Protein AF-0000000083416129 (afdb_homodimer)

Organism: Drosophila navojoa (NCBI:txid7232)

Sequence (904 aa):
MRKYQQLALLLISCFSVGVLMMYKSENNRLKYVLKYVNFFGRNDAAVLRRIQNSTTAEDEERHSKWVFTKPLPVWQVIGDSFYAYSAYWKQKELVVGGEAHVIVVGKKGAVVDFRCSFDVGGRSVQGKFRFQRDAAEGVVDDKASTFTNYNFFCQVSRNFGQPKYVSFSDATSPFKRQVKLHLRYLKPAKTVAKTTQTTAAVPAGPTLTEVPVRFPATICVDLVSFDVGSRFARNVDAMVQFFLFHQALGVQHFLVYNYDELPEQVVRLLERTKMHLYSLPFNFPFLQTNGTTARIRQLLQTDCLLRNVNYASFTMLLTPNELVYPNARFADNSGKNSLQRNLRAYESDTVRFELSTFAVCFDERRKLLIDNVQYDPELKSKVLLYRLELPAAQLLLPTAKGVELPLSSGFAHRYVECQQVGADGLHDWRTGVREEMMEHITQLRNEVDLLIMRKYQQLALLLISCFSVGVLMMYKSENNRLKYVLKYVNFFGRNDAAVLRRIQNSTTAEDEERHSKWVFTKPLPVWQVIGDSFYAYSAYWKQKELVVGGEAHVIVVGKKGAVVDFRCSFDVGGRSVQGKFRFQRDAAEGVVDDKASTFTNYNFFCQVSRNFGQPKYVSFSDATSPFKRQVKLHLRYLKPAKTVAKTTQTTAAVPAGPTLTEVPVRFPATICVDLVSFDVGSRFARNVDAMVQFFLFHQALGVQHFLVYNYDELPEQVVRLLERTKMHLYSLPFNFPFLQTNGTTARIRQLLQTDCLLRNVNYASFTMLLTPNELVYPNARFADNSGKNSLQRNLRAYESDTVRFELSTFAVCFDERRKLLIDNVQYDPELKSKVLLYRLELPAAQLLLPTAKGVELPLSSGFAHRYVECQQVGADGLHDWRTGVREEMMEHITQLRNEVDLLI

Solvent-accessible surface area (backbone atoms only — not comparable to full-atom values): 50144 Å² total; per-residue (Å²): 110,57,74,66,56,53,49,48,51,48,51,49,48,50,50,48,50,50,49,49,49,49,49,47,49,50,45,44,48,49,42,41,50,41,33,54,62,26,57,78,43,50,80,47,70,68,42,43,52,52,47,58,72,58,54,53,67,73,63,60,62,67,66,48,97,42,67,83,38,62,54,67,46,45,44,27,61,45,40,85,62,27,32,36,37,47,35,32,35,43,73,47,85,89,46,66,19,33,35,34,46,28,44,30,40,29,41,57,87,61,84,88,48,63,46,30,31,30,33,38,95,87,40,80,44,79,33,48,61,48,73,43,65,50,70,62,54,74,70,55,75,44,85,83,52,66,55,39,54,33,39,37,33,34,32,40,72,60,76,75,72,79,57,52,29,42,30,32,29,25,72,80,34,90,65,82,46,75,35,77,39,62,46,29,64,39,60,77,78,76,74,73,71,78,75,74,78,73,72,76,76,61,79,73,60,78,77,66,71,73,67,81,83,50,39,47,30,36,36,34,33,37,49,73,79,41,62,70,84,39,73,61,58,68,31,56,64,56,49,44,44,41,54,48,48,43,36,73,35,43,35,47,40,36,41,28,35,28,37,74,72,57,52,67,69,44,51,59,58,48,66,73,42,93,54,43,77,38,76,28,60,66,49,68,76,63,89,84,47,85,75,41,41,69,61,52,48,48,53,50,47,50,52,50,50,54,67,33,32,71,46,19,42,27,41,32,75,35,36,67,54,43,48,76,45,58,62,36,37,46,46,60,88,79,48,95,66,19,41,65,64,65,54,58,77,46,61,84,72,53,34,35,36,35,26,51,36,42,30,23,38,63,55,88,86,47,89,47,77,83,72,48,50,41,21,37,81,86,49,78,59,82,44,55,41,34,48,33,83,60,60,65,74,56,68,69,37,88,78,44,44,66,45,74,46,52,69,75,56,17,31,29,40,32,56,37,82,69,79,78,70,59,93,86,40,72,43,61,64,66,78,78,51,52,68,69,50,50,52,53,50,50,53,51,51,53,53,41,59,71,74,105,110,59,73,66,57,55,52,50,49,48,50,48,48,51,49,48,50,49,50,48,49,50,47,46,48,50,44,43,48,48,43,41,51,42,34,53,61,26,55,79,44,49,78,49,67,67,41,44,52,52,46,57,73,57,53,51,68,73,63,57,63,70,65,45,96,42,68,85,37,62,55,67,46,45,44,28,61,45,40,85,63,26,33,36,37,46,36,33,37,43,73,46,85,89,47,66,20,34,35,35,46,28,44,31,40,28,42,57,88,62,83,89,48,64,47,30,32,31,34,36,93,87,39,79,42,80,34,49,61,47,72,42,67,48,70,64,53,74,73,53,75,44,87,83,52,66,56,41,55,33,38,38,33,34,32,40,71,59,78,76,71,78,56,53,31,42,30,33,29,26,70,80,35,89,66,82,44,76,34,78,38,63,46,30,63,40,59,78,78,78,72,73,71,75,75,74,79,73,74,78,77,62,78,74,62,80,76,68,74,73,65,79,82,49,39,46,29,36,37,32,35,38,49,74,79,41,62,70,84,38,74,62,59,68,30,56,65,57,50,45,44,42,56,48,47,43,37,73,35,42,35,46,42,37,41,26,35,30,38,75,71,56,54,66,70,46,50,58,58,47,65,75,42,93,55,44,78,37,75,30,61,65,49,68,76,63,89,84,47,84,77,42,42,67,61,51,49,50,53,51,49,51,51,51,51,54,69,33,31,70,46,19,43,26,40,32,74,36,35,68,54,45,48,77,46,57,64,36,37,44,46,62,89,78,48,95,69,18,40,66,65,66,53,57,78,45,62,85,73,51,35,35,35,37,27,51,37,41,31,23,38,64,56,88,85,47,89,47,77,85,71,47,50,42,21,37,82,85,50,77,58,80,46,55,40,31,46,33,83,62,58,68,73,56,68,69,36,88,80,43,44,66,44,75,46,53,70,76,55,18,32,29,39,34,56,36,82,68,80,78,69,58,93,87,41,72,42,60,63,68,77,77,50,51,68,70,50,50,51,53,48,50,52,51,50,54,55,42,60,71,74,105

Secondary structure (DSSP, 8-state):
--HHHHHHHHHHHHHHHHHHHHHHHHHHHHHHHHHHHHHSS---HHHHHHHHHHH-HHHHHHS-TTTTTSSPP--EEEETTEEEEEEEEEE-SSSS-EEEEEEEEEETT----EEEEEEETTEEEE-EEEEEE-GGGGT---TT--EEEEEEEEEE-S-----SEEEEEETT-SS--EEEEEPEESS---------------------------EEEEEEEE-SSS-TTSHHHH-HHHHHHHHHHHHHTT--EEEEETGGGS-HHHHHHHHTSS-EEEEE----SS---GGGHHHHHHHHHHHHHHHHTTTEEEEEEE-TTEEEEESSB---TT-TTBHHHHHTTS-TT--EEEEEEEEEEP-TT-SSGGG--EE-TT---EEEEEE--S-HHHHT-TT--EEEPPTTTEEEEEEE--SS--TT--EEGGGGS-HHHHHHHHHHHHHHHHH-/--HHHHHHHHHHHHHHHHHHHHHHHHHHHHHHHHHHHHHSS---HHHHHHHHHHH-HHHHHHS-TTTTTSSPP--EEEETTEEEEEEEEEE-SSSS-EEEEEEEEEETT----EEEEEEETTEEEE-EEEEEE-GGGGT---TT--EEEEEEEEEE-S-----SEEEEEETT-SS--EEEEEPEESS---------------------------EEEEEEEE-SSS-TTSHHHH-HHHHHHHHHHHHHTT--EEEEETGGGS-HHHHHHHHTSS-EEEEE----SS---GGGHHHHHHHHHHHHHHHHTTTEEEEEEE-TTEEEEESSB---TT-TTBHHHHHTTS-TT--EEEEEEEEEEP-TTSSSGGG--EE-TT---EEEEEE--S-HHHHT-TT--EEEPPTTTEEEEEEE--SS--TT--EEGGGGS-HHHHHHHHHHHHHHHHH-

Structure (mmCIF, N/CA/C/O backbone):
data_AF-0000000083416129-model_v1
#
loop_
_entity.id
_entity.type
_entity.pdbx_description
1 polymer 'Glycosyltransferase family 92 protein'
#
loop_
_atom_site.group_PDB
_atom_site.id
_atom_site.type_symbol
_atom_site.label_atom_id
_atom_site.label_alt_id
_atom_site.label_comp_id
_atom_site.label_asym_id
_atom_site.label_entity_id
_atom_site.label_seq_id
_atom_site.pdbx_PDB_ins_code
_atom_site.Cartn_x
_atom_site.Cartn_y
_atom_site.Cartn_z
_atom_site.occupancy
_atom_site.B_iso_or_equiv
_atom_site.auth_seq_id
_atom_site.auth_comp_id
_atom_site.auth_asym_id
_atom_site.auth_atom_id
_atom_site.pdbx_PDB_model_num
ATOM 1 N N . MET A 1 1 ? 5.121 -35.375 71.812 1 43.38 1 MET A N 1
ATOM 2 C CA . MET A 1 1 ? 5.293 -35.469 70.312 1 43.38 1 MET A CA 1
ATOM 3 C C . MET A 1 1 ? 6.719 -35.875 70 1 43.38 1 MET A C 1
ATOM 5 O O . MET A 1 1 ? 7.68 -35.312 70.5 1 43.38 1 MET A O 1
ATOM 9 N N . ARG A 1 2 ? 6.871 -37.25 69.562 1 54.91 2 ARG A N 1
ATOM 10 C CA . ARG A 1 2 ? 8.148 -37.969 69.438 1 54.91 2 ARG A CA 1
ATOM 11 C C . ARG A 1 2 ? 9.07 -37.25 68.438 1 54.91 2 ARG A C 1
ATOM 13 O O . ARG A 1 2 ? 8.617 -36.5 67.625 1 54.91 2 ARG A O 1
ATOM 20 N N . LYS A 1 3 ? 10.383 -37.312 68.75 1 59.88 3 LYS A N 1
ATOM 21 C CA . LYS A 1 3 ? 11.523 -36.719 68.062 1 59.88 3 LYS A CA 1
ATOM 22 C C . LYS A 1 3 ? 11.375 -36.906 66.5 1 59.88 3 LYS A C 1
ATOM 24 O O . LYS A 1 3 ? 11.758 -36.031 65.75 1 59.88 3 LYS A O 1
ATOM 29 N N . TYR A 1 4 ? 10.758 -38 66.125 1 61.09 4 TYR A N 1
ATOM 30 C CA . TYR A 1 4 ? 10.609 -38.312 64.688 1 61.09 4 TYR A CA 1
ATOM 31 C C . TYR A 1 4 ? 9.516 -37.438 64.062 1 61.09 4 TYR A C 1
ATOM 33 O O . TYR A 1 4 ? 9.602 -37.062 62.875 1 61.09 4 TYR A O 1
ATOM 41 N N . GLN A 1 5 ? 8.531 -37.031 64.875 1 62.44 5 GLN A N 1
ATOM 42 C CA . GLN A 1 5 ? 7.457 -36.188 64.375 1 62.44 5 GLN A CA 1
ATOM 43 C C . GLN A 1 5 ? 7.934 -34.75 64.188 1 62.44 5 GLN A C 1
ATOM 45 O O . GLN A 1 5 ? 7.52 -34.094 63.219 1 62.44 5 GLN A O 1
ATOM 50 N N . GLN A 1 6 ? 8.844 -34.438 65 1 61 6 GLN A N 1
ATOM 51 C CA . GLN A 1 6 ? 9.43 -33.125 64.938 1 61 6 GLN A CA 1
ATOM 52 C C . GLN A 1 6 ? 10.328 -33 63.688 1 61 6 GLN A C 1
ATOM 54 O O . GLN A 1 6 ? 10.336 -31.984 63 1 61 6 GLN A O 1
ATOM 59 N N . LEU A 1 7 ? 10.992 -34.094 63.438 1 64.62 7 LEU A N 1
ATOM 60 C CA . LEU A 1 7 ? 11.867 -34.125 62.281 1 64.62 7 LEU A CA 1
ATOM 61 C C . LEU A 1 7 ? 11.062 -34.156 61 1 64.62 7 LEU A C 1
ATOM 63 O O . LEU A 1 7 ? 11.445 -33.5 60 1 64.62 7 LEU A O 1
ATOM 67 N N . ALA A 1 8 ? 9.938 -34.781 61.062 1 66.88 8 ALA A N 1
ATOM 68 C CA . ALA A 1 8 ? 9.055 -34.812 59.875 1 66.88 8 ALA A CA 1
ATOM 69 C C . ALA A 1 8 ? 8.445 -33.438 59.594 1 66.88 8 ALA A C 1
ATOM 71 O O . ALA A 1 8 ? 8.336 -33.031 58.438 1 66.88 8 ALA A O 1
ATOM 72 N N . LEU A 1 9 ? 8.18 -32.75 60.656 1 65.88 9 LEU A N 1
ATOM 73 C CA . LEU A 1 9 ? 7.625 -31.422 60.531 1 65.88 9 LEU A CA 1
ATOM 74 C C . LEU A 1 9 ? 8.68 -30.438 60 1 65.88 9 LEU A C 1
ATOM 76 O O . LEU A 1 9 ? 8.367 -29.547 59.219 1 65.88 9 LEU A O 1
ATOM 80 N N . LEU A 1 10 ? 9.891 -30.703 60.438 1 68 10 LEU A N 1
ATOM 81 C CA . LEU A 1 10 ? 10.992 -29.875 59.938 1 68 10 LEU A CA 1
ATOM 82 C C . LEU A 1 10 ? 11.266 -30.125 58.469 1 68 10 LEU A C 1
ATOM 84 O O . LEU A 1 10 ? 11.508 -29.188 57.719 1 68 10 LEU A O 1
ATOM 88 N N . LEU A 1 11 ? 11.164 -31.344 58.062 1 69.88 11 LEU A N 1
ATOM 89 C CA . LEU A 1 11 ? 11.375 -31.688 56.656 1 69.88 11 LEU A CA 1
ATOM 90 C C . LEU A 1 11 ? 10.25 -31.156 55.781 1 69.88 11 LEU A C 1
ATOM 92 O O . LEU A 1 11 ? 10.492 -30.672 54.688 1 69.88 11 LEU A O 1
ATOM 96 N N . ILE A 1 12 ? 9.086 -31.188 56.344 1 68.81 12 ILE A N 1
ATOM 97 C CA . ILE A 1 12 ? 7.945 -30.656 55.594 1 68.81 12 ILE A CA 1
ATOM 98 C C . ILE A 1 12 ? 8.055 -29.141 55.5 1 68.81 12 ILE A C 1
ATOM 100 O O . ILE A 1 12 ? 7.766 -28.562 54.4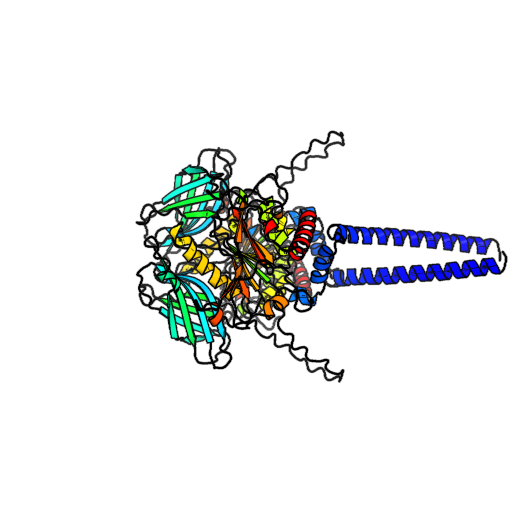69 1 68.81 12 ILE A O 1
ATOM 104 N N . SER A 1 13 ? 8.539 -28.547 56.562 1 67.44 13 SER A N 1
ATOM 105 C CA . SER A 1 13 ? 8.734 -27.094 56.531 1 67.44 13 SER A CA 1
ATOM 106 C C . SER A 1 13 ? 9.836 -26.719 55.531 1 67.44 13 SER A C 1
ATOM 108 O O . SER A 1 13 ? 9.711 -25.734 54.812 1 67.44 13 SER A O 1
ATOM 110 N N . CYS A 1 14 ? 10.859 -27.5 55.562 1 69.06 14 CYS A N 1
ATOM 111 C CA . CYS A 1 14 ? 11.945 -27.234 54.625 1 69.06 14 CYS A CA 1
ATOM 112 C C . CYS A 1 14 ? 11.508 -27.453 53.188 1 69.06 14 CYS A C 1
ATOM 114 O O . CYS A 1 14 ? 11.859 -26.688 52.281 1 69.06 14 CYS A O 1
ATOM 116 N N . PHE A 1 15 ? 10.734 -28.516 52.938 1 70 15 PHE A N 1
ATOM 117 C CA . PHE A 1 15 ? 10.203 -28.797 51.625 1 70 15 PHE A CA 1
ATOM 118 C C . PHE A 1 15 ? 9.211 -27.719 51.188 1 70 15 PHE A C 1
ATOM 120 O O . PHE A 1 15 ? 9.195 -27.297 50.031 1 70 15 PHE A O 1
ATOM 127 N N . SER A 1 16 ? 8.492 -27.25 52.156 1 66.12 16 SER A N 1
ATOM 128 C CA . SER A 1 16 ? 7.539 -26.188 51.844 1 66.12 16 SER A CA 1
ATOM 129 C C . SER A 1 16 ? 8.25 -24.875 51.531 1 66.12 16 SER A C 1
ATOM 131 O O . SER A 1 16 ? 7.832 -24.141 50.625 1 66.12 16 SER A O 1
ATOM 133 N N . VAL A 1 17 ? 9.281 -24.656 52.281 1 70.69 17 VAL A N 1
ATOM 134 C CA . VAL A 1 17 ? 10.062 -23.453 52 1 70.69 17 VAL A CA 1
ATOM 135 C C . VAL A 1 17 ? 10.75 -23.594 50.625 1 70.69 17 VAL A C 1
ATOM 137 O O . VAL A 1 17 ? 10.82 -22.625 49.844 1 70.69 17 VAL A O 1
ATOM 140 N N . GLY A 1 18 ? 11.203 -24.797 50.312 1 67.94 18 GLY A N 1
ATOM 141 C CA . GLY A 1 18 ? 11.789 -25.031 49 1 67.94 18 GLY A CA 1
ATOM 142 C C . GLY A 1 18 ? 10.797 -24.844 47.875 1 67.94 18 GLY A C 1
ATOM 143 O O . GLY A 1 18 ? 11.125 -24.219 46.844 1 67.94 18 GLY A O 1
ATOM 144 N N . VAL A 1 19 ? 9.625 -25.344 48.062 1 68.81 19 VAL A N 1
ATOM 145 C CA . VAL A 1 19 ? 8.586 -25.188 47.031 1 68.81 19 VAL A CA 1
ATOM 146 C C . VAL A 1 19 ? 8.164 -23.719 46.938 1 68.81 19 VAL A C 1
ATOM 148 O O . VAL A 1 19 ? 7.957 -23.219 45.844 1 68.81 19 VAL A O 1
ATOM 151 N N . LEU A 1 20 ? 8.133 -23.078 48.094 1 66 20 LEU A N 1
ATOM 152 C CA . LEU A 1 20 ? 7.82 -21.656 48.094 1 66 20 LEU A CA 1
ATOM 153 C C . LEU A 1 20 ? 8.914 -20.859 47.406 1 66 20 LEU A C 1
ATOM 155 O O . LEU A 1 20 ? 8.625 -19.922 46.656 1 66 20 LEU A O 1
ATOM 159 N N . MET A 1 21 ? 10.086 -21.281 47.625 1 67.56 21 MET A N 1
ATOM 160 C CA . MET A 1 21 ? 11.195 -20.594 46.969 1 67.56 21 MET A CA 1
ATOM 161 C C . MET A 1 21 ? 11.203 -20.906 45.469 1 67.56 21 MET A C 1
ATOM 163 O O . MET A 1 21 ? 11.516 -20.031 44.656 1 67.56 21 MET A O 1
ATOM 167 N N . MET A 1 22 ? 10.867 -22.094 45.125 1 64.69 22 MET A N 1
ATOM 168 C CA . MET A 1 22 ? 10.758 -22.469 43.719 1 64.69 22 MET A CA 1
ATOM 169 C C . MET A 1 22 ? 9.617 -21.703 43.031 1 64.69 22 MET A C 1
ATOM 171 O O . MET A 1 22 ? 9.773 -21.203 41.938 1 64.69 22 MET A O 1
ATOM 175 N N . TYR A 1 23 ? 8.539 -21.609 43.75 1 59.62 23 TYR A N 1
ATOM 176 C CA . TYR A 1 23 ? 7.422 -20.859 43.188 1 59.62 23 TYR A CA 1
ATOM 177 C C . TYR A 1 23 ? 7.734 -19.359 43.125 1 59.62 23 TYR A C 1
ATOM 179 O O . TYR A 1 23 ? 7.371 -18.672 42.188 1 59.62 23 TYR A O 1
ATOM 187 N N . LYS A 1 24 ? 8.414 -18.922 44.156 1 61.38 24 LYS A N 1
ATOM 188 C CA . LYS A 1 24 ? 8.836 -17.531 44.125 1 61.38 24 LYS A CA 1
ATOM 189 C C . LYS A 1 24 ? 9.805 -17.266 42.969 1 61.38 24 LYS A C 1
ATOM 191 O O . LYS A 1 24 ? 9.688 -16.266 42.281 1 61.38 24 LYS A O 1
ATOM 196 N N . SER A 1 25 ? 10.711 -18.125 42.781 1 59.81 25 SER A N 1
ATOM 197 C CA . SER A 1 25 ? 11.641 -17.953 41.656 1 59.81 25 SER A CA 1
ATOM 198 C C . SER A 1 25 ? 10.93 -18.047 40.312 1 59.81 25 SER A C 1
ATOM 200 O O . SER A 1 25 ? 11.203 -17.266 39.406 1 59.81 25 SER A O 1
ATOM 202 N N . GLU A 1 26 ? 10.086 -19.062 40.281 1 57.66 26 GLU A N 1
ATOM 203 C CA . GLU A 1 26 ? 9.32 -19.188 39.062 1 57.66 26 GLU A CA 1
ATOM 204 C C . GLU A 1 26 ? 8.391 -17.984 38.875 1 57.66 26 GLU A C 1
ATOM 206 O O . GLU A 1 26 ? 8.227 -17.484 37.75 1 57.66 26 GLU A O 1
ATOM 211 N N . ASN A 1 27 ? 7.855 -17.5 39.938 1 56.72 27 ASN A N 1
ATOM 212 C CA . ASN A 1 27 ? 7.043 -16.297 39.875 1 56.72 27 ASN A CA 1
ATOM 213 C C . ASN A 1 27 ? 7.879 -15.07 39.531 1 56.72 27 ASN A C 1
ATOM 215 O O . ASN A 1 27 ? 7.441 -14.203 38.781 1 56.72 27 ASN A O 1
ATOM 219 N N . ASN A 1 28 ? 9.008 -15.023 40.062 1 55.12 28 ASN A N 1
ATOM 220 C CA . ASN A 1 28 ? 9.898 -13.93 39.688 1 55.12 28 ASN A CA 1
ATOM 221 C C . ASN A 1 28 ? 10.336 -14.016 38.25 1 55.12 28 ASN A C 1
ATOM 223 O O . ASN A 1 28 ? 10.414 -13 37.562 1 55.12 28 ASN A O 1
ATOM 227 N N . ARG A 1 29 ? 10.633 -15.18 37.875 1 50.25 29 ARG A N 1
ATOM 228 C CA . ARG A 1 29 ? 10.938 -15.359 36.469 1 50.25 29 ARG A CA 1
ATOM 229 C C . ARG A 1 29 ? 9.734 -15.016 35.594 1 50.25 29 ARG A C 1
ATOM 231 O O . ARG A 1 29 ? 9.875 -14.344 34.562 1 50.25 29 ARG A O 1
ATOM 238 N N . LEU A 1 30 ? 8.656 -15.469 36.031 1 48.41 30 LEU A N 1
ATOM 239 C CA . LEU A 1 30 ? 7.445 -15.133 35.281 1 48.41 30 LEU A CA 1
ATOM 240 C C . LEU A 1 30 ? 7.113 -13.656 35.406 1 48.41 30 LEU A C 1
ATOM 242 O O . LEU A 1 30 ? 6.699 -13.016 34.438 1 48.41 30 LEU A O 1
ATOM 246 N N . LYS A 1 31 ? 7.324 -13.18 36.594 1 49.91 31 LYS A N 1
ATOM 247 C CA . LYS A 1 31 ? 7.211 -11.734 36.75 1 49.91 31 LYS A CA 1
ATOM 248 C C . LYS A 1 31 ? 8.297 -11 35.969 1 49.91 31 LYS A C 1
ATOM 250 O O . LYS A 1 31 ? 8.047 -9.945 35.406 1 49.91 31 LYS A O 1
ATOM 255 N N . TYR A 1 32 ? 9.508 -11.523 36.031 1 42.81 32 TYR A N 1
ATOM 256 C CA . TYR A 1 32 ? 10.57 -10.953 35.219 1 42.81 32 TYR A CA 1
ATOM 257 C C . TYR A 1 32 ? 10.219 -11.031 33.719 1 42.81 32 TYR A C 1
ATOM 259 O O . TYR A 1 32 ? 10.398 -10.062 32.969 1 42.81 32 TYR A O 1
ATOM 267 N N . VAL A 1 33 ? 9.875 -12.188 33.312 1 42.44 33 VAL A N 1
ATOM 268 C CA . VAL A 1 33 ? 9.383 -12.281 31.953 1 42.44 33 VAL A CA 1
ATOM 269 C C . VAL A 1 33 ? 8.172 -11.359 31.781 1 42.44 33 VAL A C 1
ATOM 271 O O . VAL A 1 33 ? 8.062 -10.648 30.781 1 42.44 33 VAL A O 1
ATOM 274 N N . LEU A 1 34 ? 7.395 -11.359 32.75 1 40.69 34 LEU A N 1
ATOM 275 C CA . LEU A 1 34 ? 6.305 -10.391 32.688 1 40.69 34 LEU A CA 1
ATOM 276 C C . LEU A 1 34 ? 6.828 -8.969 32.844 1 40.69 34 LEU A C 1
ATOM 278 O O . LEU A 1 34 ? 6.336 -8.039 32.219 1 40.69 34 LEU A O 1
ATOM 282 N N . LYS A 1 35 ? 7.738 -8.727 33.781 1 39.53 35 LYS A N 1
ATOM 283 C CA . LYS A 1 35 ? 8.398 -7.43 33.875 1 39.53 35 LYS A CA 1
ATOM 284 C C . LYS A 1 35 ? 9.172 -7.098 32.625 1 39.53 35 LYS A C 1
ATOM 286 O O . LYS A 1 35 ? 9.18 -5.953 32.156 1 39.53 35 LYS A O 1
ATOM 291 N N . TYR A 1 36 ? 10.023 -7.984 32.125 1 34.72 36 TYR A N 1
ATOM 292 C CA . TYR A 1 36 ? 10.617 -7.715 30.812 1 34.72 36 TYR A CA 1
ATOM 293 C C . TYR A 1 36 ? 9.555 -7.641 29.734 1 34.72 36 TYR A C 1
ATOM 295 O O . TYR A 1 36 ? 9.664 -6.844 28.797 1 34.72 36 TYR A O 1
ATOM 303 N N . VAL A 1 37 ? 8.656 -8.453 29.688 1 35.47 37 VAL A N 1
ATOM 304 C CA . VAL A 1 37 ? 7.477 -8.117 28.891 1 35.47 37 VAL A CA 1
ATOM 305 C C . VAL A 1 37 ? 6.809 -6.867 29.484 1 35.47 37 VAL A C 1
ATOM 307 O O . VAL A 1 37 ? 6.32 -6.016 28.734 1 35.47 37 VAL A O 1
ATOM 310 N N . ASN A 1 38 ? 6.715 -6.691 30.672 1 33.16 38 ASN A N 1
ATOM 311 C CA . ASN A 1 38 ? 6.348 -5.461 31.359 1 33.16 38 ASN A CA 1
ATOM 312 C C . ASN A 1 38 ? 7.445 -4.406 31.25 1 33.16 38 ASN A C 1
ATOM 314 O O . ASN A 1 38 ? 7.18 -3.209 31.375 1 33.16 38 ASN A O 1
ATOM 318 N N . PHE A 1 39 ? 8.727 -4.629 31.547 1 31.42 39 PHE A N 1
ATOM 319 C CA . PHE A 1 39 ? 9.82 -3.68 31.391 1 31.42 39 PHE A CA 1
ATOM 320 C C . PHE A 1 39 ? 9.766 -2.998 30.031 1 31.42 39 PHE A C 1
ATOM 322 O O . PHE A 1 39 ? 10.094 -1.817 29.906 1 31.42 39 PHE A O 1
ATOM 329 N N . PHE A 1 40 ? 9.562 -3.631 28.969 1 32.38 40 PHE A N 1
ATOM 330 C CA . PHE A 1 40 ? 9.086 -2.822 27.859 1 32.38 40 PHE A CA 1
ATOM 331 C C . PHE A 1 40 ? 7.785 -2.113 28.219 1 32.38 40 PHE A C 1
ATOM 333 O O . PHE A 1 40 ? 7.324 -1.231 27.5 1 32.38 40 PHE A O 1
ATOM 340 N N . GLY A 1 41 ? 6.906 -2.557 29.109 1 32.69 41 GLY A N 1
ATOM 341 C CA . GLY A 1 41 ? 5.84 -1.865 29.812 1 32.69 41 GLY A CA 1
ATOM 342 C C . GLY A 1 41 ? 6.336 -1.034 30.984 1 32.69 41 GLY A C 1
ATOM 343 O O . GLY A 1 41 ? 6.414 -1.522 32.125 1 32.69 41 GLY A O 1
ATOM 344 N N . ARG A 1 42 ? 7.23 -0.231 30.953 1 32.09 42 ARG A N 1
ATOM 345 C CA . ARG A 1 42 ? 7.348 0.729 32.031 1 32.09 42 ARG A CA 1
ATOM 346 C C . ARG A 1 42 ? 5.973 1.146 32.562 1 32.09 42 ARG A C 1
ATOM 348 O O . ARG A 1 42 ? 5.004 1.18 31.797 1 32.09 42 ARG A O 1
ATOM 355 N N . ASN A 1 43 ? 5.625 1.044 33.906 1 32.84 43 ASN A N 1
ATOM 356 C CA . ASN A 1 43 ? 4.492 1.422 34.75 1 32.84 43 ASN A CA 1
ATOM 357 C C . ASN A 1 43 ? 4.031 2.846 34.438 1 32.84 43 ASN A C 1
ATOM 359 O O . ASN A 1 43 ? 3.385 3.479 35.281 1 32.84 43 ASN A O 1
ATOM 363 N N . ASP A 1 44 ? 4.723 3.602 33.719 1 32.31 44 ASP A N 1
ATOM 364 C CA . ASP A 1 44 ? 4.168 4.949 33.656 1 32.31 44 ASP A CA 1
ATOM 365 C C . ASP A 1 44 ? 2.732 4.926 33.125 1 32.31 44 ASP A C 1
ATOM 367 O O . ASP A 1 44 ? 2.377 4.07 32.312 1 32.31 44 ASP A O 1
ATOM 371 N N . ALA A 1 45 ? 1.813 5.547 33.906 1 34.81 45 ALA A N 1
ATOM 372 C CA . ALA A 1 45 ? 0.401 5.754 33.594 1 34.81 45 ALA A CA 1
ATOM 373 C C . ALA A 1 45 ? 0.172 5.797 32.094 1 34.81 45 ALA A C 1
ATOM 375 O O . ALA A 1 45 ? -0.841 5.297 31.594 1 34.81 45 ALA A O 1
ATOM 376 N N . ALA A 1 46 ? 1.096 6.332 31.516 1 37.62 46 ALA A N 1
ATOM 377 C CA . ALA A 1 46 ? 0.961 6.484 30.062 1 37.62 46 ALA A CA 1
ATOM 378 C C . ALA A 1 46 ? 1.151 5.145 29.344 1 37.62 46 ALA A C 1
ATOM 380 O O . ALA A 1 46 ? 0.433 4.836 28.391 1 37.62 46 ALA A O 1
ATOM 381 N N . VAL A 1 47 ? 2.053 4.355 29.844 1 37.31 47 VAL A N 1
ATOM 382 C CA . VAL A 1 47 ? 2.289 3.041 29.266 1 37.31 47 VAL A CA 1
ATOM 383 C C . VAL A 1 47 ? 1.144 2.098 29.625 1 37.31 47 VAL A C 1
ATOM 385 O O . VAL A 1 47 ? 0.689 1.313 28.781 1 37.31 47 VAL A O 1
ATOM 388 N N . LEU A 1 48 ? 0.693 2.234 30.859 1 37.12 48 LEU A N 1
ATOM 389 C CA . LEU A 1 48 ? -0.456 1.431 31.266 1 37.12 48 LEU A CA 1
ATOM 390 C C . LEU A 1 48 ? -1.68 1.772 30.422 1 37.12 48 LEU A C 1
ATOM 392 O O . LEU A 1 48 ? -2.443 0.884 30.031 1 37.12 48 LEU A O 1
ATOM 396 N N . ARG A 1 49 ? -1.907 2.99 30.234 1 39.59 49 ARG A N 1
ATOM 397 C CA . ARG A 1 49 ? -3.006 3.357 29.359 1 39.59 49 ARG A CA 1
ATOM 398 C C . ARG A 1 49 ? -2.83 2.734 27.969 1 39.59 49 ARG A C 1
ATOM 400 O O . ARG A 1 49 ? -3.805 2.314 27.344 1 39.59 49 ARG A O 1
ATOM 407 N N . ARG A 1 50 ? -1.628 2.652 27.672 1 40.22 50 ARG A N 1
ATOM 408 C CA . ARG A 1 50 ? -1.336 2.076 26.359 1 40.22 50 ARG A CA 1
ATOM 409 C C . ARG A 1 50 ? -1.595 0.574 26.359 1 40.22 50 ARG A C 1
ATOM 411 O O . ARG A 1 50 ? -2.102 0.031 25.375 1 40.22 50 ARG A O 1
ATOM 418 N N . ILE A 1 51 ? -1.232 -0.056 27.438 1 37.03 51 ILE A N 1
ATOM 419 C CA . ILE A 1 51 ? -1.479 -1.488 27.562 1 37.03 51 ILE A CA 1
ATOM 420 C C . ILE A 1 51 ? -2.971 -1.739 27.766 1 37.03 51 ILE A C 1
ATOM 422 O O . ILE A 1 51 ? -3.533 -2.682 27.203 1 37.03 51 ILE A O 1
ATOM 426 N N . GLN A 1 52 ? -3.623 -1.06 28.703 1 37.22 52 GLN A N 1
ATOM 427 C CA . GLN A 1 52 ? -5.055 -1.245 28.906 1 37.22 52 GLN A CA 1
ATOM 428 C C . GLN A 1 52 ? -5.832 -1.061 27.609 1 37.22 52 GLN A C 1
ATOM 430 O O . GLN A 1 52 ? -6.832 -1.74 27.375 1 37.22 52 GLN A O 1
ATOM 435 N N . ASN A 1 53 ? -5.492 -0.02 26.953 1 36.69 53 ASN A N 1
ATOM 436 C CA . ASN A 1 53 ? -6.176 0.093 25.672 1 36.69 53 ASN A CA 1
ATOM 437 C C . ASN A 1 53 ? -5.875 -1.103 24.766 1 36.69 53 ASN A C 1
ATOM 439 O O . ASN A 1 53 ? -6.562 -1.319 23.766 1 36.69 53 ASN A O 1
ATOM 443 N N . SER A 1 54 ? -4.789 -1.797 25.078 1 36.59 54 SER A N 1
ATOM 444 C CA . SER A 1 54 ? -4.426 -2.951 24.266 1 36.59 54 SER A CA 1
ATOM 445 C C . SER A 1 54 ? -5.199 -4.195 24.688 1 36.59 54 SER A C 1
ATOM 447 O O . SER A 1 54 ? -5.145 -5.227 24.016 1 36.59 54 SER A O 1
ATOM 449 N N . THR A 1 55 ? -5.66 -4.324 25.922 1 33.44 55 THR A N 1
ATOM 450 C CA . THR A 1 55 ? -6.098 -5.605 26.453 1 33.44 55 THR A CA 1
ATOM 451 C C . THR A 1 55 ? -7.406 -6.047 25.812 1 33.44 55 THR A C 1
ATOM 453 O O . THR A 1 55 ? -7.855 -7.18 26.016 1 33.44 55 THR A O 1
ATOM 456 N N . THR A 1 56 ? -8.477 -5.309 25.797 1 33.72 56 THR A N 1
ATOM 457 C CA . THR A 1 56 ? -9.641 -6.148 25.531 1 33.72 56 THR A CA 1
ATOM 458 C C . THR A 1 56 ? -9.5 -6.855 24.188 1 33.72 56 THR A C 1
ATOM 460 O O . THR A 1 56 ? -9.234 -6.215 23.172 1 33.72 56 THR A O 1
ATOM 463 N N . ALA A 1 57 ? -9.281 -8.086 24.172 1 36.09 57 ALA A N 1
ATOM 464 C CA . ALA A 1 57 ? -9.359 -9.07 23.094 1 36.09 57 ALA A CA 1
ATOM 465 C C . ALA A 1 57 ? -10.336 -8.625 22.016 1 36.09 57 ALA A C 1
ATOM 467 O O . ALA A 1 57 ? -10.109 -8.859 20.828 1 36.09 57 ALA A O 1
ATOM 468 N N . GLU A 1 58 ? -11.539 -8.344 22.344 1 36.91 58 GLU A N 1
ATOM 469 C CA . GLU A 1 58 ? -12.688 -7.918 21.547 1 36.91 58 GLU A CA 1
ATOM 470 C C . GLU A 1 58 ? -12.359 -6.664 20.734 1 36.91 58 GLU A C 1
ATOM 472 O O . GLU A 1 58 ? -12.789 -6.523 19.594 1 36.91 58 GLU A O 1
ATOM 477 N N . ASP A 1 59 ? -11.773 -5.695 21.359 1 38.19 59 ASP A N 1
ATOM 478 C CA . ASP A 1 59 ? -11.469 -4.398 20.766 1 38.19 59 ASP A CA 1
ATOM 479 C C . ASP A 1 59 ? -10.273 -4.496 19.828 1 38.19 59 ASP A C 1
ATOM 481 O O . ASP A 1 59 ? -10.078 -3.623 18.969 1 38.19 59 ASP A O 1
ATOM 485 N N . GLU A 1 60 ? -9.273 -5.301 20.125 1 40.66 60 GLU A N 1
ATOM 486 C CA . GLU A 1 60 ? -8.18 -5.605 19.203 1 40.66 60 GLU A CA 1
ATOM 487 C C . GLU A 1 60 ? -8.703 -6.16 17.875 1 40.66 60 GLU A C 1
ATOM 489 O O . GLU A 1 60 ? -8 -6.121 16.875 1 40.66 60 GLU A O 1
ATOM 494 N N . GLU A 1 61 ? -9.578 -7.055 18.016 1 40.59 61 GLU A N 1
ATOM 495 C CA . GLU A 1 61 ? -10.242 -7.648 16.859 1 40.59 61 GLU A CA 1
ATOM 496 C C . GLU A 1 61 ? -10.648 -6.578 15.852 1 40.59 61 GLU A C 1
ATOM 498 O O . GLU A 1 61 ? -10.594 -6.809 14.641 1 40.59 61 GLU A O 1
ATOM 503 N N . ARG A 1 62 ? -11.562 -5.648 16.359 1 40.88 62 ARG A N 1
ATOM 504 C CA . ARG A 1 62 ? -12.266 -4.766 15.43 1 40.88 62 ARG A CA 1
ATOM 505 C C . ARG A 1 62 ? -11.281 -3.971 14.578 1 40.88 62 ARG A C 1
ATOM 507 O O . ARG A 1 62 ? -11.641 -3.471 13.508 1 40.88 62 ARG A O 1
ATOM 514 N N . HIS A 1 63 ? -10.148 -3.219 15.133 1 48.5 63 HIS A N 1
ATOM 515 C CA . HIS A 1 63 ? -9.617 -2.186 14.25 1 48.5 63 HIS A CA 1
ATOM 516 C C . HIS A 1 63 ? -8.508 -2.736 13.359 1 48.5 63 HIS A C 1
ATOM 518 O O . HIS A 1 63 ? -7.395 -2.975 13.828 1 48.5 63 HIS A O 1
ATOM 524 N N . SER A 1 64 ? -8.984 -3.523 12.367 1 55.84 64 SER A N 1
ATOM 525 C CA . SER A 1 64 ? -8.234 -4.109 11.258 1 55.84 64 SER A CA 1
ATOM 526 C C . SER A 1 64 ? -7.051 -3.232 10.867 1 55.84 64 SER A C 1
ATOM 528 O O . SER A 1 64 ? -7.152 -2.004 10.883 1 55.84 64 SER A O 1
ATOM 530 N N . LYS A 1 65 ? -5.875 -3.77 11.016 1 63.88 65 LYS A N 1
ATOM 531 C CA . LYS A 1 65 ? -4.645 -3.199 10.477 1 63.88 65 LYS A CA 1
ATOM 532 C C . LYS A 1 65 ? -4.883 -2.572 9.109 1 63.88 65 LYS A C 1
ATOM 534 O O . LYS A 1 65 ? -4.102 -1.73 8.664 1 63.88 65 LYS A O 1
ATOM 539 N N . TRP A 1 66 ? -6.18 -2.822 8.688 1 70 66 TRP A N 1
ATOM 540 C CA . TRP A 1 66 ? -6.363 -2.381 7.312 1 70 66 TRP A CA 1
ATOM 541 C C . TRP A 1 66 ? -7.555 -1.436 7.195 1 70 66 TRP A C 1
ATOM 543 O O . TRP A 1 66 ? -7.965 -1.076 6.09 1 70 66 TRP A O 1
ATOM 553 N N . VAL A 1 67 ? -7.969 -0.944 8.219 1 79.88 67 VAL A N 1
ATOM 554 C CA . VAL A 1 67 ? -9.219 -0.197 8.242 1 79.88 67 VAL A CA 1
ATOM 555 C C . VAL A 1 67 ? -9.102 1.038 7.352 1 79.88 67 VAL A C 1
ATOM 557 O O . VAL A 1 67 ? -10.047 1.398 6.652 1 79.88 67 VAL A O 1
ATOM 560 N N . PHE A 1 68 ? -7.891 1.558 7.289 1 88.75 68 PHE A N 1
ATOM 561 C CA . PHE A 1 68 ? -7.77 2.803 6.543 1 88.75 68 PHE A CA 1
ATOM 562 C C . PHE A 1 68 ? -7.016 2.578 5.234 1 88.75 68 PHE A C 1
ATOM 564 O O . PHE A 1 68 ? -6.859 3.502 4.438 1 88.75 68 PHE A O 1
ATOM 571 N N . THR A 1 69 ? -6.629 1.392 4.984 1 87.94 69 THR A N 1
ATOM 572 C CA . THR A 1 69 ? -5.781 1.175 3.814 1 87.94 69 THR A CA 1
ATOM 573 C C . THR A 1 69 ? -6.574 0.502 2.695 1 87.94 69 THR A C 1
ATOM 575 O O . THR A 1 69 ? -6.266 0.684 1.516 1 87.94 69 THR A O 1
ATOM 578 N N . LYS A 1 70 ? -7.602 -0.215 3.074 1 88.31 70 LYS A N 1
ATOM 579 C CA . LYS A 1 70 ? -8.344 -0.951 2.053 1 88.31 70 LYS A CA 1
ATOM 580 C C . LYS A 1 70 ? -9.633 -0.23 1.68 1 88.31 70 LYS A C 1
ATOM 582 O O . LYS A 1 70 ? -10.5 -0.02 2.531 1 88.31 70 LYS A O 1
ATOM 587 N N . PRO A 1 71 ? -9.742 0.079 0.431 1 94.44 71 PRO A N 1
ATOM 588 C CA . PRO A 1 71 ? -8.812 -0.021 -0.697 1 94.44 71 PRO A CA 1
ATOM 589 C C . PRO A 1 71 ? -7.695 1.023 -0.639 1 94.44 71 PRO A C 1
ATOM 591 O O . PRO A 1 71 ? -7.91 2.131 -0.142 1 94.44 71 PRO A O 1
ATOM 594 N N . LEU A 1 72 ? -6.625 0.575 -1.14 1 96 72 LEU A N 1
ATOM 595 C CA . LEU A 1 72 ? -5.477 1.475 -1.175 1 96 72 LEU A CA 1
ATOM 596 C C . LEU A 1 72 ? -5.684 2.58 -2.205 1 96 72 LEU A C 1
ATOM 598 O O . LEU A 1 72 ? -6.082 2.311 -3.34 1 96 72 LEU A O 1
ATOM 602 N N . PRO A 1 73 ? -5.527 3.826 -1.762 1 97.06 73 PRO A N 1
ATOM 603 C CA . PRO A 1 73 ? -5.594 4.906 -2.748 1 97.06 73 PRO A CA 1
ATOM 604 C C . PRO A 1 73 ? -4.387 4.93 -3.682 1 97.06 73 PRO A C 1
ATOM 606 O O . PRO A 1 73 ? -3.244 4.918 -3.219 1 97.06 73 PRO A O 1
ATOM 609 N N . VAL A 1 74 ? -4.594 4.859 -4.891 1 97.62 74 VAL A N 1
ATOM 610 C CA . VAL A 1 74 ? -3.545 4.895 -5.906 1 97.62 74 VAL A CA 1
ATOM 611 C C . VAL A 1 74 ? -4.055 5.605 -7.156 1 97.62 74 VAL A C 1
ATOM 613 O O . VAL A 1 74 ? -5.203 5.41 -7.562 1 97.62 74 VAL A O 1
ATOM 616 N N . TRP A 1 75 ? -3.232 6.488 -7.711 1 97.75 75 TRP A N 1
ATOM 617 C CA . TRP A 1 75 ? -3.631 7.129 -8.961 1 97.75 75 TRP A CA 1
ATOM 618 C C . TRP A 1 75 ? -3.686 6.121 -10.102 1 97.75 75 TRP A C 1
ATOM 620 O O . TRP A 1 75 ? -2.695 5.441 -10.383 1 97.75 75 TRP A O 1
ATOM 630 N N . GLN A 1 76 ? -4.801 6.008 -10.688 1 95.69 76 GLN A N 1
ATOM 631 C CA . GLN A 1 76 ? -5.008 5.074 -11.789 1 95.69 76 GLN A CA 1
ATOM 632 C C . GLN A 1 76 ? -5.613 5.781 -13 1 95.69 76 GLN A C 1
ATOM 634 O O . GLN A 1 76 ? -6.422 6.699 -12.852 1 95.69 76 GLN A O 1
ATOM 639 N N . VAL A 1 77 ? -5.293 5.312 -14.188 1 94.62 77 VAL A N 1
ATOM 640 C CA . VAL A 1 77 ? -5.809 5.871 -15.43 1 94.62 77 VAL A CA 1
ATOM 641 C C . VAL A 1 77 ? -7.27 5.473 -15.609 1 94.62 77 VAL A C 1
ATOM 643 O O . VAL A 1 77 ? -7.605 4.285 -15.578 1 94.62 77 VAL A O 1
ATOM 646 N N . ILE A 1 78 ? -8.117 6.434 -15.789 1 94.88 78 ILE A N 1
ATOM 647 C CA . ILE A 1 78 ? -9.523 6.102 -15.992 1 94.88 78 ILE A CA 1
ATOM 648 C C . ILE A 1 78 ? -9.984 6.629 -17.344 1 94.88 78 ILE A C 1
ATOM 650 O O . ILE A 1 78 ? -11.109 6.344 -17.781 1 94.88 78 ILE A O 1
ATOM 654 N N . GLY A 1 79 ? -9.195 7.375 -17.953 1 92.62 79 GLY A N 1
ATOM 655 C CA . GLY A 1 79 ? -9.477 7.977 -19.25 1 92.62 79 GLY A CA 1
ATOM 656 C C . GLY A 1 79 ? -8.273 8.68 -19.859 1 92.62 79 GLY A C 1
ATOM 657 O O . GLY A 1 79 ? -7.168 8.586 -19.328 1 92.62 79 GLY A O 1
ATOM 658 N N . ASP A 1 80 ? -8.57 9.281 -20.984 1 88.88 80 ASP A N 1
ATOM 659 C CA . ASP A 1 80 ? -7.488 10.023 -21.625 1 88.88 80 ASP A CA 1
ATOM 660 C C . ASP A 1 80 ? -7.109 11.25 -20.797 1 88.88 80 ASP A C 1
ATOM 662 O O . ASP A 1 80 ? -7.809 12.266 -20.828 1 88.88 80 ASP A O 1
ATOM 666 N N . SER A 1 81 ? -6.016 11.125 -20.078 1 88.38 81 SER A N 1
ATOM 667 C CA . SER A 1 81 ? -5.418 12.172 -19.25 1 88.38 81 SER A CA 1
ATOM 668 C C . SER A 1 81 ? -6.215 12.398 -17.984 1 88.38 81 SER A C 1
ATOM 670 O O . SER A 1 81 ? -6.273 13.523 -17.469 1 88.38 81 SER A O 1
ATOM 672 N N . PHE A 1 82 ? -7.047 11.492 -17.656 1 94.94 82 PHE A N 1
ATOM 673 C CA . PHE A 1 82 ? -7.758 11.539 -16.391 1 94.94 82 PHE A CA 1
ATOM 674 C C . PHE A 1 82 ? -7.293 10.414 -15.469 1 94.94 82 PHE A C 1
ATOM 676 O O . PHE A 1 82 ? -7.098 9.281 -15.906 1 94.94 82 PHE A O 1
ATOM 683 N N . TYR A 1 83 ? -7.09 10.742 -14.266 1 97 83 TYR A N 1
ATOM 684 C CA . TYR A 1 83 ? -6.605 9.805 -13.258 1 97 83 TYR A CA 1
ATOM 685 C C . TYR A 1 83 ? -7.453 9.883 -11.992 1 97 83 TYR A C 1
ATOM 687 O O . TYR A 1 83 ? -7.805 10.969 -11.539 1 97 83 TYR A O 1
ATOM 695 N N . ALA A 1 84 ? -7.82 8.758 -11.461 1 98.25 84 ALA A N 1
ATOM 696 C CA . ALA A 1 84 ? -8.57 8.68 -10.219 1 98.25 84 ALA A CA 1
ATOM 697 C C . ALA A 1 84 ? -7.688 8.188 -9.07 1 98.25 84 ALA A C 1
ATOM 699 O O . ALA A 1 84 ? -6.828 7.328 -9.266 1 98.25 84 ALA A O 1
ATOM 700 N N . TYR A 1 85 ? -7.848 8.734 -7.902 1 98.06 85 TYR A N 1
ATOM 701 C CA . TYR A 1 85 ? -7.027 8.398 -6.746 1 98.06 85 TYR A CA 1
ATOM 702 C C . TYR A 1 85 ? -7.762 7.43 -5.824 1 98.06 85 TYR A C 1
ATOM 704 O O . TYR A 1 85 ? -7.266 6.34 -5.535 1 98.06 85 TYR A O 1
ATOM 712 N N . SER A 1 86 ? -8.938 7.766 -5.363 1 97.56 86 SER A N 1
ATOM 713 C CA . SER A 1 86 ? -9.758 6.953 -4.477 1 97.56 86 SER A CA 1
ATOM 714 C C . SER A 1 86 ? -11.242 7.137 -4.777 1 97.56 86 SER A C 1
ATOM 716 O O . SER A 1 86 ? -11.641 8.133 -5.383 1 97.56 86 SER A O 1
ATOM 718 N N . ALA A 1 87 ? -12.008 6.148 -4.445 1 98 87 ALA A N 1
ATOM 719 C CA . ALA A 1 87 ? -13.445 6.148 -4.664 1 98 87 ALA A CA 1
ATOM 720 C C . ALA A 1 87 ? -14.195 5.773 -3.385 1 98 87 ALA A C 1
ATOM 722 O O . ALA A 1 87 ? -13.789 4.855 -2.668 1 98 87 ALA A O 1
ATOM 723 N N . TYR A 1 88 ? -15.273 6.496 -3.139 1 96.5 88 TYR A N 1
ATOM 724 C CA . TYR A 1 88 ? -16.031 6.32 -1.908 1 96.5 88 TYR A CA 1
ATOM 725 C C . TYR A 1 88 ? -17.516 6.094 -2.209 1 96.5 88 TYR A C 1
ATOM 727 O O . TYR A 1 88 ? -18.078 6.738 -3.094 1 96.5 88 TYR A O 1
ATOM 735 N N . TRP A 1 89 ? -18.109 5.203 -1.499 1 95.12 89 TRP A N 1
ATOM 736 C CA . TRP A 1 89 ? -19.547 4.934 -1.632 1 95.12 89 TRP A CA 1
ATOM 737 C C . TRP A 1 89 ? -20.328 5.547 -0.475 1 95.12 89 TRP A C 1
ATOM 739 O O . TRP A 1 89 ? -20 5.316 0.693 1 95.12 89 TRP A O 1
ATOM 749 N N . LYS A 1 90 ? -21.266 6.285 -0.828 1 91.19 90 LYS A N 1
ATOM 750 C CA . LYS A 1 90 ? -22.172 6.891 0.131 1 91.19 90 LYS A CA 1
ATOM 751 C C . LYS A 1 90 ? -23.609 6.402 -0.091 1 91.19 90 LYS A C 1
ATOM 753 O O . LYS A 1 90 ? -24.203 6.68 -1.129 1 91.19 90 LYS A O 1
ATOM 758 N N . GLN A 1 91 ? -24.094 5.754 0.896 1 87.44 91 GLN A N 1
ATOM 759 C CA . GLN A 1 91 ? -25.5 5.348 0.845 1 87.44 91 GLN A CA 1
ATOM 760 C C . GLN A 1 91 ? -26.406 6.473 1.312 1 87.44 91 GLN A C 1
ATOM 762 O O . GLN A 1 91 ? -26.109 7.148 2.299 1 87.44 91 GLN A O 1
ATOM 767 N N . LYS A 1 92 ? -27.453 6.66 0.586 1 80.75 92 LYS A N 1
ATOM 768 C CA . LYS A 1 92 ? -28.422 7.672 1.014 1 80.75 92 LYS A CA 1
ATOM 769 C C . LYS A 1 92 ? -29.297 7.152 2.152 1 80.75 92 LYS A C 1
ATOM 771 O O . LYS A 1 92 ? -29.688 5.984 2.152 1 80.75 92 LYS A O 1
ATOM 776 N N . GLU A 1 93 ? -29.469 7.883 3.166 1 73.38 93 GLU A N 1
ATOM 777 C CA . GLU A 1 93 ? -30.188 7.438 4.352 1 73.38 93 GLU A CA 1
ATOM 778 C C . GLU A 1 93 ? -31.703 7.648 4.191 1 73.38 93 GLU A C 1
ATOM 780 O O . GLU A 1 93 ? -32.5 6.82 4.629 1 73.38 93 GLU A O 1
ATOM 785 N N . LEU A 1 94 ? -32.062 8.68 3.656 1 71.19 94 LEU A N 1
ATOM 786 C CA . LEU A 1 94 ? -33.469 9.039 3.637 1 71.19 94 LEU A CA 1
ATOM 787 C C . LEU A 1 94 ? -34.125 8.625 2.316 1 71.19 94 LEU A C 1
ATOM 789 O O . LEU A 1 94 ? -35.344 8.438 2.248 1 71.19 94 LEU A O 1
ATOM 793 N N . VAL A 1 95 ? -33.344 8.539 1.351 1 74.38 95 VAL A N 1
ATOM 794 C CA . VAL A 1 95 ? -33.844 8.18 0.037 1 74.38 95 VAL A CA 1
ATOM 795 C C . VAL A 1 95 ? -33.156 6.918 -0.47 1 74.38 95 VAL A C 1
ATOM 797 O O . VAL A 1 95 ? -32.062 6.57 0.004 1 74.38 95 VAL A O 1
ATOM 800 N N . VAL A 1 96 ? -33.844 6.234 -1.252 1 79.69 96 VAL A N 1
ATOM 801 C CA . VAL A 1 96 ? -33.281 5.035 -1.855 1 79.69 96 VAL A CA 1
ATOM 802 C C . VAL A 1 96 ? -32.156 5.414 -2.814 1 79.69 96 VAL A C 1
ATOM 804 O O . VAL A 1 96 ? -32.219 6.465 -3.459 1 79.69 96 VAL A O 1
ATOM 807 N N . GLY A 1 97 ? -31.078 4.723 -2.674 1 88 97 GLY A N 1
ATOM 808 C CA . GLY A 1 97 ? -29.984 4.941 -3.623 1 88 97 GLY A CA 1
ATOM 809 C C . GLY A 1 97 ? -28.672 5.301 -2.959 1 88 97 GLY A C 1
ATOM 810 O O . GLY A 1 97 ? -28.5 5.086 -1.758 1 88 97 GLY A O 1
ATOM 811 N N . GLY A 1 98 ? -27.766 5.59 -3.773 1 91.94 98 GLY A N 1
ATOM 812 C CA . GLY A 1 98 ? -26.422 5.949 -3.314 1 91.94 98 GLY A CA 1
ATOM 813 C C . GLY A 1 98 ? -25.594 6.613 -4.387 1 91.94 98 GLY A C 1
ATOM 814 O O . GLY A 1 98 ? -26.062 6.848 -5.5 1 91.94 98 GLY A O 1
ATOM 815 N N . GLU A 1 99 ? -24.484 7.051 -3.924 1 93.69 99 GLU A N 1
ATOM 816 C CA . GLU A 1 99 ? -23.594 7.734 -4.852 1 93.69 99 GLU A CA 1
ATOM 817 C C . GLU A 1 99 ? -22.125 7.387 -4.562 1 93.69 99 GLU A C 1
ATOM 819 O O . GLU A 1 99 ? -21.75 7.188 -3.408 1 93.69 99 GLU A O 1
ATOM 824 N N . ALA A 1 100 ? -21.422 7.246 -5.645 1 96.88 100 ALA A N 1
ATOM 825 C CA . ALA A 1 100 ? -19.969 7.121 -5.535 1 96.88 100 ALA A CA 1
ATOM 826 C C . ALA A 1 100 ? -19.281 8.469 -5.742 1 96.88 100 ALA A C 1
ATOM 828 O O . ALA A 1 100 ? -19.625 9.203 -6.672 1 96.88 100 ALA A O 1
ATOM 829 N N . HIS A 1 101 ? -18.484 8.844 -4.855 1 96.38 101 HIS A N 1
ATOM 830 C CA . HIS A 1 101 ? -17.641 10.031 -4.941 1 96.38 101 HIS A CA 1
ATOM 831 C C . HIS A 1 101 ? -16.188 9.664 -5.238 1 96.38 101 HIS A C 1
ATOM 833 O O . HIS A 1 101 ? -15.562 8.938 -4.465 1 96.38 101 HIS A O 1
ATOM 839 N N . VAL A 1 102 ? -15.664 10.141 -6.363 1 98 102 VAL A N 1
ATOM 840 C CA . VAL A 1 102 ? -14.32 9.766 -6.793 1 98 102 VAL A CA 1
ATOM 841 C C . VAL A 1 102 ? -13.453 11.016 -6.926 1 98 102 VAL A C 1
ATOM 843 O O . VAL A 1 102 ? -13.867 12.008 -7.527 1 98 102 VAL A O 1
ATOM 846 N N . ILE A 1 103 ? -12.266 10.969 -6.312 1 97.38 103 ILE A N 1
ATOM 847 C CA . ILE A 1 103 ? -11.281 12.039 -6.438 1 97.38 103 ILE A CA 1
ATOM 848 C C . ILE A 1 103 ? -10.5 11.867 -7.738 1 97.38 103 ILE A C 1
ATOM 850 O O . ILE A 1 103 ? -9.836 10.852 -7.938 1 97.38 103 ILE A O 1
ATOM 854 N N . VAL A 1 104 ? -10.555 12.93 -8.617 1 97.81 104 VAL A N 1
ATOM 855 C CA . VAL A 1 104 ? -10.008 12.789 -9.961 1 97.81 104 VAL A CA 1
ATOM 856 C C . VAL A 1 104 ? -9.172 14.016 -10.32 1 97.81 104 VAL A C 1
ATOM 858 O O . VAL A 1 104 ? -9.469 15.125 -9.859 1 97.81 104 VAL A O 1
ATOM 861 N N . VAL A 1 105 ? -8.102 13.75 -11.047 1 96.81 105 VAL A N 1
ATOM 862 C CA . VAL A 1 105 ? -7.34 14.836 -11.664 1 96.81 105 VAL A CA 1
ATOM 863 C C . VAL A 1 105 ? -7.297 14.633 -13.18 1 96.81 105 VAL A C 1
ATOM 865 O O . VAL A 1 105 ? -7.25 13.5 -13.656 1 96.81 105 VAL A O 1
ATOM 868 N N . GLY A 1 106 ? -7.43 15.703 -13.875 1 95 106 GLY A N 1
ATOM 869 C CA . GLY A 1 106 ? -7.348 15.68 -15.328 1 95 106 GLY A CA 1
ATOM 870 C C . GLY A 1 106 ? -6.469 16.781 -15.891 1 95 106 GLY A C 1
ATOM 871 O O . GLY A 1 106 ? -6.199 17.781 -15.211 1 95 106 GLY A O 1
ATOM 872 N N . LYS A 1 107 ? -6.016 16.5 -17.078 1 91.56 107 LYS A N 1
ATOM 873 C CA . LYS A 1 107 ? -5.258 17.531 -17.766 1 91.56 107 LYS A CA 1
ATOM 874 C C . LYS A 1 107 ? -6.094 18.797 -17.953 1 91.56 107 LYS A C 1
ATOM 876 O O . LYS A 1 107 ? -7.277 18.719 -18.281 1 91.56 107 LYS A O 1
ATOM 881 N N . LYS A 1 108 ? -5.414 19.891 -17.719 1 89.56 108 LYS A N 1
ATOM 882 C CA . LYS A 1 108 ? -6.113 21.172 -17.875 1 89.56 108 LYS A CA 1
ATOM 883 C C . LYS A 1 108 ? -6.676 21.328 -19.281 1 89.56 108 LYS A C 1
ATOM 885 O O . LYS A 1 108 ? -5.969 21.094 -20.266 1 89.56 108 LYS A O 1
ATOM 890 N N . GLY A 1 109 ? -7.961 21.594 -19.406 1 87.69 109 GLY A N 1
ATOM 891 C CA . GLY A 1 109 ? -8.586 21.844 -20.688 1 87.69 109 GLY A CA 1
ATOM 892 C C . GLY A 1 109 ? -9.188 20.594 -21.297 1 87.69 109 GLY A C 1
ATOM 893 O O . GLY A 1 109 ? -9.859 20.656 -22.328 1 87.69 109 GLY A O 1
ATOM 894 N N . ALA A 1 110 ? -8.969 19.469 -20.734 1 91.25 110 ALA A N 1
ATOM 895 C CA . ALA A 1 110 ? -9.539 18.234 -21.266 1 91.25 110 ALA A CA 1
ATOM 896 C C . ALA A 1 110 ? -11.055 18.203 -21.094 1 91.25 110 ALA A C 1
ATOM 898 O O . ALA A 1 110 ? -11.578 18.734 -20.109 1 91.25 110 ALA A O 1
ATOM 899 N N . VAL A 1 111 ? -11.75 17.578 -22 1 93.88 111 VAL A N 1
ATOM 900 C CA . VAL A 1 111 ? -13.203 17.484 -21.969 1 93.88 111 VAL A CA 1
ATOM 901 C C . VAL A 1 111 ? -13.633 16.344 -21.047 1 93.88 111 VAL A C 1
ATOM 903 O O . VAL A 1 111 ? -13.125 15.219 -21.156 1 93.88 111 VAL A O 1
ATOM 906 N N . VAL A 1 112 ? -14.5 16.703 -20.156 1 95.44 112 VAL A N 1
ATOM 907 C CA . VAL A 1 112 ? -15 15.703 -19.219 1 95.44 112 VAL A CA 1
ATOM 908 C C . VAL A 1 112 ? -16.297 15.094 -19.766 1 95.44 112 VAL A C 1
ATOM 910 O O . VAL A 1 112 ? -17.328 15.75 -19.781 1 95.44 112 VAL A O 1
ATOM 913 N N . ASP A 1 113 ? -16.219 13.898 -20.203 1 95.12 113 ASP A N 1
ATOM 914 C CA . ASP A 1 113 ? -17.359 13.133 -20.703 1 95.12 113 ASP A CA 1
ATOM 915 C C . ASP A 1 113 ? -17.219 11.656 -20.359 1 95.12 113 ASP A C 1
ATOM 917 O O . ASP A 1 113 ? -16.547 10.906 -21.062 1 95.12 113 ASP A O 1
ATOM 921 N N . PHE A 1 114 ? -17.938 11.289 -19.281 1 96.81 114 PHE A N 1
ATOM 922 C CA . PHE A 1 114 ? -17.812 9.93 -18.797 1 96.81 114 PHE A CA 1
ATOM 923 C C . PHE A 1 114 ? -19.188 9.281 -18.609 1 96.81 114 PHE A C 1
ATOM 925 O O . PHE A 1 114 ? -20.172 9.984 -18.406 1 96.81 114 PHE A O 1
ATOM 932 N N . ARG A 1 115 ? -19.156 7.992 -18.75 1 96.19 115 ARG A N 1
ATOM 933 C CA . ARG A 1 115 ? -20.25 7.137 -18.281 1 96.19 115 ARG A CA 1
ATOM 934 C C . ARG A 1 115 ? -19.812 6.309 -17.078 1 96.19 115 ARG A C 1
ATOM 936 O O . ARG A 1 115 ? -18.625 6 -16.938 1 96.19 115 ARG A O 1
ATOM 943 N N . CYS A 1 116 ? -20.734 6.055 -16.203 1 97.19 116 CYS A N 1
ATOM 944 C CA . CYS A 1 116 ? -20.359 5.301 -15.008 1 97.19 116 CYS A CA 1
ATOM 945 C C . CYS A 1 116 ? -21.391 4.227 -14.695 1 97.19 116 CYS A C 1
ATOM 947 O O . CYS A 1 116 ? -22.547 4.32 -15.125 1 97.19 116 CYS A O 1
ATOM 949 N N . SER A 1 117 ? -20.969 3.17 -14.086 1 96.25 117 SER A N 1
ATOM 950 C CA . SER A 1 117 ? -21.812 2.057 -13.672 1 96.25 117 SER A CA 1
ATOM 951 C C . SER A 1 117 ? -21.281 1.405 -12.398 1 96.25 117 SER A C 1
ATOM 953 O O . SER A 1 117 ? -20.156 1.662 -11.992 1 96.25 117 SER A O 1
ATOM 955 N N . PHE A 1 118 ? -22.172 0.665 -11.734 1 95.94 118 PHE A N 1
ATOM 956 C CA . PHE A 1 118 ? -21.812 -0.037 -10.508 1 95.94 118 PHE A CA 1
ATOM 957 C C . PHE A 1 118 ? -21.844 -1.546 -10.719 1 95.94 118 PHE A C 1
ATOM 959 O O . PHE A 1 118 ? -22.641 -2.049 -11.5 1 95.94 118 PHE A O 1
ATOM 966 N N . ASP A 1 119 ? -20.906 -2.174 -10.047 1 92 119 ASP A N 1
ATOM 967 C CA . ASP A 1 119 ? -20.938 -3.633 -9.984 1 92 119 ASP A CA 1
ATOM 968 C C . ASP A 1 119 ? -21.5 -4.117 -8.648 1 92 119 ASP A C 1
ATOM 970 O O . ASP A 1 119 ? -20.875 -3.906 -7.602 1 92 119 ASP A O 1
ATOM 974 N N . VAL A 1 120 ? -22.625 -4.734 -8.742 1 87.12 120 VAL A N 1
ATOM 975 C CA . VAL A 1 120 ? -23.281 -5.262 -7.551 1 87.12 120 VAL A CA 1
ATOM 976 C C . VAL A 1 120 ? -23.453 -6.773 -7.676 1 87.12 120 VAL A C 1
ATOM 978 O O . VAL A 1 120 ? -24.344 -7.254 -8.375 1 87.12 120 VAL A O 1
ATOM 981 N N . GLY A 1 121 ? -22.672 -7.535 -6.926 1 77.75 121 GLY A N 1
ATOM 982 C CA . GLY A 1 121 ? -22.781 -8.984 -6.949 1 77.75 121 GLY A CA 1
ATOM 983 C C . GLY A 1 121 ? -22.609 -9.578 -8.336 1 77.75 121 GLY A C 1
ATOM 984 O O . GLY A 1 121 ? -23.328 -10.492 -8.727 1 77.75 121 GLY A O 1
ATOM 985 N N . GLY A 1 122 ? -21.922 -8.977 -9.172 1 77.38 122 GLY A N 1
ATOM 986 C CA . GLY A 1 122 ? -21.672 -9.5 -10.508 1 77.38 122 GLY A CA 1
ATOM 987 C C . GLY A 1 122 ? -22.547 -8.844 -11.57 1 77.38 122 GLY A C 1
ATOM 988 O O . GLY A 1 122 ? -22.359 -9.086 -12.766 1 77.38 122 GLY A O 1
ATOM 989 N N . ARG A 1 123 ? -23.484 -8.031 -11.148 1 85.44 123 ARG A N 1
ATOM 990 C CA . ARG A 1 123 ? -24.359 -7.336 -12.086 1 85.44 123 ARG A CA 1
ATOM 991 C C . ARG A 1 123 ? -23.953 -5.875 -12.234 1 85.44 123 ARG A C 1
ATOM 993 O O . ARG A 1 123 ? -23.547 -5.234 -11.258 1 85.44 123 ARG A O 1
ATOM 1000 N N . SER A 1 124 ? -24.109 -5.422 -13.453 1 91.38 124 SER A N 1
ATOM 1001 C CA . SER A 1 124 ? -23.781 -4.031 -13.742 1 91.38 124 SER A CA 1
ATOM 1002 C C . SER A 1 124 ? -25.016 -3.146 -13.719 1 91.38 124 SER A C 1
ATOM 1004 O O . SER A 1 124 ? -26 -3.432 -14.406 1 91.38 124 SER A O 1
ATOM 1006 N N . VAL A 1 125 ? -25.031 -2.164 -12.93 1 93.69 125 VAL A N 1
ATOM 1007 C CA . VAL A 1 125 ? -26.125 -1.203 -12.828 1 93.69 125 VAL A CA 1
ATOM 1008 C C . VAL A 1 125 ? -25.656 0.165 -13.32 1 93.69 125 VAL A C 1
ATOM 1010 O O . VAL A 1 125 ? -24.688 0.722 -12.797 1 93.69 125 VAL A O 1
ATOM 1013 N N . GLN A 1 126 ? -26.391 0.699 -14.25 1 94.44 126 GLN A N 1
ATOM 1014 C CA . GLN A 1 126 ? -26.016 1.987 -14.82 1 94.44 126 GLN A CA 1
ATOM 1015 C C . GLN A 1 126 ? -26.328 3.129 -13.859 1 94.44 126 GLN A C 1
ATOM 1017 O O . GLN A 1 126 ? -27.391 3.145 -13.227 1 94.44 126 GLN A O 1
ATOM 1022 N N . GLY A 1 127 ? -25.328 3.998 -13.773 1 96 127 GLY A N 1
ATOM 1023 C CA . GLY A 1 127 ? -25.516 5.18 -12.953 1 96 127 GLY A CA 1
ATOM 1024 C C . GLY A 1 127 ? -25.547 6.469 -13.75 1 96 127 GLY A C 1
ATOM 1025 O O . GLY A 1 127 ? -25.391 6.449 -14.969 1 96 127 GLY A O 1
ATOM 1026 N N . LYS A 1 128 ? -25.891 7.574 -13.039 1 96.44 128 LYS A N 1
ATOM 1027 C CA . LYS A 1 128 ? -25.844 8.914 -13.617 1 96.44 128 LYS A CA 1
ATOM 1028 C C . LYS A 1 128 ? -24.547 9.633 -13.258 1 96.44 128 LYS A C 1
ATOM 1030 O O . LYS A 1 128 ? -24.234 9.789 -12.078 1 96.44 128 LYS A O 1
ATOM 1035 N N . PHE A 1 129 ? -23.875 10.125 -14.273 1 97.38 129 PHE A N 1
ATOM 1036 C CA . PHE A 1 129 ? -22.578 10.758 -14.086 1 97.38 129 PHE A CA 1
ATOM 1037 C C . PHE A 1 129 ? -22.719 12.258 -13.875 1 97.38 129 PHE A C 1
ATOM 1039 O O . PHE A 1 129 ? -23.5 12.914 -14.57 1 97.38 129 PHE A O 1
ATOM 1046 N N . ARG A 1 130 ? -22.016 12.773 -12.891 1 96.56 130 ARG A N 1
ATOM 1047 C CA . ARG A 1 130 ? -21.875 14.203 -12.625 1 96.56 130 ARG A CA 1
ATOM 1048 C C . ARG A 1 130 ? -20.469 14.539 -12.133 1 96.56 130 ARG A C 1
ATOM 1050 O O . ARG A 1 130 ? -19.75 13.664 -11.641 1 96.56 130 ARG A O 1
ATOM 1057 N N . PHE A 1 131 ? -20.031 15.703 -12.406 1 95.31 131 PHE A N 1
ATOM 1058 C CA . PHE A 1 131 ? -18.719 16.094 -11.898 1 95.31 131 PHE A CA 1
ATOM 1059 C C . PHE A 1 131 ? -18.734 17.531 -11.414 1 95.31 131 PHE A C 1
ATOM 1061 O O . PHE A 1 131 ? -19.641 18.297 -11.742 1 95.31 131 PHE A O 1
ATOM 1068 N N . GLN A 1 132 ? -17.844 17.844 -10.5 1 91.62 132 GLN A N 1
ATOM 1069 C CA . GLN A 1 132 ? -17.594 19.188 -9.984 1 91.62 132 GLN A CA 1
ATOM 1070 C C . GLN A 1 132 ? -16.109 19.516 -9.977 1 91.62 132 GLN A C 1
ATOM 1072 O O . GLN A 1 132 ? -15.281 18.672 -9.641 1 91.62 132 GLN A O 1
ATOM 1077 N N . ARG A 1 133 ? -15.781 20.672 -10.453 1 87.88 133 ARG A N 1
ATOM 1078 C CA . ARG A 1 133 ? -14.406 21.156 -10.344 1 87.88 133 ARG A CA 1
ATOM 1079 C C . ARG A 1 133 ? -14.141 21.719 -8.953 1 87.88 133 ARG A C 1
ATOM 1081 O O . ARG A 1 133 ? -15.039 22.281 -8.32 1 87.88 133 ARG A O 1
ATOM 1088 N N . ASP A 1 134 ? -13.008 21.281 -8.445 1 74.31 134 ASP A N 1
ATOM 1089 C CA . ASP A 1 134 ? -12.695 21.797 -7.117 1 74.31 134 ASP A CA 1
ATOM 1090 C C . ASP A 1 134 ? -12.68 23.312 -7.105 1 74.31 134 ASP A C 1
ATOM 1092 O O . ASP A 1 134 ? -12.125 23.953 -8.008 1 74.31 134 ASP A O 1
ATOM 1096 N N . ALA A 1 135 ? -13.547 23.844 -6.281 1 56.84 135 ALA A N 1
ATOM 1097 C CA . ALA A 1 135 ? -13.883 25.266 -6.141 1 56.84 135 ALA A CA 1
ATOM 1098 C C . ALA A 1 135 ? -12.633 26.109 -5.965 1 56.84 135 ALA A C 1
ATOM 1100 O O . ALA A 1 135 ? -12.609 27.281 -6.336 1 56.84 135 ALA A O 1
ATOM 1101 N N . ALA A 1 136 ? -11.727 25.484 -5.238 1 54.28 136 ALA A N 1
ATOM 1102 C CA . ALA A 1 136 ? -10.57 26.312 -4.93 1 54.28 136 ALA A CA 1
ATOM 1103 C C . ALA A 1 136 ? -9.82 26.719 -6.199 1 54.28 136 ALA A C 1
ATOM 1105 O O . ALA A 1 136 ? -8.875 27.5 -6.148 1 54.28 136 ALA A O 1
ATOM 1106 N N . GLU A 1 137 ? -10.148 26 -7.348 1 54.41 137 GLU A N 1
ATOM 1107 C CA . GLU A 1 137 ? -9.477 26.312 -8.609 1 54.41 137 GLU A CA 1
ATOM 1108 C C . GLU A 1 137 ? -9.609 27.797 -8.945 1 54.41 137 GLU A C 1
ATOM 1110 O O . GLU A 1 137 ? -8.703 28.375 -9.539 1 54.41 137 GLU A O 1
ATOM 1115 N N . GLY A 1 138 ? -10.695 28.359 -8.656 1 49.56 138 GLY A N 1
ATOM 1116 C CA . GLY A 1 138 ? -10.82 29.781 -8.922 1 49.56 138 GLY A CA 1
ATOM 1117 C C . GLY A 1 138 ? -9.867 30.625 -8.102 1 49.56 138 GLY A C 1
ATOM 1118 O O . GLY A 1 138 ? -9.562 31.766 -8.469 1 49.56 138 GLY A O 1
ATOM 1119 N N . VAL A 1 139 ? -9.609 30.172 -6.922 1 49.09 139 VAL A N 1
ATOM 1120 C CA . VAL A 1 139 ? -8.844 31.031 -6.023 1 49.09 139 VAL A CA 1
ATOM 1121 C C . VAL A 1 139 ? -7.348 30.875 -6.305 1 49.09 139 VAL A C 1
ATOM 1123 O O . VAL A 1 139 ? -6.582 31.828 -6.176 1 49.09 139 VAL A O 1
ATOM 1126 N N . VAL A 1 140 ? -6.973 29.703 -6.66 1 52 140 VAL A N 1
ATOM 1127 C CA . VAL A 1 140 ? -5.535 29.562 -6.859 1 52 140 VAL A CA 1
ATOM 1128 C C . VAL A 1 140 ? -5.207 29.672 -8.352 1 52 140 VAL A C 1
ATOM 1130 O O . VAL A 1 140 ? -5.602 28.812 -9.141 1 52 140 VAL A O 1
ATOM 1133 N N . ASP A 1 141 ? -5.324 30.875 -8.898 1 51.16 141 ASP A N 1
ATOM 1134 C CA . ASP A 1 141 ? -4.91 31.172 -10.266 1 51.16 141 ASP A CA 1
ATOM 1135 C C . ASP A 1 141 ? -3.529 30.594 -10.562 1 51.16 141 ASP A C 1
ATOM 1137 O O . ASP A 1 141 ? -2.516 31.266 -10.398 1 51.16 141 ASP A O 1
ATOM 1141 N N . ASP A 1 142 ? -3.354 29.328 -10.367 1 58.19 142 ASP A N 1
ATOM 1142 C CA . ASP A 1 142 ? -2.002 28.891 -10.703 1 58.19 142 ASP A CA 1
ATOM 1143 C C . ASP A 1 142 ? -1.846 28.688 -12.203 1 58.19 142 ASP A C 1
ATOM 1145 O O . ASP A 1 142 ? -2.252 27.656 -12.75 1 58.19 142 ASP A O 1
ATOM 1149 N N . LYS A 1 143 ? -1.695 29.734 -13 1 60.09 143 LYS A N 1
ATOM 1150 C CA . LYS A 1 143 ? -1.409 29.719 -14.43 1 60.09 143 LYS A CA 1
ATOM 1151 C C . LYS A 1 143 ? -0.439 28.609 -14.781 1 60.09 143 LYS A C 1
ATOM 1153 O O . LYS A 1 143 ? -0.454 28.094 -15.906 1 60.09 143 LYS A O 1
ATOM 1158 N N . ALA A 1 144 ? 0.305 28.172 -13.781 1 64.62 144 ALA A N 1
ATOM 1159 C CA . ALA A 1 144 ? 1.381 27.25 -14.117 1 64.62 144 ALA A CA 1
ATOM 1160 C C . ALA A 1 144 ? 0.924 25.797 -13.953 1 64.62 144 ALA A C 1
ATOM 1162 O O . ALA A 1 144 ? 1.618 24.875 -14.375 1 64.62 144 ALA A O 1
ATOM 1163 N N . SER A 1 145 ? -0.439 25.688 -13.617 1 78.38 145 SER A N 1
ATOM 1164 C CA . SER A 1 145 ? -0.823 24.297 -13.391 1 78.38 145 SER A CA 1
ATOM 1165 C C . SER A 1 145 ? -1.256 23.625 -14.688 1 78.38 145 SER A C 1
ATOM 1167 O O . SER A 1 145 ? -1.91 24.234 -15.523 1 78.38 145 SER A O 1
ATOM 1169 N N . THR A 1 146 ? -0.846 22.359 -14.828 1 85.19 146 THR A N 1
ATOM 1170 C CA . THR A 1 146 ? -1.147 21.562 -16.016 1 85.19 146 THR A CA 1
ATOM 1171 C C . THR A 1 146 ? -2.312 20.609 -15.758 1 85.19 146 THR A C 1
ATOM 1173 O O . THR A 1 146 ? -2.686 19.828 -16.625 1 85.19 146 THR A O 1
ATOM 1176 N N . PHE A 1 147 ? -2.912 20.734 -14.555 1 92.69 147 PHE A N 1
ATOM 1177 C CA . PHE A 1 147 ? -3.982 19.797 -14.234 1 92.69 147 PHE A CA 1
ATOM 1178 C C . PHE A 1 147 ? -5.109 20.5 -13.484 1 92.69 147 PHE A C 1
ATOM 1180 O O . PHE A 1 147 ? -4.93 21.609 -12.984 1 92.69 147 PHE A O 1
ATOM 1187 N N . THR A 1 148 ? -6.285 19.875 -13.492 1 92.56 148 THR A N 1
ATOM 1188 C CA . THR A 1 148 ? -7.469 20.328 -12.766 1 92.56 148 THR A CA 1
ATOM 1189 C C . THR A 1 148 ? -7.984 19.234 -11.836 1 92.56 148 THR A C 1
ATOM 1191 O O . THR A 1 148 ? -8 18.062 -12.203 1 92.56 148 THR A O 1
ATOM 1194 N N . ASN A 1 149 ? -8.328 19.688 -10.633 1 94.06 149 ASN A N 1
ATOM 1195 C CA . ASN A 1 149 ? -8.938 18.75 -9.688 1 94.06 149 ASN A CA 1
ATOM 1196 C C . ASN A 1 149 ? -10.438 18.594 -9.93 1 94.06 149 ASN A C 1
ATOM 1198 O O . ASN A 1 149 ? -11.141 19.578 -10.133 1 94.06 149 ASN A O 1
ATOM 1202 N N . TYR A 1 150 ? -10.891 17.375 -9.922 1 94.94 150 TYR A N 1
ATOM 1203 C CA . TYR A 1 150 ? -12.312 17.094 -10.109 1 94.94 150 TYR A CA 1
ATOM 1204 C C . TYR A 1 150 ? -12.828 16.156 -9.016 1 94.94 150 TYR A C 1
ATOM 1206 O O . TYR A 1 150 ? -12.062 15.375 -8.445 1 94.94 150 TYR A O 1
ATOM 1214 N N . ASN A 1 151 ? -14.078 16.344 -8.703 1 95 151 ASN A N 1
ATOM 1215 C CA . ASN A 1 151 ? -14.875 15.336 -8.023 1 95 151 ASN A CA 1
ATOM 1216 C C . ASN A 1 151 ? -15.891 14.688 -8.961 1 95 151 ASN A C 1
ATOM 1218 O O . ASN A 1 151 ? -16.781 15.367 -9.484 1 95 151 ASN A O 1
ATOM 1222 N N . PHE A 1 152 ? -15.703 13.469 -9.234 1 97.25 152 PHE A N 1
ATOM 1223 C CA . PHE A 1 152 ? -16.641 12.719 -10.055 1 97.25 152 PHE A CA 1
ATOM 1224 C C . PHE A 1 152 ? -17.703 12.039 -9.188 1 97.25 152 PHE A C 1
ATOM 1226 O O . PHE A 1 152 ? -17.391 11.539 -8.102 1 97.25 152 PHE A O 1
ATOM 1233 N N . PHE A 1 153 ? -18.906 12.039 -9.695 1 96.44 153 PHE A N 1
ATOM 1234 C CA . PHE A 1 153 ? -20.016 11.398 -9 1 96.44 153 PHE A CA 1
ATOM 1235 C C . PHE A 1 153 ? -20.75 10.438 -9.922 1 96.44 153 PHE A C 1
ATOM 1237 O O . PHE A 1 153 ? -20.969 10.734 -11.094 1 96.44 153 PHE A O 1
ATOM 1244 N N . CYS A 1 154 ? -20.938 9.297 -9.469 1 97.5 154 CYS A N 1
ATOM 1245 C CA . CYS A 1 154 ? -21.828 8.32 -10.086 1 97.5 154 CYS A CA 1
ATOM 1246 C C . CYS A 1 154 ? -23 8 -9.172 1 97.5 154 CYS A C 1
ATOM 1248 O O . CYS A 1 154 ? -22.812 7.449 -8.086 1 97.5 154 CYS A O 1
ATOM 1250 N N . GLN A 1 155 ? -24.203 8.258 -9.625 1 95.19 155 GLN A N 1
ATOM 1251 C CA . GLN A 1 155 ? -25.375 8.172 -8.766 1 95.19 155 GLN A CA 1
ATOM 1252 C C . GLN A 1 155 ? -26.359 7.109 -9.273 1 95.19 155 GLN A C 1
ATOM 1254 O O . GLN A 1 155 ? -26.469 6.887 -10.477 1 95.19 155 GLN A O 1
ATOM 1259 N N . VAL A 1 156 ? -26.922 6.457 -8.281 1 93.69 156 VAL A N 1
ATOM 1260 C CA . VAL A 1 156 ? -28 5.516 -8.586 1 93.69 156 VAL A CA 1
ATOM 1261 C C . VAL A 1 156 ? -29.219 5.812 -7.707 1 93.69 156 VAL A C 1
ATOM 1263 O O . VAL A 1 156 ? -29.078 6.242 -6.559 1 93.69 156 VAL A O 1
ATOM 1266 N N . SER A 1 157 ? -30.422 5.594 -8.219 1 88.19 157 SER A N 1
ATOM 1267 C CA . SER A 1 157 ? -31.656 5.922 -7.508 1 88.19 157 SER A CA 1
ATOM 1268 C C . SER A 1 157 ? -32.344 4.668 -6.977 1 88.19 157 SER A C 1
ATOM 1270 O O . SER A 1 157 ? -33.344 4.754 -6.281 1 88.19 157 SER A O 1
ATOM 1272 N N . ARG A 1 158 ? -31.859 3.543 -7.203 1 83.44 158 ARG A N 1
ATOM 1273 C CA . ARG A 1 158 ? -32.469 2.299 -6.73 1 83.44 158 ARG A CA 1
ATOM 1274 C C . ARG A 1 158 ? -31.531 1.577 -5.762 1 83.44 158 ARG A C 1
ATOM 1276 O O . ARG A 1 158 ? -30.312 1.812 -5.766 1 83.44 158 ARG A O 1
ATOM 1283 N N . ASN A 1 159 ? -32.25 0.896 -4.859 1 78.19 159 ASN A N 1
ATOM 1284 C CA . ASN A 1 159 ? -31.469 0.093 -3.922 1 78.19 159 ASN A CA 1
ATOM 1285 C C . ASN A 1 159 ? -31.141 -1.28 -4.5 1 78.19 159 ASN A C 1
ATOM 1287 O O . ASN A 1 159 ? -32.031 -2.076 -4.777 1 78.19 159 ASN A O 1
ATOM 1291 N N . PHE A 1 160 ? -29.953 -1.472 -4.801 1 80 160 PHE A N 1
ATOM 1292 C CA . PHE A 1 160 ? -29.531 -2.75 -5.359 1 80 160 PHE A CA 1
ATOM 1293 C C . PHE A 1 160 ? -28.5 -3.424 -4.457 1 80 160 PHE A C 1
ATOM 1295 O O . PHE A 1 160 ? -27.891 -4.426 -4.84 1 80 160 PHE A O 1
ATOM 1302 N N . GLY A 1 161 ? -28.312 -2.871 -3.352 1 82.44 161 GLY A N 1
ATOM 1303 C CA . GLY A 1 161 ? -27.281 -3.422 -2.486 1 82.44 161 GLY A CA 1
ATOM 1304 C C . GLY A 1 161 ? -26.016 -2.578 -2.449 1 82.44 161 GLY A C 1
ATOM 1305 O O . GLY A 1 161 ? -26 -1.461 -2.967 1 82.44 161 GLY A O 1
ATOM 1306 N N . GLN A 1 162 ? -25.031 -3.09 -1.819 1 87.12 162 GLN A N 1
ATOM 1307 C CA . GLN A 1 162 ? -23.766 -2.373 -1.69 1 87.12 162 GLN A CA 1
ATOM 1308 C C . GLN A 1 162 ? -22.812 -2.715 -2.838 1 87.12 162 GLN A C 1
ATOM 1310 O O . GLN A 1 162 ? -22.391 -3.865 -2.979 1 87.12 162 GLN A O 1
ATOM 1315 N N . PRO A 1 163 ? -22.516 -1.72 -3.6 1 93.06 163 PRO A N 1
ATOM 1316 C CA . PRO A 1 163 ? -21.609 -2.002 -4.719 1 93.06 163 PRO A CA 1
ATOM 1317 C C . PRO A 1 163 ? -20.172 -2.199 -4.277 1 93.06 163 PRO A C 1
ATOM 1319 O O . PRO A 1 163 ? -19.719 -1.572 -3.312 1 93.06 163 PRO A O 1
ATOM 1322 N N . LYS A 1 164 ? -19.453 -3.012 -5.035 1 91 164 LYS A N 1
ATOM 1323 C CA . LYS A 1 164 ? -18.047 -3.25 -4.762 1 91 164 LYS A CA 1
ATOM 1324 C C . LYS A 1 164 ? -17.156 -2.328 -5.594 1 91 164 LYS A C 1
ATOM 1326 O O . LYS A 1 164 ? -16.109 -1.868 -5.125 1 91 164 LYS A O 1
ATOM 1331 N N . TYR A 1 165 ? -17.719 -2.078 -6.84 1 95.12 165 TYR A N 1
ATOM 1332 C CA . TYR A 1 165 ? -16.938 -1.284 -7.789 1 95.12 165 TYR A CA 1
ATOM 1333 C C . TYR A 1 165 ? -17.797 -0.198 -8.422 1 95.12 165 TYR A C 1
ATOM 1335 O O . TYR A 1 165 ? -19.031 -0.335 -8.508 1 95.12 165 TYR A O 1
ATOM 1343 N N . VAL A 1 166 ? -17.109 0.845 -8.734 1 97.38 166 VAL A N 1
ATOM 1344 C CA . VAL A 1 166 ? -17.656 1.8 -9.688 1 97.38 166 VAL A CA 1
ATOM 1345 C C . VAL A 1 166 ? -16.797 1.812 -10.953 1 97.38 166 VAL A C 1
ATOM 1347 O O . VAL A 1 166 ? -15.57 1.743 -10.875 1 97.38 166 VAL A O 1
ATOM 1350 N N . SER A 1 167 ? -17.406 1.783 -12.031 1 96.31 167 SER A N 1
ATOM 1351 C CA . SER A 1 167 ? -16.688 1.755 -13.305 1 96.31 167 SER A CA 1
ATOM 1352 C C . SER A 1 167 ? -16.922 3.033 -14.102 1 96.31 167 SER A C 1
ATOM 1354 O O . SER A 1 167 ? -18.016 3.584 -14.086 1 96.31 167 SER A O 1
ATOM 1356 N N . PHE A 1 168 ? -15.898 3.465 -14.75 1 96.25 168 PHE A N 1
ATOM 1357 C CA . PHE A 1 168 ? -15.977 4.645 -15.602 1 96.25 168 PHE A CA 1
ATOM 1358 C C . PHE A 1 168 ? -15.516 4.32 -17.016 1 96.25 168 PHE A C 1
ATOM 1360 O O . PHE A 1 168 ? -14.594 3.518 -17.203 1 96.25 168 PHE A O 1
ATOM 1367 N N . SER A 1 169 ? -16.156 4.895 -17.953 1 94.94 169 SER A N 1
ATOM 1368 C CA . SER A 1 169 ? -15.75 4.859 -19.359 1 94.94 169 SER A CA 1
ATOM 1369 C C . SER A 1 169 ? -15.664 6.266 -19.938 1 94.94 169 SER A C 1
ATOM 1371 O O . SER A 1 169 ? -16.594 7.062 -19.797 1 94.94 169 SER A O 1
ATOM 1373 N N . ASP A 1 170 ? -14.562 6.551 -20.469 1 94.44 170 ASP A N 1
ATOM 1374 C CA . ASP A 1 170 ? -14.336 7.844 -21.109 1 94.44 170 ASP A CA 1
ATOM 1375 C C . ASP A 1 170 ? -14.906 7.863 -22.516 1 94.44 170 ASP A C 1
ATOM 1377 O O . ASP A 1 170 ? -14.398 7.172 -23.406 1 94.44 170 ASP A O 1
ATOM 1381 N N . ALA A 1 171 ? -15.867 8.633 -22.766 1 91.38 171 ALA A N 1
ATOM 1382 C CA . ALA A 1 171 ? -16.547 8.688 -24.047 1 91.38 171 ALA A CA 1
ATOM 1383 C C . ALA A 1 171 ? -15.672 9.344 -25.109 1 91.38 171 ALA A C 1
ATOM 1385 O O . ALA A 1 171 ? -15.891 9.156 -26.312 1 91.38 171 ALA A O 1
ATOM 1386 N N . THR A 1 172 ? -14.734 10.102 -24.688 1 87.75 172 THR A N 1
ATOM 1387 C CA . THR A 1 172 ? -13.883 10.836 -25.625 1 87.75 172 THR A CA 1
ATOM 1388 C C . THR A 1 172 ? -12.703 9.984 -26.062 1 87.75 172 THR A C 1
ATOM 1390 O O . THR A 1 172 ? -12.031 10.297 -27.047 1 87.75 172 THR A O 1
ATOM 1393 N N . SER A 1 173 ? -12.469 8.93 -25.297 1 83.31 173 SER A N 1
ATOM 1394 C CA . SER A 1 173 ? -11.305 8.102 -25.594 1 83.31 173 SER A CA 1
ATOM 1395 C C . SER A 1 173 ? -11.562 7.207 -26.812 1 83.31 173 SER A C 1
ATOM 1397 O O . SER A 1 173 ? -12.656 6.668 -26.969 1 83.31 173 SER A O 1
ATOM 1399 N N . PRO A 1 174 ? -10.531 7.156 -27.625 1 75 174 PRO A N 1
ATOM 1400 C CA . PRO A 1 174 ? -10.688 6.23 -28.75 1 75 174 PRO A CA 1
ATOM 1401 C C . PRO A 1 174 ? -10.742 4.77 -28.297 1 75 174 PRO A C 1
ATOM 1403 O O . PRO A 1 174 ? -11.281 3.922 -29.016 1 75 174 PRO A O 1
ATOM 1406 N N . PHE A 1 175 ? -10.148 4.535 -27.266 1 67.69 175 PHE A N 1
ATOM 1407 C CA . PHE A 1 175 ? -10.172 3.176 -26.734 1 67.69 175 PHE A CA 1
ATOM 1408 C C . PHE A 1 175 ? -11.234 3.031 -25.641 1 67.69 175 PHE A C 1
ATOM 1410 O O . PHE A 1 175 ? -11.141 3.67 -24.594 1 67.69 175 PHE A O 1
ATOM 1417 N N . LYS A 1 176 ? -12.328 2.477 -26.078 1 72.88 176 LYS A N 1
ATOM 1418 C CA . LYS A 1 176 ? -13.43 2.303 -25.125 1 72.88 176 LYS A CA 1
ATOM 1419 C C . LYS A 1 176 ? -13.062 1.287 -24.047 1 72.88 176 LYS A C 1
ATOM 1421 O O . LYS A 1 176 ? -12.922 0.096 -24.328 1 72.88 176 LYS A O 1
ATOM 1426 N N . ARG A 1 177 ? -12.594 1.81 -23 1 82.56 177 ARG A N 1
ATOM 1427 C CA . ARG A 1 177 ? -12.219 0.953 -21.875 1 82.56 177 ARG A CA 1
ATOM 1428 C C . ARG A 1 177 ? -12.961 1.359 -20.609 1 82.56 177 ARG A C 1
ATOM 1430 O O . ARG A 1 177 ? -13.141 2.549 -20.344 1 82.56 177 ARG A O 1
ATOM 1437 N N . GLN A 1 178 ? -13.484 0.316 -20.031 1 88.75 178 GLN A N 1
ATOM 1438 C CA . GLN A 1 178 ? -14.094 0.526 -18.719 1 88.75 178 GLN A CA 1
ATOM 1439 C C . GLN A 1 178 ? -13.109 0.205 -17.594 1 88.75 178 GLN A C 1
ATOM 1441 O O . GLN A 1 178 ? -12.477 -0.853 -17.609 1 88.75 178 GLN A O 1
ATOM 1446 N N . VAL A 1 179 ? -12.93 1.154 -16.734 1 93.19 179 VAL A N 1
ATOM 1447 C CA . VAL A 1 179 ? -12 0.959 -15.633 1 93.19 179 VAL A CA 1
ATOM 1448 C C . VAL A 1 179 ? -12.773 0.844 -14.32 1 93.19 179 VAL A C 1
ATOM 1450 O O . VAL A 1 179 ? -13.609 1.691 -14.016 1 93.19 179 VAL A O 1
ATOM 1453 N N . LYS A 1 180 ? -12.445 -0.183 -13.625 1 93.56 180 LYS A N 1
ATOM 1454 C CA . LYS A 1 180 ? -13.102 -0.453 -12.352 1 93.56 180 LYS A CA 1
ATOM 1455 C C . LYS A 1 180 ? -12.297 0.117 -11.188 1 93.56 180 LYS A C 1
ATOM 1457 O O . LYS A 1 180 ? -11.07 -0.012 -11.148 1 93.56 180 LYS A O 1
ATOM 1462 N N . LEU A 1 181 ? -13.008 0.828 -10.312 1 96.81 181 LEU A N 1
ATOM 1463 C CA . LEU A 1 181 ? -12.414 1.346 -9.086 1 96.81 181 LEU A CA 1
ATOM 1464 C C . LEU A 1 181 ? -13.07 0.716 -7.859 1 96.81 181 LEU A C 1
ATOM 1466 O O . LEU A 1 181 ? -14.297 0.622 -7.785 1 96.81 181 LEU A O 1
ATOM 1470 N N . HIS A 1 182 ? -12.219 0.284 -6.953 1 95.62 182 HIS A N 1
ATOM 1471 C CA . HIS A 1 182 ? -12.742 -0.25 -5.699 1 95.62 182 HIS A CA 1
ATOM 1472 C C . HIS A 1 182 ? -13.367 0.85 -4.848 1 95.62 182 HIS A C 1
ATOM 1474 O O . HIS A 1 182 ? -12.82 1.951 -4.75 1 95.62 182 HIS A O 1
ATOM 1480 N N . LEU A 1 183 ? -14.492 0.479 -4.234 1 96.19 183 LEU A N 1
ATOM 1481 C CA . LEU A 1 183 ? -15.203 1.472 -3.43 1 96.19 183 LEU A CA 1
ATOM 1482 C C . LEU A 1 183 ? -14.906 1.275 -1.945 1 96.19 183 LEU A C 1
ATOM 1484 O O . LEU A 1 183 ? -14.953 0.151 -1.442 1 96.19 183 LEU A O 1
ATOM 1488 N N . ARG A 1 184 ? -14.57 2.369 -1.312 1 94.94 184 ARG A N 1
ATOM 1489 C CA . ARG A 1 184 ? -14.547 2.4 0.146 1 94.94 184 ARG A CA 1
ATOM 1490 C C . ARG A 1 184 ? -15.875 2.896 0.705 1 94.94 184 ARG A C 1
ATOM 1492 O O . ARG A 1 184 ? -16.422 3.887 0.22 1 94.94 184 ARG A O 1
ATOM 1499 N N . TYR A 1 185 ? -16.297 2.297 1.729 1 92.19 185 TYR A N 1
ATOM 1500 C CA . TYR A 1 185 ? -17.594 2.66 2.287 1 92.19 185 TYR A CA 1
ATOM 1501 C C . TYR A 1 185 ? -17.453 3.727 3.365 1 92.19 185 TYR A C 1
ATOM 1503 O O . TYR A 1 185 ? -16.656 3.572 4.297 1 92.19 185 TYR A O 1
ATOM 1511 N N . LEU A 1 186 ? -18.203 4.738 3.285 1 91.12 186 LEU A N 1
ATOM 1512 C CA . LEU A 1 186 ? -18.125 5.832 4.246 1 91.12 186 LEU A CA 1
ATOM 1513 C C . LEU A 1 186 ? -18.703 5.406 5.598 1 91.12 186 LEU A C 1
ATOM 1515 O O . LEU A 1 186 ? -18.312 5.949 6.637 1 91.12 186 LEU A O 1
ATOM 1519 N N . LYS A 1 187 ? -19.625 4.512 5.516 1 84.5 187 LYS A N 1
ATOM 1520 C CA . LYS A 1 187 ? -20.188 3.938 6.738 1 84.5 187 LYS A CA 1
ATOM 1521 C C . LYS A 1 187 ? -19.875 2.447 6.836 1 84.5 187 LYS A C 1
ATOM 1523 O O . LYS A 1 187 ? -20.078 1.701 5.875 1 84.5 187 LYS A O 1
ATOM 1528 N N . PRO A 1 188 ? -19.328 2.125 7.984 1 72.69 188 PRO A N 1
ATOM 1529 C CA . PRO A 1 188 ? -19.031 0.696 8.133 1 72.69 188 PRO A CA 1
ATOM 1530 C C . PRO A 1 188 ? -20.297 -0.166 8.109 1 72.69 188 PRO A C 1
ATOM 1532 O O . PRO A 1 188 ? -21.359 0.29 8.516 1 72.69 188 PRO A O 1
ATOM 1535 N N . ALA A 1 189 ? -20.172 -1.311 7.379 1 60.19 189 ALA A N 1
ATOM 1536 C CA . ALA A 1 189 ? -21.312 -2.223 7.305 1 60.19 189 ALA A CA 1
ATOM 1537 C C . ALA A 1 189 ? -21.766 -2.646 8.695 1 60.19 189 ALA A C 1
ATOM 1539 O O . ALA A 1 189 ? -20.938 -2.822 9.602 1 60.19 189 ALA A O 1
ATOM 1540 N N . LYS A 1 190 ? -23.047 -2.502 9.055 1 52.28 190 LYS A N 1
ATOM 1541 C CA . LYS A 1 190 ? -23.609 -3.01 10.297 1 52.28 190 LYS A CA 1
ATOM 1542 C C . LYS A 1 190 ? -23.344 -4.504 10.453 1 52.28 190 LYS A C 1
ATOM 1544 O O . LYS A 1 190 ? -23.531 -5.277 9.516 1 52.28 190 LYS A O 1
ATOM 1549 N N . THR A 1 191 ? -22.344 -4.871 11.188 1 43.72 191 THR A N 1
ATOM 1550 C CA . THR A 1 191 ? -22.266 -6.293 11.508 1 43.72 191 THR A CA 1
ATOM 1551 C C . THR A 1 191 ? -23.656 -6.848 11.836 1 43.72 191 THR A C 1
ATOM 1553 O O . THR A 1 191 ? -24.312 -6.375 12.766 1 43.72 191 THR A O 1
ATOM 1556 N N . VAL A 1 192 ? -24.359 -7.293 11.047 1 38.03 192 VAL A N 1
ATOM 1557 C CA . VAL A 1 192 ? -25.5 -8.102 11.461 1 38.03 192 VAL A CA 1
ATOM 1558 C C . VAL A 1 192 ? -25.078 -9.07 12.555 1 38.03 192 VAL A C 1
ATOM 1560 O O . VAL A 1 192 ? -24.281 -9.977 12.32 1 38.03 192 VAL A O 1
ATOM 1563 N N . ALA A 1 193 ? -25 -8.719 13.789 1 34.06 193 ALA A N 1
ATOM 1564 C CA . ALA A 1 193 ? -25.016 -9.781 14.789 1 34.06 193 ALA A CA 1
ATOM 1565 C C . ALA A 1 193 ? -26.078 -10.828 14.453 1 34.06 193 ALA A C 1
ATOM 1567 O O . ALA A 1 193 ? -27.266 -10.516 14.336 1 34.06 193 ALA A O 1
ATOM 1568 N N . LYS A 1 194 ? -25.75 -11.891 13.867 1 34.16 194 LYS A N 1
ATOM 1569 C CA . LYS A 1 194 ? -26.656 -13.031 14.008 1 34.16 194 LYS A CA 1
ATOM 1570 C C . LYS A 1 194 ? -27.125 -13.195 15.453 1 34.16 194 LYS A C 1
ATOM 1572 O O . LYS A 1 194 ? -26.312 -13.477 16.344 1 34.16 194 LYS A O 1
ATOM 1577 N N . THR A 1 195 ? -28.25 -12.664 15.906 1 30.91 195 THR A N 1
ATOM 1578 C CA . THR A 1 195 ? -29.047 -13.164 17.031 1 30.91 195 THR A CA 1
ATOM 1579 C C . THR A 1 195 ? -29.188 -14.68 16.953 1 30.91 195 THR A C 1
ATOM 1581 O O . THR A 1 195 ? -29.875 -15.211 16.094 1 30.91 195 THR A O 1
ATOM 1584 N N . THR A 1 196 ? -28.234 -15.445 17.062 1 29.61 196 THR A N 1
ATOM 1585 C CA . THR A 1 196 ? -28.672 -16.75 17.531 1 29.61 196 THR A CA 1
ATOM 1586 C C . THR A 1 196 ? -29.609 -16.609 18.719 1 29.61 196 THR A C 1
ATOM 1588 O O . THR A 1 196 ? -29.234 -16.047 19.75 1 29.61 196 THR A O 1
ATOM 1591 N N . GLN A 1 197 ? -30.953 -16.797 18.5 1 28.12 197 GLN A N 1
ATOM 1592 C CA . GLN A 1 197 ? -32.094 -17.094 19.359 1 28.12 197 GLN A CA 1
ATOM 1593 C C . GLN A 1 197 ? -31.75 -18.203 20.359 1 28.12 197 GLN A C 1
ATOM 1595 O O . GLN A 1 197 ? -32.094 -19.359 20.141 1 28.12 197 GLN A O 1
ATOM 1600 N N . THR A 1 198 ? -30.625 -18.562 20.781 1 28.84 198 THR A N 1
ATOM 1601 C CA . THR A 1 198 ? -30.828 -19.469 21.891 1 28.84 198 THR A CA 1
ATOM 1602 C C . THR A 1 198 ? -31.734 -18.828 22.953 1 28.84 198 THR A C 1
ATOM 1604 O O . THR A 1 198 ? -31.516 -17.688 23.359 1 28.84 198 THR A O 1
ATOM 1607 N N . THR A 1 199 ? -33.031 -19.422 23.266 1 26.52 199 THR A N 1
ATOM 1608 C CA . THR A 1 199 ? -34.156 -19.297 24.156 1 26.52 199 THR A CA 1
ATOM 1609 C C . THR A 1 199 ? -33.719 -19.047 25.578 1 26.52 199 THR A C 1
ATOM 1611 O O . THR A 1 199 ? -34.531 -18.938 26.5 1 26.52 199 THR A O 1
ATOM 1614 N N . ALA A 1 200 ? -32.781 -19.719 26.156 1 29.42 200 ALA A N 1
ATOM 1615 C CA . ALA A 1 200 ? -32.938 -19.516 27.594 1 29.42 200 ALA A CA 1
ATOM 1616 C C . ALA A 1 200 ? -32.938 -18.031 27.953 1 29.42 200 ALA A C 1
ATOM 1618 O O . ALA A 1 200 ? -32.219 -17.234 27.344 1 29.42 200 ALA A O 1
ATOM 1619 N N . ALA A 1 201 ? -34 -17.516 28.656 1 26.8 201 ALA A N 1
ATOM 1620 C CA . ALA A 1 201 ? -34.469 -16.266 29.234 1 26.8 201 ALA A CA 1
ATOM 1621 C C . ALA A 1 201 ? -33.344 -15.461 29.844 1 26.8 201 ALA A C 1
ATOM 1623 O O . ALA A 1 201 ? -33.219 -15.367 31.062 1 26.8 201 ALA A O 1
ATOM 1624 N N . VAL A 1 202 ? -32.125 -15.836 29.844 1 30.3 202 VAL A N 1
ATOM 1625 C CA . VAL A 1 202 ? -31.5 -14.844 30.703 1 30.3 202 VAL A CA 1
ATOM 1626 C C . VAL A 1 202 ? -31.734 -13.438 30.141 1 30.3 202 VAL A C 1
ATOM 1628 O O . VAL A 1 202 ? -31.781 -13.25 28.922 1 30.3 202 VAL A O 1
ATOM 1631 N N . PRO A 1 203 ? -32.344 -12.57 30.938 1 26.5 203 PRO A N 1
ATOM 1632 C CA . PRO A 1 203 ? -32.688 -11.203 30.516 1 26.5 203 PRO A CA 1
ATOM 1633 C C . PRO A 1 203 ? -31.625 -10.602 29.594 1 26.5 203 PRO A C 1
ATOM 1635 O O . PRO A 1 203 ? -30.422 -10.75 29.859 1 26.5 203 PRO A O 1
ATOM 1638 N N . ALA A 1 204 ? -32.031 -10.633 28.344 1 28.34 204 ALA A N 1
ATOM 1639 C CA . ALA A 1 204 ? -31.312 -10.008 27.234 1 28.34 204 ALA A CA 1
ATOM 1640 C C . ALA A 1 204 ? -30.719 -8.672 27.641 1 28.34 204 ALA A C 1
ATOM 1642 O O . ALA A 1 204 ? -31.438 -7.742 28.016 1 28.34 204 ALA A O 1
ATOM 1643 N N . GLY A 1 205 ? -29.703 -8.773 28.484 1 28.95 205 GLY A N 1
ATOM 1644 C CA . GLY A 1 205 ? -29.172 -7.453 28.766 1 28.95 205 GLY A CA 1
ATOM 1645 C C . GLY A 1 205 ? -29.234 -6.516 27.578 1 28.95 205 GLY A C 1
ATOM 1646 O O . GLY A 1 205 ? -29.5 -6.945 26.453 1 28.95 205 GLY A O 1
ATOM 1647 N N . PRO A 1 206 ? -29.5 -5.227 27.828 1 29.53 206 PRO A N 1
ATOM 1648 C CA . PRO A 1 206 ? -29.703 -4.238 26.766 1 29.53 206 PRO A CA 1
ATOM 1649 C C . PRO A 1 206 ? -28.828 -4.496 25.547 1 29.53 206 PRO A C 1
ATOM 1651 O O . PRO A 1 206 ? -27.734 -5.051 25.672 1 29.53 206 PRO A O 1
ATOM 1654 N N . THR A 1 207 ? -29.453 -4.926 24.484 1 32.84 207 THR A N 1
ATOM 1655 C CA . THR A 1 207 ? -28.906 -4.906 23.125 1 32.84 207 THR A CA 1
ATOM 1656 C C . THR A 1 207 ? -27.953 -3.729 22.953 1 32.84 207 THR A C 1
ATOM 1658 O O . THR A 1 207 ? -28.391 -2.58 22.859 1 32.84 207 THR A O 1
ATOM 1661 N N . LEU A 1 208 ? -26.984 -3.686 23.719 1 30.92 208 LEU A N 1
ATOM 1662 C CA . LEU A 1 208 ? -26.031 -2.621 23.422 1 30.92 208 LEU A CA 1
ATOM 1663 C C . LEU A 1 208 ? -25.875 -2.441 21.906 1 30.92 208 LEU A C 1
ATOM 1665 O O . LEU A 1 208 ? -25.438 -3.357 21.219 1 30.92 208 LEU A O 1
ATOM 1669 N N . THR A 1 209 ? -26.812 -1.823 21.297 1 34.28 209 THR A N 1
ATOM 1670 C CA . THR A 1 209 ? -26.531 -1.244 20 1 34.28 209 THR A CA 1
ATOM 1671 C C . THR A 1 209 ? -25.062 -0.889 19.859 1 34.28 209 THR A C 1
ATOM 1673 O O . THR A 1 209 ? -24.562 -0.019 20.578 1 34.28 209 THR A O 1
ATOM 1676 N N . GLU A 1 210 ? -24.25 -1.785 19.734 1 38.03 210 GLU A N 1
ATOM 1677 C CA . GLU A 1 210 ? -22.812 -1.555 19.562 1 38.03 210 GLU A CA 1
ATOM 1678 C C . GLU A 1 210 ? -22.547 -0.416 18.578 1 38.03 210 GLU A C 1
ATOM 1680 O O . GLU A 1 210 ? -22.781 -0.561 17.375 1 38.03 210 GLU A O 1
ATOM 1685 N N . VAL A 1 211 ? -22.922 0.827 18.906 1 42.62 211 VAL A N 1
ATOM 1686 C CA . VAL A 1 211 ? -22.438 2.004 18.188 1 42.62 211 VAL A CA 1
ATOM 1687 C C . VAL A 1 211 ? -21.016 1.756 17.688 1 42.62 211 VAL A C 1
ATOM 1689 O O . VAL A 1 211 ? -20.156 1.342 18.453 1 42.62 211 VAL A O 1
ATOM 1692 N N . PRO A 1 212 ? -20.875 1.594 16.391 1 53.38 212 PRO A N 1
ATOM 1693 C CA . PRO A 1 212 ? -19.5 1.382 15.898 1 53.38 212 PRO A CA 1
ATOM 1694 C C . PRO A 1 212 ? -18.5 2.33 16.531 1 53.38 212 PRO A C 1
ATOM 1696 O O . PRO A 1 212 ? -18.734 3.539 16.594 1 53.38 212 PRO A O 1
ATOM 1699 N N . VAL A 1 213 ? -17.641 2.01 17.422 1 64.5 213 VAL A N 1
ATOM 1700 C CA . VAL A 1 213 ? -16.656 2.756 18.188 1 64.5 213 VAL A CA 1
ATOM 1701 C C . VAL A 1 213 ? -15.703 3.494 17.25 1 64.5 213 VAL A C 1
ATOM 1703 O O . VAL A 1 213 ? -15.008 2.869 16.453 1 64.5 213 VAL A O 1
ATOM 1706 N N . ARG A 1 214 ? -16 4.867 17.047 1 84.12 214 ARG A N 1
ATOM 1707 C CA . ARG A 1 214 ? -15.125 5.777 16.328 1 84.12 214 ARG A CA 1
ATOM 1708 C C . ARG A 1 214 ? -13.828 6.012 17.094 1 84.12 214 ARG A C 1
ATOM 1710 O O . ARG A 1 214 ? -13.836 6.074 18.328 1 84.12 214 ARG A O 1
ATOM 1717 N N . PHE A 1 215 ? -12.82 6.082 16.344 1 88.88 215 PHE A N 1
ATOM 1718 C CA . PHE A 1 215 ? -11.562 6.5 16.953 1 88.88 215 PHE A CA 1
ATOM 1719 C C . PHE A 1 215 ? -11.633 7.953 17.391 1 88.88 215 PHE A C 1
ATOM 1721 O O . PHE A 1 215 ? -12.273 8.781 16.734 1 88.88 215 PHE A O 1
ATOM 1728 N N . PRO A 1 216 ? -10.992 8.234 18.484 1 90.06 216 PRO A N 1
ATOM 1729 C CA . PRO A 1 216 ? -11.062 9.625 18.953 1 90.06 216 PRO A CA 1
ATOM 1730 C C . PRO A 1 216 ? -10.492 10.609 17.938 1 90.06 216 PRO A C 1
ATOM 1732 O O . PRO A 1 216 ? -11.102 11.648 17.656 1 90.06 216 PRO A O 1
ATOM 1735 N N . ALA A 1 217 ? -9.32 10.242 17.406 1 94.25 217 ALA A N 1
ATOM 1736 C CA . ALA A 1 217 ? -8.711 11.125 16.422 1 94.25 217 ALA A CA 1
ATOM 1737 C C . ALA A 1 217 ? -7.75 10.359 15.516 1 94.25 217 ALA A C 1
ATOM 1739 O O . ALA A 1 217 ? -7.227 9.312 15.898 1 94.25 217 ALA A O 1
ATOM 1740 N N . THR A 1 218 ? -7.613 10.852 14.32 1 96.75 218 THR A N 1
ATOM 1741 C CA . THR A 1 218 ? -6.602 10.391 13.383 1 96.75 218 THR A CA 1
ATOM 1742 C C . THR A 1 218 ? -5.805 11.562 12.812 1 96.75 218 THR A C 1
ATOM 1744 O O . THR A 1 218 ? -6.254 12.703 12.875 1 96.75 218 THR A O 1
ATOM 1747 N N . ILE A 1 219 ? -4.613 11.25 12.406 1 98.31 219 ILE A N 1
ATOM 1748 C CA . ILE A 1 219 ? -3.82 12.266 11.727 1 98.31 219 ILE A CA 1
ATOM 1749 C C . ILE A 1 219 ? -3.385 11.758 10.359 1 98.31 219 ILE A C 1
ATOM 1751 O O . ILE A 1 219 ? -2.82 10.672 10.242 1 98.31 219 ILE A O 1
ATOM 1755 N N . CYS A 1 220 ? -3.764 12.5 9.383 1 98.56 220 CYS A N 1
ATOM 1756 C CA . CYS A 1 220 ? -3.201 12.312 8.047 1 98.56 220 CYS A CA 1
ATOM 1757 C C . CYS A 1 220 ? -1.884 13.07 7.902 1 98.56 220 CYS A C 1
ATOM 1759 O O . CYS A 1 220 ? -1.847 14.297 8.023 1 98.56 220 CYS A O 1
ATOM 1761 N N . VAL A 1 221 ? -0.844 12.312 7.656 1 98.62 221 VAL A N 1
ATOM 1762 C CA . VAL A 1 221 ? 0.485 12.906 7.551 1 98.62 221 VAL A CA 1
ATOM 1763 C C . VAL A 1 221 ? 0.802 13.211 6.09 1 98.62 221 VAL A C 1
ATOM 1765 O O . VAL A 1 221 ? 0.846 12.305 5.254 1 98.62 221 VAL A O 1
ATOM 1768 N N . ASP A 1 222 ? 1.058 14.453 5.828 1 98.06 222 ASP A N 1
ATOM 1769 C CA . ASP A 1 222 ? 1.321 14.922 4.473 1 98.06 222 ASP A CA 1
ATOM 1770 C C . ASP A 1 222 ? 2.818 14.93 4.172 1 98.06 222 ASP A C 1
ATOM 1772 O O . ASP A 1 222 ? 3.508 15.914 4.453 1 98.06 222 ASP A O 1
ATOM 1776 N N . LEU A 1 223 ? 3.309 13.898 3.537 1 97.31 223 LEU A N 1
ATOM 1777 C CA . LEU A 1 223 ? 4.699 13.859 3.1 1 97.31 223 LEU A CA 1
ATOM 1778 C C . LEU A 1 223 ? 4.816 14.227 1.623 1 97.31 223 LEU A C 1
ATOM 1780 O O . LEU A 1 223 ? 5.902 14.156 1.046 1 97.31 223 LEU A O 1
ATOM 1784 N N . VAL A 1 224 ? 3.707 14.617 1.064 1 96.31 224 VAL A N 1
ATOM 1785 C CA . VAL A 1 224 ? 3.691 15.039 -0.333 1 96.31 224 VAL A CA 1
ATOM 1786 C C . VAL A 1 224 ? 4.184 16.484 -0.446 1 96.31 224 VAL A C 1
ATOM 1788 O O . VAL A 1 224 ? 5.07 16.781 -1.249 1 96.31 224 VAL A O 1
ATOM 1791 N N . SER A 1 225 ? 3.684 17.297 0.439 1 92.06 225 SER A N 1
ATOM 1792 C CA . SER A 1 225 ? 4.035 18.719 0.414 1 92.06 225 SER A CA 1
ATOM 1793 C C . SER A 1 225 ? 5.184 19.016 1.368 1 92.06 225 SER A C 1
ATOM 1795 O O . SER A 1 225 ? 5.691 20.141 1.402 1 92.06 225 SER A O 1
ATOM 1797 N N . PHE A 1 226 ? 5.551 18.047 2.121 1 93.94 226 PHE A N 1
ATOM 1798 C CA . PHE A 1 226 ? 6.605 18.203 3.111 1 93.94 226 PHE A CA 1
ATOM 1799 C C . PHE A 1 226 ? 7.973 18.297 2.439 1 93.94 226 PHE A C 1
ATOM 1801 O O . PHE A 1 226 ? 8.281 17.5 1.545 1 93.94 226 PHE A O 1
ATOM 1808 N N . ASP A 1 227 ? 8.734 19.219 2.818 1 89.88 227 ASP A N 1
ATOM 1809 C CA . ASP A 1 227 ? 10.086 19.359 2.283 1 89.88 227 ASP A CA 1
ATOM 1810 C C . ASP A 1 227 ? 11.031 18.344 2.916 1 89.88 227 ASP A C 1
ATOM 1812 O O . ASP A 1 227 ? 11.594 18.594 3.986 1 89.88 227 ASP A O 1
ATOM 1816 N N . VAL A 1 228 ? 11.383 17.391 2.197 1 86.94 228 VAL A N 1
ATOM 1817 C CA . VAL A 1 228 ? 12.188 16.281 2.715 1 86.94 228 VAL A CA 1
ATOM 1818 C C . VAL A 1 228 ? 13.656 16.688 2.738 1 86.94 228 VAL A C 1
ATOM 1820 O O . VAL A 1 228 ? 14.484 16.016 3.365 1 86.94 228 VAL A O 1
ATOM 1823 N N . GLY A 1 229 ? 14.016 17.734 2.154 1 85.12 229 GLY A N 1
ATOM 1824 C CA . GLY A 1 229 ? 15.383 18.234 2.156 1 85.12 229 GLY A CA 1
ATOM 1825 C C . GLY A 1 229 ? 15.664 19.203 3.283 1 85.12 229 GLY A C 1
ATOM 1826 O O . GLY A 1 229 ? 16.797 19.656 3.459 1 85.12 229 GLY A O 1
ATOM 1827 N N . SER A 1 230 ? 14.695 19.516 4.102 1 90.81 230 SER A N 1
ATOM 1828 C CA . SER A 1 230 ? 14.859 20.469 5.191 1 90.81 230 SER A CA 1
ATOM 1829 C C . SER A 1 230 ? 15.711 19.875 6.316 1 90.81 230 SER A C 1
ATOM 1831 O O . SER A 1 230 ? 15.883 18.656 6.402 1 90.81 230 SER A O 1
ATOM 1833 N N . ARG A 1 231 ? 16.203 20.766 7.141 1 92.19 231 ARG A N 1
ATOM 1834 C CA . ARG A 1 231 ? 16.953 20.344 8.32 1 92.19 231 ARG A CA 1
ATOM 1835 C C . ARG A 1 231 ? 16.062 19.516 9.258 1 92.19 231 ARG A C 1
ATOM 1837 O O . ARG A 1 231 ? 16.547 18.562 9.883 1 92.19 231 ARG A O 1
ATOM 1844 N N . PHE A 1 232 ? 14.867 19.922 9.32 1 95.19 232 PHE A N 1
ATOM 1845 C CA . PHE A 1 232 ? 13.922 19.188 10.164 1 95.19 232 PHE A CA 1
ATOM 1846 C C . PHE A 1 232 ? 13.766 17.75 9.688 1 95.19 232 PHE A C 1
ATOM 1848 O O . PHE A 1 232 ? 13.812 16.812 10.484 1 95.19 232 PHE A O 1
ATOM 1855 N N . ALA A 1 233 ? 13.594 17.578 8.398 1 93.81 233 ALA A N 1
ATOM 1856 C CA . ALA A 1 233 ? 13.344 16.266 7.805 1 93.81 233 ALA A CA 1
ATOM 1857 C C . ALA A 1 233 ? 14.547 15.344 7.977 1 93.81 233 ALA A C 1
ATOM 1859 O O . ALA A 1 233 ? 14.391 14.125 8.078 1 93.81 233 ALA A O 1
ATOM 1860 N N . ARG A 1 234 ? 15.695 15.93 8.047 1 90.38 234 ARG A N 1
ATOM 1861 C CA . ARG A 1 234 ? 16.922 15.156 8.172 1 90.38 234 ARG A CA 1
ATOM 1862 C C . ARG A 1 234 ? 17.156 14.711 9.609 1 90.38 234 ARG A C 1
ATOM 1864 O O . ARG A 1 234 ? 17.969 13.836 9.875 1 90.38 234 ARG A O 1
ATOM 1871 N N . ASN A 1 235 ? 16.469 15.305 10.469 1 94.25 235 ASN A N 1
ATOM 1872 C CA . ASN A 1 235 ? 16.594 14.961 11.883 1 94.25 235 ASN A CA 1
ATOM 1873 C C . ASN A 1 235 ? 15.609 13.852 12.266 1 94.25 235 ASN A C 1
ATOM 1875 O O . ASN A 1 235 ? 14.422 14.109 12.477 1 94.25 235 ASN A O 1
ATOM 1879 N N . VAL A 1 236 ? 16.141 12.703 12.438 1 92.62 236 VAL A N 1
ATOM 1880 C CA . VAL A 1 236 ? 15.336 11.516 12.727 1 92.62 236 VAL A CA 1
ATOM 1881 C C . VAL A 1 236 ? 14.586 11.695 14.039 1 92.62 236 VAL A C 1
ATOM 1883 O O . VAL A 1 236 ? 13.406 11.352 14.141 1 92.62 236 VAL A O 1
ATOM 1886 N N . ASP A 1 237 ? 15.234 12.297 14.938 1 92.31 237 ASP A N 1
ATOM 1887 C CA . ASP A 1 237 ? 14.617 12.5 16.25 1 92.31 237 ASP A CA 1
ATOM 1888 C C . ASP A 1 237 ? 13.414 13.43 16.156 1 92.31 237 ASP A C 1
ATOM 1890 O O . ASP A 1 237 ? 12.375 13.172 16.766 1 92.31 237 ASP A O 1
ATOM 1894 N N . ALA A 1 238 ? 13.586 14.461 15.422 1 95.88 238 ALA A N 1
ATOM 1895 C CA . ALA A 1 238 ? 12.484 15.406 15.242 1 95.88 238 ALA A CA 1
ATOM 1896 C C . ALA A 1 238 ? 11.297 14.734 14.562 1 95.88 238 ALA A C 1
ATOM 1898 O O . ALA A 1 238 ? 10.148 14.914 14.992 1 95.88 238 ALA A O 1
ATOM 1899 N N . MET A 1 239 ? 11.578 13.938 13.625 1 96.62 239 MET A N 1
ATOM 1900 C CA . MET A 1 239 ? 10.523 13.234 12.898 1 96.62 239 MET A CA 1
ATOM 1901 C C . MET A 1 239 ? 9.781 12.273 13.812 1 96.62 239 MET A C 1
ATOM 1903 O O . MET A 1 239 ? 8.547 12.211 13.789 1 96.62 239 MET A O 1
ATOM 1907 N N . VAL A 1 240 ? 10.492 11.602 14.594 1 96.19 240 VAL A N 1
ATOM 1908 C CA . VAL A 1 240 ? 9.906 10.625 15.5 1 96.19 240 VAL A CA 1
ATOM 1909 C C . VAL A 1 240 ? 9.055 11.344 16.547 1 96.19 240 VAL A C 1
ATOM 1911 O O . VAL A 1 240 ? 7.984 10.852 16.938 1 96.19 240 VAL A O 1
ATOM 1914 N N . GLN A 1 241 ? 9.484 12.477 16.953 1 96.31 241 GLN A N 1
ATOM 1915 C CA . GLN A 1 241 ? 8.781 13.219 18 1 96.31 241 GLN A CA 1
ATOM 1916 C C . GLN A 1 241 ? 7.402 13.664 17.516 1 96.31 241 GLN A C 1
ATOM 1918 O O . GLN A 1 241 ? 6.465 13.758 18.312 1 96.31 241 GLN A O 1
ATOM 1923 N N . PHE A 1 242 ? 7.277 13.977 16.281 1 98 242 PHE A N 1
ATOM 1924 C CA . PHE A 1 242 ? 5.965 14.297 15.727 1 98 242 PHE A CA 1
ATOM 1925 C C . PHE A 1 242 ? 4.953 13.211 16.062 1 98 242 PHE A C 1
ATOM 1927 O O . PHE A 1 242 ? 3.859 13.508 16.547 1 98 242 PHE A O 1
ATOM 1934 N N . PHE A 1 243 ? 5.352 11.984 15.82 1 97.62 243 PHE A N 1
ATOM 1935 C CA . PHE A 1 243 ? 4.453 10.852 16.031 1 97.62 243 PHE A CA 1
ATOM 1936 C C . PHE A 1 243 ? 4.242 10.602 17.516 1 97.62 243 PHE A C 1
ATOM 1938 O O . PHE A 1 243 ? 3.109 10.406 17.969 1 97.62 243 PHE A O 1
ATOM 1945 N N . LEU A 1 244 ? 5.285 10.648 18.25 1 95.31 244 LEU A N 1
ATOM 1946 C CA . LEU A 1 244 ? 5.211 10.344 19.672 1 95.31 244 LEU A CA 1
ATOM 1947 C C . LEU A 1 244 ? 4.391 11.398 20.406 1 95.31 244 LEU A C 1
ATOM 1949 O O . LEU A 1 244 ? 3.617 11.062 21.312 1 95.31 244 LEU A O 1
ATOM 1953 N N . PHE A 1 245 ? 4.574 12.586 20.047 1 96 245 PHE A N 1
ATOM 1954 C CA . PHE A 1 245 ? 3.842 13.68 20.688 1 96 245 PHE A CA 1
ATOM 1955 C C . PHE A 1 245 ? 2.34 13.523 20.469 1 96 245 PHE A C 1
ATOM 1957 O O . PHE A 1 245 ? 1.559 13.625 21.422 1 96 245 PHE A O 1
ATOM 1964 N N . HIS A 1 246 ? 1.972 13.281 19.266 1 97.19 246 HIS A N 1
ATOM 1965 C CA . HIS A 1 246 ? 0.548 13.156 18.969 1 97.19 246 HIS A CA 1
ATOM 1966 C C . HIS A 1 246 ? -0.02 11.859 19.531 1 97.19 246 HIS A C 1
ATOM 1968 O O . HIS A 1 246 ? -1.202 11.797 19.875 1 97.19 246 HIS A O 1
ATOM 1974 N N . GLN A 1 247 ? 0.809 10.844 19.594 1 93.94 247 GLN A N 1
ATOM 1975 C CA . GLN A 1 247 ? 0.373 9.633 20.281 1 93.94 247 GLN A CA 1
ATOM 1976 C C . GLN A 1 247 ? 0.065 9.922 21.75 1 93.94 247 GLN A C 1
ATOM 1978 O O . GLN A 1 247 ? -0.915 9.414 22.297 1 93.94 247 GLN A O 1
ATOM 1983 N N . ALA A 1 248 ? 0.888 10.703 22.344 1 91.06 248 ALA A N 1
ATOM 1984 C CA . ALA A 1 248 ? 0.673 11.086 23.734 1 91.06 248 ALA A CA 1
ATOM 1985 C C . ALA A 1 248 ? -0.636 11.859 23.906 1 91.06 248 ALA A C 1
ATOM 1987 O O . ALA A 1 248 ? -1.268 11.805 24.953 1 91.06 248 ALA A O 1
ATOM 1988 N N . LEU A 1 249 ? -1.016 12.523 22.875 1 93.88 249 LEU A N 1
ATOM 1989 C CA . LEU A 1 249 ? -2.262 13.281 22.875 1 93.88 249 LEU A CA 1
ATOM 1990 C C . LEU A 1 249 ? -3.463 12.352 22.703 1 93.88 249 LEU A C 1
ATOM 1992 O O . LEU A 1 249 ? -4.609 12.781 22.859 1 93.88 249 LEU A O 1
ATOM 1996 N N . GLY A 1 250 ? -3.201 11.133 22.281 1 90.44 250 GLY A N 1
ATOM 1997 C CA . GLY A 1 250 ? -4.293 10.18 22.172 1 90.44 250 GLY A CA 1
ATOM 1998 C C . GLY A 1 250 ? -4.508 9.703 20.75 1 90.44 250 GLY A C 1
ATOM 1999 O O . GLY A 1 250 ? -5.434 8.93 20.469 1 90.44 250 GLY A O 1
ATOM 2000 N N . VAL A 1 251 ? -3.678 10.109 19.844 1 94.62 251 VAL A N 1
ATOM 2001 C CA . VAL A 1 251 ? -3.795 9.672 18.453 1 94.62 251 VAL A CA 1
ATOM 2002 C C . VAL A 1 251 ? -3.057 8.344 18.266 1 94.62 251 VAL A C 1
ATOM 2004 O O . VAL A 1 251 ? -1.854 8.258 18.531 1 94.62 251 VAL A O 1
ATOM 2007 N N . GLN A 1 252 ? -3.785 7.379 17.734 1 92.12 252 GLN A N 1
ATOM 2008 C CA . GLN A 1 252 ? -3.164 6.07 17.562 1 92.12 252 GLN A CA 1
ATOM 2009 C C . GLN A 1 252 ? -3.031 5.711 16.094 1 92.12 252 GLN A C 1
ATOM 2011 O O . GLN A 1 252 ? -2.291 4.797 15.734 1 92.12 252 GLN A O 1
ATOM 2016 N N . HIS A 1 253 ? -3.764 6.383 15.281 1 94.75 253 HIS A N 1
ATOM 2017 C CA . HIS A 1 253 ? -3.816 6.039 13.859 1 94.75 253 HIS A CA 1
ATOM 2018 C C . HIS A 1 253 ? -3.266 7.172 13 1 94.75 253 HIS A C 1
ATOM 2020 O O . HIS A 1 253 ? -3.785 8.289 13.031 1 94.75 253 HIS A O 1
ATOM 2026 N N . PHE A 1 254 ? -2.197 6.844 12.281 1 96.94 254 PHE A N 1
ATOM 2027 C CA . PHE A 1 254 ? -1.55 7.809 11.398 1 96.94 254 PHE A CA 1
ATOM 2028 C C . PHE A 1 254 ? -1.615 7.344 9.953 1 96.94 254 PHE A C 1
ATOM 2030 O O . PHE A 1 254 ? -1.116 6.266 9.617 1 96.94 254 PHE A O 1
ATOM 2037 N N . LEU A 1 255 ? -2.32 8.102 9.109 1 97.75 255 LEU A N 1
ATOM 2038 C CA . LEU A 1 255 ? -2.354 7.852 7.676 1 97.75 255 LEU A CA 1
ATOM 2039 C C . LEU A 1 255 ? -1.272 8.656 6.961 1 97.75 255 LEU A C 1
ATOM 2041 O O . LEU A 1 255 ? -1.376 9.875 6.84 1 97.75 255 LEU A O 1
ATOM 2045 N N . VAL A 1 256 ? -0.262 7.957 6.484 1 97.38 256 VAL A N 1
ATOM 2046 C CA . VAL A 1 256 ? 0.906 8.648 5.945 1 97.38 256 VAL A CA 1
ATOM 2047 C C . VAL A 1 256 ? 0.847 8.648 4.418 1 97.38 256 VAL A C 1
ATOM 2049 O O . VAL A 1 256 ? 1.056 7.613 3.781 1 97.38 256 VAL A O 1
ATOM 2052 N N . TYR A 1 257 ? 0.616 9.836 3.84 1 98.06 257 TYR A N 1
ATOM 2053 C CA . TYR A 1 257 ? 0.646 10 2.391 1 98.06 257 TYR A CA 1
ATOM 2054 C C . TYR A 1 257 ? 2.078 10.094 1.882 1 98.06 257 TYR A C 1
ATOM 2056 O O . TYR A 1 257 ? 2.883 10.867 2.404 1 98.06 257 TYR A O 1
ATOM 2064 N N . ASN A 1 258 ? 2.348 9.312 0.784 1 96.69 258 ASN A N 1
ATOM 2065 C CA . ASN A 1 258 ? 3.705 9.211 0.258 1 96.69 258 ASN A CA 1
ATOM 2066 C C . ASN A 1 258 ? 4.656 8.594 1.278 1 96.69 258 ASN A C 1
ATOM 2068 O O . ASN A 1 258 ? 5.727 9.148 1.549 1 96.69 258 ASN A O 1
ATOM 2072 N N . TYR A 1 259 ? 4.207 7.473 1.811 1 94.75 259 TYR A N 1
ATOM 2073 C CA . TYR A 1 259 ? 4.84 6.754 2.908 1 94.75 259 TYR A CA 1
ATOM 2074 C C . TYR A 1 259 ? 6.289 6.41 2.572 1 94.75 259 TYR A C 1
ATOM 2076 O O . TYR A 1 259 ? 7.148 6.379 3.457 1 94.75 259 TYR A O 1
ATOM 2084 N N . ASP A 1 260 ? 6.625 6.195 1.36 1 93.5 260 ASP A N 1
ATOM 2085 C CA . ASP A 1 260 ? 7.953 5.75 0.955 1 93.5 260 ASP A CA 1
ATOM 2086 C C . ASP A 1 260 ? 9.008 6.82 1.249 1 93.5 260 ASP A C 1
ATOM 2088 O O . ASP A 1 260 ? 10.203 6.527 1.283 1 93.5 260 ASP A O 1
ATOM 2092 N N . GLU A 1 261 ? 8.562 8.031 1.5 1 93.94 261 GLU A N 1
ATOM 2093 C CA . GLU A 1 261 ? 9.484 9.117 1.83 1 93.94 261 GLU A CA 1
ATOM 2094 C C . GLU A 1 261 ? 9.898 9.055 3.297 1 93.94 261 GLU A C 1
ATOM 2096 O O . GLU A 1 261 ? 10.859 9.719 3.703 1 93.94 261 GLU A O 1
ATOM 2101 N N . LEU A 1 262 ? 9.125 8.383 4.059 1 93.75 262 LEU A N 1
ATOM 2102 C CA . LEU A 1 262 ? 9.477 8.242 5.469 1 93.75 262 LEU A CA 1
ATOM 2103 C C . LEU A 1 262 ? 10.766 7.445 5.633 1 93.75 262 LEU A C 1
ATOM 2105 O O . LEU A 1 262 ? 10.875 6.324 5.137 1 93.75 262 LEU A O 1
ATOM 2109 N N . PRO A 1 263 ? 11.758 8.023 6.266 1 89.44 263 PRO A N 1
ATOM 2110 C CA . PRO A 1 263 ? 13.031 7.316 6.414 1 89.44 263 PRO A CA 1
ATOM 2111 C C . PRO A 1 263 ? 12.883 5.984 7.145 1 89.44 263 PRO A C 1
ATOM 2113 O O . PRO A 1 263 ? 12.078 5.867 8.07 1 89.44 263 PRO A O 1
ATOM 2116 N N . GLU A 1 264 ? 13.727 5.047 6.77 1 86.12 264 GLU A N 1
ATOM 2117 C CA . GLU A 1 264 ? 13.664 3.703 7.332 1 86.12 264 GLU A CA 1
ATOM 2118 C C . GLU A 1 264 ? 13.93 3.721 8.836 1 86.12 264 GLU A C 1
ATOM 2120 O O . GLU A 1 264 ? 13.328 2.955 9.586 1 86.12 264 GLU A O 1
ATOM 2125 N N . GLN A 1 265 ? 14.805 4.547 9.234 1 86.62 265 GLN A N 1
ATOM 2126 C CA . GLN A 1 265 ? 15.133 4.645 10.648 1 86.62 265 GLN A CA 1
ATOM 2127 C C . GLN A 1 265 ? 13.922 5.082 11.469 1 86.62 265 GLN A C 1
ATOM 2129 O O . GLN A 1 265 ? 13.68 4.562 12.562 1 86.62 265 GLN A O 1
ATOM 2134 N N . VAL A 1 266 ? 13.211 6 10.906 1 92.88 266 VAL A N 1
ATOM 2135 C CA . VAL A 1 266 ? 12.008 6.477 11.578 1 92.88 266 VAL A CA 1
ATOM 2136 C C . VAL A 1 266 ? 10.992 5.344 11.68 1 92.88 266 VAL A C 1
ATOM 2138 O O . VAL A 1 266 ? 10.414 5.113 12.75 1 92.88 266 VAL A O 1
ATOM 2141 N N . VAL A 1 267 ? 10.844 4.602 10.617 1 90 267 VAL A N 1
ATOM 2142 C CA . VAL A 1 267 ? 9.883 3.508 10.562 1 90 267 VAL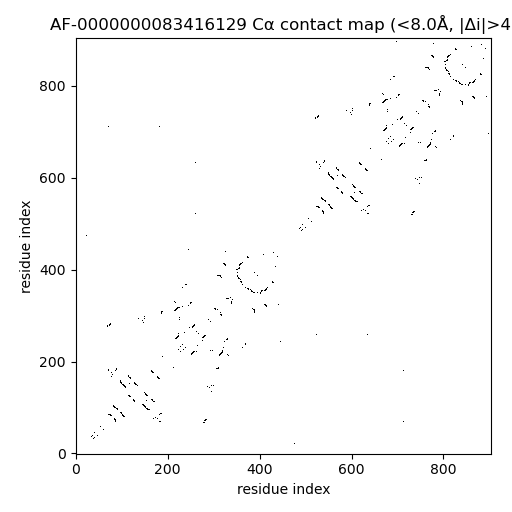 A CA 1
ATOM 2143 C C . VAL A 1 267 ? 10.242 2.445 11.602 1 90 267 VAL A C 1
ATOM 2145 O O . VAL A 1 267 ? 9.375 1.967 12.336 1 90 267 VAL A O 1
ATOM 2148 N N . ARG A 1 268 ? 11.445 2.133 11.703 1 83.75 268 ARG A N 1
ATOM 2149 C CA . ARG A 1 268 ? 11.914 1.118 12.641 1 83.75 268 ARG A CA 1
ATOM 2150 C C . ARG A 1 268 ? 11.617 1.528 14.086 1 83.75 268 ARG A C 1
ATOM 2152 O O . ARG A 1 268 ? 11.188 0.705 14.891 1 83.75 268 ARG A O 1
ATOM 2159 N N . LEU A 1 269 ? 11.805 2.777 14.32 1 87 269 LEU A N 1
ATOM 2160 C CA . LEU A 1 269 ? 11.578 3.287 15.672 1 87 269 LEU A CA 1
ATOM 2161 C C . LEU A 1 269 ? 10.086 3.305 15.992 1 87 269 LEU A C 1
ATOM 2163 O O . LEU A 1 269 ? 9.688 2.979 17.109 1 87 269 LEU A O 1
ATOM 2167 N N . LEU A 1 270 ? 9.344 3.645 15.023 1 90.31 270 LEU A N 1
ATOM 2168 C CA . LEU A 1 270 ? 7.902 3.744 15.242 1 90.31 270 LEU A CA 1
ATOM 2169 C C . LEU A 1 270 ? 7.277 2.359 15.375 1 90.31 270 LEU A C 1
ATOM 2171 O O . LEU A 1 270 ? 6.234 2.203 16.016 1 90.31 270 LEU A O 1
ATOM 2175 N N . GLU A 1 271 ? 7.848 1.381 14.711 1 80.88 271 GLU A N 1
ATOM 2176 C CA . GLU A 1 271 ? 7.344 0.013 14.773 1 80.88 271 GLU A CA 1
ATOM 2177 C C . GLU A 1 271 ? 7.414 -0.538 16.203 1 80.88 271 GLU A C 1
ATOM 2179 O O . GLU A 1 271 ? 6.672 -1.457 16.547 1 80.88 271 GLU A O 1
ATOM 2184 N N . ARG A 1 272 ? 8.219 0.056 16.891 1 75.75 272 ARG A N 1
ATOM 2185 C CA . ARG A 1 272 ? 8.383 -0.382 18.281 1 75.75 272 ARG A CA 1
ATOM 2186 C C . ARG A 1 272 ? 7.285 0.189 19.172 1 75.75 272 ARG A C 1
ATOM 2188 O O . ARG A 1 272 ? 7.129 -0.231 20.312 1 75.75 272 ARG A O 1
ATOM 2195 N N . THR A 1 273 ? 6.621 1.031 18.547 1 81.06 273 THR A N 1
ATOM 2196 C CA . THR A 1 273 ? 5.523 1.644 19.297 1 81.06 273 THR A CA 1
ATOM 2197 C C . THR A 1 273 ? 4.195 0.98 18.938 1 81.06 273 THR A C 1
ATOM 2199 O O . THR A 1 273 ? 4.133 0.139 18.031 1 81.06 273 THR A O 1
ATOM 2202 N N . LYS A 1 274 ? 3.145 1.119 19.688 1 77.75 274 LYS A N 1
ATOM 2203 C CA . LYS A 1 274 ? 1.842 0.5 19.469 1 77.75 274 LYS A CA 1
ATOM 2204 C C . LYS A 1 274 ? 0.971 1.362 18.562 1 77.75 274 LYS A C 1
ATOM 2206 O O . LYS A 1 274 ? -0.25 1.197 18.516 1 77.75 274 LYS A O 1
ATOM 2211 N N . MET A 1 275 ? 1.654 2.25 17.844 1 88.44 275 MET A N 1
ATOM 2212 C CA . MET A 1 275 ? 0.854 3.07 16.938 1 88.44 275 MET A CA 1
ATOM 2213 C C . MET A 1 275 ? 0.608 2.342 15.617 1 88.44 275 MET A C 1
ATOM 2215 O O . MET A 1 275 ? 1.312 1.385 15.289 1 88.44 275 MET A O 1
ATOM 2219 N N . HIS A 1 276 ? -0.462 2.725 14.953 1 90.12 276 HIS A N 1
ATOM 2220 C CA . HIS A 1 276 ? -0.798 2.166 13.648 1 90.12 276 HIS A CA 1
ATOM 2221 C C . HIS A 1 276 ? -0.445 3.137 12.531 1 90.12 276 HIS A C 1
ATOM 2223 O O . HIS A 1 276 ? -1.001 4.234 12.453 1 90.12 276 HIS A O 1
ATOM 2229 N N . LEU A 1 277 ? 0.5 2.695 11.789 1 92.31 277 LEU A N 1
ATOM 2230 C CA . LEU A 1 277 ? 0.881 3.48 10.625 1 92.31 277 LEU A CA 1
ATOM 2231 C C . LEU A 1 277 ? 0.276 2.895 9.352 1 92.31 277 LEU A C 1
ATOM 2233 O O . LEU A 1 277 ? 0.432 1.702 9.078 1 92.31 277 LEU A O 1
ATOM 2237 N N . TYR A 1 278 ? -0.489 3.68 8.648 1 93.5 278 TYR A N 1
ATOM 2238 C CA . TYR A 1 278 ? -1.048 3.277 7.367 1 93.5 278 TYR A CA 1
ATOM 2239 C C . TYR A 1 278 ? -0.263 3.893 6.215 1 93.5 278 TYR A C 1
ATOM 2241 O O . TYR A 1 278 ? -0.15 5.117 6.117 1 93.5 278 TYR A O 1
ATOM 2249 N N . SER A 1 279 ? 0.294 3.039 5.398 1 93.06 279 SER A N 1
ATOM 2250 C CA . SER A 1 279 ? 1.099 3.486 4.266 1 93.06 279 SER A CA 1
ATOM 2251 C C . SER A 1 279 ? 0.228 3.766 3.047 1 93.06 279 SER A C 1
ATOM 2253 O O . SER A 1 279 ? -0.356 2.846 2.471 1 93.06 279 SER A O 1
ATOM 2255 N N . LEU A 1 280 ? 0.155 4.996 2.67 1 96.5 280 LEU A N 1
ATOM 2256 C CA . LEU A 1 280 ? -0.607 5.387 1.489 1 96.5 280 LEU A CA 1
ATOM 2257 C C . LEU A 1 280 ? 0.313 5.941 0.408 1 96.5 280 LEU A C 1
ATOM 2259 O O . LEU A 1 280 ? 1.031 6.918 0.639 1 96.5 280 LEU A O 1
ATOM 2263 N N . PRO A 1 281 ? 0.308 5.32 -0.76 1 96.25 281 PRO A N 1
ATOM 2264 C CA . PRO A 1 281 ? 1.124 5.859 -1.851 1 96.25 281 PRO A CA 1
ATOM 2265 C C . PRO A 1 281 ? 0.532 7.129 -2.459 1 96.25 281 PRO A C 1
ATOM 2267 O O . PRO A 1 281 ? -0.646 7.426 -2.246 1 96.25 281 PRO A O 1
ATOM 2270 N N . PHE A 1 282 ? 1.357 7.914 -3.086 1 96.5 282 PHE A N 1
ATOM 2271 C CA . PHE A 1 282 ? 0.908 9.086 -3.83 1 96.5 282 PHE A CA 1
ATOM 2272 C C . PHE A 1 282 ? 1.681 9.227 -5.137 1 96.5 282 PHE A C 1
ATOM 2274 O O . PHE A 1 282 ? 2.52 10.117 -5.277 1 96.5 282 PHE A O 1
ATOM 2281 N N . ASN A 1 283 ? 1.369 8.414 -6.078 1 94.88 283 ASN A N 1
ATOM 2282 C CA . ASN A 1 283 ? 1.987 8.391 -7.398 1 94.88 283 ASN A CA 1
ATOM 2283 C C . ASN A 1 283 ? 1.34 9.406 -8.336 1 94.88 283 ASN A C 1
ATOM 2285 O O . ASN A 1 283 ? 0.909 9.055 -9.438 1 94.88 283 ASN A O 1
ATOM 2289 N N . PHE A 1 284 ? 1.458 10.656 -7.992 1 95.69 284 PHE A N 1
ATOM 2290 C CA . PHE A 1 284 ? 0.769 11.734 -8.688 1 95.69 284 PHE A CA 1
ATOM 2291 C C . PHE A 1 284 ? 1.204 11.805 -10.148 1 95.69 284 PHE A C 1
ATOM 2293 O O . PHE A 1 284 ? 2.4 11.82 -10.438 1 95.69 284 PHE A O 1
ATOM 2300 N N . PRO A 1 285 ? 0.308 11.938 -11.078 1 94.12 285 PRO A N 1
ATOM 2301 C CA . PRO A 1 285 ? 0.623 11.766 -12.5 1 94.12 285 PRO A CA 1
ATOM 2302 C C . PRO A 1 285 ? 1.131 13.047 -13.156 1 94.12 285 PRO A C 1
ATOM 2304 O O . PRO A 1 285 ? 1.62 13.016 -14.289 1 94.12 285 PRO A O 1
ATOM 2307 N N . PHE A 1 286 ? 1.052 14.156 -12.508 1 91.88 286 PHE A N 1
ATOM 2308 C CA . PHE A 1 286 ? 1.443 15.43 -13.117 1 91.88 286 PHE A CA 1
ATOM 2309 C C . PHE A 1 286 ? 2.637 16.031 -12.383 1 91.88 286 PHE A C 1
ATOM 2311 O O . PHE A 1 286 ? 3.039 15.539 -11.328 1 91.88 286 PHE A O 1
ATOM 2318 N N . LEU A 1 287 ? 3.158 17.031 -13 1 86.5 287 LEU A N 1
ATOM 2319 C CA . LEU A 1 287 ? 4.316 17.688 -12.414 1 86.5 287 LEU A CA 1
ATOM 2320 C C . LEU A 1 287 ? 3.926 18.438 -11.148 1 86.5 287 LEU A C 1
ATOM 2322 O O . LEU A 1 287 ? 2.914 19.156 -11.125 1 86.5 287 LEU A O 1
ATOM 2326 N N . GLN A 1 288 ? 4.703 18.172 -10.148 1 86.62 288 GLN A N 1
ATOM 2327 C CA . GLN A 1 288 ? 4.504 18.875 -8.883 1 86.62 288 GLN A CA 1
ATOM 2328 C C . GLN A 1 288 ? 5.48 20.047 -8.742 1 86.62 288 GLN A C 1
ATOM 2330 O O . GLN A 1 288 ? 6.695 19.859 -8.852 1 86.62 288 GLN A O 1
ATOM 2335 N N . THR A 1 289 ? 4.949 21.188 -8.648 1 83.88 289 THR A N 1
ATOM 2336 C CA . THR A 1 289 ? 5.742 22.391 -8.445 1 83.88 289 THR A CA 1
ATOM 2337 C C . THR A 1 289 ? 5.285 23.141 -7.188 1 83.88 289 THR A C 1
ATOM 2339 O O . THR A 1 289 ? 4.309 22.734 -6.551 1 83.88 289 THR A O 1
ATOM 2342 N N . ASN A 1 290 ? 5.996 24.156 -6.852 1 81 290 ASN A N 1
ATOM 2343 C CA . ASN A 1 290 ? 5.613 24.969 -5.703 1 81 290 ASN A CA 1
ATOM 2344 C C . ASN A 1 290 ? 4.25 25.625 -5.906 1 81 290 ASN A C 1
ATOM 2346 O O . ASN A 1 290 ? 3.494 25.797 -4.949 1 81 290 ASN A O 1
ATOM 2350 N N . GLY A 1 291 ? 3.938 25.875 -7.137 1 80.5 291 GLY A N 1
ATOM 2351 C CA . GLY A 1 291 ? 2.668 26.516 -7.445 1 80.5 291 GLY A CA 1
ATOM 2352 C C . GLY A 1 291 ? 1.484 25.578 -7.34 1 80.5 291 GLY A C 1
ATOM 2353 O O . GLY A 1 291 ? 0.343 26.016 -7.195 1 80.5 291 GLY A O 1
ATOM 2354 N N . THR A 1 292 ? 1.755 24.281 -7.34 1 88.12 292 THR A N 1
ATOM 2355 C CA . THR A 1 292 ? 0.657 23.328 -7.336 1 88.12 292 THR A CA 1
ATOM 2356 C C . THR A 1 292 ? 0.487 22.703 -5.949 1 88.12 292 THR A C 1
ATOM 2358 O O . THR A 1 292 ? -0.393 21.875 -5.742 1 88.12 292 THR A O 1
ATOM 2361 N N . THR A 1 293 ? 1.267 23.141 -5.02 1 88.62 293 THR A N 1
ATOM 2362 C CA . THR A 1 293 ? 1.287 22.531 -3.697 1 88.62 293 THR A CA 1
ATOM 2363 C C . THR A 1 293 ? -0.071 22.672 -3.014 1 88.62 293 THR A C 1
ATOM 2365 O O . THR A 1 293 ? -0.569 21.719 -2.412 1 88.62 293 THR A O 1
ATOM 2368 N N . ALA A 1 294 ? -0.642 23.828 -3.074 1 86.56 294 ALA A N 1
ATOM 2369 C CA . ALA A 1 294 ? -1.924 24.062 -2.416 1 86.56 294 ALA A CA 1
ATOM 2370 C C . ALA A 1 294 ? -3.021 23.203 -3.025 1 86.56 294 ALA A C 1
ATOM 2372 O O . ALA A 1 294 ? -3.863 22.656 -2.305 1 86.56 294 ALA A O 1
ATOM 2373 N N . ARG A 1 295 ? -2.977 23.047 -4.316 1 89 295 ARG A N 1
ATOM 2374 C CA . ARG A 1 295 ? -3.975 22.25 -5.016 1 89 295 ARG A CA 1
ATOM 2375 C C . ARG A 1 295 ? -3.83 20.766 -4.66 1 89 295 ARG A C 1
ATOM 2377 O O . ARG A 1 295 ? -4.828 20.078 -4.477 1 89 295 ARG A O 1
ATOM 2384 N N . ILE A 1 296 ? -2.668 20.359 -4.629 1 93.5 296 ILE A N 1
ATOM 2385 C CA . ILE A 1 296 ? -2.4 18.969 -4.281 1 93.5 296 ILE A CA 1
ATOM 2386 C C . ILE A 1 296 ? -2.801 18.719 -2.832 1 93.5 296 ILE A C 1
ATOM 2388 O O . ILE A 1 296 ? -3.361 17.672 -2.514 1 93.5 296 ILE A O 1
ATOM 2392 N N . ARG A 1 297 ? -2.506 19.625 -1.98 1 92.69 297 ARG A N 1
ATOM 2393 C CA . ARG A 1 297 ? -2.877 19.484 -0.577 1 92.69 297 ARG A CA 1
ATOM 2394 C C . ARG A 1 297 ? -4.391 19.375 -0.419 1 92.69 297 ARG A C 1
ATOM 2396 O O . ARG A 1 297 ? -4.875 18.656 0.46 1 92.69 297 ARG A O 1
ATOM 2403 N N . GLN A 1 298 ? -5.102 20.062 -1.259 1 91.5 298 GLN A N 1
ATOM 2404 C CA . GLN A 1 298 ? -6.559 19.984 -1.229 1 91.5 298 GLN A CA 1
ATOM 2405 C C . GLN A 1 298 ? -7.027 18.562 -1.56 1 91.5 298 GLN A C 1
ATOM 2407 O O . GLN A 1 298 ? -8.008 18.078 -0.989 1 91.5 298 GLN A O 1
ATOM 2412 N N . LEU A 1 299 ? -6.375 17.969 -2.498 1 95.12 299 LEU A N 1
ATOM 2413 C CA . LEU A 1 299 ? -6.691 16.578 -2.832 1 95.12 299 LEU A CA 1
ATOM 2414 C C . LEU A 1 299 ? -6.496 15.672 -1.624 1 95.12 299 LEU A C 1
ATOM 2416 O O . LEU A 1 299 ? -7.348 14.828 -1.334 1 95.12 299 LEU A O 1
ATOM 2420 N N . LEU A 1 300 ? -5.398 15.898 -0.968 1 96.69 300 LEU A N 1
ATOM 2421 C CA . LEU A 1 300 ? -5.094 15.102 0.214 1 96.69 300 LEU A CA 1
ATOM 2422 C C . LEU A 1 300 ? -6.129 15.336 1.31 1 96.69 300 LEU A C 1
ATOM 2424 O O . LEU A 1 300 ? -6.562 14.391 1.97 1 96.69 300 LEU A O 1
ATOM 2428 N N . GLN A 1 301 ? -6.48 16.562 1.47 1 94.44 301 GLN A N 1
ATOM 2429 C CA . GLN A 1 301 ? -7.473 16.906 2.482 1 94.44 301 GLN A CA 1
ATOM 2430 C C . GLN A 1 301 ? -8.805 16.219 2.207 1 94.44 301 GLN A C 1
ATOM 2432 O O . GLN A 1 301 ? -9.438 15.68 3.125 1 94.44 301 GLN A O 1
ATOM 2437 N N . THR A 1 302 ? -9.195 16.25 0.992 1 94.31 302 THR A N 1
ATOM 2438 C CA . THR A 1 302 ? -10.453 15.602 0.612 1 94.31 302 THR A CA 1
ATOM 2439 C C . THR A 1 302 ? -10.406 14.109 0.904 1 94.31 302 THR A C 1
ATOM 2441 O O . THR A 1 302 ? -11.336 13.555 1.494 1 94.31 302 THR A O 1
ATOM 2444 N N . ASP A 1 303 ? -9.336 13.477 0.467 1 96.81 303 ASP A N 1
ATOM 2445 C CA . ASP A 1 303 ? -9.211 12.047 0.731 1 96.81 303 ASP A CA 1
ATOM 2446 C C . ASP A 1 303 ? -9.188 11.766 2.232 1 96.81 303 ASP A C 1
ATOM 2448 O O . ASP A 1 303 ? -9.82 10.82 2.703 1 96.81 303 ASP A O 1
ATOM 2452 N N . CYS A 1 304 ? -8.422 12.531 2.936 1 96.75 304 CYS A N 1
ATOM 2453 C CA . CYS A 1 304 ? -8.312 12.383 4.383 1 96.75 304 CYS A CA 1
ATOM 2454 C C . CYS A 1 304 ? -9.688 12.469 5.047 1 96.75 304 CYS A C 1
ATOM 2456 O O . CYS A 1 304 ? -10.039 11.625 5.863 1 96.75 304 CYS A O 1
ATOM 2458 N N . LEU A 1 305 ? -10.445 13.438 4.68 1 95.44 305 LEU A N 1
ATOM 2459 C CA . LEU A 1 305 ? -11.766 13.641 5.277 1 95.44 305 LEU A CA 1
ATOM 2460 C C . LEU A 1 305 ? -12.695 12.477 4.941 1 95.44 305 LEU A C 1
ATOM 2462 O O . LEU A 1 305 ? -13.336 11.914 5.836 1 95.44 305 LEU A O 1
ATOM 2466 N N . LEU A 1 306 ? -12.711 12.109 3.74 1 95.5 306 LEU A N 1
ATOM 2467 C CA . LEU A 1 306 ? -13.617 11.055 3.309 1 95.5 306 LEU A CA 1
ATOM 2468 C C . LEU A 1 306 ? -13.227 9.719 3.934 1 95.5 306 LEU A C 1
ATOM 2470 O O . LEU A 1 306 ? -14.094 8.914 4.285 1 95.5 306 LEU A O 1
ATOM 2474 N N . ARG A 1 307 ? -11.977 9.492 4.066 1 95.44 307 ARG A N 1
ATOM 2475 C CA . ARG A 1 307 ? -11.5 8.227 4.621 1 95.44 307 ARG A CA 1
ATOM 2476 C C . ARG A 1 307 ? -11.82 8.125 6.109 1 95.44 307 ARG A C 1
ATOM 2478 O O . ARG A 1 307 ? -11.961 7.023 6.645 1 95.44 307 ARG A O 1
ATOM 2485 N N . ASN A 1 308 ? -11.945 9.242 6.727 1 94.81 308 ASN A N 1
ATOM 2486 C CA . ASN A 1 308 ? -12.078 9.227 8.18 1 94.81 308 ASN A CA 1
ATOM 2487 C C . ASN A 1 308 ? -13.523 9.461 8.609 1 94.81 308 ASN A C 1
ATOM 2489 O O . ASN A 1 308 ? -13.875 9.203 9.766 1 94.81 308 ASN A O 1
ATOM 2493 N N . VAL A 1 309 ? -14.336 9.891 7.742 1 92.06 309 VAL A N 1
ATOM 2494 C CA . VAL A 1 309 ? -15.727 10.172 8.094 1 92.06 309 VAL A CA 1
ATOM 2495 C C . VAL A 1 309 ? -16.375 8.906 8.648 1 92.06 309 VAL A C 1
ATOM 2497 O O . VAL A 1 309 ? -16.25 7.824 8.07 1 92.06 309 VAL A O 1
ATOM 2500 N N . ASN A 1 310 ? -17 8.992 9.828 1 89.12 310 ASN A N 1
ATOM 2501 C CA . ASN A 1 310 ? -17.703 7.926 10.539 1 89.12 310 ASN A CA 1
ATOM 2502 C C . ASN A 1 310 ? -16.719 6.918 11.141 1 89.12 310 ASN A C 1
ATOM 2504 O O . ASN A 1 310 ? -17.141 5.961 11.789 1 89.12 310 ASN A O 1
ATOM 2508 N N . TYR A 1 311 ? -15.445 7.102 10.953 1 90.88 311 TYR A N 1
ATOM 2509 C CA . TYR A 1 311 ? -14.445 6.207 11.523 1 90.88 311 TYR A CA 1
ATOM 2510 C C . TYR A 1 311 ? -13.695 6.883 12.672 1 90.88 311 TYR A C 1
ATOM 2512 O O . TYR A 1 311 ? -13.195 6.207 13.578 1 90.88 311 TYR A O 1
ATOM 2520 N N . ALA A 1 312 ? -13.648 8.156 12.602 1 92.44 312 ALA A N 1
ATOM 2521 C CA . ALA A 1 312 ? -12.992 8.953 13.641 1 92.44 312 ALA A CA 1
ATOM 2522 C C . ALA A 1 312 ? -13.836 10.164 14.016 1 92.44 312 ALA A C 1
ATOM 2524 O O . ALA A 1 312 ? -14.719 10.578 13.258 1 92.44 312 ALA A O 1
ATOM 2525 N N . SER A 1 313 ? -13.578 10.641 15.211 1 91.06 313 SER A N 1
ATOM 2526 C CA . SER A 1 313 ? -14.289 11.836 15.648 1 91.06 313 SER A CA 1
ATOM 2527 C C . SER A 1 313 ? -13.617 13.102 15.133 1 91.06 313 SER A C 1
ATOM 2529 O O . SER A 1 313 ? -14.289 14.07 14.773 1 91.06 313 SER A O 1
ATOM 2531 N N . PHE A 1 314 ? -12.305 13.055 15.133 1 94 314 PHE A N 1
ATOM 2532 C CA . PHE A 1 314 ? -11.523 14.195 14.664 1 94 314 PHE A CA 1
ATOM 2533 C C . PHE A 1 314 ? -10.422 13.734 13.711 1 94 314 PHE A C 1
ATOM 2535 O O . PHE A 1 314 ? -9.953 12.602 13.797 1 94 314 PHE A O 1
ATOM 2542 N N . THR A 1 315 ? -10.094 14.617 12.781 1 96.31 315 THR A N 1
ATOM 2543 C CA . THR A 1 315 ? -8.938 14.344 11.938 1 96.31 315 THR A CA 1
ATOM 2544 C C . THR A 1 315 ? -8.219 15.641 11.57 1 96.31 315 THR A C 1
ATOM 2546 O O . THR A 1 315 ? -8.789 16.734 11.711 1 96.31 315 THR A O 1
ATOM 2549 N N . MET A 1 316 ? -6.941 15.5 11.25 1 97.5 316 MET A N 1
ATOM 2550 C CA . MET A 1 316 ? -6.105 16.625 10.82 1 97.5 316 MET A CA 1
ATOM 2551 C C . MET A 1 316 ? -5.152 16.188 9.711 1 97.5 316 MET A C 1
ATOM 2553 O O . MET A 1 316 ? -4.691 15.047 9.695 1 97.5 316 MET A O 1
ATOM 2557 N N . LEU A 1 317 ? -4.965 17.078 8.82 1 97.88 317 LEU A N 1
ATOM 2558 C CA . LEU A 1 317 ? -3.896 16.922 7.844 1 97.88 317 LEU A CA 1
ATOM 2559 C C . LEU A 1 317 ? -2.674 17.75 8.234 1 97.88 317 LEU A C 1
ATOM 2561 O O . LEU A 1 317 ? -2.713 18.984 8.211 1 97.88 317 LEU A O 1
ATOM 2565 N N . LEU A 1 318 ? -1.562 17.016 8.594 1 98.44 318 LEU A N 1
ATOM 2566 C CA . LEU A 1 318 ? -0.389 17.703 9.117 1 98.44 318 LEU A CA 1
ATOM 2567 C C . LEU A 1 318 ? 0.872 17.266 8.375 1 98.44 318 LEU A C 1
ATOM 2569 O O . LEU A 1 318 ? 0.947 16.141 7.887 1 98.44 318 LEU A O 1
ATOM 2573 N N . THR A 1 319 ? 1.774 18.156 8.219 1 97.75 319 THR A N 1
ATOM 2574 C CA . THR A 1 319 ? 3.15 17.797 7.898 1 97.75 319 THR A CA 1
ATOM 2575 C C . THR A 1 319 ? 3.938 17.484 9.172 1 97.75 319 THR A C 1
ATOM 2577 O O . THR A 1 319 ? 3.58 17.938 10.258 1 97.75 319 THR A O 1
ATOM 2580 N N . PRO A 1 320 ? 5.008 16.734 9.062 1 98 320 PRO A N 1
ATOM 2581 C CA . PRO A 1 320 ? 5.73 16.297 10.258 1 98 320 PRO A CA 1
ATOM 2582 C C . PRO A 1 320 ? 6.277 17.469 11.078 1 98 320 PRO A C 1
ATOM 2584 O O . PRO A 1 320 ? 6.57 17.297 12.266 1 98 320 PRO A O 1
ATOM 2587 N N . ASN A 1 321 ? 6.477 18.594 10.492 1 97.69 321 ASN A N 1
ATOM 2588 C CA . ASN A 1 321 ? 7.004 19.734 11.242 1 97.69 321 ASN A CA 1
ATOM 2589 C C . ASN A 1 321 ? 5.883 20.547 11.883 1 97.69 321 ASN A C 1
ATOM 2591 O O . ASN A 1 321 ? 6.098 21.688 12.289 1 97.69 321 ASN A O 1
ATOM 2595 N N . GLU A 1 322 ? 4.703 20.016 11.914 1 98 322 GLU A N 1
ATOM 2596 C CA . GLU A 1 322 ? 3.562 20.672 12.555 1 98 322 GLU A CA 1
ATOM 2597 C C . GLU A 1 322 ? 3.086 19.875 13.766 1 98 322 GLU A C 1
ATOM 2599 O O . GLU A 1 322 ? 2.732 18.703 13.648 1 98 322 GLU A O 1
ATOM 2604 N N . LEU A 1 323 ? 3.092 20.484 14.898 1 97.81 323 LEU A N 1
ATOM 2605 C CA . LEU A 1 323 ? 2.568 19.891 16.125 1 97.81 323 LEU A CA 1
ATOM 2606 C C . LEU A 1 323 ? 1.338 20.656 16.609 1 97.81 323 LEU A C 1
ATOM 2608 O O . LEU A 1 323 ? 1.304 21.891 16.562 1 97.81 323 LEU A O 1
ATOM 2612 N N . VAL A 1 324 ? 0.381 19.953 17.062 1 97.75 324 VAL A N 1
ATOM 2613 C CA . VAL A 1 324 ? -0.85 20.562 17.547 1 97.75 324 VAL A CA 1
ATOM 2614 C C . VAL A 1 324 ? -0.939 20.406 19.062 1 97.75 324 VAL A C 1
ATOM 2616 O O . VAL A 1 324 ? -0.594 19.359 19.609 1 97.75 324 VAL A O 1
ATOM 2619 N N . TYR A 1 325 ? -1.369 21.5 19.703 1 95.44 325 TYR A N 1
ATOM 2620 C CA . TYR A 1 325 ? -1.493 21.562 21.156 1 95.44 325 TYR A CA 1
ATOM 2621 C C . TYR A 1 325 ? -2.924 21.891 21.578 1 95.44 325 TYR A C 1
ATOM 2623 O O . TYR A 1 325 ? -3.24 23.031 21.891 1 95.44 325 TYR A O 1
ATOM 2631 N N . PRO A 1 326 ? -3.736 20.875 21.609 1 93.75 326 PRO A N 1
ATOM 2632 C CA . PRO A 1 326 ? -5.062 21.109 22.188 1 93.75 326 PRO A CA 1
ATOM 2633 C C . PRO A 1 326 ? -5.035 21.25 23.703 1 93.75 326 PRO A C 1
ATOM 2635 O O . PRO A 1 326 ? -4.047 20.891 24.344 1 93.75 326 PRO A O 1
ATOM 2638 N N . ASN A 1 327 ? -6.066 21.781 24.25 1 90.62 327 ASN A N 1
ATOM 2639 C CA . ASN A 1 327 ? -6.113 22 25.688 1 90.62 327 ASN A CA 1
ATOM 2640 C C . ASN A 1 327 ? -6.449 20.703 26.438 1 90.62 327 ASN A C 1
ATOM 2642 O O . ASN A 1 327 ? -6.402 20.672 27.672 1 90.62 327 ASN A O 1
ATOM 2646 N N . ALA A 1 328 ? -6.828 19.734 25.672 1 90.62 328 ALA A N 1
ATOM 2647 C CA . ALA A 1 328 ? -7.125 18.422 26.234 1 90.62 328 ALA A CA 1
ATOM 2648 C C . ALA A 1 328 ? -6.719 17.312 25.281 1 90.62 328 ALA A C 1
ATOM 2650 O O . ALA A 1 328 ? -6.457 17.562 24.094 1 90.62 328 ALA A O 1
ATOM 2651 N N . ARG A 1 329 ? -6.637 16.141 25.844 1 90.81 329 ARG A N 1
ATOM 2652 C CA . ARG A 1 329 ? -6.281 14.984 25.031 1 90.81 329 ARG A CA 1
ATOM 2653 C C . ARG A 1 329 ? -7.473 14.5 24.203 1 90.81 329 ARG A C 1
ATOM 2655 O O . ARG A 1 329 ? -8.625 14.797 24.547 1 90.81 329 ARG A O 1
ATOM 2662 N N . PHE A 1 330 ? -7.012 13.836 23.125 1 89.88 330 PHE A N 1
ATOM 2663 C CA . PHE A 1 330 ? -8.055 13.148 22.375 1 89.88 330 PHE A CA 1
ATOM 2664 C C . PHE A 1 330 ? -8.484 11.867 23.078 1 89.88 330 PHE A C 1
ATOM 2666 O O . PHE A 1 330 ? -7.66 10.992 23.344 1 89.88 330 PHE A O 1
ATOM 2673 N N . ALA A 1 331 ? -9.492 11.836 23.797 1 73.44 331 ALA A N 1
ATOM 2674 C CA . ALA A 1 331 ? -9.922 10.656 24.547 1 73.44 331 ALA A CA 1
ATOM 2675 C C . ALA A 1 331 ? -11.352 10.273 24.203 1 73.44 331 ALA A C 1
ATOM 2677 O O . ALA A 1 331 ? -12.062 11.039 23.547 1 73.44 331 ALA A O 1
ATOM 2678 N N . ASP A 1 332 ? -11.547 8.953 24.547 1 62.34 332 ASP A N 1
ATOM 2679 C CA . ASP A 1 332 ? -12.906 8.461 24.344 1 62.34 332 ASP A CA 1
ATOM 2680 C C . ASP A 1 332 ? -13.898 9.227 25.219 1 62.34 332 ASP A C 1
ATOM 2682 O O . ASP A 1 332 ? -13.516 9.898 26.172 1 62.34 332 ASP A O 1
ATOM 2686 N N . ASN A 1 333 ? -15.023 9.484 24.734 1 53.44 333 ASN A N 1
ATOM 2687 C CA . ASN A 1 333 ? -16.156 10.242 25.266 1 53.44 333 ASN A CA 1
ATOM 2688 C C . ASN A 1 333 ? -16.188 10.18 26.781 1 53.44 333 ASN A C 1
ATOM 2690 O O . ASN A 1 333 ? -16.922 10.953 27.422 1 53.44 333 ASN A O 1
ATOM 2694 N N . SER A 1 334 ? -15.547 9.258 27.312 1 48.28 334 SER A N 1
ATOM 2695 C CA . SER A 1 334 ? -15.867 9.094 28.734 1 48.28 334 SER A CA 1
ATOM 2696 C C . SER A 1 334 ? -15.023 10.016 29.609 1 48.28 334 SER A C 1
ATOM 2698 O O . SER A 1 334 ? -15.273 10.148 30.797 1 48.28 334 SER A O 1
ATOM 2700 N N . GLY A 1 335 ? -14.062 10.633 29 1 51.25 335 GLY A N 1
ATOM 2701 C CA . GLY A 1 335 ? -13.219 11.328 29.969 1 51.25 335 GLY A CA 1
ATOM 2702 C C . GLY A 1 335 ? -13.656 12.758 30.219 1 51.25 335 GLY A C 1
ATOM 2703 O O . GLY A 1 335 ? -14.164 13.422 29.312 1 51.25 335 GLY A O 1
ATOM 2704 N N . LYS A 1 336 ? -14.016 13.273 31.438 1 54.28 336 LYS A N 1
ATOM 2705 C CA . LYS A 1 336 ? -14.469 14.578 31.922 1 54.28 336 LYS A CA 1
ATOM 2706 C C . LYS A 1 336 ? -13.719 15.711 31.234 1 54.28 336 LYS A C 1
ATOM 2708 O O . LYS A 1 336 ? -14.266 16.797 31.031 1 54.28 336 LYS A O 1
ATOM 2713 N N . ASN A 1 337 ? -12.453 15.477 30.734 1 62.03 337 ASN A N 1
ATOM 2714 C CA . ASN A 1 337 ? -11.656 16.547 30.156 1 62.03 337 ASN A CA 1
ATOM 2715 C C . ASN A 1 337 ? -11.141 16.188 28.766 1 62.03 337 ASN A C 1
ATOM 2717 O O . ASN A 1 337 ? -9.93 16.141 28.547 1 62.03 337 ASN A O 1
ATOM 2721 N N . SER A 1 338 ? -12.266 15.953 27.828 1 70.38 338 SER A N 1
ATOM 2722 C CA . SER A 1 338 ? -11.875 15.602 26.469 1 70.38 338 SER A CA 1
ATOM 2723 C C . SER A 1 338 ? -12.07 16.781 25.516 1 70.38 338 SER A C 1
ATOM 2725 O O . SER A 1 338 ? -12.836 17.703 25.828 1 70.38 338 SER A O 1
ATOM 2727 N N . LEU A 1 339 ? -11.188 16.891 24.547 1 78.62 339 LEU A N 1
ATOM 2728 C CA . LEU A 1 339 ? -11.305 17.922 23.531 1 78.62 339 LEU A CA 1
ATOM 2729 C C . LEU A 1 339 ? -12.703 17.938 22.922 1 78.62 339 LEU A C 1
ATOM 2731 O O . LEU A 1 339 ? -13.234 19 22.609 1 78.62 339 LEU A O 1
ATOM 2735 N N . GLN A 1 340 ? -13.25 16.766 22.891 1 76.44 340 GLN A N 1
ATOM 2736 C CA . GLN A 1 340 ? -14.594 16.656 22.344 1 76.44 340 GLN A CA 1
ATOM 2737 C C . GLN A 1 340 ? -15.602 17.438 23.172 1 76.44 340 GLN A C 1
ATOM 2739 O O . GLN A 1 340 ? -16.469 18.141 22.625 1 76.44 340 GLN A O 1
ATOM 2744 N N . ARG A 1 341 ? -15.453 17.312 24.344 1 75.94 341 ARG A N 1
ATOM 2745 C CA . ARG A 1 341 ? -16.359 18.016 25.25 1 75.94 341 ARG A CA 1
ATOM 2746 C C . ARG A 1 341 ? -16.156 19.531 25.156 1 75.94 341 ARG A C 1
ATOM 2748 O O . ARG A 1 341 ? -17.125 20.297 25.172 1 75.94 341 ARG A O 1
ATOM 2755 N N . ASN A 1 342 ? -14.969 19.922 25.016 1 78.75 342 ASN A N 1
ATOM 2756 C CA . ASN A 1 342 ? -14.664 21.344 24.922 1 78.75 342 ASN A CA 1
ATOM 2757 C C . ASN A 1 342 ? -15.203 21.953 23.641 1 78.75 342 ASN A C 1
ATOM 2759 O O . ASN A 1 342 ? -15.664 23.094 23.641 1 78.75 342 ASN A O 1
ATOM 2763 N N . LEU A 1 343 ? -15.234 21.094 22.672 1 82 343 LEU A N 1
ATOM 2764 C CA . LEU A 1 343 ? -15.641 21.625 21.375 1 82 343 LEU A CA 1
ATOM 2765 C C . LEU A 1 343 ? -17.141 21.469 21.156 1 82 343 LEU A C 1
ATOM 2767 O O . LEU A 1 343 ? -17.688 21.938 20.156 1 82 343 LEU A O 1
ATOM 2771 N N . ARG A 1 344 ? -17.812 20.844 22.141 1 78.5 344 ARG A N 1
ATOM 2772 C CA . ARG A 1 344 ? -19.266 20.703 22.078 1 78.5 344 ARG A CA 1
ATOM 2773 C C . ARG A 1 344 ? -19.953 22.047 22.297 1 78.5 344 ARG A C 1
ATOM 2775 O O . ARG A 1 344 ? -21.125 22.203 21.953 1 78.5 344 ARG A O 1
ATOM 2782 N N . ALA A 1 345 ? -19.156 22.969 22.797 1 80.56 345 ALA A N 1
ATOM 2783 C CA . ALA A 1 345 ? -19.719 24.312 23 1 80.56 345 ALA A CA 1
ATOM 2784 C C . ALA A 1 345 ? -20.047 24.984 21.672 1 80.56 345 ALA A C 1
ATOM 2786 O O . ALA A 1 345 ? -20.875 25.891 21.625 1 80.56 345 ALA A O 1
ATOM 2787 N N . TYR A 1 346 ? -19.422 24.5 20.719 1 85.38 346 TYR A N 1
ATOM 2788 C CA . TYR A 1 346 ? -19.688 25.062 19.391 1 85.38 346 TYR A CA 1
ATOM 2789 C C . TYR A 1 346 ? -20.828 24.344 18.703 1 85.38 346 TYR A C 1
ATOM 2791 O O . TYR A 1 346 ? -21.125 23.188 19.031 1 85.38 346 TYR A O 1
ATOM 2799 N N . GLU A 1 347 ? -21.453 25.047 17.797 1 81.75 347 GLU A N 1
ATOM 2800 C CA . GLU A 1 347 ? -22.594 24.484 17.094 1 81.75 347 GLU A CA 1
ATOM 2801 C C . GLU A 1 347 ? -22.219 23.188 16.375 1 81.75 347 GLU A C 1
ATOM 2803 O O . GLU A 1 347 ? -21.062 23 15.992 1 81.75 347 GLU A O 1
ATOM 2808 N N . SER A 1 348 ? -23.203 22.375 16.234 1 78 348 SER A N 1
ATOM 2809 C CA . SER A 1 348 ? -22.984 21.062 15.625 1 78 348 SER A CA 1
ATOM 2810 C C . SER A 1 348 ? -22.609 21.203 14.156 1 78 348 SER A C 1
ATOM 2812 O O . SER A 1 348 ? -22 20.297 13.578 1 78 348 SER A O 1
ATOM 2814 N N . ASP A 1 349 ? -22.906 22.359 13.672 1 81.06 349 ASP A N 1
ATOM 2815 C CA . ASP A 1 349 ? -22.641 22.531 12.242 1 81.06 349 ASP A CA 1
ATOM 2816 C C . ASP A 1 349 ? -21.234 23.062 12.008 1 81.06 349 ASP A C 1
ATOM 2818 O O . ASP A 1 349 ? -20.781 23.156 10.867 1 81.06 349 ASP A O 1
ATOM 2822 N N . THR A 1 350 ? -20.547 23.297 13.086 1 86.56 350 THR A N 1
ATOM 2823 C CA . THR A 1 350 ? -19.141 23.688 12.953 1 86.56 350 THR A CA 1
ATOM 2824 C C . THR A 1 350 ? -18.266 22.453 12.75 1 86.56 350 THR A C 1
ATOM 2826 O O . THR A 1 350 ? -18.141 21.625 13.641 1 86.56 350 THR A O 1
ATOM 2829 N N . VAL A 1 351 ? -17.672 22.422 11.578 1 88.81 351 VAL A N 1
ATOM 2830 C CA . VAL A 1 351 ? -16.906 21.219 11.234 1 88.81 351 VAL A CA 1
ATOM 2831 C C . VAL A 1 351 ? -15.422 21.547 11.195 1 88.81 351 VAL A C 1
ATOM 2833 O O . VAL A 1 351 ? -14.586 20.656 11.344 1 88.81 351 VAL A O 1
ATOM 2836 N N . ARG A 1 352 ? -15.117 22.797 11.062 1 91.5 352 ARG A N 1
ATOM 2837 C CA . ARG A 1 352 ? -13.719 23.188 10.867 1 91.5 352 ARG A CA 1
ATOM 2838 C C . ARG A 1 352 ? -13.258 24.141 11.961 1 91.5 352 ARG A C 1
ATOM 2840 O O . ARG A 1 352 ? -13.891 25.172 12.195 1 91.5 352 ARG A O 1
ATOM 2847 N N . PHE A 1 353 ? -12.195 23.797 12.648 1 92.88 353 PHE A N 1
ATOM 2848 C CA . PHE A 1 353 ? -11.578 24.641 13.648 1 92.88 353 PHE A CA 1
ATOM 2849 C C . PHE A 1 353 ? -10.18 25.078 13.219 1 92.88 353 PHE A C 1
ATOM 2851 O O . PHE A 1 353 ? -9.328 24.234 12.953 1 92.88 353 PHE A O 1
ATOM 2858 N N . GLU A 1 354 ? -9.992 26.344 13.133 1 94.06 354 GLU A N 1
ATOM 2859 C CA . GLU A 1 354 ? -8.688 26.875 12.766 1 94.06 354 GLU A CA 1
ATOM 2860 C C . GLU A 1 354 ? -7.836 27.156 14 1 94.06 354 GLU A C 1
ATOM 2862 O O . GLU A 1 354 ? -8.273 27.875 14.914 1 94.06 354 GLU A O 1
ATOM 2867 N N . LEU A 1 355 ? -6.676 26.609 13.969 1 95.19 355 LEU A N 1
ATOM 2868 C CA . LEU A 1 355 ? -5.762 26.812 15.086 1 95.19 355 LEU A CA 1
ATOM 2869 C C . LEU A 1 355 ? -4.734 27.891 14.75 1 95.19 355 LEU A C 1
ATOM 2871 O O . LEU A 1 355 ? -4.199 27.938 13.641 1 95.19 355 LEU A O 1
ATOM 2875 N N . SER A 1 356 ? -4.574 28.781 15.742 1 93.25 356 SER A N 1
ATOM 2876 C CA . SER A 1 356 ? -3.455 29.703 15.594 1 93.25 356 SER A CA 1
ATOM 2877 C C . SER A 1 356 ? -2.127 28.969 15.523 1 93.25 356 SER A C 1
ATOM 2879 O O . SER A 1 356 ? -1.877 28.047 16.312 1 93.25 356 SER A O 1
ATOM 2881 N N . THR A 1 357 ? -1.337 29.344 14.539 1 96.44 357 THR A N 1
ATOM 2882 C CA . THR A 1 357 ? -0.103 28.594 14.312 1 96.44 357 THR A CA 1
ATOM 2883 C C . THR A 1 357 ? 1.114 29.5 14.508 1 96.44 357 THR A C 1
ATOM 2885 O O . THR A 1 357 ? 1.22 30.547 13.883 1 96.44 357 THR A O 1
ATOM 2888 N N . PHE A 1 358 ? 2.041 29.094 15.406 1 95.94 358 PHE A N 1
ATOM 2889 C CA . PHE A 1 358 ? 3.305 29.781 15.625 1 95.94 358 PHE A CA 1
ATOM 2890 C C . PHE A 1 358 ? 4.402 29.203 14.742 1 95.94 358 PHE A C 1
ATOM 2892 O O . PHE A 1 358 ? 4.641 28 14.758 1 95.94 358 PHE A O 1
ATOM 2899 N N . ALA A 1 359 ? 5.004 30.062 13.977 1 96.19 359 ALA A N 1
ATOM 2900 C CA . ALA A 1 359 ? 6.176 29.641 13.219 1 96.19 359 ALA A CA 1
ATOM 2901 C C . ALA A 1 359 ? 7.414 29.578 14.102 1 96.19 359 ALA A C 1
ATOM 2903 O O . ALA A 1 359 ? 8.188 30.547 14.172 1 96.19 359 ALA A O 1
ATOM 2904 N N . VAL A 1 360 ? 7.66 28.438 14.664 1 96.88 360 VAL A N 1
ATOM 2905 C CA . VAL A 1 360 ? 8.695 28.281 15.68 1 96.88 360 VAL A CA 1
ATOM 2906 C C . VAL A 1 360 ? 10.031 27.969 15.016 1 96.88 360 VAL A C 1
ATOM 2908 O O . VAL A 1 360 ? 10.094 27.141 14.109 1 96.88 360 VAL A O 1
ATOM 2911 N N . CYS A 1 361 ? 11.086 28.594 15.523 1 96.44 361 CYS A N 1
ATOM 2912 C CA . CYS A 1 361 ? 12.422 28.359 14.984 1 96.44 361 CYS A CA 1
ATOM 2913 C C . CYS A 1 361 ? 12.969 27.016 15.445 1 96.44 361 CYS A C 1
ATOM 2915 O O . CYS A 1 361 ? 13.109 26.781 16.641 1 96.44 361 CYS A O 1
ATOM 2917 N N . PHE A 1 362 ? 13.266 26.203 14.461 1 96.75 362 PHE A N 1
ATOM 2918 C CA . PHE A 1 362 ? 13.781 24.859 14.758 1 96.75 362 PHE A CA 1
ATOM 2919 C C . PHE A 1 362 ? 15.273 24.922 15.078 1 96.75 362 PHE A C 1
ATOM 2921 O O . PHE A 1 362 ? 16.078 25.391 14.266 1 96.75 362 PHE A O 1
ATOM 2928 N N . ASP A 1 363 ? 15.625 24.438 16.281 1 93.62 363 ASP A N 1
ATOM 2929 C CA . ASP A 1 363 ? 17 24.328 16.734 1 93.62 363 ASP A CA 1
ATOM 2930 C C . ASP A 1 363 ? 17.359 22.875 17.031 1 93.62 363 ASP A C 1
ATOM 2932 O O . ASP A 1 363 ? 16.844 22.266 17.953 1 93.62 363 ASP A O 1
ATOM 2936 N N . GLU A 1 364 ? 18.297 22.312 16.312 1 90.25 364 GLU A N 1
ATOM 2937 C CA . GLU A 1 364 ? 18.688 20.906 16.406 1 90.25 364 GLU A CA 1
ATOM 2938 C C . GLU A 1 364 ? 19.344 20.609 17.75 1 90.25 364 GLU A C 1
ATOM 2940 O O . GLU A 1 364 ? 19.438 19.438 18.156 1 90.25 364 GLU A O 1
ATOM 2945 N N . ARG A 1 365 ? 19.812 21.578 18.469 1 89.44 365 ARG A N 1
ATOM 2946 C CA . ARG A 1 365 ? 20.5 21.391 19.734 1 89.44 365 ARG A CA 1
ATOM 2947 C C . ARG A 1 365 ? 19.531 21.078 20.859 1 89.44 365 ARG A C 1
ATOM 2949 O O . ARG A 1 365 ? 19.906 20.531 21.891 1 89.44 365 ARG A O 1
ATOM 2956 N N . ARG A 1 366 ? 18.25 21.406 20.625 1 91.81 366 ARG A N 1
ATOM 2957 C CA . ARG A 1 366 ? 17.234 21.109 21.625 1 91.81 366 ARG A CA 1
ATOM 2958 C C . ARG A 1 366 ? 16.797 19.656 21.516 1 91.81 366 ARG A C 1
ATOM 2960 O O . ARG A 1 366 ? 16.5 19.156 20.422 1 91.81 366 ARG A O 1
ATOM 2967 N N . LYS A 1 367 ? 16.719 19.094 22.578 1 90.31 367 LYS A N 1
ATOM 2968 C CA . LYS A 1 367 ? 16.359 17.672 22.609 1 90.31 367 LYS A CA 1
ATOM 2969 C C . LYS A 1 367 ? 14.906 17.484 22.172 1 90.31 367 LYS A C 1
ATOM 2971 O O . LYS A 1 367 ? 14.617 16.625 21.328 1 90.31 367 LYS A O 1
ATOM 2976 N N . LEU A 1 368 ? 14.086 18.281 22.766 1 94.88 368 LEU A N 1
ATOM 2977 C CA . LEU A 1 368 ? 12.664 18.156 22.453 1 94.88 368 LEU A CA 1
ATOM 2978 C C . LEU A 1 368 ? 12.188 19.328 21.594 1 94.88 368 LEU A C 1
ATOM 2980 O O . LEU A 1 368 ? 12.594 20.469 21.828 1 94.88 368 LEU A O 1
ATOM 2984 N N . LEU A 1 369 ? 11.289 19.031 20.688 1 95.69 369 LEU A N 1
ATOM 2985 C CA . LEU A 1 369 ? 10.727 20.062 19.828 1 95.69 369 LEU A CA 1
ATOM 2986 C C . LEU A 1 369 ? 10.023 21.141 20.641 1 95.69 369 LEU A C 1
ATOM 2988 O O . LEU A 1 369 ? 10.148 22.328 20.328 1 95.69 369 LEU A O 1
ATOM 2992 N N . ILE A 1 370 ? 9.383 20.734 21.688 1 94.44 370 ILE A N 1
ATOM 2993 C CA . ILE A 1 370 ? 8.562 21.625 22.484 1 94.44 370 ILE A CA 1
ATOM 2994 C C . ILE A 1 370 ? 9.461 22.641 23.203 1 94.44 370 ILE A C 1
ATOM 2996 O O . ILE A 1 370 ? 8.984 23.688 23.656 1 94.44 370 ILE A O 1
ATOM 3000 N N . ASP A 1 371 ? 10.734 22.406 23.281 1 95.06 371 ASP A N 1
ATOM 3001 C CA . ASP A 1 371 ? 11.664 23.266 23.984 1 95.06 371 ASP A CA 1
ATOM 3002 C C . ASP A 1 371 ? 12.109 24.438 23.109 1 95.06 371 ASP A C 1
ATOM 3004 O O . ASP A 1 371 ? 12.781 25.359 23.578 1 95.06 371 ASP A O 1
ATOM 3008 N N . ASN A 1 372 ? 11.75 24.406 21.828 1 96.38 372 ASN A N 1
ATOM 3009 C CA . ASN A 1 372 ? 11.953 25.578 20.984 1 96.38 372 ASN A CA 1
ATOM 3010 C C . ASN A 1 372 ? 10.953 26.688 21.312 1 96.38 372 ASN A C 1
ATOM 3012 O O . ASN A 1 372 ? 9.75 26.531 21.094 1 96.38 372 ASN A O 1
ATOM 3016 N N . VAL A 1 373 ? 11.43 27.844 21.719 1 95.12 373 VAL A N 1
ATOM 3017 C CA . VAL A 1 373 ? 10.516 28.812 22.328 1 95.12 373 VAL A CA 1
ATOM 3018 C C . VAL A 1 373 ? 10.352 30.016 21.422 1 95.12 373 VAL A C 1
ATOM 3020 O O . VAL A 1 373 ? 9.344 30.719 21.484 1 95.12 373 VAL A O 1
ATOM 3023 N N . GLN A 1 374 ? 11.258 30.312 20.531 1 95.25 374 GLN A N 1
ATOM 3024 C CA . GLN A 1 374 ? 11.227 31.5 19.688 1 95.25 374 GLN A CA 1
ATOM 3025 C C . GLN A 1 374 ? 10.414 31.266 18.422 1 95.25 374 GLN A C 1
ATOM 3027 O O . GLN A 1 374 ? 10.547 30.234 17.781 1 95.25 374 GLN A O 1
ATOM 3032 N N . TYR A 1 375 ? 9.484 32.188 18.156 1 95.38 375 TYR A N 1
ATOM 3033 C CA . TYR A 1 375 ? 8.719 32.094 16.906 1 95.38 375 TYR A CA 1
ATOM 3034 C C . TYR A 1 375 ? 8.742 33.406 16.141 1 95.38 375 TYR A C 1
ATOM 3036 O O . TYR A 1 375 ? 9.008 34.469 16.703 1 95.38 375 TYR A O 1
ATOM 3044 N N . ASP A 1 376 ? 8.625 33.375 14.82 1 94.56 376 ASP A N 1
ATOM 3045 C CA . ASP A 1 376 ? 8.523 34.5 13.93 1 94.56 376 ASP A CA 1
ATOM 3046 C C . ASP A 1 376 ? 7.062 34.906 13.688 1 94.56 376 ASP A C 1
ATOM 3048 O O . ASP A 1 376 ? 6.328 34.188 13 1 94.56 376 ASP A O 1
ATOM 3052 N N . PRO A 1 377 ? 6.613 36 14.18 1 91.69 377 PRO A N 1
ATOM 3053 C CA . PRO A 1 377 ? 5.207 36.406 14.047 1 91.69 377 PRO A CA 1
ATOM 3054 C C . PRO A 1 377 ? 4.832 36.812 12.625 1 91.69 377 PRO A C 1
ATOM 3056 O O . PRO A 1 377 ? 3.646 36.906 12.297 1 91.69 377 PRO A O 1
ATOM 3059 N N . GLU A 1 378 ? 5.75 37 11.734 1 91.06 378 GLU A N 1
ATOM 3060 C CA . GLU A 1 378 ? 5.48 37.438 10.375 1 91.06 378 GLU A CA 1
ATOM 3061 C C . GLU A 1 378 ? 5.051 36.25 9.492 1 91.06 378 GLU A C 1
ATOM 3063 O O . GLU A 1 378 ? 4.438 36.469 8.438 1 91.06 378 GLU A O 1
ATOM 3068 N N . LEU A 1 379 ? 5.457 35.062 9.922 1 89.56 379 LEU A N 1
ATOM 3069 C CA . LEU A 1 379 ? 5.074 33.875 9.172 1 89.56 379 LEU A CA 1
ATOM 3070 C C . LEU A 1 379 ? 3.74 33.312 9.656 1 89.56 379 LEU A C 1
ATOM 3072 O O . LEU A 1 379 ? 3.623 32.906 10.812 1 89.56 379 LEU A O 1
ATOM 3076 N N . LYS A 1 380 ? 2.832 33.438 8.758 1 86.19 380 LYS A N 1
ATOM 3077 C CA . LYS A 1 380 ? 1.495 32.969 9.125 1 86.19 380 LYS A CA 1
ATOM 3078 C C . LYS A 1 380 ? 1.128 31.688 8.375 1 86.19 380 LYS A C 1
ATOM 3080 O O . LYS A 1 380 ? 1.485 31.516 7.207 1 86.19 380 LYS A O 1
ATOM 3085 N N . SER A 1 381 ? 0.62 30.75 9.078 1 87.56 381 SER A N 1
ATOM 3086 C CA . SER A 1 381 ? 0.083 29.5 8.523 1 87.56 381 SER A CA 1
ATOM 3087 C C . SER A 1 381 ? -1.15 29.047 9.289 1 87.56 381 SER A C 1
ATOM 3089 O O . SER A 1 381 ? -1.437 29.547 10.375 1 87.56 381 SER A O 1
ATOM 3091 N N . LYS A 1 382 ? -1.884 28.172 8.594 1 85.69 382 LYS A N 1
ATOM 3092 C CA . LYS A 1 382 ? -3.115 27.703 9.219 1 85.69 382 LYS A CA 1
ATOM 3093 C C . LYS A 1 382 ? -3.145 26.188 9.312 1 85.69 382 LYS A C 1
ATOM 3095 O O . LYS A 1 382 ? -2.756 25.5 8.367 1 85.69 382 LYS A O 1
ATOM 3100 N N . VAL A 1 383 ? -3.414 25.766 10.516 1 95.12 383 VAL A N 1
ATOM 3101 C CA . VAL A 1 383 ? -3.662 24.344 10.75 1 95.12 383 VAL A CA 1
ATOM 3102 C C . VAL A 1 383 ? -5.137 24.125 11.078 1 95.12 383 VAL A C 1
ATOM 3104 O O . VAL A 1 383 ? -5.723 24.875 11.859 1 95.12 383 VAL A O 1
ATOM 3107 N N . LEU A 1 384 ? -5.707 23.172 10.438 1 94.19 384 LEU A N 1
ATOM 3108 C CA . LEU A 1 384 ? -7.141 22.953 10.586 1 94.19 384 LEU A CA 1
ATOM 3109 C C . LEU A 1 384 ? -7.414 21.641 11.32 1 94.19 384 LEU A C 1
ATOM 3111 O O . LEU A 1 384 ? -6.758 20.625 11.062 1 94.19 384 LEU A O 1
ATOM 3115 N N . LEU A 1 385 ? -8.289 21.703 12.25 1 95.12 385 LEU A N 1
ATOM 3116 C CA . LEU A 1 385 ? -8.859 20.562 12.93 1 95.12 385 LEU A CA 1
ATOM 3117 C C . LEU A 1 385 ? -10.305 20.312 12.492 1 95.12 385 LEU A C 1
ATOM 3119 O O . LEU A 1 385 ? -11.125 21.234 12.516 1 95.12 385 LEU A O 1
ATOM 3123 N N . TYR A 1 386 ? -10.562 19.094 12.094 1 94.12 386 TYR A N 1
ATOM 3124 C CA . TYR A 1 386 ? -11.898 18.797 11.594 1 94.12 386 TYR A CA 1
ATOM 3125 C C . TYR A 1 386 ? -12.656 17.906 12.562 1 94.12 386 TYR A C 1
ATOM 3127 O O . TYR A 1 386 ? -12.133 16.891 13.023 1 94.12 386 TYR A O 1
ATOM 3135 N N . ARG A 1 387 ? -13.82 18.312 12.844 1 92.44 387 ARG A N 1
ATOM 3136 C CA . ARG A 1 387 ? -14.773 17.453 13.539 1 92.44 387 ARG A CA 1
ATOM 3137 C C . ARG A 1 387 ? -15.602 16.641 12.555 1 92.44 387 ARG A C 1
ATOM 3139 O O . ARG A 1 387 ? -16.234 17.203 11.648 1 92.44 387 ARG A O 1
ATOM 3146 N N . LEU A 1 388 ? -15.633 15.312 12.703 1 90.69 388 LEU A N 1
ATOM 3147 C CA . LEU A 1 388 ? -16.234 14.445 11.695 1 90.69 388 LEU A CA 1
ATOM 3148 C C . LEU A 1 388 ? -17.594 13.922 12.164 1 90.69 388 LEU A C 1
ATOM 3150 O O . LEU A 1 388 ? -17.844 12.719 12.117 1 90.69 388 LEU A O 1
ATOM 3154 N N . GLU A 1 389 ? -18.453 14.727 12.57 1 82.25 389 GLU A N 1
ATOM 3155 C CA . GLU A 1 389 ? -19.766 14.312 13.047 1 82.25 389 GLU A CA 1
ATOM 3156 C C . GLU A 1 389 ? -20.828 14.508 11.969 1 82.25 389 GLU A C 1
ATOM 3158 O O . GLU A 1 389 ? -21.875 13.852 11.992 1 82.25 389 GLU A O 1
ATOM 3163 N N . LEU A 1 390 ? -20.5 15.383 11.031 1 78.38 390 LEU A N 1
ATOM 3164 C CA . LEU A 1 390 ? -21.453 15.672 9.961 1 78.38 390 LEU A CA 1
ATOM 3165 C C . LEU A 1 390 ? -21.219 14.758 8.766 1 78.38 390 LEU A C 1
ATOM 3167 O O . LEU A 1 390 ? -20.141 14.164 8.641 1 78.38 390 LEU A O 1
ATOM 3171 N N . PRO A 1 391 ? -22.281 14.75 7.918 1 76.5 391 PRO A N 1
ATOM 3172 C CA . PRO A 1 391 ? -22.109 13.961 6.691 1 76.5 391 PRO A CA 1
ATOM 3173 C C . PRO A 1 391 ? -21.016 14.516 5.793 1 76.5 391 PRO A C 1
ATOM 3175 O O . PRO A 1 391 ? -20.688 15.703 5.855 1 76.5 391 PRO A O 1
ATOM 3178 N N . ALA A 1 392 ? -20.5 13.656 5.008 1 75.38 392 ALA A N 1
ATOM 3179 C CA . ALA A 1 392 ? -19.359 13.945 4.148 1 75.38 392 ALA A CA 1
ATOM 3180 C C . ALA A 1 392 ? -19.656 15.133 3.236 1 75.38 392 ALA A C 1
ATOM 3182 O O . ALA A 1 392 ? -18.766 15.969 2.998 1 75.38 392 ALA A O 1
ATOM 3183 N N . ALA A 1 393 ? -20.812 15.242 2.766 1 74 393 ALA A N 1
ATOM 3184 C CA . ALA A 1 393 ? -21.172 16.312 1.826 1 74 393 ALA A CA 1
ATOM 3185 C C . ALA A 1 393 ? -21 17.688 2.469 1 74 393 ALA A C 1
ATOM 3187 O O . ALA A 1 393 ? -20.594 18.641 1.808 1 74 393 ALA A O 1
ATOM 3188 N N . GLN A 1 394 ? -21.25 17.734 3.666 1 76.69 394 GLN A N 1
ATOM 3189 C CA . GLN A 1 394 ? -21.156 19 4.387 1 76.69 394 GLN A CA 1
ATOM 3190 C C . GLN A 1 394 ? -19.703 19.312 4.754 1 76.69 394 GLN A C 1
ATOM 3192 O O . GLN A 1 394 ? -19.297 20.469 4.777 1 76.69 394 GLN A O 1
ATOM 3197 N N . LEU A 1 395 ? -19.031 18.266 4.902 1 78.94 395 LEU A N 1
ATOM 3198 C CA . LEU A 1 395 ? -17.641 18.422 5.293 1 78.94 395 LEU A CA 1
ATOM 3199 C C . LEU A 1 395 ? -16.812 19 4.148 1 78.94 395 LEU A C 1
ATOM 3201 O O . LEU A 1 395 ? -15.859 19.734 4.379 1 78.94 395 LEU A O 1
ATOM 3205 N N . LEU A 1 396 ? -17.234 18.672 2.965 1 77.38 396 LEU A N 1
ATOM 3206 C CA . LEU A 1 396 ? -16.422 19.016 1.803 1 77.38 396 LEU A CA 1
ATOM 3207 C C . LEU A 1 396 ? -16.844 20.344 1.205 1 77.38 396 LEU A C 1
ATOM 3209 O O . LEU A 1 396 ? -16.188 20.875 0.309 1 77.38 396 LEU A O 1
ATOM 3213 N N . LEU A 1 397 ? -17.875 20.875 1.747 1 74.88 397 LEU A N 1
ATOM 3214 C CA . LEU A 1 397 ? -18.359 22.141 1.219 1 74.88 397 LEU A CA 1
ATOM 3215 C C . LEU A 1 397 ? -17.391 23.281 1.562 1 74.88 397 LEU A C 1
ATOM 3217 O O . LEU A 1 397 ? -16.875 23.344 2.684 1 74.88 397 LEU A O 1
ATOM 3221 N N . PRO A 1 398 ? -17.109 24.094 0.545 1 66.75 398 PRO A N 1
ATOM 3222 C CA . PRO A 1 398 ? -16.25 25.25 0.825 1 66.75 398 PRO A CA 1
ATOM 3223 C C . PRO A 1 398 ? -16.844 26.188 1.875 1 66.75 398 PRO A C 1
ATOM 3225 O O . PRO A 1 398 ? -16.109 26.891 2.562 1 66.75 398 PRO A O 1
ATOM 3228 N N . THR A 1 399 ? -18.172 26.109 1.954 1 65 399 THR A N 1
ATOM 3229 C CA . THR A 1 399 ? -18.891 26.984 2.861 1 65 399 THR A CA 1
ATOM 3230 C C . THR A 1 399 ? -19 26.375 4.254 1 65 399 THR A C 1
ATOM 3232 O O . THR A 1 399 ? -19.734 26.875 5.105 1 65 399 THR A O 1
ATOM 3235 N N . ALA A 1 400 ? -18.234 25.328 4.277 1 73.19 400 ALA A N 1
ATOM 3236 C CA . ALA A 1 400 ? -18.297 24.734 5.609 1 73.19 400 ALA A CA 1
ATOM 3237 C C . ALA A 1 400 ? -17.875 25.734 6.68 1 73.19 400 ALA A C 1
ATOM 3239 O O . ALA A 1 400 ? -16.891 26.469 6.508 1 73.19 400 ALA A O 1
ATOM 3240 N N . LYS A 1 401 ? -18.719 25.891 7.711 1 79.44 401 LYS A N 1
ATOM 3241 C CA . LYS A 1 401 ? -18.531 26.859 8.781 1 79.44 401 LYS A CA 1
ATOM 3242 C C . LYS A 1 401 ? -17.25 26.562 9.57 1 79.44 401 LYS A C 1
ATOM 3244 O O . LYS A 1 401 ? -17.031 25.422 9.969 1 79.44 401 LYS A O 1
ATOM 3249 N N . GLY A 1 402 ? -16.438 27.578 9.586 1 86.88 402 GLY A N 1
ATOM 3250 C CA . GLY A 1 402 ? -15.211 27.438 10.352 1 86.88 402 GLY A CA 1
ATOM 3251 C C . GLY A 1 402 ? -15.07 28.516 11.422 1 86.88 402 GLY A C 1
ATOM 3252 O O . GLY A 1 402 ? -15.633 29.609 11.305 1 86.88 402 GLY A O 1
ATOM 3253 N N . VAL A 1 403 ? -14.508 28.062 12.562 1 90.5 403 VAL A N 1
ATOM 3254 C CA . VAL A 1 403 ? -14.266 28.984 13.664 1 90.5 403 VAL A CA 1
ATOM 3255 C C . VAL A 1 403 ? -12.781 28.969 14.039 1 90.5 403 VAL A C 1
ATOM 3257 O O . VAL A 1 403 ? -12.133 27.922 13.984 1 90.5 403 VAL A O 1
ATOM 3260 N N . GLU A 1 404 ? -12.312 30.109 14.352 1 92.19 404 GLU A N 1
ATOM 3261 C CA . GLU A 1 404 ? -10.961 30.188 14.891 1 92.19 404 GLU A CA 1
ATOM 3262 C C . GLU A 1 404 ? -10.953 29.938 16.391 1 92.19 404 GLU A C 1
ATOM 3264 O O . GLU A 1 404 ? -11.672 30.594 17.156 1 92.19 404 GLU A O 1
ATOM 3269 N N . LEU A 1 405 ? -10.203 29.016 16.766 1 92.31 405 LEU A N 1
ATOM 3270 C CA . LEU A 1 405 ? -10.125 28.688 18.188 1 92.31 405 LEU A CA 1
ATOM 3271 C C . LEU A 1 405 ? -9.234 29.672 18.922 1 92.31 405 LEU A C 1
ATOM 3273 O O . LEU A 1 405 ? -8.188 30.078 18.422 1 92.31 405 LEU A O 1
ATOM 3277 N N . PRO A 1 406 ? -9.711 30.047 20.094 1 91 406 PRO A N 1
ATOM 3278 C CA . PRO A 1 406 ? -8.82 30.859 20.938 1 91 406 PRO A CA 1
ATOM 3279 C C . PRO A 1 406 ? -7.578 30.094 21.391 1 91 406 PRO A C 1
ATOM 3281 O O . PRO A 1 406 ? -7.59 28.859 21.422 1 91 406 PRO A O 1
ATOM 3284 N N . LEU A 1 407 ? -6.566 30.781 21.781 1 91.44 407 LEU A N 1
ATOM 3285 C CA . LEU A 1 407 ? -5.293 30.203 22.188 1 91.44 407 LEU A CA 1
ATOM 3286 C C . LEU A 1 407 ? -5.477 29.297 23.406 1 91.44 407 LEU A C 1
ATOM 3288 O O . LEU A 1 407 ? -4.719 28.344 23.594 1 91.44 407 LEU A O 1
ATOM 3292 N N . SER A 1 408 ? -6.473 29.562 24.188 1 89.38 408 SER A N 1
ATOM 3293 C CA . SER A 1 408 ? -6.719 28.781 25.391 1 89.38 408 SER A CA 1
ATOM 3294 C C . SER A 1 408 ? -7.273 27.391 25.062 1 89.38 408 SER A C 1
ATOM 3296 O O . SER A 1 408 ? -7.152 26.453 25.844 1 89.38 408 SER A O 1
ATOM 3298 N N . SER A 1 409 ? -7.844 27.328 23.859 1 90.25 409 SER A N 1
ATOM 3299 C CA . SER A 1 409 ? -8.43 26.062 23.438 1 90.25 409 SER A CA 1
ATOM 3300 C C . SER A 1 409 ? -7.418 25.203 22.688 1 90.25 409 SER A C 1
ATOM 3302 O O . SER A 1 409 ? -7.527 23.984 22.656 1 90.25 409 SER A O 1
ATOM 3304 N N . GLY A 1 410 ? -6.551 25.875 22.047 1 93.06 410 GLY A N 1
ATOM 3305 C CA . GLY A 1 410 ? -5.535 25.109 21.328 1 93.06 410 GLY A CA 1
ATOM 3306 C C . GLY A 1 410 ? -4.781 25.953 20.312 1 93.06 410 GLY A C 1
ATOM 3307 O O . GLY A 1 410 ? -5.281 26.984 19.859 1 93.06 410 GLY A O 1
ATOM 3308 N N . PHE A 1 411 ? -3.633 25.578 19.969 1 95.38 411 PHE A N 1
ATOM 3309 C CA . PHE A 1 411 ? -2.797 26.203 18.938 1 95.38 411 PHE A CA 1
ATOM 3310 C C . PHE A 1 411 ? -1.861 25.172 18.312 1 95.38 411 PHE A C 1
ATOM 3312 O O . PHE A 1 411 ? -1.93 23.984 18.625 1 95.38 411 PHE A O 1
ATOM 3319 N N . ALA A 1 412 ? -1.106 25.625 17.328 1 97.62 412 ALA A N 1
ATOM 3320 C CA . ALA A 1 412 ? -0.188 24.719 16.656 1 97.62 412 ALA A CA 1
ATOM 3321 C C . ALA A 1 412 ? 1.186 25.359 16.469 1 97.62 412 ALA A C 1
ATOM 3323 O O . ALA A 1 412 ? 1.32 26.594 16.547 1 97.62 412 ALA A O 1
ATOM 3324 N N . HIS A 1 413 ? 2.195 24.531 16.453 1 97.62 413 HIS A N 1
ATOM 3325 C CA . HIS A 1 413 ? 3.541 24.938 16.062 1 97.62 413 HIS A CA 1
ATOM 3326 C C . HIS A 1 413 ? 3.875 24.453 14.656 1 97.62 413 HIS A C 1
ATOM 3328 O O . HIS A 1 413 ? 3.533 23.328 14.281 1 97.62 413 HIS A O 1
ATOM 3334 N N . ARG A 1 414 ? 4.398 25.297 13.93 1 97.5 414 ARG A N 1
ATOM 3335 C CA . ARG A 1 414 ? 5.094 24.922 12.703 1 97.5 414 ARG A CA 1
ATOM 3336 C C . ARG A 1 414 ? 6.582 25.25 12.797 1 97.5 414 ARG A C 1
ATOM 3338 O O . ARG A 1 414 ? 6.965 26.406 12.898 1 97.5 414 ARG A O 1
ATOM 3345 N N . TYR A 1 415 ? 7.344 24.219 12.758 1 97.06 415 TYR A N 1
ATOM 3346 C CA . TYR A 1 415 ? 8.781 24.422 12.906 1 97.06 415 TYR A CA 1
ATOM 3347 C C . TYR A 1 415 ? 9.414 24.812 11.578 1 97.06 415 TYR A C 1
ATOM 3349 O O . TYR A 1 415 ? 9.266 24.109 10.57 1 97.06 415 TYR A O 1
ATOM 33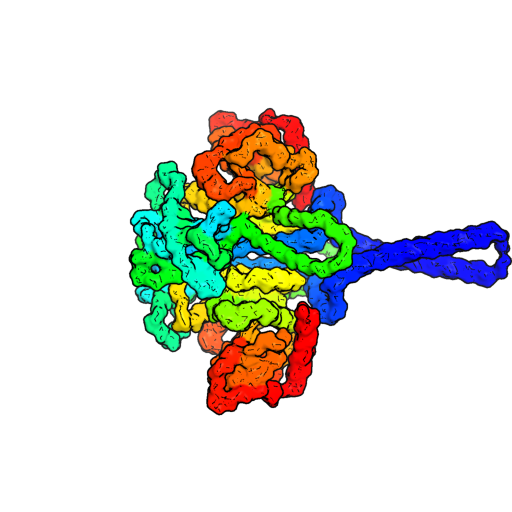57 N N . VAL A 1 416 ? 10.109 25.938 11.594 1 95.06 416 VAL A N 1
ATOM 3358 C CA . VAL A 1 416 ? 10.695 26.5 10.383 1 95.06 416 VAL A CA 1
ATOM 3359 C C . VAL A 1 416 ? 12.164 26.844 10.633 1 95.06 416 VAL A C 1
ATOM 3361 O O . VAL A 1 416 ? 12.633 26.812 11.773 1 95.06 416 VAL A O 1
ATOM 3364 N N . GLU A 1 417 ? 12.789 27.047 9.461 1 91.31 417 GLU A N 1
ATOM 3365 C CA . GLU A 1 417 ? 14.164 27.531 9.547 1 91.31 417 GLU A CA 1
ATOM 3366 C C . GLU A 1 417 ? 14.211 29.047 9.672 1 91.31 417 GLU A C 1
ATOM 3368 O O . GLU A 1 417 ? 13.68 29.766 8.812 1 91.31 417 GLU A O 1
ATOM 3373 N N . CYS A 1 418 ? 14.555 29.609 10.828 1 88.38 418 CYS A N 1
ATOM 3374 C CA . CYS A 1 418 ? 14.539 31.047 11.078 1 88.38 418 CYS A CA 1
ATOM 3375 C C . CYS A 1 418 ? 15.812 31.703 10.547 1 88.38 418 CYS A C 1
ATOM 3377 O O . CYS A 1 418 ? 16.594 32.281 11.312 1 88.38 418 CYS A O 1
ATOM 3379 N N . GLN A 1 419 ? 16.078 31.547 9.367 1 79.56 419 GLN A N 1
ATOM 3380 C CA . GLN A 1 419 ? 17.266 32.156 8.789 1 79.56 419 GLN A CA 1
ATOM 3381 C C . GLN A 1 419 ? 17.031 33.625 8.492 1 79.56 419 GLN A C 1
ATOM 3383 O O . GLN A 1 419 ? 17.922 34.469 8.688 1 79.56 419 GLN A O 1
ATOM 3388 N N . GLN A 1 420 ? 15.867 34.031 8.047 1 81 420 GLN A N 1
ATOM 3389 C CA . GLN A 1 420 ? 15.531 35.406 7.762 1 81 420 GLN A CA 1
ATOM 3390 C C . GLN A 1 420 ? 14.469 35.938 8.719 1 81 420 GLN A C 1
ATOM 3392 O O . GLN A 1 420 ? 13.273 35.75 8.484 1 81 420 GLN A O 1
ATOM 3397 N N . VAL A 1 421 ? 14.961 36.469 9.75 1 81.31 421 VAL A N 1
ATOM 3398 C CA . VAL A 1 421 ? 14.039 36.969 10.773 1 81.31 421 VAL A CA 1
ATOM 3399 C C . VAL A 1 421 ? 13.516 38.344 10.367 1 81.31 421 VAL A C 1
ATOM 3401 O O . VAL A 1 421 ? 14.273 39.188 9.891 1 81.31 421 VAL A O 1
ATOM 3404 N N . GLY A 1 422 ? 12.289 38.469 10.352 1 78 422 GLY A N 1
ATOM 3405 C CA . GLY A 1 422 ? 11.648 39.719 9.953 1 78 422 GLY A CA 1
ATOM 3406 C C . GLY A 1 422 ? 11.969 40.875 10.875 1 78 422 GLY A C 1
ATOM 3407 O O . GLY A 1 422 ? 12.75 40.75 11.812 1 78 422 GLY A O 1
ATOM 3408 N N . ALA A 1 423 ? 11.43 41.969 10.57 1 81.94 423 ALA A N 1
ATOM 3409 C CA . ALA A 1 423 ? 11.688 43.25 11.242 1 81.94 423 ALA A CA 1
ATOM 3410 C C . ALA A 1 423 ? 11.219 43.219 12.695 1 81.94 423 ALA A C 1
ATOM 3412 O O . ALA A 1 423 ? 11.797 43.875 13.562 1 81.94 423 ALA A O 1
ATOM 3413 N N . ASP A 1 424 ? 10.172 42.438 12.969 1 86.75 424 ASP A N 1
ATOM 3414 C CA . ASP A 1 424 ? 9.578 42.406 14.297 1 86.75 424 ASP A CA 1
ATOM 3415 C C . ASP A 1 424 ? 10.406 41.531 15.242 1 86.75 424 ASP A C 1
ATOM 3417 O O . ASP A 1 424 ? 10.195 41.531 16.453 1 86.75 424 ASP A O 1
ATOM 3421 N N . GLY A 1 425 ? 11.352 40.75 14.641 1 89.62 425 GLY A N 1
ATOM 3422 C CA . GLY A 1 425 ? 12.203 39.906 15.461 1 89.62 425 GLY A CA 1
ATOM 3423 C C . GLY A 1 425 ? 11.5 38.656 15.945 1 89.62 425 GLY A C 1
ATOM 3424 O O . GLY A 1 425 ? 10.406 38.312 15.484 1 89.62 425 GLY A O 1
ATOM 3425 N N . LEU A 1 426 ? 12.164 37.969 16.812 1 94.06 426 LEU A N 1
ATOM 3426 C CA . LEU A 1 426 ? 11.641 36.719 17.359 1 94.06 426 LEU A CA 1
ATOM 3427 C C . LEU A 1 426 ? 10.977 36.938 18.703 1 94.06 426 LEU A C 1
ATOM 3429 O O . LEU A 1 426 ? 11.398 37.812 19.469 1 94.06 426 LEU A O 1
ATOM 3433 N N . HIS A 1 427 ? 9.898 36.25 18.984 1 94.94 427 HIS A N 1
ATOM 3434 C CA . HIS A 1 427 ? 9.148 36.344 20.219 1 94.94 427 HIS A CA 1
ATOM 3435 C C . HIS A 1 427 ? 9.008 35 20.891 1 94.94 427 HIS A C 1
ATOM 3437 O O . HIS A 1 427 ? 9.211 33.969 20.266 1 94.94 427 HIS A O 1
ATOM 3443 N N . ASP A 1 428 ? 8.758 35.031 22.172 1 96.12 428 ASP A N 1
ATOM 3444 C CA . ASP A 1 428 ? 8.477 33.812 22.922 1 96.12 428 ASP A CA 1
ATOM 3445 C C . ASP A 1 428 ? 6.992 33.438 22.875 1 96.12 428 ASP A C 1
ATOM 3447 O O . ASP A 1 428 ? 6.148 34.219 23.344 1 96.12 428 ASP A O 1
ATOM 3451 N N . TRP A 1 429 ? 6.652 32.25 22.344 1 95.12 429 TRP A N 1
ATOM 3452 C CA . TRP A 1 429 ? 5.25 31.891 22.141 1 95.12 429 TRP A CA 1
ATOM 3453 C C . TRP A 1 429 ? 4.559 31.625 23.484 1 95.12 429 TRP A C 1
ATOM 3455 O O . TRP A 1 429 ? 3.33 31.672 23.562 1 95.12 429 TRP A O 1
ATOM 3465 N N . ARG A 1 430 ? 5.312 31.344 24.625 1 94.5 430 ARG A N 1
ATOM 3466 C CA . ARG A 1 430 ? 4.766 31 25.938 1 94.5 430 ARG A CA 1
ATOM 3467 C C . ARG A 1 430 ? 4.102 32.219 26.578 1 94.5 430 ARG A C 1
ATOM 3469 O O . ARG A 1 430 ? 3.248 32.062 27.453 1 94.5 430 ARG A O 1
ATOM 3476 N N . THR A 1 431 ? 4.512 33.375 26.125 1 91.56 431 THR A N 1
ATOM 3477 C CA . THR A 1 431 ? 4 34.594 26.734 1 91.56 431 THR A CA 1
ATOM 3478 C C . THR A 1 431 ? 2.504 34.719 26.484 1 91.56 431 THR A C 1
ATOM 3480 O O . THR A 1 431 ? 1.784 35.312 27.312 1 91.56 431 THR A O 1
ATOM 3483 N N . GLY A 1 432 ? 1.916 34.188 25.484 1 85.75 432 GLY A N 1
ATOM 3484 C CA . GLY A 1 432 ? 0.506 34.312 25.156 1 85.75 432 GLY A CA 1
ATOM 3485 C C . GLY A 1 432 ? -0.328 33.125 25.625 1 85.75 432 GLY A C 1
ATOM 3486 O O . GLY A 1 432 ? -1.55 33.125 25.453 1 85.75 432 GLY A O 1
ATOM 3487 N N . VAL A 1 433 ? 0.283 32.219 26.375 1 92.12 433 VAL A N 1
ATOM 3488 C CA . VAL A 1 433 ? -0.412 30.984 26.734 1 92.12 433 VAL A CA 1
ATOM 3489 C C . VAL A 1 433 ? -0.762 30.984 28.219 1 92.12 433 VAL A C 1
ATOM 3491 O O . VAL A 1 433 ? 0.066 31.359 29.047 1 92.12 433 VAL A O 1
ATOM 3494 N N . ARG A 1 434 ? -1.964 30.641 28.547 1 91.75 434 ARG A N 1
ATOM 3495 C CA . ARG A 1 434 ? -2.441 30.609 29.938 1 91.75 434 ARG A CA 1
ATOM 3496 C C . ARG A 1 434 ? -1.719 29.531 30.734 1 91.75 434 ARG A C 1
ATOM 3498 O O . ARG A 1 434 ? -1.194 28.578 30.172 1 91.75 434 ARG A O 1
ATOM 3505 N N . GLU A 1 435 ? -1.794 29.641 32.031 1 92.19 435 GLU A N 1
ATOM 3506 C CA . GLU A 1 435 ? -1.06 28.766 32.938 1 92.19 435 GLU A CA 1
ATOM 3507 C C . GLU A 1 435 ? -1.577 27.328 32.844 1 92.19 435 GLU A C 1
ATOM 3509 O O . GLU A 1 435 ? -0.793 26.375 32.906 1 92.19 435 GLU A O 1
ATOM 3514 N N . GLU A 1 436 ? -2.826 27.219 32.812 1 90.31 436 GLU A N 1
ATOM 3515 C CA . GLU A 1 436 ? -3.41 25.875 32.75 1 90.31 436 GLU A CA 1
ATOM 3516 C C . GLU A 1 436 ? -2.955 25.125 31.5 1 90.31 436 GLU A C 1
ATOM 3518 O O . GLU A 1 436 ? -2.656 23.938 31.562 1 90.31 436 GLU A O 1
ATOM 3523 N N . MET A 1 437 ? -2.99 25.844 30.469 1 91.81 437 MET A N 1
ATOM 3524 C CA . MET A 1 437 ? -2.543 25.266 29.203 1 91.81 437 MET A CA 1
ATOM 3525 C C . MET A 1 437 ? -1.062 24.906 29.266 1 91.81 437 MET A C 1
ATOM 3527 O O . MET A 1 437 ? -0.655 23.859 28.766 1 91.81 437 MET A O 1
ATOM 3531 N N . MET A 1 438 ? -0.288 25.734 29.875 1 93.88 438 MET A N 1
ATOM 3532 C CA . MET A 1 438 ? 1.145 25.469 29.984 1 93.88 438 MET A CA 1
ATOM 3533 C C . MET A 1 438 ? 1.409 24.234 30.844 1 93.88 438 MET A C 1
ATOM 3535 O O . MET A 1 438 ? 2.346 23.484 30.578 1 93.88 438 MET A O 1
ATOM 3539 N N . GLU A 1 439 ? 0.621 24.031 31.875 1 93.25 439 GLU A N 1
ATOM 3540 C CA . GLU A 1 439 ? 0.74 22.844 32.688 1 93.25 439 GLU A CA 1
ATOM 3541 C C . GLU A 1 439 ? 0.446 21.578 31.891 1 93.25 439 GLU A C 1
ATOM 3543 O O . GLU A 1 439 ? 1.16 20.578 32 1 93.25 439 GLU A O 1
ATOM 3548 N N . HIS A 1 440 ? -0.595 21.688 31.141 1 91.94 440 HIS A N 1
ATOM 3549 C CA . HIS A 1 440 ? -0.949 20.562 30.266 1 91.94 440 HIS A CA 1
ATOM 3550 C C . HIS A 1 440 ? 0.182 20.25 29.281 1 91.94 440 HIS A C 1
ATOM 3552 O O . HIS A 1 440 ? 0.533 19.078 29.094 1 91.94 440 HIS A O 1
ATOM 3558 N N . ILE A 1 441 ? 0.781 21.25 28.75 1 94.19 441 ILE A N 1
ATOM 3559 C CA . ILE A 1 441 ? 1.862 21.094 27.781 1 94.19 441 ILE A CA 1
ATOM 3560 C C . ILE A 1 441 ? 3.088 20.5 28.469 1 94.19 441 ILE A C 1
ATOM 3562 O O . ILE A 1 441 ? 3.771 19.641 27.906 1 94.19 441 ILE A O 1
ATOM 3566 N N . THR A 1 442 ? 3.324 20.906 29.672 1 93.69 442 THR A N 1
ATOM 3567 C CA . THR A 1 442 ? 4.461 20.391 30.422 1 93.69 442 THR A CA 1
ATOM 3568 C C . THR A 1 442 ? 4.277 18.906 30.734 1 93.69 442 THR A C 1
ATOM 3570 O O . THR A 1 442 ? 5.238 18.125 30.703 1 93.69 442 THR A O 1
ATOM 3573 N N . GLN A 1 443 ? 3.1 18.531 31 1 91.88 443 GLN A N 1
ATOM 3574 C CA . GLN A 1 443 ? 2.816 17.125 31.234 1 91.88 443 GLN A CA 1
ATOM 3575 C C . GLN A 1 443 ? 3.076 16.297 29.969 1 91.88 443 GLN A C 1
ATOM 3577 O O . GLN A 1 443 ? 3.674 15.227 30.031 1 91.88 443 GLN A O 1
ATOM 3582 N N . LEU A 1 444 ? 2.604 16.828 28.906 1 91.38 444 LEU A N 1
ATOM 3583 C CA . LEU A 1 444 ? 2.836 16.156 27.641 1 91.38 444 LEU A CA 1
ATOM 3584 C C . LEU A 1 444 ? 4.328 16.078 27.328 1 91.38 444 LEU A C 1
ATOM 3586 O O . LEU A 1 444 ? 4.82 15.047 26.875 1 91.38 444 LEU A O 1
ATOM 3590 N N . ARG A 1 445 ? 5.02 17.172 27.547 1 93.31 445 ARG A N 1
ATOM 3591 C CA . ARG A 1 445 ? 6.465 17.219 27.359 1 93.31 445 ARG A CA 1
ATOM 3592 C C . ARG A 1 445 ? 7.172 16.125 28.141 1 93.31 445 ARG A C 1
ATOM 3594 O O . ARG A 1 445 ? 8.047 15.438 27.609 1 93.31 445 ARG A O 1
ATOM 3601 N N . ASN A 1 446 ? 6.789 15.906 29.344 1 90.5 446 ASN A N 1
ATOM 3602 C CA . ASN A 1 446 ? 7.41 14.898 30.188 1 90.5 446 ASN A CA 1
ATOM 3603 C C . ASN A 1 446 ? 7.121 13.484 29.688 1 90.5 446 ASN A C 1
ATOM 3605 O O . ASN A 1 446 ? 7.996 12.617 29.734 1 90.5 446 ASN A O 1
ATOM 3609 N N . GLU A 1 447 ? 6.023 13.352 29.25 1 89.44 447 GLU A N 1
ATOM 3610 C CA . GLU A 1 447 ? 5.66 12.047 28.703 1 89.44 447 GLU A CA 1
ATOM 3611 C C . GLU A 1 447 ? 6.48 11.719 27.469 1 89.44 447 GLU A C 1
ATOM 3613 O O . GLU A 1 447 ? 6.973 10.594 27.312 1 89.44 447 GLU A O 1
ATOM 3618 N N . VAL A 1 448 ? 6.621 12.68 26.609 1 90.19 448 VAL A N 1
ATOM 3619 C CA . VAL A 1 448 ? 7.379 12.477 25.375 1 90.19 448 VAL A CA 1
ATOM 3620 C C . VAL A 1 448 ? 8.859 12.281 25.703 1 90.19 448 VAL A C 1
ATOM 3622 O O . VAL A 1 448 ? 9.531 11.445 25.094 1 90.19 448 VAL A O 1
ATOM 3625 N N . ASP A 1 449 ? 9.305 12.977 26.672 1 88.38 449 ASP A N 1
ATOM 3626 C CA . ASP A 1 449 ? 10.703 12.859 27.094 1 88.38 449 ASP A CA 1
ATOM 3627 C C . ASP A 1 449 ? 11.016 11.445 27.562 1 88.38 449 ASP A C 1
ATOM 3629 O O . ASP A 1 449 ? 12.117 10.938 27.328 1 88.38 449 ASP A O 1
ATOM 3633 N N . LEU A 1 450 ? 10.086 10.805 28.078 1 82 450 LEU A N 1
ATOM 3634 C CA . LEU A 1 450 ? 10.258 9.453 28.594 1 82 450 LEU A CA 1
ATOM 3635 C C . LEU A 1 450 ? 10.328 8.445 27.438 1 82 450 LEU A C 1
ATOM 3637 O O . LEU A 1 450 ? 10.938 7.383 27.578 1 82 450 LEU A O 1
ATOM 3641 N N . LEU A 1 451 ? 9.75 8.75 26.406 1 78.75 451 LEU A N 1
ATOM 3642 C CA . LEU A 1 451 ? 9.656 7.809 25.297 1 78.75 451 LEU A CA 1
ATOM 3643 C C . LEU A 1 451 ? 10.875 7.906 24.391 1 78.75 451 LEU A C 1
ATOM 3645 O O . LEU A 1 451 ? 11.125 7.016 23.578 1 78.75 451 LEU A O 1
ATOM 3649 N N . ILE A 1 452 ? 11.539 8.992 24.516 1 77.69 452 ILE A N 1
ATOM 3650 C CA . ILE A 1 452 ? 12.695 9.188 23.641 1 77.69 452 ILE A CA 1
ATOM 3651 C C . ILE A 1 452 ? 13.977 8.844 24.406 1 77.69 452 ILE A C 1
ATOM 3653 O O . ILE A 1 452 ? 14.883 8.219 23.844 1 77.69 452 ILE A O 1
ATOM 3657 N N . MET B 1 1 ? 7.559 -31.562 73.375 1 43.38 1 MET B N 1
ATOM 3658 C CA . MET B 1 1 ? 7.18 -30.391 72.562 1 43.38 1 MET B CA 1
ATOM 3659 C C . MET B 1 1 ? 5.75 -29.969 72.875 1 43.38 1 MET B C 1
ATOM 3661 O O . MET B 1 1 ? 4.836 -30.797 72.938 1 43.38 1 MET B O 1
ATOM 3665 N N . ARG B 1 2 ? 5.66 -28.781 73.688 1 55.09 2 ARG B N 1
ATOM 3666 C CA . ARG B 1 2 ? 4.434 -28.312 74.312 1 55.09 2 ARG B CA 1
ATOM 3667 C C . ARG B 1 2 ? 3.33 -28.094 73.312 1 55.09 2 ARG B C 1
ATOM 3669 O O . ARG B 1 2 ? 3.609 -27.922 72.125 1 55.09 2 ARG B O 1
ATOM 3676 N N . LYS B 1 3 ? 2.088 -28.359 73.688 1 59.84 3 LYS B N 1
ATOM 3677 C CA . LYS B 1 3 ? 0.822 -28.281 73 1 59.84 3 LYS B CA 1
ATOM 3678 C C . LYS B 1 3 ? 0.756 -27.016 72.125 1 59.84 3 LYS B C 1
ATOM 3680 O O . LYS B 1 3 ? 0.207 -27.031 71.062 1 59.84 3 LYS B O 1
ATOM 3685 N N . TYR B 1 4 ? 1.372 -25.938 72.562 1 61.78 4 TYR B N 1
ATOM 3686 C CA . TYR B 1 4 ? 1.321 -24.672 71.875 1 61.78 4 TYR B CA 1
ATOM 3687 C C . TYR B 1 4 ? 2.242 -24.688 70.688 1 61.78 4 TYR B C 1
ATOM 3689 O O . TYR B 1 4 ? 1.955 -24.031 69.688 1 61.78 4 TYR B O 1
ATOM 3697 N N . GLN B 1 5 ? 3.322 -25.484 70.75 1 62.97 5 GLN B N 1
ATOM 3698 C CA . GLN B 1 5 ? 4.242 -25.562 69.625 1 62.97 5 GLN B CA 1
ATOM 3699 C C . GLN B 1 5 ? 3.643 -26.375 68.438 1 62.97 5 GLN B C 1
ATOM 3701 O O . GLN B 1 5 ? 3.859 -26.062 67.312 1 62.97 5 GLN B O 1
ATOM 3706 N N . GLN B 1 6 ? 2.832 -27.297 68.875 1 61.19 6 GLN B N 1
ATOM 3707 C CA . GLN B 1 6 ? 2.145 -28.109 67.875 1 61.19 6 GLN B CA 1
ATOM 3708 C C . GLN B 1 6 ? 1.075 -27.312 67.188 1 61.19 6 GLN B C 1
ATOM 3710 O O . GLN B 1 6 ? 0.903 -27.453 65.938 1 61.19 6 GLN B O 1
ATOM 3715 N N . LEU B 1 7 ? 0.461 -26.469 67.938 1 64.5 7 LEU B N 1
ATOM 3716 C CA . LEU B 1 7 ? -0.566 -25.609 67.375 1 64.5 7 LEU B CA 1
ATOM 3717 C C . LEU B 1 7 ? 0.052 -24.578 66.438 1 64.5 7 LEU B C 1
ATOM 3719 O O . LEU B 1 7 ? -0.506 -24.266 65.375 1 64.5 7 LEU B O 1
ATOM 3723 N N . ALA B 1 8 ? 1.213 -24.141 66.812 1 67.44 8 ALA B N 1
ATOM 3724 C CA . ALA B 1 8 ? 1.919 -23.172 65.938 1 67.44 8 ALA B CA 1
ATOM 3725 C C . ALA B 1 8 ? 2.389 -23.797 64.625 1 67.44 8 ALA B C 1
ATOM 3727 O O . ALA B 1 8 ? 2.305 -23.172 63.594 1 67.44 8 ALA B O 1
ATOM 3728 N N . LEU B 1 9 ? 2.76 -25.016 64.75 1 66.44 9 LEU B N 1
ATOM 3729 C CA . LEU B 1 9 ? 3.201 -25.75 63.562 1 66.44 9 LEU B CA 1
ATOM 3730 C C . LEU B 1 9 ? 2.023 -26.047 62.625 1 66.44 9 LEU B C 1
ATOM 3732 O O . LEU B 1 9 ? 2.158 -26 61.406 1 66.44 9 LEU B O 1
ATOM 3736 N N . LEU B 1 10 ? 0.905 -26.281 63.25 1 67.56 10 LEU B N 1
ATOM 3737 C CA . LEU B 1 10 ? -0.308 -26.516 62.5 1 67.56 10 LEU B CA 1
ATOM 3738 C C . LEU B 1 10 ? -0.762 -25.25 61.781 1 67.56 10 LEU B C 1
ATOM 3740 O O . LEU B 1 10 ? -1.177 -25.297 60.625 1 67.56 10 LEU B O 1
ATOM 3744 N N . LEU B 1 11 ? -0.644 -24.156 62.438 1 69.88 11 LEU B N 1
ATOM 3745 C CA . LEU B 1 11 ? -1.028 -22.875 61.844 1 69.88 11 LEU B CA 1
ATOM 3746 C C . LEU B 1 11 ? -0.069 -22.484 60.719 1 69.88 11 LEU B C 1
ATOM 3748 O O . LEU B 1 11 ? -0.495 -21.969 59.688 1 69.88 11 LEU B O 1
ATOM 3752 N N . ILE B 1 12 ? 1.166 -22.812 60.938 1 68.75 12 ILE B N 1
ATOM 3753 C CA . ILE B 1 12 ? 2.16 -22.516 59.906 1 68.75 12 ILE B CA 1
ATOM 3754 C C . ILE B 1 12 ? 1.938 -23.422 58.719 1 68.75 12 ILE B C 1
ATOM 3756 O O . ILE B 1 12 ? 2.043 -22.984 57.562 1 68.75 12 ILE B O 1
ATOM 3760 N N . SER B 1 13 ? 1.563 -24.625 59 1 67.62 13 SER B N 1
ATOM 3761 C CA . SER B 1 13 ? 1.271 -25.547 57.906 1 67.62 13 SER B CA 1
ATOM 3762 C C . SER B 1 13 ? 0.02 -25.109 57.125 1 67.62 13 SER B C 1
ATOM 3764 O O . SER B 1 13 ? -0.015 -25.172 55.906 1 67.62 13 SER B O 1
ATOM 3766 N N . CYS B 1 14 ? -0.948 -24.688 57.875 1 69.06 14 CYS B N 1
ATOM 3767 C CA . CYS B 1 14 ? -2.17 -24.219 57.25 1 69.06 14 CYS B CA 1
ATOM 3768 C C . CYS B 1 14 ? -1.913 -22.953 56.438 1 69.06 14 CYS B C 1
ATOM 3770 O O . CYS B 1 14 ? -2.436 -22.797 55.344 1 69.06 14 CYS B O 1
ATOM 3772 N N . PHE B 1 15 ? -1.126 -22.047 57 1 70.62 15 PHE B N 1
ATOM 3773 C CA . PHE B 1 15 ? -0.763 -20.828 56.281 1 70.62 15 PHE B CA 1
ATOM 3774 C C . PHE B 1 15 ? 0.09 -21.141 55.062 1 70.62 15 PHE B C 1
ATOM 3776 O O . PHE B 1 15 ? -0.081 -20.531 54 1 70.62 15 PHE B O 1
ATOM 3783 N N . SER B 1 16 ? 0.911 -22.109 55.219 1 66.75 16 SER B N 1
ATOM 3784 C CA . SER B 1 16 ? 1.746 -22.5 54.094 1 66.75 16 SER B CA 1
ATOM 3785 C C . SER B 1 16 ? 0.915 -23.141 52.969 1 66.75 16 SER B C 1
ATOM 3787 O O . SER B 1 16 ? 1.152 -22.906 51.781 1 66.75 16 SER B O 1
ATOM 3789 N N . VAL B 1 17 ? -0.018 -23.938 53.438 1 70.38 17 VAL B N 1
ATOM 3790 C CA . VAL B 1 17 ? -0.908 -24.547 52.469 1 70.38 17 VAL B CA 1
ATOM 3791 C C . VAL B 1 17 ? -1.763 -23.469 51.812 1 70.38 17 VAL B C 1
ATOM 3793 O O . VAL B 1 17 ? -1.998 -23.5 50.594 1 70.38 17 VAL B O 1
ATOM 3796 N N . GLY B 1 18 ? -2.191 -22.484 52.562 1 67.62 18 GLY B N 1
ATOM 3797 C CA . GLY B 1 18 ? -2.934 -21.375 52 1 67.62 18 GLY B CA 1
ATOM 3798 C C . GLY B 1 18 ? -2.129 -20.562 51 1 67.62 18 GLY B C 1
ATOM 3799 O O . GLY B 1 18 ? -2.631 -20.219 49.938 1 67.62 18 GLY B O 1
ATOM 3800 N N . VAL B 1 19 ? -0.92 -20.312 51.312 1 69 19 VAL B N 1
ATOM 3801 C CA . VAL B 1 19 ? -0.041 -19.578 50.438 1 69 19 VAL B CA 1
ATOM 3802 C C . VAL B 1 19 ? 0.265 -20.406 49.188 1 69 19 VAL B C 1
ATOM 3804 O O . VAL B 1 19 ? 0.284 -19.891 48.062 1 69 19 VAL B O 1
ATOM 3807 N N . LEU B 1 20 ? 0.422 -21.703 49.438 1 65.81 20 LEU B N 1
ATOM 3808 C CA . LEU B 1 20 ? 0.643 -22.594 48.281 1 65.81 20 LEU B CA 1
ATOM 3809 C C . LEU B 1 20 ? -0.589 -22.656 47.406 1 65.81 20 LEU B C 1
ATOM 3811 O O . LEU B 1 20 ? -0.47 -22.672 46.188 1 65.81 20 LEU B O 1
ATOM 3815 N N . MET B 1 21 ? -1.685 -22.656 48.031 1 67.62 21 MET B N 1
ATOM 3816 C CA . MET B 1 21 ? -2.912 -22.672 47.25 1 67.62 21 MET B CA 1
ATOM 3817 C C . MET B 1 21 ? -3.119 -21.344 46.531 1 67.62 21 MET B C 1
ATOM 3819 O O . MET B 1 21 ? -3.596 -21.297 45.406 1 67.62 21 MET B O 1
ATOM 3823 N N . MET B 1 22 ? -2.773 -20.266 47.188 1 64.44 22 MET B N 1
ATOM 3824 C CA . MET B 1 22 ? -2.85 -18.953 46.562 1 64.44 22 MET B CA 1
ATOM 3825 C C . MET B 1 22 ? -1.87 -18.844 45.406 1 64.44 22 MET B C 1
ATOM 3827 O O . MET B 1 22 ? -2.219 -18.344 44.344 1 64.44 22 MET B O 1
ATOM 3831 N N . TYR B 1 23 ? -0.704 -19.359 45.594 1 59.16 23 TYR B N 1
ATOM 3832 C CA . TYR B 1 23 ? 0.268 -19.344 44.531 1 59.16 23 TYR B CA 1
ATOM 3833 C C . TYR B 1 23 ? -0.138 -20.297 43.406 1 59.16 23 TYR B C 1
ATOM 3835 O O . TYR B 1 23 ? 0.037 -19.984 42.219 1 59.16 23 TYR B O 1
ATOM 3843 N N . LYS B 1 24 ? -0.695 -21.406 43.812 1 61.31 24 LYS B N 1
ATOM 3844 C CA . LYS B 1 24 ? -1.202 -22.312 42.781 1 61.31 24 LYS B CA 1
ATOM 3845 C C . LYS B 1 24 ? -2.342 -21.672 42 1 61.31 24 LYS B C 1
ATOM 3847 O O . LYS B 1 24 ? -2.391 -21.797 40.781 1 61.31 24 LYS B O 1
ATOM 3852 N N . SER B 1 25 ? -3.213 -21.031 42.656 1 60.25 25 SER B N 1
ATOM 3853 C CA . SER B 1 25 ? -4.309 -20.359 41.969 1 60.25 25 SER B CA 1
ATOM 3854 C C . SER B 1 25 ? -3.793 -19.234 41.094 1 60.25 25 SER B C 1
ATOM 3856 O O . SER B 1 25 ? -4.242 -19.062 39.938 1 60.25 25 SER B O 1
ATOM 3858 N N . GLU B 1 26 ? -2.912 -18.484 41.719 1 57.84 26 GLU B N 1
ATOM 3859 C CA . GLU B 1 26 ? -2.328 -17.406 40.906 1 57.84 26 GLU B CA 1
ATOM 3860 C C . GLU B 1 26 ? -1.509 -17.969 39.75 1 57.84 26 GLU B C 1
ATOM 3862 O O . GLU B 1 26 ? -1.542 -17.438 38.625 1 57.84 26 GLU B O 1
ATOM 3867 N N . ASN B 1 27 ? -0.862 -19.031 39.969 1 56.56 27 ASN B N 1
ATOM 3868 C CA . ASN B 1 27 ? -0.14 -19.703 38.906 1 56.56 27 ASN B CA 1
ATOM 3869 C C . ASN B 1 27 ? -1.096 -20.297 37.875 1 56.56 27 ASN B C 1
ATOM 3871 O O . ASN B 1 27 ? -0.826 -20.25 36.688 1 56.56 27 ASN B O 1
ATOM 3875 N N . ASN B 1 28 ? -2.148 -20.828 38.344 1 55.38 28 ASN B N 1
ATOM 3876 C CA . ASN B 1 28 ? -3.146 -21.328 37.406 1 55.38 28 ASN B CA 1
ATOM 3877 C C . ASN B 1 28 ? -3.785 -20.188 36.594 1 55.38 28 ASN B C 1
ATOM 3879 O O . ASN B 1 28 ? -4.027 -20.312 35.406 1 55.38 28 ASN B O 1
ATOM 3883 N N . ARG B 1 29 ? -4.047 -19.188 37.312 1 50.38 29 ARG B N 1
ATOM 3884 C CA . ARG B 1 29 ? -4.547 -18.016 36.594 1 50.38 29 ARG B CA 1
ATOM 3885 C C . ARG B 1 29 ? -3.506 -17.5 35.594 1 50.38 29 ARG B C 1
ATOM 3887 O O . ARG B 1 29 ? -3.838 -17.156 34.469 1 50.38 29 ARG B O 1
ATOM 3894 N N . LEU B 1 30 ? -2.354 -17.453 36.062 1 48.59 30 LEU B N 1
ATOM 3895 C CA . LEU B 1 30 ? -1.29 -17 35.188 1 48.59 30 LEU B CA 1
ATOM 3896 C C . LEU B 1 30 ? -1.033 -18.047 34.094 1 48.59 30 LEU B C 1
ATOM 3898 O O . LEU B 1 30 ? -0.803 -17.688 32.938 1 48.59 30 LEU B O 1
ATOM 3902 N N . LYS B 1 31 ? -1.103 -19.266 34.5 1 49.97 31 LYS B N 1
ATOM 3903 C CA . LYS B 1 31 ? -1.051 -20.312 33.5 1 49.97 31 LYS B CA 1
ATOM 3904 C C . LYS B 1 31 ? -2.281 -20.266 32.594 1 49.97 31 LYS B C 1
ATOM 3906 O O . LYS B 1 31 ? -2.182 -20.484 31.375 1 49.97 31 LYS B O 1
ATOM 3911 N N . TYR B 1 32 ? -3.436 -20.047 33.188 1 43.09 32 TYR B N 1
ATOM 3912 C CA . TYR B 1 32 ? -4.641 -19.875 32.375 1 43.09 32 TYR B CA 1
ATOM 3913 C C . TYR B 1 32 ? -4.5 -18.672 31.453 1 43.09 32 TYR B C 1
ATOM 3915 O O . TYR B 1 32 ? -4.859 -18.75 30.281 1 43.09 32 TYR B O 1
ATOM 3923 N N . VAL B 1 33 ? -4.16 -17.594 32.031 1 42.44 33 VAL B N 1
ATOM 3924 C CA . VAL B 1 33 ? -3.867 -16.453 31.156 1 42.44 33 VAL B CA 1
ATOM 3925 C C . VAL B 1 33 ? -2.756 -16.828 30.188 1 42.44 33 VAL B C 1
ATOM 3927 O O . VAL B 1 33 ? -2.836 -16.516 29 1 42.44 33 VAL B O 1
ATOM 3930 N N . LEU B 1 34 ? -1.845 -17.5 30.688 1 41 34 LEU B N 1
ATOM 3931 C CA . LEU B 1 34 ? -0.829 -18 29.766 1 41 34 LEU B CA 1
ATOM 3932 C C . LEU B 1 34 ? -1.405 -19.078 28.859 1 41 34 LEU B C 1
ATOM 3934 O O . LEU B 1 34 ? -1.066 -19.156 27.672 1 41 34 LEU B O 1
ATOM 3938 N N . LYS B 1 35 ? -2.195 -20 29.375 1 39.62 35 LYS B N 1
ATOM 3939 C CA . LYS B 1 35 ? -2.906 -20.969 28.547 1 39.62 35 LYS B CA 1
ATOM 3940 C C . LYS B 1 35 ? -3.877 -20.266 27.594 1 39.62 35 LYS B C 1
ATOM 3942 O O . LYS B 1 35 ? -4.016 -20.672 26.438 1 39.62 35 LYS B O 1
ATOM 3947 N N . TYR B 1 36 ? -4.727 -19.391 28.078 1 34.81 36 TYR B N 1
ATOM 3948 C CA . TYR B 1 36 ? -5.523 -18.625 27.141 1 34.81 36 TYR B CA 1
ATOM 3949 C C . TYR B 1 36 ? -4.629 -17.766 26.234 1 34.81 36 TYR B C 1
ATOM 3951 O O . TYR B 1 36 ? -4.926 -17.578 25.047 1 34.81 36 TYR B O 1
ATOM 3959 N N . VAL B 1 37 ? -3.705 -17.141 26.703 1 35.5 37 VAL B N 1
ATOM 3960 C CA . VAL B 1 37 ? -2.67 -16.688 25.781 1 35.5 37 VAL B CA 1
ATOM 3961 C C . VAL B 1 37 ? -2.016 -17.891 25.109 1 35.5 37 VAL B C 1
ATOM 3963 O O . VAL B 1 37 ? -1.697 -17.859 23.906 1 35.5 37 VAL B O 1
ATOM 3966 N N . ASN B 1 38 ? -1.767 -18.906 25.703 1 33.38 38 ASN B N 1
ATOM 3967 C CA . ASN B 1 38 ? -1.396 -20.203 25.156 1 33.38 38 ASN B CA 1
ATOM 3968 C C . ASN B 1 38 ? -2.574 -20.875 24.438 1 33.38 38 ASN B C 1
ATOM 3970 O O . ASN B 1 38 ? -2.381 -21.719 23.578 1 33.38 38 ASN B O 1
ATOM 3974 N N . PHE B 1 39 ? -3.779 -21.016 24.984 1 31.17 39 PHE B N 1
ATOM 3975 C CA . PHE B 1 39 ? -4.953 -21.578 24.328 1 31.17 39 PHE B CA 1
ATOM 3976 C C . PHE B 1 39 ? -5.137 -20.984 22.938 1 31.17 39 PHE B C 1
ATOM 3978 O O . PHE B 1 39 ? -5.562 -21.656 22.016 1 31.17 39 PHE B O 1
ATOM 3985 N N . PHE B 1 40 ? -5.039 -19.734 22.719 1 32.53 40 PHE B N 1
ATOM 3986 C CA . PHE B 1 40 ? -4.789 -19.375 21.328 1 32.53 40 PHE B CA 1
ATOM 3987 C C . PHE B 1 40 ? -3.514 -20.031 20.828 1 32.53 40 PHE B C 1
ATOM 3989 O O . PHE B 1 40 ? -3.252 -20.047 19.625 1 32.53 40 PHE B O 1
ATOM 3996 N N . GLY B 1 41 ? -2.477 -20.375 21.578 1 32.69 41 GLY B N 1
ATOM 3997 C CA . GLY B 1 41 ? -1.367 -21.297 21.359 1 32.69 41 GLY B CA 1
ATOM 3998 C C . GLY B 1 41 ? -1.751 -22.75 21.547 1 32.69 41 GLY B C 1
ATOM 3999 O O . GLY B 1 41 ? -1.616 -23.297 22.641 1 32.69 41 GLY B O 1
ATOM 4000 N N . ARG B 1 42 ? -2.707 -23.297 21.062 1 32.22 42 ARG B N 1
ATOM 4001 C CA . ARG B 1 42 ? -2.752 -24.766 21.078 1 32.22 42 ARG B CA 1
ATOM 4002 C C . ARG B 1 42 ? -1.362 -25.359 20.859 1 32.22 42 ARG B C 1
ATOM 4004 O O . ARG B 1 42 ? -0.527 -24.75 20.188 1 32.22 42 ARG B O 1
ATOM 4011 N N . ASN B 1 43 ?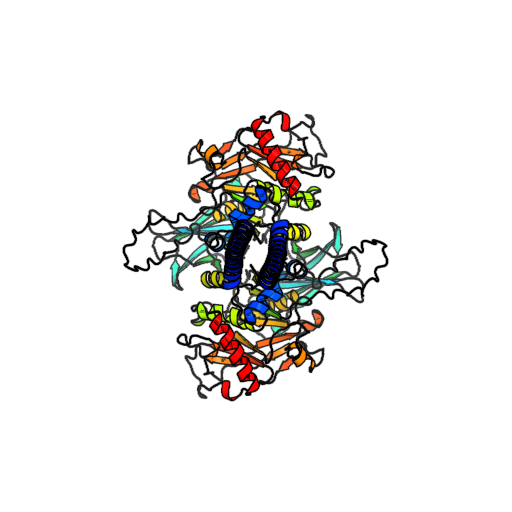 -0.816 -26.297 21.75 1 33.06 43 ASN B N 1
ATOM 4012 C CA . ASN B 1 43 ? 0.383 -27.125 21.844 1 33.06 43 ASN B CA 1
ATOM 4013 C C . ASN B 1 43 ? 0.686 -27.812 20.516 1 33.06 43 ASN B C 1
ATOM 4015 O O . ASN B 1 43 ? 1.374 -28.844 20.484 1 33.06 43 ASN B O 1
ATOM 4019 N N . ASP B 1 44 ? -0.166 -27.812 19.578 1 32.44 44 ASP B N 1
ATOM 4020 C CA . ASP B 1 44 ? 0.266 -28.641 18.453 1 32.44 44 ASP B CA 1
ATOM 4021 C C . ASP B 1 44 ? 1.624 -28.172 17.938 1 32.44 44 ASP B C 1
ATOM 4023 O O . ASP B 1 44 ? 1.958 -27 18 1 32.44 44 ASP B O 1
ATOM 4027 N N . ALA B 1 45 ? 2.584 -29.141 17.812 1 34.78 45 ALA B N 1
ATOM 4028 C CA . ALA B 1 45 ? 3.918 -28.984 17.234 1 34.78 45 ALA B CA 1
ATOM 4029 C C . ALA B 1 45 ? 3.945 -27.859 16.219 1 34.78 45 ALA B C 1
ATOM 4031 O O . ALA B 1 45 ? 4.926 -27.109 16.125 1 34.78 45 ALA B O 1
ATOM 4032 N N . ALA B 1 46 ? 2.9 -27.797 15.594 1 37.53 46 ALA B N 1
ATOM 4033 C CA . ALA B 1 46 ? 2.824 -26.781 14.539 1 37.53 46 ALA B CA 1
ATOM 4034 C C . ALA B 1 46 ? 2.67 -25.391 15.141 1 37.53 46 ALA B C 1
ATOM 4036 O O . ALA B 1 46 ? 3.281 -24.438 14.656 1 37.53 46 ALA B O 1
ATOM 4037 N N . VAL B 1 47 ? 1.925 -25.297 16.203 1 36.91 47 VAL B N 1
ATOM 4038 C CA . VAL B 1 47 ? 1.736 -24 16.859 1 36.91 47 VAL B CA 1
ATOM 4039 C C . VAL B 1 47 ? 3.004 -23.625 17.625 1 36.91 47 VAL B C 1
ATOM 4041 O O . VAL B 1 47 ? 3.418 -22.469 17.609 1 36.91 47 VAL B O 1
ATOM 4044 N N . LEU B 1 48 ? 3.59 -24.641 18.25 1 37.03 48 LEU B N 1
ATOM 4045 C CA . LEU B 1 48 ? 4.852 -24.375 18.922 1 37.03 48 LEU B CA 1
ATOM 4046 C C . LEU B 1 48 ? 5.914 -23.906 17.938 1 37.03 48 LEU B C 1
ATOM 4048 O O . LEU B 1 48 ? 6.703 -23 18.25 1 37.03 48 LEU B O 1
ATOM 4052 N N . ARG B 1 49 ? 6.008 -24.547 16.875 1 39.66 49 ARG B N 1
ATOM 4053 C CA . ARG B 1 49 ? 6.938 -24.078 15.852 1 39.66 49 ARG B CA 1
ATOM 4054 C C . ARG B 1 49 ? 6.633 -22.625 15.461 1 39.66 49 ARG B C 1
ATOM 4056 O O . ARG B 1 49 ? 7.551 -21.844 15.227 1 39.66 49 ARG B O 1
ATOM 4063 N N . ARG B 1 50 ? 5.414 -22.406 15.516 1 40.47 50 ARG B N 1
ATOM 4064 C CA . ARG B 1 50 ? 5.004 -21.047 15.156 1 40.47 50 ARG B CA 1
ATOM 4065 C C . ARG B 1 50 ? 5.402 -20.062 16.25 1 40.47 50 ARG B C 1
ATOM 4067 O O . ARG B 1 50 ? 5.816 -18.938 15.945 1 40.47 50 ARG B O 1
ATOM 4074 N N . ILE B 1 51 ? 5.242 -20.469 17.469 1 37.19 51 ILE B N 1
ATOM 4075 C CA . ILE B 1 51 ? 5.633 -19.609 18.594 1 37.19 51 ILE B CA 1
ATOM 4076 C C . ILE B 1 51 ? 7.152 -19.531 18.672 1 37.19 51 ILE B C 1
ATOM 4078 O O . ILE B 1 51 ? 7.715 -18.469 18.938 1 37.19 51 ILE B O 1
ATOM 4082 N N . GLN B 1 52 ? 7.863 -20.641 18.641 1 37.12 52 GLN B N 1
ATOM 4083 C CA . GLN B 1 52 ? 9.32 -20.609 18.688 1 37.12 52 GLN B CA 1
ATOM 4084 C C . GLN B 1 52 ? 9.891 -19.719 17.594 1 37.12 52 GLN B C 1
ATOM 4086 O O . GLN B 1 52 ? 10.906 -19.047 17.797 1 37.12 52 GLN B O 1
ATOM 4091 N N . ASN B 1 53 ? 9.375 -19.922 16.438 1 36.94 53 ASN B N 1
ATOM 4092 C CA . ASN B 1 53 ? 9.875 -19.016 15.422 1 36.94 53 ASN B CA 1
ATOM 4093 C C . ASN B 1 53 ? 9.57 -17.562 15.773 1 36.94 53 ASN B C 1
ATOM 4095 O O . ASN B 1 53 ? 10.156 -16.641 15.195 1 36.94 53 ASN B O 1
ATOM 4099 N N . SER B 1 54 ? 8.602 -17.359 16.672 1 36.88 54 SER B N 1
ATOM 4100 C CA . SER B 1 54 ? 8.234 -15.992 17.031 1 36.88 54 SER B CA 1
ATOM 4101 C C . SER B 1 54 ? 9.125 -15.461 18.141 1 36.88 54 SER B C 1
ATOM 4103 O O . SER B 1 54 ? 9.07 -14.273 18.484 1 36.88 54 SER B O 1
ATOM 4105 N N . THR B 1 55 ? 9.773 -16.266 18.969 1 33.44 55 THR B N 1
ATOM 4106 C CA . THR B 1 55 ? 10.328 -15.82 20.234 1 33.44 55 THR B CA 1
ATOM 4107 C C . THR B 1 55 ? 11.578 -14.977 20.016 1 33.44 55 THR B C 1
ATOM 4109 O O . THR B 1 55 ? 12.094 -14.367 20.953 1 33.44 55 THR B O 1
ATOM 4112 N N . THR B 1 56 ? 12.602 -15.352 19.312 1 33.72 56 THR B N 1
ATOM 4113 C CA . THR B 1 56 ? 13.766 -14.547 19.656 1 33.72 56 THR B CA 1
ATOM 4114 C C . THR B 1 56 ? 13.516 -13.078 19.344 1 33.72 56 THR B C 1
ATOM 4116 O O . THR B 1 56 ? 13.078 -12.742 18.234 1 33.72 56 THR B O 1
ATOM 4119 N N . ALA B 1 57 ? 13.445 -12.242 20.297 1 36.38 57 ALA B N 1
ATOM 4120 C CA . ALA B 1 57 ? 13.477 -10.781 20.297 1 36.38 57 ALA B CA 1
ATOM 4121 C C . ALA B 1 57 ? 14.273 -10.25 19.094 1 36.38 57 ALA B C 1
ATOM 4123 O O . ALA B 1 57 ? 13.93 -9.211 18.531 1 36.38 57 ALA B O 1
ATOM 4124 N N . GLU B 1 58 ? 15.461 -10.672 18.891 1 37.09 58 GLU B N 1
ATOM 4125 C CA . GLU B 1 58 ? 16.422 -10.328 17.844 1 37.09 58 GLU B CA 1
ATOM 4126 C C . GLU B 1 58 ? 15.828 -10.57 16.453 1 37.09 58 GLU B C 1
ATOM 4128 O O . GLU B 1 58 ? 16.078 -9.797 15.523 1 37.09 58 GLU B O 1
ATOM 4133 N N . ASP B 1 59 ? 15.195 -11.68 16.297 1 38.28 59 ASP B N 1
ATOM 4134 C CA . ASP B 1 59 ? 14.617 -12.109 15.016 1 38.28 59 ASP B CA 1
ATOM 4135 C C . ASP B 1 59 ? 13.328 -11.344 14.711 1 38.28 59 ASP B C 1
ATOM 4137 O O . ASP B 1 59 ? 12.883 -11.312 13.562 1 38.28 59 ASP B O 1
ATOM 4141 N N . GLU B 1 60 ? 12.539 -10.977 15.695 1 40.81 60 GLU B N 1
ATOM 4142 C CA . GLU B 1 60 ? 11.398 -10.078 15.531 1 40.81 60 GLU B CA 1
ATOM 4143 C C . GLU B 1 60 ? 11.828 -8.75 14.93 1 40.81 60 GLU B C 1
ATOM 4145 O O . GLU B 1 60 ? 11.016 -8.031 14.344 1 40.81 60 GLU B O 1
ATOM 4150 N N . GLU B 1 61 ? 12.875 -8.234 15.469 1 40.72 61 GLU B N 1
ATOM 4151 C CA . GLU B 1 61 ? 13.453 -6.988 14.977 1 40.72 61 GLU B CA 1
ATOM 4152 C C . GLU B 1 61 ? 13.539 -6.977 13.453 1 40.72 61 GLU B C 1
ATOM 4154 O O . GLU B 1 61 ? 13.328 -5.938 12.82 1 40.72 61 GLU B O 1
ATOM 4159 N N . ARG B 1 62 ? 14.367 -7.977 12.945 1 41.28 62 ARG B N 1
ATOM 4160 C CA . ARG B 1 62 ? 14.75 -7.914 11.531 1 41.28 62 ARG B CA 1
ATOM 4161 C C . ARG B 1 62 ? 13.523 -7.906 10.633 1 41.28 62 ARG B C 1
ATOM 4163 O O . ARG B 1 62 ? 13.609 -7.539 9.461 1 41.28 62 ARG B O 1
ATOM 4170 N N . HIS B 1 63 ? 12.398 -8.781 10.82 1 48.59 63 HIS B N 1
ATOM 4171 C CA . HIS B 1 63 ? 11.523 -8.984 9.672 1 48.59 63 HIS B CA 1
ATOM 4172 C C . HIS B 1 63 ? 10.375 -7.977 9.664 1 48.59 63 HIS B C 1
ATOM 4174 O O . HIS B 1 63 ? 9.375 -8.164 10.359 1 48.59 63 HIS B O 1
ATOM 4180 N N . SER B 1 64 ? 10.828 -6.75 9.531 1 55.25 64 SER B N 1
ATOM 4181 C CA . SER B 1 64 ? 10 -5.562 9.352 1 55.25 64 SER B CA 1
ATOM 4182 C C . SER B 1 64 ? 8.742 -5.883 8.555 1 55.25 64 SER B C 1
ATOM 4184 O O . SER B 1 64 ? 8.773 -6.68 7.617 1 55.25 64 SER B O 1
ATOM 4186 N N . LYS B 1 65 ? 7.629 -5.684 9.164 1 63.41 65 LYS B N 1
ATOM 4187 C CA . LYS B 1 65 ? 6.309 -5.703 8.539 1 63.41 65 LYS B CA 1
ATOM 4188 C C . LYS B 1 65 ? 6.34 -5.051 7.16 1 63.41 65 LYS B C 1
ATOM 4190 O O . LYS B 1 65 ? 5.457 -5.289 6.336 1 63.41 65 LYS B O 1
ATOM 4195 N N . TRP B 1 66 ? 7.59 -4.504 6.91 1 69.19 66 TRP B N 1
ATOM 4196 C CA . TRP B 1 66 ? 7.574 -3.732 5.672 1 69.19 66 TRP B CA 1
ATOM 4197 C C . TRP B 1 66 ? 8.688 -4.188 4.73 1 69.19 66 TRP B C 1
ATOM 4199 O O . TRP B 1 66 ? 8.93 -3.559 3.697 1 69.19 66 TRP B O 1
ATOM 4209 N N . VAL B 1 67 ? 9.211 -5.262 4.961 1 79.69 67 VAL B N 1
ATOM 4210 C CA . VAL B 1 67 ? 10.414 -5.684 4.254 1 79.69 67 VAL B CA 1
ATOM 4211 C C . VAL B 1 67 ? 10.109 -5.82 2.764 1 79.69 67 VAL B C 1
ATOM 4213 O O . VAL B 1 67 ? 10.945 -5.469 1.922 1 79.69 67 VAL B O 1
ATOM 4216 N N . PHE B 1 68 ? 8.867 -6.191 2.479 1 88.75 68 PHE B N 1
ATOM 4217 C CA . PHE B 1 68 ? 8.586 -6.445 1.071 1 88.75 68 PHE B CA 1
ATOM 4218 C C . PHE B 1 68 ? 7.688 -5.355 0.497 1 88.75 68 PHE B C 1
ATOM 4220 O O . PHE B 1 68 ? 7.375 -5.367 -0.695 1 88.75 68 PHE B O 1
ATOM 4227 N N . THR B 1 69 ? 7.344 -4.41 1.28 1 87.94 69 THR B N 1
ATOM 4228 C CA . THR B 1 69 ? 6.371 -3.436 0.797 1 87.94 69 THR B CA 1
ATOM 4229 C C . THR B 1 69 ? 7.051 -2.104 0.489 1 87.94 69 THR B C 1
ATOM 4231 O O . THR B 1 69 ? 6.578 -1.341 -0.357 1 87.94 69 THR B O 1
ATOM 4234 N N . LYS B 1 70 ? 8.172 -1.876 1.137 1 88.31 70 LYS B N 1
ATOM 4235 C CA . LYS B 1 70 ? 8.82 -0.581 0.941 1 88.31 70 LYS B CA 1
ATOM 4236 C C . LYS B 1 70 ? 10.016 -0.699 0.005 1 88.31 70 LYS B C 1
ATOM 4238 O O . LYS B 1 70 ? 10.977 -1.42 0.3 1 88.31 70 LYS B O 1
ATOM 4243 N N . PRO B 1 71 ? 9.953 0.053 -1.063 1 94.44 71 PRO B N 1
ATOM 4244 C CA . PRO B 1 71 ? 8.898 0.911 -1.607 1 94.44 71 PRO B CA 1
ATOM 4245 C C . PRO B 1 71 ? 7.75 0.116 -2.219 1 94.44 71 PRO B C 1
ATOM 4247 O O . PRO B 1 71 ? 7.965 -0.978 -2.748 1 94.44 71 PRO B O 1
ATOM 4250 N N . LEU B 1 72 ? 6.641 0.727 -2.082 1 96 72 LEU B N 1
ATOM 4251 C CA . LEU B 1 72 ? 5.449 0.093 -2.641 1 96 72 LEU B CA 1
ATOM 4252 C C . LEU B 1 72 ? 5.469 0.149 -4.164 1 96 72 LEU B C 1
ATOM 4254 O O . LEU B 1 72 ? 5.738 1.201 -4.746 1 96 72 LEU B O 1
ATOM 4258 N N . PRO B 1 73 ? 5.301 -1.01 -4.789 1 97 73 PRO B N 1
ATOM 4259 C CA . PRO B 1 73 ? 5.188 -0.979 -6.25 1 97 73 PRO B CA 1
ATOM 4260 C C . PRO B 1 73 ? 3.873 -0.368 -6.727 1 97 73 PRO B C 1
ATOM 4262 O O . PRO B 1 73 ? 2.799 -0.789 -6.293 1 97 73 PRO B O 1
ATOM 4265 N N . VAL B 1 74 ? 3.93 0.607 -7.473 1 97.56 74 VAL B N 1
ATOM 4266 C CA . VAL B 1 74 ? 2.762 1.285 -8.023 1 97.56 74 VAL B CA 1
ATOM 4267 C C . VAL B 1 74 ? 3.074 1.782 -9.438 1 97.56 74 VAL B C 1
ATOM 4269 O O . VAL B 1 74 ? 4.172 2.283 -9.695 1 97.56 74 VAL B O 1
ATOM 4272 N N . TRP B 1 75 ? 2.133 1.574 -10.352 1 97.75 75 TRP B N 1
ATOM 4273 C CA . TRP B 1 75 ? 2.33 2.111 -11.695 1 97.75 75 TRP B CA 1
ATOM 4274 C C . TRP B 1 75 ? 2.299 3.637 -11.68 1 97.75 75 TRP B C 1
ATOM 4276 O O . TRP B 1 75 ? 1.324 4.238 -11.227 1 97.75 75 TRP B O 1
ATOM 4286 N N . GLN B 1 76 ? 3.342 4.215 -12.125 1 95.69 76 GLN B N 1
ATOM 4287 C CA . GLN B 1 76 ? 3.457 5.668 -12.164 1 95.69 76 GLN B CA 1
ATOM 4288 C C . GLN B 1 76 ? 3.871 6.148 -13.555 1 95.69 76 GLN B C 1
ATOM 4290 O O . GLN B 1 76 ? 4.637 5.48 -14.242 1 95.69 76 GLN B O 1
ATOM 4295 N N . VAL B 1 77 ? 3.443 7.328 -13.93 1 94.56 77 VAL B N 1
ATOM 4296 C CA . VAL B 1 77 ? 3.771 7.926 -15.227 1 94.56 77 VAL B CA 1
ATOM 4297 C C . VAL B 1 77 ? 5.219 8.406 -15.219 1 94.56 77 VAL B C 1
ATOM 4299 O O . VAL B 1 77 ? 5.621 9.18 -14.344 1 94.56 77 VAL B O 1
ATOM 4302 N N . ILE B 1 78 ? 5.98 7.945 -16.156 1 94.88 78 ILE B N 1
ATOM 4303 C CA . ILE B 1 78 ? 7.363 8.398 -16.203 1 94.88 78 ILE B CA 1
ATOM 4304 C C . ILE B 1 78 ? 7.625 9.102 -17.547 1 94.88 78 ILE B C 1
ATOM 4306 O O . ILE B 1 78 ? 8.695 9.672 -17.75 1 94.88 78 ILE B O 1
ATOM 4310 N N . GLY B 1 79 ? 6.723 9.023 -18.391 1 92.69 79 GLY B N 1
ATOM 4311 C CA . GLY B 1 79 ? 6.805 9.617 -19.719 1 92.69 79 GLY B CA 1
ATOM 4312 C C . GLY B 1 79 ? 5.5 9.539 -20.484 1 92.69 79 GLY B C 1
ATOM 4313 O O . GLY B 1 79 ? 4.477 9.125 -19.938 1 92.69 79 GLY B O 1
ATOM 4314 N N . ASP B 1 80 ? 5.609 10.031 -21.719 1 88.88 80 ASP B N 1
ATOM 4315 C CA . ASP B 1 80 ? 4.418 9.961 -22.562 1 88.88 80 ASP B CA 1
ATOM 4316 C C . ASP B 1 80 ? 4.078 8.508 -22.906 1 88.88 80 ASP B C 1
ATOM 4318 O O . ASP B 1 80 ? 4.719 7.906 -23.766 1 88.88 80 ASP B O 1
ATOM 4322 N N . SER B 1 81 ? 3.094 7.98 -22.203 1 88.38 81 SER B N 1
ATOM 4323 C CA . SER B 1 81 ? 2.547 6.641 -22.391 1 88.38 81 SER B CA 1
ATOM 4324 C C . SER B 1 81 ? 3.49 5.578 -21.844 1 88.38 81 SER B C 1
ATOM 4326 O O . SER B 1 81 ? 3.549 4.461 -22.359 1 88.38 81 SER B O 1
ATOM 4328 N N . PHE B 1 82 ? 4.398 5.988 -21.047 1 95 82 PHE B N 1
ATOM 4329 C CA . PHE B 1 82 ? 5.262 5.043 -20.344 1 95 82 PHE B CA 1
ATOM 4330 C C . PHE B 1 82 ? 4.977 5.059 -18.844 1 95 82 PHE B C 1
ATOM 4332 O O . PHE B 1 82 ? 4.789 6.121 -18.25 1 95 82 PHE B O 1
ATOM 4339 N N . TYR B 1 83 ? 4.91 3.918 -18.281 1 97 83 TYR B N 1
ATOM 4340 C CA . TYR B 1 83 ? 4.605 3.75 -16.875 1 97 83 TYR B CA 1
ATOM 4341 C C . TYR B 1 83 ? 5.594 2.797 -16.203 1 97 83 TYR B C 1
ATOM 4343 O O . TYR B 1 83 ? 5.945 1.761 -16.781 1 97 83 TYR B O 1
ATOM 4351 N N . ALA B 1 84 ? 6.082 3.16 -15.07 1 98.25 84 ALA B N 1
ATOM 4352 C CA . ALA B 1 84 ? 6.984 2.318 -14.289 1 98.25 84 ALA B CA 1
ATOM 4353 C C . ALA B 1 84 ? 6.273 1.729 -13.07 1 98.25 84 ALA B C 1
ATOM 4355 O O . ALA B 1 84 ? 5.445 2.395 -12.453 1 98.25 84 ALA B O 1
ATOM 4356 N N . TYR B 1 85 ? 6.551 0.502 -12.75 1 98.06 85 TYR B N 1
ATOM 4357 C CA . TYR B 1 85 ? 5.902 -0.19 -11.641 1 98.06 85 TYR B CA 1
ATOM 4358 C C . TYR B 1 85 ? 6.797 -0.206 -10.406 1 98.06 85 TYR B C 1
ATOM 4360 O O . TYR B 1 85 ? 6.398 0.261 -9.336 1 98.06 85 TYR B O 1
ATOM 4368 N N . SER B 1 86 ? 7.992 -0.696 -10.508 1 97.56 86 SER B N 1
ATOM 4369 C CA . SER B 1 86 ? 8.969 -0.784 -9.422 1 97.56 86 SER B CA 1
ATOM 4370 C C . SER B 1 86 ? 10.391 -0.593 -9.945 1 97.56 86 SER B C 1
ATOM 4372 O O . SER B 1 86 ? 10.648 -0.771 -11.133 1 97.56 86 SER B O 1
ATOM 4374 N N . ALA B 1 87 ? 11.25 -0.154 -9.086 1 97.94 87 ALA B N 1
ATOM 4375 C CA . ALA B 1 87 ? 12.648 0.088 -9.406 1 97.94 87 ALA B CA 1
ATOM 4376 C C . ALA B 1 87 ? 13.57 -0.58 -8.383 1 97.94 87 ALA B C 1
ATOM 4378 O O . ALA B 1 87 ? 13.312 -0.532 -7.18 1 97.94 87 ALA B O 1
ATOM 4379 N N . TYR B 1 88 ? 14.617 -1.183 -8.898 1 96.5 88 TYR B N 1
ATOM 4380 C CA . TYR B 1 88 ? 15.531 -1.949 -8.062 1 96.5 88 TYR B CA 1
ATOM 4381 C C . TYR B 1 88 ? 16.969 -1.494 -8.266 1 96.5 88 TYR B C 1
ATOM 4383 O O . TYR B 1 88 ? 17.391 -1.224 -9.398 1 96.5 88 TYR B O 1
ATOM 4391 N N . TRP B 1 89 ? 17.719 -1.4 -7.215 1 95.06 89 TRP B N 1
ATOM 4392 C CA . TRP B 1 89 ? 19.125 -1.039 -7.273 1 95.06 89 TRP B CA 1
ATOM 4393 C C . TRP B 1 89 ? 20.016 -2.266 -7.074 1 95.06 89 TRP B C 1
ATOM 4395 O O . TRP B 1 89 ? 19.844 -3.008 -6.102 1 95.06 89 TRP B O 1
ATOM 4405 N N . LYS B 1 90 ? 20.859 -2.443 -7.969 1 91.12 90 LYS B N 1
ATOM 4406 C CA . LYS B 1 90 ? 21.859 -3.508 -7.91 1 91.12 90 LYS B CA 1
ATOM 4407 C C . LYS B 1 90 ? 23.266 -2.934 -7.867 1 91.12 90 LYS B C 1
ATOM 4409 O O . LYS B 1 90 ? 23.719 -2.303 -8.828 1 91.12 90 LYS B O 1
ATOM 4414 N N . GLN B 1 91 ? 23.922 -3.213 -6.797 1 87.44 91 GLN B N 1
ATOM 4415 C CA . GLN B 1 91 ? 25.328 -2.822 -6.703 1 87.44 91 GLN B CA 1
ATOM 4416 C C . GLN B 1 91 ? 26.234 -3.863 -7.352 1 87.44 91 GLN B C 1
ATOM 4418 O O . GLN B 1 91 ? 26.031 -5.066 -7.168 1 87.44 91 GLN B O 1
ATOM 4423 N N . LYS B 1 92 ? 27.156 -3.373 -8.109 1 80.75 92 LYS B N 1
ATOM 4424 C CA . LYS B 1 92 ? 28.109 -4.305 -8.711 1 80.75 92 LYS B CA 1
ATOM 4425 C C . LYS B 1 92 ? 29.156 -4.758 -7.695 1 80.75 92 LYS B C 1
ATOM 4427 O O . LYS B 1 92 ? 29.609 -3.965 -6.871 1 80.75 92 LYS B O 1
ATOM 4432 N N . GLU B 1 93 ? 29.422 -5.992 -7.598 1 73.31 93 GLU B N 1
ATOM 4433 C CA . GLU B 1 93 ? 30.312 -6.539 -6.582 1 73.31 93 GLU B CA 1
ATOM 4434 C C . GLU B 1 93 ? 31.766 -6.473 -7.039 1 73.31 93 GLU B C 1
ATOM 4436 O O . GLU B 1 93 ? 32.656 -6.219 -6.234 1 73.31 93 GLU B O 1
ATOM 4441 N N . LEU B 1 94 ? 32 -6.73 -8.195 1 71.38 94 LEU B N 1
ATOM 4442 C CA . LEU B 1 94 ? 33.375 -6.871 -8.656 1 71.38 94 LEU B CA 1
ATOM 4443 C C . LEU B 1 94 ? 33.875 -5.578 -9.289 1 71.38 94 LEU B C 1
ATOM 4445 O O . LEU B 1 94 ? 35.094 -5.336 -9.352 1 71.38 94 LEU B O 1
ATOM 4449 N N . VAL B 1 95 ? 32.969 -4.836 -9.758 1 73.94 95 VAL B N 1
ATOM 4450 C CA . VAL B 1 95 ? 33.344 -3.582 -10.406 1 73.94 95 VAL B CA 1
ATOM 4451 C C . VAL B 1 95 ? 32.656 -2.412 -9.703 1 73.94 95 VAL B C 1
ATOM 4453 O O . VAL B 1 95 ? 31.656 -2.6 -9 1 73.94 95 VAL B O 1
ATOM 4456 N N . VAL B 1 96 ? 33.312 -1.343 -9.797 1 79.44 96 VAL B N 1
ATOM 4457 C CA . VAL B 1 96 ? 32.719 -0.129 -9.219 1 79.44 96 VAL B CA 1
ATOM 4458 C C . VAL B 1 96 ? 31.469 0.269 -9.984 1 79.44 96 VAL B C 1
ATOM 4460 O O . VAL B 1 96 ? 31.391 0.067 -11.203 1 79.44 96 VAL B O 1
ATOM 4463 N N . GLY B 1 97 ? 30.453 0.56 -9.242 1 87.81 97 GLY B N 1
ATOM 4464 C CA . GLY B 1 97 ? 29.25 1.063 -9.883 1 87.81 97 GLY B CA 1
ATOM 4465 C C . GLY B 1 97 ? 28 0.249 -9.562 1 87.81 97 GLY B C 1
ATOM 4466 O O . GLY B 1 97 ? 28 -0.528 -8.602 1 87.81 97 GLY B O 1
ATOM 4467 N N . GLY B 1 98 ? 26.969 0.617 -10.18 1 91.88 98 GLY B N 1
ATOM 4468 C CA . GLY B 1 98 ? 25.688 -0.042 -9.984 1 91.88 98 GLY B CA 1
ATOM 4469 C C . GLY B 1 98 ? 24.688 0.268 -11.078 1 91.88 98 GLY B C 1
ATOM 4470 O O . GLY B 1 98 ? 25 0.969 -12.039 1 91.88 98 GLY B O 1
ATOM 4471 N N . GLU B 1 99 ? 23.609 -0.433 -10.953 1 93.56 99 GLU B N 1
ATOM 4472 C CA . GLU B 1 99 ? 22.578 -0.254 -11.961 1 93.56 99 GLU B CA 1
ATOM 4473 C C . GLU B 1 99 ? 21.188 -0.32 -11.328 1 93.56 99 GLU B C 1
ATOM 4475 O O . GLU B 1 99 ? 20.969 -1.076 -10.383 1 93.56 99 GLU B O 1
ATOM 4480 N N . ALA B 1 100 ? 20.359 0.546 -11.844 1 96.81 100 ALA B N 1
ATOM 4481 C CA . ALA B 1 100 ? 18.953 0.465 -11.5 1 96.81 100 ALA B CA 1
ATOM 4482 C C . ALA B 1 100 ? 18.172 -0.304 -12.562 1 96.81 100 ALA B C 1
ATOM 4484 O O . ALA B 1 100 ? 18.344 -0.075 -13.766 1 96.81 100 ALA B O 1
ATOM 4485 N N . HIS B 1 101 ? 17.453 -1.249 -12.172 1 96.31 101 HIS B N 1
ATOM 4486 C CA . HIS B 1 101 ? 16.547 -2.014 -13.016 1 96.31 101 HIS B CA 1
ATOM 4487 C C . HIS B 1 101 ? 15.094 -1.628 -12.75 1 96.31 101 HIS B C 1
ATOM 4489 O O . HIS B 1 101 ? 14.602 -1.769 -11.625 1 96.31 101 HIS B O 1
ATOM 4495 N N . VAL B 1 102 ? 14.398 -1.139 -13.781 1 98 102 VAL B N 1
ATOM 4496 C CA . VAL B 1 102 ? 13.031 -0.65 -13.609 1 98 102 VAL B CA 1
ATOM 4497 C C . VAL B 1 102 ? 12.086 -1.428 -14.523 1 98 102 VAL B C 1
ATOM 4499 O O . VAL B 1 102 ? 12.375 -1.613 -15.711 1 98 102 VAL B O 1
ATOM 4502 N N . ILE B 1 103 ? 10.992 -1.923 -13.945 1 97.38 103 ILE B N 1
ATOM 4503 C CA . ILE B 1 103 ? 9.938 -2.586 -14.711 1 97.38 103 ILE B CA 1
ATOM 4504 C C . ILE B 1 103 ? 9.016 -1.543 -15.328 1 97.38 103 ILE B C 1
ATOM 4506 O O . ILE B 1 103 ? 8.383 -0.762 -14.609 1 97.38 103 ILE B O 1
ATOM 4510 N N . VAL B 1 104 ? 8.906 -1.576 -16.703 1 97.81 104 VAL B N 1
ATOM 4511 C CA . VAL B 1 104 ? 8.211 -0.499 -17.406 1 97.81 104 VAL B CA 1
ATOM 4512 C C . VAL B 1 104 ? 7.27 -1.086 -18.453 1 97.81 104 VAL B C 1
ATOM 4514 O O . VAL B 1 104 ? 7.559 -2.135 -19.031 1 97.81 104 VAL B O 1
ATOM 4517 N N . VAL B 1 105 ? 6.133 -0.419 -18.594 1 96.81 105 VAL B N 1
ATOM 4518 C CA . VAL B 1 105 ? 5.246 -0.704 -19.719 1 96.81 105 VAL B CA 1
ATOM 4519 C C . VAL B 1 105 ? 5.027 0.565 -20.531 1 96.81 105 VAL B C 1
ATOM 4521 O O . VAL B 1 105 ? 4.984 1.668 -19.984 1 96.81 105 VAL B O 1
ATOM 4524 N N . GLY B 1 106 ? 5.02 0.4 -21.812 1 95.06 106 GLY B N 1
ATOM 4525 C CA . GLY B 1 106 ? 4.758 1.501 -22.719 1 95.06 106 GLY B CA 1
ATOM 4526 C C . GLY B 1 106 ? 3.75 1.152 -23.797 1 95.06 106 GLY B C 1
ATOM 4527 O O . GLY B 1 106 ? 3.51 -0.025 -24.078 1 95.06 106 GLY B O 1
ATOM 4528 N N . LYS B 1 107 ? 3.166 2.203 -24.297 1 91.56 107 LYS B N 1
ATOM 4529 C CA . LYS B 1 107 ? 2.266 1.996 -25.422 1 91.56 107 LYS B CA 1
ATOM 4530 C C . LYS B 1 107 ? 2.998 1.353 -26.594 1 91.56 107 LYS B C 1
ATOM 4532 O O . LYS B 1 107 ? 4.137 1.716 -26.906 1 91.56 107 LYS B O 1
ATOM 4537 N N . LYS B 1 108 ? 2.283 0.436 -27.203 1 89.62 108 LYS B N 1
ATOM 4538 C CA . LYS B 1 108 ? 2.881 -0.245 -28.344 1 89.62 108 LYS B CA 1
ATOM 4539 C C . LYS B 1 108 ? 3.258 0.749 -29.453 1 89.62 108 LYS B C 1
ATOM 4541 O O . LYS B 1 108 ? 2.449 1.601 -29.828 1 89.62 108 LYS B O 1
ATOM 4546 N N . GLY B 1 109 ? 4.508 0.73 -29.875 1 87.75 109 GLY B N 1
ATOM 4547 C CA . GLY B 1 109 ? 4.961 1.582 -30.969 1 87.75 109 GLY B CA 1
ATOM 4548 C C . GLY B 1 109 ? 5.551 2.895 -30.5 1 87.75 109 GLY B C 1
ATOM 4549 O O . GLY B 1 109 ? 6.078 3.67 -31.297 1 87.75 109 GLY B O 1
ATOM 4550 N N . ALA B 1 110 ? 5.465 3.182 -29.266 1 91.19 110 ALA B N 1
ATOM 4551 C CA . ALA B 1 110 ? 6.035 4.418 -28.734 1 91.19 110 ALA B CA 1
ATOM 4552 C C . ALA B 1 110 ? 7.559 4.391 -28.797 1 91.19 110 ALA B C 1
ATOM 4554 O O . ALA B 1 110 ? 8.18 3.336 -28.641 1 91.19 110 ALA B O 1
ATOM 4555 N N . VAL B 1 111 ? 8.172 5.543 -28.984 1 93.94 111 VAL B N 1
ATOM 4556 C CA . VAL B 1 111 ? 9.625 5.664 -29.078 1 93.94 111 VAL B CA 1
ATOM 4557 C C . VAL B 1 111 ? 10.234 5.742 -27.688 1 93.94 111 VAL B C 1
ATOM 4559 O O . VAL B 1 111 ? 9.789 6.539 -26.859 1 93.94 111 VAL B O 1
ATOM 4562 N N . VAL B 1 112 ? 11.172 4.875 -27.5 1 95.5 112 VAL B N 1
ATOM 4563 C CA . VAL B 1 112 ? 11.844 4.852 -26.203 1 95.5 112 VAL B CA 1
ATOM 4564 C C . VAL B 1 112 ? 13.094 5.727 -26.25 1 95.5 112 VAL B C 1
ATOM 4566 O O . VAL B 1 112 ? 14.086 5.367 -26.891 1 95.5 112 VAL B O 1
ATOM 4569 N N . ASP B 1 113 ? 13.031 6.836 -25.641 1 95.12 113 ASP B N 1
ATOM 4570 C CA . ASP B 1 113 ? 14.156 7.766 -25.531 1 95.12 113 ASP B CA 1
ATOM 4571 C C . ASP B 1 113 ? 14.141 8.477 -24.172 1 95.12 113 ASP B C 1
ATOM 4573 O O . ASP B 1 113 ? 13.422 9.453 -23.984 1 95.12 113 ASP B O 1
ATOM 4577 N N . PHE B 1 114 ? 15.008 7.949 -23.297 1 96.81 114 PHE B N 1
ATOM 4578 C CA . PHE B 1 114 ? 15.008 8.477 -21.938 1 96.81 114 PHE B CA 1
ATOM 4579 C C . PHE B 1 114 ? 16.422 8.836 -21.5 1 96.81 114 PHE B C 1
ATOM 4581 O O . PHE B 1 114 ? 17.391 8.289 -22.016 1 96.81 114 PHE B O 1
ATOM 4588 N N . ARG B 1 115 ? 16.469 9.797 -20.625 1 96.19 115 ARG B N 1
ATOM 4589 C CA . ARG B 1 115 ? 17.641 10.078 -19.812 1 96.19 115 ARG B CA 1
ATOM 4590 C C . ARG B 1 115 ? 17.406 9.688 -18.359 1 96.19 115 ARG B C 1
ATOM 4592 O O . ARG B 1 115 ? 16.266 9.719 -17.875 1 96.19 115 ARG B O 1
ATOM 4599 N N . CYS B 1 116 ? 18.438 9.234 -17.719 1 97.19 116 CYS B N 1
ATOM 4600 C CA . CYS B 1 116 ? 18.266 8.812 -16.328 1 97.19 116 CYS B CA 1
ATOM 4601 C C . CYS B 1 116 ? 19.391 9.344 -15.445 1 97.19 116 CYS B C 1
ATOM 4603 O O . CYS B 1 116 ? 20.469 9.664 -15.938 1 97.19 116 CYS B O 1
ATOM 4605 N N . SER B 1 117 ? 19.094 9.562 -14.195 1 96.25 117 SER B N 1
ATOM 4606 C CA . SER B 1 117 ? 20.047 10.031 -13.195 1 96.25 117 SER B CA 1
ATOM 4607 C C . SER B 1 117 ? 19.719 9.477 -11.812 1 96.25 117 SER B C 1
ATOM 4609 O O . SER B 1 117 ? 18.625 8.945 -11.602 1 96.25 117 SER B O 1
ATOM 4611 N N . PHE B 1 118 ? 20.703 9.5 -10.938 1 95.94 118 PHE B N 1
ATOM 4612 C CA . PHE B 1 118 ? 20.547 9.023 -9.57 1 95.94 118 PHE B CA 1
ATOM 4613 C C . PHE B 1 118 ? 20.641 10.18 -8.578 1 95.94 118 PHE B C 1
ATOM 4615 O O . PHE B 1 118 ? 21.359 11.156 -8.82 1 95.94 118 PHE B O 1
ATOM 4622 N N . ASP B 1 119 ? 19.828 10.047 -7.551 1 91.88 119 ASP B N 1
ATOM 4623 C CA . ASP B 1 119 ? 19.938 10.969 -6.426 1 91.88 119 ASP B CA 1
ATOM 4624 C C . ASP B 1 119 ? 20.672 10.32 -5.258 1 91.88 119 ASP B C 1
ATOM 4626 O O . ASP B 1 119 ? 20.188 9.359 -4.66 1 91.88 119 ASP B O 1
ATOM 4630 N N . VAL B 1 120 ? 21.828 10.844 -4.98 1 86.94 120 VAL B N 1
ATOM 4631 C CA . VAL B 1 120 ? 22.641 10.344 -3.889 1 86.94 120 VAL B CA 1
ATOM 4632 C C . VAL B 1 120 ? 22.875 11.445 -2.857 1 86.94 120 VAL B C 1
ATOM 4634 O O . VAL B 1 120 ? 23.703 12.328 -3.059 1 86.94 120 VAL B O 1
ATOM 4637 N N . GLY B 1 121 ? 22.234 11.352 -1.718 1 77.5 121 GLY B N 1
ATOM 4638 C CA . GLY B 1 121 ? 22.406 12.328 -0.661 1 77.5 121 GLY B CA 1
ATOM 4639 C C . GLY B 1 121 ? 22.109 13.75 -1.109 1 77.5 121 GLY B C 1
ATOM 4640 O O . GLY B 1 121 ? 22.828 14.68 -0.76 1 77.5 121 GLY B O 1
ATOM 4641 N N . GLY B 1 122 ? 21.297 13.945 -2.02 1 77.38 122 GLY B N 1
ATOM 4642 C CA . GLY B 1 122 ? 20.938 15.273 -2.473 1 77.38 122 GLY B CA 1
ATOM 4643 C C . GLY B 1 122 ? 21.625 15.68 -3.758 1 77.38 122 GLY B C 1
ATOM 4644 O O . GLY B 1 122 ? 21.312 16.734 -4.336 1 77.38 122 GLY B O 1
ATOM 4645 N N . ARG B 1 123 ? 22.562 14.883 -4.195 1 85.25 123 ARG B N 1
ATOM 4646 C CA . ARG B 1 123 ? 23.281 15.172 -5.434 1 85.25 123 ARG B CA 1
ATOM 4647 C C . ARG B 1 123 ? 22.781 14.297 -6.574 1 85.25 123 ARG B C 1
ATOM 4649 O O . ARG B 1 123 ? 22.469 13.125 -6.371 1 85.25 123 ARG B O 1
ATOM 4656 N N . SER B 1 124 ? 22.766 14.922 -7.746 1 91.31 124 SER B N 1
ATOM 4657 C CA . SER B 1 124 ? 22.328 14.203 -8.938 1 91.31 124 SER B CA 1
ATOM 4658 C C . SER B 1 124 ? 23.516 13.664 -9.727 1 91.31 124 SER B C 1
ATOM 4660 O O . SER B 1 124 ? 24.438 14.422 -10.07 1 91.31 124 SER B O 1
ATOM 4662 N N . VAL B 1 125 ? 23.562 12.43 -9.953 1 93.56 125 VAL B N 1
ATOM 4663 C CA . VAL B 1 125 ? 24.609 11.773 -10.742 1 93.56 125 VAL B CA 1
ATOM 4664 C C . VAL B 1 125 ? 24 11.219 -12.031 1 93.56 125 VAL B C 1
ATOM 4666 O O . VAL B 1 125 ? 23.078 10.406 -11.992 1 93.56 125 VAL B O 1
ATOM 4669 N N . GLN B 1 126 ? 24.594 11.609 -13.117 1 94.38 126 GLN B N 1
ATOM 4670 C CA . GLN B 1 126 ? 24.078 11.164 -14.406 1 94.38 126 GLN B CA 1
ATOM 4671 C C . GLN B 1 126 ? 24.438 9.711 -14.68 1 94.38 126 GLN B C 1
ATOM 4673 O O . GLN B 1 126 ? 25.562 9.281 -14.414 1 94.38 126 GLN B O 1
ATOM 4678 N N . GLY B 1 127 ? 23.406 9.023 -15.156 1 95.94 127 GLY B N 1
ATOM 4679 C CA . GLY B 1 127 ? 23.625 7.637 -15.531 1 95.94 127 GLY B CA 1
ATOM 4680 C C . GLY B 1 127 ? 23.484 7.391 -17.031 1 95.94 127 GLY B C 1
ATOM 4681 O O . GLY B 1 127 ? 23.156 8.312 -17.781 1 95.94 127 GLY B O 1
ATOM 4682 N N . LYS B 1 128 ? 23.844 6.16 -17.438 1 96.44 128 LYS B N 1
ATOM 4683 C CA . LYS B 1 128 ? 23.656 5.707 -18.812 1 96.44 128 LYS B CA 1
ATOM 4684 C C . LYS B 1 128 ? 22.375 4.891 -18.953 1 96.44 128 LYS B C 1
ATOM 4686 O O . LYS B 1 128 ? 22.203 3.889 -18.266 1 96.44 128 LYS B O 1
ATOM 4691 N N . PHE B 1 129 ? 21.562 5.277 -19.906 1 97.31 129 PHE B N 1
ATOM 4692 C CA . PHE B 1 129 ? 20.25 4.652 -20.094 1 97.31 129 PHE B CA 1
ATOM 4693 C C . PHE B 1 129 ? 20.344 3.512 -21.109 1 97.31 129 PHE B C 1
ATOM 4695 O O . PHE B 1 129 ? 20.984 3.646 -22.141 1 97.31 129 PHE B O 1
ATOM 4702 N N . ARG B 1 130 ? 19.734 2.4 -20.766 1 96.56 130 ARG B N 1
ATOM 4703 C CA . ARG B 1 130 ? 19.547 1.254 -21.656 1 96.56 130 ARG B CA 1
ATOM 4704 C C . ARG B 1 130 ? 18.203 0.59 -21.422 1 96.56 130 ARG B C 1
ATOM 4706 O O . ARG B 1 130 ? 17.609 0.746 -20.344 1 96.56 130 ARG B O 1
ATOM 4713 N N . PHE B 1 131 ? 17.672 -0.008 -22.406 1 95.31 131 PHE B N 1
ATOM 4714 C CA . PHE B 1 131 ? 16.406 -0.717 -22.219 1 95.31 131 PHE B CA 1
ATOM 4715 C C . PHE B 1 131 ? 16.406 -2.033 -22.984 1 95.31 131 PHE B C 1
ATOM 4717 O O . PHE B 1 131 ? 17.219 -2.23 -23.891 1 95.31 131 PHE B O 1
ATOM 4724 N N . GLN B 1 132 ? 15.625 -2.963 -22.516 1 91.62 132 GLN B N 1
ATOM 4725 C CA . GLN B 1 132 ? 15.375 -4.25 -23.156 1 91.62 132 GLN B CA 1
ATOM 4726 C C . GLN B 1 132 ? 13.883 -4.551 -23.219 1 91.62 132 GLN B C 1
ATOM 4728 O O . GLN B 1 132 ? 13.156 -4.297 -22.25 1 91.62 132 GLN B O 1
ATOM 4733 N N . ARG B 1 133 ? 13.43 -4.973 -24.359 1 88 133 ARG B N 1
ATOM 4734 C CA . ARG B 1 133 ? 12.062 -5.457 -24.469 1 88 133 ARG B CA 1
ATOM 4735 C C . ARG B 1 133 ? 11.945 -6.891 -23.969 1 88 133 ARG B C 1
ATOM 4737 O O . ARG B 1 133 ? 12.883 -7.68 -24.094 1 88 133 ARG B O 1
ATOM 4744 N N . ASP B 1 134 ? 10.891 -7.047 -23.172 1 74.56 134 ASP B N 1
ATOM 4745 C CA . ASP B 1 134 ? 10.719 -8.406 -22.672 1 74.56 134 ASP B CA 1
ATOM 4746 C C . ASP B 1 134 ? 10.609 -9.406 -23.812 1 74.56 134 ASP B C 1
ATOM 4748 O O . ASP B 1 134 ? 9.898 -9.172 -24.781 1 74.56 134 ASP B O 1
ATOM 4752 N N . ALA B 1 135 ? 11.555 -10.32 -23.797 1 56.81 135 ALA B N 1
ATOM 4753 C CA . ALA B 1 135 ? 11.812 -11.328 -24.828 1 56.81 135 ALA B CA 1
ATOM 4754 C C . ALA B 1 135 ? 10.539 -12.094 -25.172 1 56.81 135 ALA B C 1
ATOM 4756 O O . ALA B 1 135 ? 10.383 -12.586 -26.297 1 56.81 135 ALA B O 1
ATOM 4757 N N . ALA B 1 136 ? 9.789 -12.289 -24.109 1 54.44 136 ALA B N 1
ATOM 4758 C CA . ALA B 1 136 ? 8.633 -13.141 -24.375 1 54.44 136 ALA B CA 1
ATOM 4759 C C . ALA B 1 136 ? 7.695 -12.5 -25.391 1 54.44 136 ALA B C 1
ATOM 4761 O O . ALA B 1 136 ? 6.715 -13.109 -25.812 1 54.44 136 ALA B O 1
ATOM 4762 N N . GLU B 1 137 ? 7.91 -11.141 -25.656 1 54.59 137 GLU B N 1
ATOM 4763 C CA . GLU B 1 137 ? 7.059 -10.445 -26.609 1 54.59 137 GLU B CA 1
ATOM 4764 C C . GLU B 1 137 ? 7.051 -11.148 -27.969 1 54.59 137 GLU B C 1
ATOM 4766 O O . GLU B 1 137 ? 6.043 -11.141 -28.672 1 54.59 137 GLU B O 1
ATOM 4771 N N . GLY B 1 138 ? 8.133 -11.656 -28.344 1 49.94 138 GLY B N 1
ATOM 4772 C CA . GLY B 1 138 ? 8.133 -12.367 -29.609 1 49.94 138 GLY B CA 1
ATOM 4773 C C . GLY B 1 138 ? 7.23 -13.586 -29.609 1 49.94 138 GLY B C 1
ATOM 4774 O O . GLY B 1 138 ? 6.816 -14.055 -30.672 1 49.94 138 GLY B O 1
ATOM 4775 N N . VAL B 1 139 ? 7.148 -14.211 -28.5 1 49.22 139 VAL B N 1
ATOM 4776 C CA . VAL B 1 139 ? 6.434 -15.484 -28.484 1 49.22 139 VAL B CA 1
ATOM 4777 C C . VAL B 1 139 ? 4.93 -15.227 -28.375 1 49.22 139 VAL B C 1
ATOM 4779 O O . VAL B 1 139 ? 4.125 -15.984 -28.922 1 49.22 139 VAL B O 1
ATOM 4782 N N . VAL B 1 140 ? 4.586 -14.211 -27.688 1 51.97 140 VAL B N 1
ATOM 4783 C CA . VAL B 1 140 ? 3.146 -14.031 -27.516 1 51.97 140 VAL B CA 1
ATOM 4784 C C . VAL B 1 140 ? 2.635 -13.008 -28.531 1 51.97 140 VAL B C 1
ATOM 4786 O O . VAL B 1 140 ? 2.971 -11.828 -28.453 1 51.97 140 VAL B O 1
ATOM 4789 N N . ASP B 1 141 ? 2.67 -13.367 -29.828 1 51.12 141 ASP B N 1
ATOM 4790 C CA . ASP B 1 141 ? 2.084 -12.562 -30.906 1 51.12 141 ASP B CA 1
ATOM 4791 C C . ASP B 1 141 ? 0.713 -12.031 -30.5 1 51.12 141 ASP B C 1
ATOM 4793 O O . ASP B 1 141 ? -0.313 -12.641 -30.781 1 51.12 141 ASP B O 1
ATOM 4797 N N . ASP B 1 142 ? 0.604 -11.383 -29.391 1 57.56 142 ASP B N 1
ATOM 4798 C CA . ASP B 1 142 ? -0.749 -10.922 -29.094 1 57.56 142 ASP B CA 1
ATOM 4799 C C . ASP B 1 142 ? -1.094 -9.664 -29.875 1 57.56 142 ASP B C 1
ATOM 4801 O O . ASP B 1 142 ? -0.702 -8.562 -29.5 1 57.56 142 ASP B O 1
ATOM 4805 N N . LYS B 1 143 ? -1.403 -9.758 -31.156 1 59.44 143 LYS B N 1
ATOM 4806 C CA . LYS B 1 143 ? -1.884 -8.68 -32.031 1 59.44 143 LYS B CA 1
ATOM 4807 C C . LYS B 1 143 ? -2.816 -7.742 -31.266 1 59.44 143 LYS B C 1
ATOM 4809 O O . LYS B 1 143 ? -2.932 -6.562 -31.594 1 59.44 143 LYS B O 1
ATOM 4814 N N . ALA B 1 144 ? -3.375 -8.258 -30.172 1 64.19 144 ALA B N 1
ATOM 4815 C CA . ALA B 1 144 ? -4.426 -7.473 -29.531 1 64.19 144 ALA B CA 1
ATOM 4816 C C . ALA B 1 144 ? -3.855 -6.625 -28.406 1 64.19 144 ALA B C 1
ATOM 4818 O O . ALA B 1 144 ? -4.539 -5.738 -27.875 1 64.19 144 ALA B O 1
ATOM 4819 N N . SER B 1 145 ? -2.461 -6.711 -28.25 1 78.19 145 SER B N 1
ATOM 4820 C CA . SER B 1 145 ? -1.963 -5.953 -27.109 1 78.19 145 SER B CA 1
ATOM 4821 C C . SER B 1 145 ? -1.656 -4.512 -27.5 1 78.19 145 SER B C 1
ATOM 4823 O O . SER B 1 145 ? -1.145 -4.25 -28.594 1 78.19 145 SER B O 1
ATOM 4825 N N . THR B 1 146 ? -2.012 -3.609 -26.594 1 85.19 146 THR B N 1
ATOM 4826 C CA . THR B 1 146 ? -1.819 -2.18 -26.812 1 85.19 146 THR B CA 1
ATOM 4827 C C . THR B 1 146 ? -0.581 -1.682 -26.078 1 85.19 146 THR B C 1
ATOM 4829 O O . THR B 1 146 ? -0.285 -0.485 -26.094 1 85.19 146 THR B O 1
ATOM 4832 N N . PHE B 1 147 ? 0.164 -2.641 -25.469 1 92.81 147 PHE B N 1
ATOM 4833 C CA . PHE B 1 147 ? 1.32 -2.211 -24.688 1 92.81 147 PHE B CA 1
ATOM 4834 C C . PHE B 1 147 ? 2.49 -3.168 -24.875 1 92.81 147 PHE B C 1
ATOM 4836 O O . PHE B 1 147 ? 2.309 -4.285 -25.359 1 92.81 147 PHE B O 1
ATOM 4843 N N . THR B 1 148 ? 3.699 -2.701 -24.547 1 92.56 148 THR B N 1
ATOM 4844 C CA . THR B 1 148 ? 4.938 -3.475 -24.578 1 92.56 148 THR B CA 1
ATOM 4845 C C . THR B 1 148 ? 5.629 -3.426 -23.219 1 92.56 148 THR B C 1
ATOM 4847 O O . THR B 1 148 ? 5.668 -2.377 -22.562 1 92.56 148 THR B O 1
ATOM 4850 N N . ASN B 1 149 ? 6.086 -4.609 -22.812 1 94.12 149 ASN B N 1
ATOM 4851 C CA . ASN B 1 149 ? 6.855 -4.68 -21.578 1 94.12 149 ASN B CA 1
ATOM 4852 C C . ASN B 1 149 ? 8.32 -4.309 -21.797 1 94.12 149 ASN B C 1
ATOM 4854 O O . ASN B 1 149 ? 8.938 -4.77 -22.766 1 94.12 149 ASN B O 1
ATOM 4858 N N . TYR B 1 150 ? 8.828 -3.49 -20.938 1 94.88 150 TYR B N 1
ATOM 4859 C CA . TYR B 1 150 ? 10.227 -3.084 -21.016 1 94.88 150 TYR B CA 1
ATOM 4860 C C . TYR B 1 150 ? 10.93 -3.268 -19.672 1 94.88 150 TYR B C 1
ATOM 4862 O O . TYR B 1 150 ? 10.281 -3.227 -18.625 1 94.88 150 TYR B O 1
ATOM 4870 N N . ASN B 1 151 ? 12.211 -3.555 -19.766 1 95.06 151 ASN B N 1
ATOM 4871 C CA . ASN B 1 151 ? 13.141 -3.359 -18.656 1 95.06 151 ASN B CA 1
ATOM 4872 C C . ASN B 1 151 ? 14.062 -2.168 -18.906 1 95.06 151 ASN B C 1
ATOM 4874 O O . ASN B 1 151 ? 14.852 -2.172 -19.859 1 95.06 151 ASN B O 1
ATOM 4878 N N . PHE B 1 152 ? 13.906 -1.158 -18.141 1 97.25 152 PHE B N 1
ATOM 4879 C CA . PHE B 1 152 ? 14.773 0.006 -18.219 1 97.25 152 PHE B CA 1
ATOM 4880 C C . PHE B 1 152 ? 15.969 -0.138 -17.281 1 97.25 152 PHE B C 1
ATOM 4882 O O . PHE B 1 152 ? 15.828 -0.641 -16.172 1 97.25 152 PHE B O 1
ATOM 4889 N N . PHE B 1 153 ? 17.094 0.31 -17.75 1 96.44 153 PHE B N 1
ATOM 4890 C CA . PHE B 1 153 ? 18.312 0.273 -16.953 1 96.44 153 PHE B CA 1
ATOM 4891 C C . PHE B 1 153 ? 18.984 1.643 -16.922 1 96.44 153 PHE B C 1
ATOM 4893 O O . PHE B 1 153 ? 19.031 2.342 -17.938 1 96.44 153 PHE B O 1
ATOM 4900 N N . CYS B 1 154 ? 19.281 2.059 -15.797 1 97.5 154 CYS B N 1
ATOM 4901 C CA . CYS B 1 154 ? 20.141 3.215 -15.578 1 97.5 154 CYS B CA 1
ATOM 4902 C C . CYS B 1 154 ? 21.453 2.803 -14.898 1 97.5 154 CYS B C 1
ATOM 4904 O O . CYS B 1 154 ? 21.438 2.336 -13.758 1 97.5 154 CYS B O 1
ATOM 4906 N N . GLN B 1 155 ? 22.578 3.039 -15.539 1 95.31 155 GLN B N 1
ATOM 4907 C CA . GLN B 1 155 ? 23.859 2.516 -15.062 1 95.31 155 GLN B CA 1
ATOM 4908 C C . GLN B 1 155 ? 24.828 3.648 -14.711 1 95.31 155 GLN B C 1
ATOM 4910 O O . GLN B 1 155 ? 24.797 4.711 -15.336 1 95.31 155 GLN B O 1
ATOM 4915 N N . VAL B 1 156 ? 25.547 3.369 -13.656 1 93.62 156 VAL B N 1
ATOM 4916 C CA . VAL B 1 156 ? 26.625 4.281 -13.273 1 93.62 156 VAL B CA 1
ATOM 4917 C C . VAL B 1 156 ? 27.906 3.496 -13.078 1 93.62 156 VAL B C 1
ATOM 4919 O O . VAL B 1 156 ? 27.891 2.348 -12.625 1 93.62 156 VAL B O 1
ATOM 4922 N N . SER B 1 157 ? 29.062 4.082 -13.398 1 88.12 157 SER B N 1
A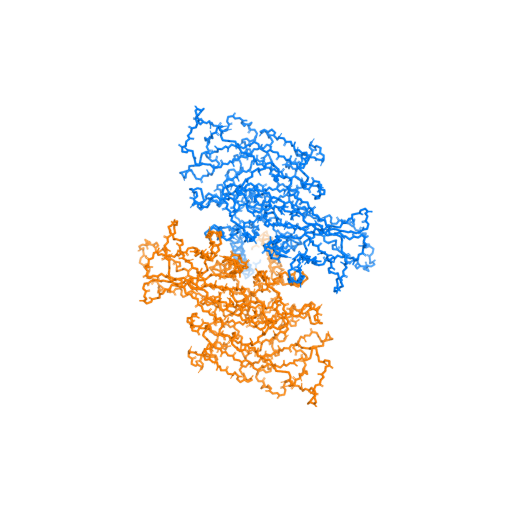TOM 4923 C CA . SER B 1 157 ? 30.359 3.402 -13.32 1 88.12 157 SER B CA 1
ATOM 4924 C C . SER B 1 157 ? 31.156 3.885 -12.125 1 88.12 157 SER B C 1
ATOM 4926 O O . SER B 1 157 ? 32.25 3.371 -11.859 1 88.12 157 SER B O 1
ATOM 4928 N N . ARG B 1 158 ? 30.703 4.773 -11.359 1 83.25 158 ARG B N 1
ATOM 4929 C CA . ARG B 1 158 ? 31.422 5.293 -10.195 1 83.25 158 ARG B CA 1
ATOM 4930 C C . ARG B 1 158 ? 30.672 4.961 -8.906 1 83.25 158 ARG B C 1
ATOM 4932 O O . ARG B 1 158 ? 29.469 4.715 -8.922 1 83.25 158 ARG B O 1
ATOM 4939 N N . ASN B 1 159 ? 31.547 4.797 -7.914 1 78.12 159 ASN B N 1
ATOM 4940 C CA . ASN B 1 159 ? 30.953 4.57 -6.598 1 78.12 159 ASN B CA 1
ATOM 4941 C C . ASN B 1 159 ? 30.625 5.883 -5.902 1 78.12 159 ASN B C 1
ATOM 4943 O O . ASN B 1 159 ? 31.516 6.68 -5.609 1 78.12 159 ASN B O 1
ATOM 4947 N N . PHE B 1 160 ? 29.422 6.141 -5.801 1 80.06 160 PHE B N 1
ATOM 4948 C CA . PHE B 1 160 ? 29 7.379 -5.148 1 80.06 160 PHE B CA 1
ATOM 4949 C C . PHE B 1 160 ? 28.109 7.086 -3.943 1 80.06 160 PHE B C 1
ATOM 4951 O O . PHE B 1 160 ? 27.469 7.988 -3.406 1 80.06 160 PHE B O 1
ATOM 4958 N N . GLY B 1 161 ? 28.047 5.883 -3.602 1 82.25 161 GLY B N 1
ATOM 4959 C CA . GLY B 1 161 ? 27.172 5.531 -2.498 1 82.25 161 GLY B CA 1
ATOM 4960 C C . GLY B 1 161 ? 25.875 4.875 -2.953 1 82.25 161 GLY B C 1
ATOM 4961 O O . GLY B 1 161 ? 25.734 4.531 -4.129 1 82.25 161 GLY B O 1
ATOM 4962 N N . GLN B 1 162 ? 25 4.688 -2.049 1 87 162 GLN B N 1
ATOM 4963 C CA . GLN B 1 162 ? 23.734 4.043 -2.348 1 87 162 GLN B CA 1
ATOM 4964 C C . GLN B 1 162 ? 22.656 5.074 -2.715 1 87 162 GLN B C 1
ATOM 4966 O O . GLN B 1 162 ? 22.281 5.902 -1.884 1 87 162 GLN B O 1
ATOM 4971 N N . PRO B 1 163 ? 22.219 4.98 -3.914 1 93 163 PRO B N 1
ATOM 4972 C CA . PRO B 1 163 ? 21.188 5.957 -4.316 1 93 163 PRO B CA 1
ATOM 4973 C C . PRO B 1 163 ? 19.828 5.668 -3.699 1 93 163 PRO B C 1
ATOM 4975 O O . PRO B 1 163 ? 19.469 4.504 -3.492 1 93 163 PRO B O 1
ATOM 4978 N N . LYS B 1 164 ? 19.062 6.715 -3.502 1 90.94 164 LYS B N 1
ATOM 4979 C CA . LYS B 1 164 ? 17.703 6.582 -2.971 1 90.94 164 LYS B CA 1
ATOM 4980 C C . LYS B 1 164 ? 16.672 6.559 -4.094 1 90.94 164 LYS B C 1
ATOM 4982 O O . LYS B 1 164 ? 15.68 5.844 -4.012 1 90.94 164 LYS B O 1
ATOM 4987 N N . TYR B 1 165 ? 17.078 7.371 -5.148 1 95.12 165 TYR B N 1
ATOM 4988 C CA . TYR B 1 165 ? 16.141 7.523 -6.262 1 95.12 165 TYR B CA 1
ATOM 4989 C C . TYR B 1 165 ? 16.859 7.34 -7.598 1 95.12 165 TYR B C 1
ATOM 4991 O O . TYR B 1 165 ? 18.062 7.562 -7.699 1 95.12 165 TYR B O 1
ATOM 4999 N N . VAL B 1 166 ? 16.078 6.852 -8.492 1 97.31 166 VAL B N 1
ATOM 5000 C CA . VAL B 1 166 ? 16.438 6.973 -9.906 1 97.31 166 VAL B CA 1
ATOM 5001 C C . VAL B 1 166 ? 15.43 7.863 -10.625 1 97.31 166 VAL B C 1
ATOM 5003 O O . VAL B 1 166 ? 14.227 7.777 -10.375 1 97.31 166 VAL B O 1
ATOM 5006 N N . SER B 1 167 ? 15.891 8.734 -11.367 1 96.25 167 SER B N 1
ATOM 5007 C CA . SER B 1 167 ? 15.023 9.664 -12.078 1 96.25 167 SER B CA 1
ATOM 5008 C C . SER B 1 167 ? 15.094 9.438 -13.586 1 96.25 167 SER B C 1
ATOM 5010 O O . SER B 1 167 ? 16.156 9.125 -14.125 1 96.25 167 SER B O 1
ATOM 5012 N N . PHE B 1 168 ? 13.969 9.578 -14.203 1 96.19 168 PHE B N 1
ATOM 5013 C CA . PHE B 1 168 ? 13.875 9.445 -15.656 1 96.19 168 PHE B CA 1
ATOM 5014 C C . PHE B 1 168 ? 13.258 10.695 -16.266 1 96.19 168 PHE B C 1
ATOM 5016 O O . PHE B 1 168 ? 12.367 11.312 -15.68 1 96.19 168 PHE B O 1
ATOM 5023 N N . SER B 1 169 ? 13.766 11.047 -17.391 1 94.88 169 SER B N 1
ATOM 5024 C CA . SER B 1 169 ? 13.188 12.102 -18.234 1 94.88 169 SER B CA 1
ATOM 5025 C C . SER B 1 169 ? 12.953 11.609 -19.656 1 94.88 169 SER B C 1
ATOM 5027 O O . SER B 1 169 ? 13.852 11.047 -20.281 1 94.88 169 SER B O 1
ATOM 5029 N N . ASP B 1 170 ? 11.773 11.75 -20.062 1 94.5 170 ASP B N 1
ATOM 5030 C CA . ASP B 1 170 ? 11.398 11.367 -21.422 1 94.5 170 ASP B CA 1
ATOM 5031 C C . ASP B 1 170 ? 11.797 12.453 -22.422 1 94.5 170 ASP B C 1
ATOM 5033 O O . ASP B 1 170 ? 11.227 13.547 -22.422 1 94.5 170 ASP B O 1
ATOM 5037 N N . ALA B 1 171 ? 12.672 12.18 -23.297 1 91.44 171 ALA B N 1
ATOM 5038 C CA . ALA B 1 171 ? 13.195 13.148 -24.25 1 91.44 171 ALA B CA 1
ATOM 5039 C C . ALA B 1 171 ? 12.164 13.469 -25.328 1 91.44 171 ALA B C 1
ATOM 5041 O O . ALA B 1 171 ? 12.25 14.508 -25.984 1 91.44 171 ALA B O 1
ATOM 5042 N N . THR B 1 172 ? 11.242 12.609 -25.516 1 88 172 THR B N 1
ATOM 5043 C CA . THR B 1 172 ? 10.25 12.789 -26.562 1 88 172 THR B CA 1
ATOM 5044 C C . THR B 1 172 ? 9.07 13.617 -26.062 1 88 172 THR B C 1
ATOM 5046 O O . THR B 1 172 ? 8.273 14.117 -26.859 1 88 172 THR B O 1
ATOM 5049 N N . SER B 1 173 ? 8.984 13.719 -24.75 1 83.38 173 SER B N 1
ATOM 5050 C CA . SER B 1 173 ? 7.844 14.43 -24.172 1 83.38 173 SER B CA 1
ATOM 5051 C C . SER B 1 173 ? 8.008 15.938 -24.312 1 83.38 173 SER B C 1
ATOM 5053 O O . SER B 1 173 ? 9.109 16.469 -24.141 1 83.38 173 SER B O 1
ATOM 5055 N N . PRO B 1 174 ? 6.91 16.547 -24.688 1 74.75 174 PRO B N 1
ATOM 5056 C CA . PRO B 1 174 ? 6.992 18 -24.734 1 74.75 174 PRO B CA 1
ATOM 5057 C C . PRO B 1 174 ? 7.188 18.625 -23.359 1 74.75 174 PRO B C 1
ATOM 5059 O O . PRO B 1 174 ? 7.695 19.75 -23.25 1 74.75 174 PRO B O 1
ATOM 5062 N N . PHE B 1 175 ? 6.734 17.969 -22.422 1 67.06 175 PHE B N 1
ATOM 5063 C CA . PHE B 1 175 ? 6.895 18.469 -21.062 1 67.06 175 PHE B CA 1
ATOM 5064 C C . PHE B 1 175 ? 8.086 17.797 -20.375 1 67.06 175 PHE B C 1
ATOM 5066 O O . PHE B 1 175 ? 8.086 16.594 -20.172 1 67.06 175 PHE B O 1
ATOM 5073 N N . LYS B 1 176 ? 9.148 18.531 -20.359 1 72.5 176 LYS B N 1
ATOM 5074 C CA . LYS B 1 176 ? 10.359 18 -19.75 1 72.5 176 LYS B CA 1
ATOM 5075 C C . LYS B 1 176 ? 10.18 17.828 -18.25 1 72.5 176 LYS B C 1
ATOM 5077 O O . LYS B 1 176 ? 10.078 18.812 -17.516 1 72.5 176 LYS B O 1
ATOM 5082 N N . ARG B 1 177 ? 9.797 16.688 -17.906 1 82.62 177 ARG B N 1
ATOM 5083 C CA . ARG B 1 177 ? 9.609 16.391 -16.484 1 82.62 177 ARG B CA 1
ATOM 5084 C C . ARG B 1 177 ? 10.469 15.203 -16.062 1 82.62 177 ARG B C 1
ATOM 5086 O O . ARG B 1 177 ? 10.594 14.227 -16.797 1 82.62 177 ARG B O 1
ATOM 5093 N N . GLN B 1 178 ? 11.133 15.484 -14.969 1 88.62 178 GLN B N 1
ATOM 5094 C CA . GLN B 1 178 ? 11.875 14.391 -14.352 1 88.62 178 GLN B CA 1
ATOM 5095 C C . GLN B 1 178 ? 11.055 13.703 -13.266 1 88.62 178 GLN B C 1
ATOM 5097 O O . GLN B 1 178 ? 10.484 14.367 -12.398 1 88.62 178 GLN B O 1
ATOM 5102 N N . VAL B 1 179 ? 10.922 12.43 -13.414 1 93.12 179 VAL B N 1
ATOM 5103 C CA . VAL B 1 179 ? 10.148 11.672 -12.438 1 93.12 179 VAL B CA 1
ATOM 5104 C C . VAL B 1 179 ? 11.078 10.805 -11.594 1 93.12 179 VAL B C 1
ATOM 5106 O O . VAL B 1 179 ? 11.898 10.062 -12.141 1 93.12 179 VAL B O 1
ATOM 5109 N N . LYS B 1 180 ? 10.891 10.93 -10.328 1 93.44 180 LYS B N 1
ATOM 5110 C CA . LYS B 1 180 ? 11.719 10.188 -9.383 1 93.44 180 LYS B CA 1
ATOM 5111 C C . LYS B 1 180 ? 11.039 8.891 -8.953 1 93.44 180 LYS B C 1
ATOM 5113 O O . LYS B 1 180 ? 9.836 8.883 -8.672 1 93.44 180 LYS B O 1
ATOM 5118 N N . LEU B 1 181 ? 11.812 7.805 -9.008 1 96.75 181 LEU B N 1
ATOM 5119 C CA . LEU B 1 181 ? 11.352 6.512 -8.523 1 96.75 181 LEU B CA 1
ATOM 5120 C C . LEU B 1 181 ? 12.18 6.043 -7.332 1 96.75 181 LEU B C 1
ATOM 5122 O O . LEU B 1 181 ? 13.414 6.129 -7.359 1 96.75 181 LEU B O 1
ATOM 5126 N N . HIS B 1 182 ? 11.477 5.598 -6.316 1 95.56 182 HIS B N 1
ATOM 5127 C CA . HIS B 1 182 ? 12.18 5.039 -5.168 1 95.56 182 HIS B CA 1
ATOM 5128 C C . HIS B 1 182 ? 12.844 3.713 -5.523 1 95.56 182 HIS B C 1
ATOM 5130 O O . HIS B 1 182 ? 12.25 2.885 -6.219 1 95.56 182 HIS B O 1
ATOM 5136 N N . LEU B 1 183 ? 14.062 3.555 -4.988 1 96.12 183 LEU B N 1
ATOM 5137 C CA . LEU B 1 183 ? 14.805 2.338 -5.301 1 96.12 183 LEU B CA 1
ATOM 5138 C C . LEU B 1 183 ? 14.711 1.335 -4.152 1 96.12 183 LEU B C 1
ATOM 5140 O O . LEU B 1 183 ? 14.875 1.7 -2.988 1 96.12 183 LEU B O 1
ATOM 5144 N N . ARG B 1 184 ? 14.398 0.117 -4.527 1 94.88 184 ARG B N 1
ATOM 5145 C CA . ARG B 1 184 ? 14.555 -1 -3.602 1 94.88 184 ARG B CA 1
ATOM 5146 C C . ARG B 1 184 ? 15.906 -1.674 -3.777 1 94.88 184 ARG B C 1
ATOM 5148 O O . ARG B 1 184 ? 16.344 -1.937 -4.902 1 94.88 184 ARG B O 1
ATOM 5155 N N . TYR B 1 185 ? 16.5 -2.014 -2.709 1 92.06 185 TYR B N 1
ATOM 5156 C CA . TYR B 1 185 ? 17.828 -2.598 -2.779 1 92.06 185 TYR B CA 1
ATOM 5157 C C . TYR B 1 185 ? 17.766 -4.117 -2.863 1 92.06 185 TYR B C 1
ATOM 5159 O O . TYR B 1 185 ? 17.094 -4.758 -2.045 1 92.06 185 TYR B O 1
ATOM 5167 N N . LEU B 1 186 ? 18.438 -4.695 -3.76 1 91 186 LEU B N 1
ATOM 5168 C CA . LEU B 1 186 ? 18.422 -6.141 -3.945 1 91 186 LEU B CA 1
ATOM 5169 C C . LEU B 1 186 ? 19.172 -6.84 -2.818 1 91 186 LEU B C 1
ATOM 5171 O O . LEU B 1 186 ? 18.891 -7.996 -2.496 1 91 186 LEU B O 1
ATOM 5175 N N . LYS B 1 187 ? 20.141 -6.133 -2.314 1 84.25 187 LYS B N 1
ATOM 5176 C CA . LYS B 1 187 ? 20.859 -6.645 -1.154 1 84.25 187 LYS B CA 1
ATOM 5177 C C . LYS B 1 187 ? 20.641 -5.758 0.067 1 84.25 187 LYS B C 1
ATOM 5179 O O . LYS B 1 187 ? 20.766 -4.535 -0.015 1 84.25 187 LYS B O 1
ATOM 5184 N N . PRO B 1 188 ? 20.25 -6.441 1.119 1 72.44 188 PRO B N 1
ATOM 5185 C CA . PRO B 1 188 ? 20.047 -5.629 2.32 1 72.44 188 PRO B CA 1
ATOM 5186 C C . PRO B 1 188 ? 21.328 -4.973 2.814 1 72.44 188 PRO B C 1
ATOM 5188 O O . PRO B 1 188 ? 22.422 -5.516 2.619 1 72.44 188 PRO B O 1
ATOM 5191 N N . ALA B 1 189 ? 21.188 -3.688 3.209 1 60.31 189 ALA B N 1
ATOM 5192 C CA . ALA B 1 189 ? 22.344 -2.959 3.715 1 60.31 189 ALA B CA 1
ATOM 5193 C C . ALA B 1 189 ? 22.984 -3.697 4.883 1 60.31 189 ALA B C 1
ATOM 5195 O O . ALA B 1 189 ? 22.297 -4.312 5.699 1 60.31 189 ALA B O 1
ATOM 5196 N N . LYS B 1 190 ? 24.312 -3.996 4.855 1 51.81 190 LYS B N 1
ATOM 5197 C CA . LYS B 1 190 ? 25.062 -4.555 5.977 1 51.81 190 LYS B CA 1
ATOM 5198 C C . LYS B 1 190 ? 24.891 -3.699 7.23 1 51.81 190 LYS B C 1
ATOM 5200 O O . LYS B 1 190 ? 25.016 -2.473 7.168 1 51.81 190 LYS B O 1
ATOM 5205 N N . THR B 1 191 ? 24.031 -4.059 8.109 1 43.34 191 THR B N 1
ATOM 5206 C CA . THR B 1 191 ? 24.078 -3.365 9.391 1 43.34 191 THR B CA 1
ATOM 5207 C C . THR B 1 191 ? 25.516 -3.184 9.844 1 43.34 191 THR B C 1
ATOM 5209 O O . THR B 1 191 ? 26.266 -4.16 10 1 43.34 191 THR B O 1
ATOM 5212 N N . VAL B 1 192 ? 26.156 -2.273 9.57 1 37.81 192 VAL B N 1
ATOM 5213 C CA . VAL B 1 192 ? 27.391 -1.995 10.297 1 37.81 192 VAL B CA 1
ATOM 5214 C C . VAL B 1 192 ? 27.172 -2.24 11.789 1 37.81 192 VAL B C 1
ATOM 5216 O O . VAL B 1 192 ? 26.391 -1.539 12.438 1 37.81 192 VAL B O 1
ATOM 5219 N N . ALA B 1 193 ? 27.25 -3.418 12.305 1 33.66 193 ALA B N 1
ATOM 5220 C CA . ALA B 1 193 ? 27.453 -3.512 13.75 1 33.66 193 ALA B CA 1
ATOM 5221 C C . ALA B 1 193 ? 28.484 -2.494 14.227 1 33.66 193 ALA B C 1
ATOM 5223 O O . ALA B 1 193 ? 29.625 -2.5 13.758 1 33.66 193 ALA B O 1
ATOM 5224 N N . LYS B 1 194 ? 28.094 -1.391 14.695 1 34.03 194 LYS B N 1
ATOM 5225 C CA . LYS B 1 194 ? 29.047 -0.69 15.547 1 34.03 194 LYS B CA 1
ATOM 5226 C C . LYS B 1 194 ? 29.719 -1.653 16.516 1 34.03 194 LYS B C 1
ATOM 5228 O O . LYS B 1 194 ? 29.062 -2.229 17.391 1 34.03 194 LYS B O 1
ATOM 5233 N N . THR B 1 195 ? 30.891 -2.236 16.266 1 31.06 195 THR B N 1
ATOM 5234 C CA . THR B 1 195 ? 31.875 -2.686 17.266 1 31.06 195 THR B CA 1
ATOM 5235 C C . THR B 1 195 ? 32.031 -1.644 18.359 1 31.06 195 THR B C 1
ATOM 5237 O O . THR B 1 195 ? 32.625 -0.579 18.125 1 31.06 195 THR B O 1
ATOM 5240 N N . THR B 1 196 ? 31.156 -1.343 19.156 1 29.62 196 THR B N 1
ATOM 5241 C CA . THR B 1 196 ? 31.703 -0.809 20.391 1 29.62 196 THR B CA 1
ATOM 5242 C C . THR B 1 196 ? 32.812 -1.702 20.922 1 29.62 196 THR B C 1
ATOM 5244 O O . THR B 1 196 ? 32.594 -2.895 21.156 1 29.62 196 THR B O 1
ATOM 5247 N N . GLN B 1 197 ? 34.125 -1.271 20.781 1 28.7 197 GLN B N 1
ATOM 5248 C CA . GLN B 1 197 ? 35.375 -1.609 21.422 1 28.7 197 GLN B CA 1
ATOM 5249 C C . GLN B 1 197 ? 35.219 -1.756 22.938 1 28.7 197 GLN B C 1
ATOM 5251 O O . GLN B 1 197 ? 35.562 -0.846 23.688 1 28.7 197 GLN B O 1
ATOM 5256 N N . THR B 1 198 ? 34.219 -2.021 23.609 1 28.84 198 THR B N 1
ATOM 5257 C CA . THR B 1 198 ? 34.625 -2.295 24.984 1 28.84 198 THR B CA 1
ATOM 5258 C C . THR B 1 198 ? 35.688 -3.389 25.016 1 28.84 198 THR B C 1
ATOM 5260 O O . THR B 1 198 ? 35.5 -4.449 24.40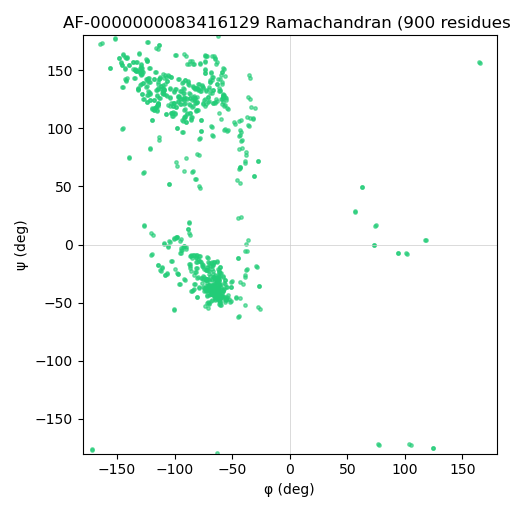6 1 28.84 198 THR B O 1
ATOM 5263 N N . THR B 1 199 ? 37 -3.145 25.516 1 27.7 199 THR B N 1
ATOM 5264 C CA . THR B 1 199 ? 38.25 -3.783 25.859 1 27.7 199 THR B CA 1
ATOM 5265 C C . THR B 1 199 ? 38.031 -5.129 26.531 1 27.7 199 THR B C 1
ATOM 5267 O O . THR B 1 199 ? 38.969 -5.84 26.859 1 27.7 199 THR B O 1
ATOM 5270 N N . ALA B 1 200 ? 37.25 -5.27 27.547 1 28.38 200 ALA B N 1
ATOM 5271 C CA . ALA B 1 200 ? 37.656 -6.484 28.25 1 28.38 200 ALA B CA 1
ATOM 5272 C C . ALA B 1 200 ? 37.562 -7.699 27.328 1 28.38 200 ALA B C 1
ATOM 5274 O O . ALA B 1 200 ? 36.656 -7.805 26.516 1 28.38 200 ALA B O 1
ATOM 5275 N N . ALA B 1 201 ? 38.719 -8.5 27.172 1 29.47 201 ALA B N 1
ATOM 5276 C CA . ALA B 1 201 ? 39.188 -9.711 26.516 1 29.47 201 ALA B CA 1
ATOM 5277 C C . ALA B 1 201 ? 38.094 -10.789 26.5 1 29.47 201 ALA B C 1
ATOM 5279 O O . ALA B 1 201 ? 38.188 -11.766 27.25 1 29.47 201 ALA B O 1
ATOM 5280 N N . VAL B 1 202 ? 36.938 -10.594 26.938 1 29.83 202 VAL B N 1
ATOM 5281 C CA . VAL B 1 202 ? 36.406 -11.945 26.828 1 29.83 202 VAL B CA 1
ATOM 5282 C C . VAL B 1 202 ? 36.469 -12.414 25.375 1 29.83 202 VAL B C 1
ATOM 5284 O O . VAL B 1 202 ? 36.312 -11.617 24.453 1 29.83 202 VAL B O 1
ATOM 5287 N N . PRO B 1 203 ? 37.156 -13.492 25.094 1 26.06 203 PRO B N 1
ATOM 5288 C CA . PRO B 1 203 ? 37.344 -14.023 23.734 1 26.06 203 PRO B CA 1
ATOM 5289 C C . PRO B 1 203 ? 36.125 -13.828 22.844 1 26.06 203 PRO B C 1
ATOM 5291 O O . PRO B 1 203 ? 35 -14.07 23.266 1 26.06 203 PRO B O 1
ATOM 5294 N N . ALA B 1 204 ? 36.312 -12.82 22.031 1 29.14 204 ALA B N 1
ATOM 5295 C CA . ALA B 1 204 ? 35.406 -12.453 20.953 1 29.14 204 ALA B CA 1
ATOM 5296 C C . ALA B 1 204 ? 34.844 -13.703 20.25 1 29.14 204 ALA B C 1
ATOM 5298 O O . ALA B 1 204 ? 35.625 -14.484 19.688 1 29.14 204 ALA B O 1
ATOM 5299 N N . GLY B 1 205 ? 33.969 -14.383 20.953 1 29.53 205 GLY B N 1
ATOM 5300 C CA . GLY B 1 205 ? 33.469 -15.508 20.172 1 29.53 205 GLY B CA 1
ATOM 5301 C C . GLY B 1 205 ? 33.344 -15.195 18.688 1 29.53 205 GLY B C 1
ATOM 5302 O O . GLY B 1 205 ? 33.406 -14.031 18.281 1 29.53 205 GLY B O 1
ATOM 5303 N N . PRO B 1 206 ? 33.594 -16.188 17.812 1 29.77 206 PRO B N 1
ATOM 5304 C CA . PRO B 1 206 ? 33.625 -15.984 16.359 1 29.77 206 PRO B CA 1
ATOM 5305 C C . PRO B 1 206 ? 32.562 -14.977 15.906 1 29.77 206 PRO B C 1
ATOM 5307 O O . PRO B 1 206 ? 31.531 -14.812 16.562 1 29.77 206 PRO B O 1
ATOM 5310 N N . THR B 1 207 ? 33.031 -13.828 15.492 1 33.03 207 THR B N 1
ATOM 5311 C CA . THR B 1 207 ? 32.281 -12.859 14.703 1 33.03 207 THR B CA 1
ATOM 5312 C C . THR B 1 207 ? 31.266 -13.57 13.797 1 33.03 207 THR B C 1
ATOM 5314 O O . THR B 1 207 ? 31.656 -14.188 12.805 1 33.03 207 THR B O 1
ATOM 5317 N N . LEU B 1 208 ? 30.422 -14.273 14.344 1 30.83 208 LEU B N 1
ATOM 5318 C CA . LEU B 1 208 ? 29.406 -14.812 13.453 1 30.83 208 LEU B CA 1
ATOM 5319 C C . LEU B 1 208 ? 29.016 -13.797 12.391 1 30.83 208 LEU B C 1
ATOM 5321 O O . LEU B 1 208 ? 28.531 -12.703 12.711 1 30.83 208 LEU B O 1
ATOM 5325 N N . THR B 1 209 ? 29.812 -13.672 11.391 1 34.5 209 THR B N 1
ATOM 5326 C CA . THR B 1 209 ? 29.297 -13.062 10.164 1 34.5 209 THR B CA 1
ATOM 5327 C C . THR B 1 209 ? 27.797 -13.281 10.031 1 34.5 209 THR B C 1
ATOM 5329 O O . THR B 1 209 ? 27.344 -14.422 9.883 1 34.5 209 THR B O 1
ATOM 5332 N N . GLU B 1 210 ? 27.031 -12.672 10.773 1 37.91 210 GLU B N 1
ATOM 5333 C CA . GLU B 1 210 ? 25.578 -12.781 10.711 1 37.91 210 GLU B CA 1
ATOM 5334 C C . GLU B 1 210 ? 25.078 -12.766 9.273 1 37.91 210 GLU B C 1
ATOM 5336 O O . GLU B 1 210 ? 25.156 -11.734 8.594 1 37.91 210 GLU B O 1
ATOM 5341 N N . VAL B 1 211 ? 25.391 -13.797 8.461 1 43.12 211 VAL B N 1
ATOM 5342 C CA . VAL B 1 211 ? 24.703 -14.023 7.195 1 43.12 211 VAL B CA 1
ATOM 5343 C C . VAL B 1 211 ? 23.266 -13.555 7.289 1 43.12 211 VAL B C 1
ATOM 5345 O O . VAL B 1 211 ? 22.547 -13.922 8.219 1 43.12 211 VAL B O 1
ATOM 5348 N N . PRO B 1 212 ? 22.953 -12.453 6.637 1 53.5 212 PRO B N 1
ATOM 5349 C CA . PRO B 1 212 ? 21.562 -12.008 6.691 1 53.5 212 PRO B CA 1
ATOM 5350 C C . PRO B 1 212 ? 20.562 -13.156 6.531 1 53.5 212 PRO B C 1
ATOM 5352 O O . PRO B 1 212 ? 20.703 -13.977 5.625 1 53.5 212 PRO B O 1
ATOM 5355 N N . VAL B 1 213 ? 19.859 -13.633 7.461 1 64.62 213 VAL B N 1
ATOM 5356 C CA . VAL B 1 213 ? 18.922 -14.742 7.535 1 64.62 213 VAL B CA 1
ATOM 5357 C C . VAL B 1 213 ? 17.828 -14.562 6.5 1 64.62 213 VAL B C 1
ATOM 5359 O O . VAL B 1 213 ? 17.078 -13.57 6.539 1 64.62 213 VAL B O 1
ATOM 5362 N N . ARG B 1 214 ? 17.969 -15.297 5.301 1 84 214 ARG B N 1
ATOM 5363 C CA . ARG B 1 214 ? 16.938 -15.383 4.266 1 84 214 ARG B CA 1
ATOM 5364 C C . ARG B 1 214 ? 15.734 -16.188 4.754 1 84 214 ARG B C 1
ATOM 5366 O O . ARG B 1 214 ? 15.891 -17.156 5.5 1 84 214 ARG B O 1
ATOM 5373 N N . PHE B 1 215 ? 14.641 -15.703 4.344 1 88.81 215 PHE B N 1
ATOM 5374 C CA . PHE B 1 215 ? 13.445 -16.5 4.582 1 88.81 215 PHE B CA 1
ATOM 5375 C C . PHE B 1 215 ? 13.492 -17.797 3.768 1 88.81 215 PHE B C 1
ATOM 5377 O O . PHE B 1 215 ? 13.992 -17.812 2.643 1 88.81 215 PHE B O 1
ATOM 5384 N N . PRO B 1 216 ? 12.984 -18.828 4.348 1 90.19 216 PRO B N 1
ATOM 5385 C CA . PRO B 1 216 ? 13.031 -20.078 3.594 1 90.19 216 PRO B CA 1
ATOM 5386 C C . PRO B 1 216 ? 12.289 -20 2.262 1 90.19 216 PRO B C 1
ATOM 5388 O O . PRO B 1 216 ? 12.805 -20.438 1.232 1 90.19 216 PRO B O 1
ATOM 5391 N N . ALA B 1 217 ? 11.07 -19.422 2.344 1 94.38 217 ALA B N 1
ATOM 5392 C CA . ALA B 1 217 ? 10.289 -19.297 1.114 1 94.38 217 ALA B CA 1
ATOM 5393 C C . ALA B 1 217 ? 9.273 -18.172 1.222 1 94.38 217 ALA B C 1
ATOM 5395 O O . ALA B 1 217 ? 8.859 -17.812 2.322 1 94.38 217 ALA B O 1
ATOM 5396 N N . THR B 1 218 ? 8.961 -17.609 0.094 1 96.75 218 THR B N 1
ATOM 5397 C CA . THR B 1 218 ? 7.867 -16.656 -0.036 1 96.75 218 THR B CA 1
ATOM 5398 C C . THR B 1 218 ? 6.941 -17.047 -1.184 1 96.75 218 THR B C 1
ATOM 5400 O O . THR B 1 218 ? 7.324 -17.812 -2.064 1 96.75 218 THR B O 1
ATOM 5403 N N . ILE B 1 219 ? 5.734 -16.594 -1.069 1 98.31 219 ILE B N 1
ATOM 5404 C CA . ILE B 1 219 ? 4.805 -16.797 -2.176 1 98.31 219 ILE B CA 1
ATOM 5405 C C . ILE B 1 219 ? 4.234 -15.461 -2.631 1 98.31 219 ILE B C 1
ATOM 5407 O O . ILE B 1 219 ? 3.725 -14.688 -1.816 1 98.31 219 ILE B O 1
ATOM 5411 N N . CYS B 1 220 ? 4.434 -15.195 -3.865 1 98.56 220 CYS B N 1
ATOM 5412 C CA . CYS B 1 220 ? 3.721 -14.109 -4.523 1 98.56 220 CYS B CA 1
ATOM 5413 C C . CYS B 1 220 ? 2.354 -14.57 -5.012 1 98.56 220 CYS B C 1
ATOM 5415 O O . CYS B 1 220 ? 2.26 -15.477 -5.836 1 98.56 220 CYS B O 1
ATOM 5417 N N . VAL B 1 221 ? 1.335 -13.922 -4.488 1 98.69 221 VAL B N 1
ATOM 5418 C CA . VAL B 1 221 ? -0.03 -14.312 -4.832 1 98.69 221 VAL B CA 1
ATOM 5419 C C . VAL B 1 221 ? -0.545 -13.43 -5.969 1 98.69 221 VAL B C 1
ATOM 5421 O O . VAL B 1 221 ? -0.647 -12.211 -5.82 1 98.69 221 VAL B O 1
ATOM 5424 N N . ASP B 1 222 ? -0.896 -14.078 -7.043 1 98.06 222 ASP B N 1
ATOM 5425 C CA . ASP B 1 222 ? -1.354 -13.375 -8.242 1 98.06 222 ASP B CA 1
ATOM 5426 C C . ASP B 1 222 ? -2.875 -13.242 -8.25 1 98.06 222 ASP B C 1
ATOM 5428 O O . ASP B 1 222 ? -3.576 -14.148 -8.711 1 98.06 222 ASP B O 1
ATOM 5432 N N . LEU B 1 223 ? -3.377 -12.117 -7.824 1 97.31 223 LEU B N 1
ATOM 5433 C CA . LEU B 1 223 ? -4.809 -11.844 -7.906 1 97.31 223 LEU B CA 1
ATOM 5434 C C . LEU B 1 223 ? -5.129 -10.977 -9.117 1 97.31 223 LEU B C 1
ATOM 5436 O O . LEU B 1 223 ? -6.277 -10.562 -9.305 1 97.31 223 LEU B O 1
ATOM 5440 N N . VAL B 1 224 ? -4.125 -10.742 -9.914 1 96.31 224 VAL B N 1
ATOM 5441 C CA . VAL B 1 224 ? -4.312 -9.961 -11.133 1 96.31 224 VAL B CA 1
ATOM 5442 C C . VAL B 1 224 ? -4.898 -10.852 -12.227 1 96.31 224 VAL B C 1
ATOM 5444 O O . VAL B 1 224 ? -5.898 -10.492 -12.859 1 96.31 224 VAL B O 1
ATOM 5447 N N . SER B 1 225 ? -4.324 -12.023 -12.336 1 92.06 225 SER B N 1
ATOM 5448 C CA . SER B 1 225 ? -4.762 -12.953 -13.375 1 92.06 225 SER B CA 1
ATOM 5449 C C . SER B 1 225 ? -5.801 -13.93 -12.836 1 92.06 225 SER B C 1
ATOM 5451 O O . SER B 1 225 ? -6.379 -14.711 -13.602 1 92.06 225 SER B O 1
ATOM 5453 N N . PHE B 1 226 ? -6.008 -13.891 -11.578 1 93.88 226 PHE B N 1
ATOM 5454 C CA . PHE B 1 226 ? -6.941 -14.805 -10.922 1 93.88 226 PHE B CA 1
ATOM 5455 C C . PHE B 1 226 ? -8.383 -14.43 -11.258 1 93.88 226 PHE B C 1
ATOM 5457 O O . PHE B 1 226 ? -8.758 -13.258 -11.203 1 93.88 226 PHE B O 1
ATOM 5464 N N . ASP B 1 227 ? -9.141 -15.375 -11.617 1 89.94 227 ASP B N 1
ATOM 5465 C CA . ASP B 1 227 ? -10.555 -15.141 -11.906 1 89.94 227 ASP B CA 1
ATOM 5466 C C . ASP B 1 227 ? -11.359 -15 -10.609 1 89.94 227 ASP B C 1
ATOM 5468 O O . ASP B 1 227 ? -11.797 -15.992 -10.039 1 89.94 227 ASP B O 1
ATOM 5472 N N . VAL B 1 228 ? -11.742 -13.859 -10.32 1 87 228 VAL B N 1
ATOM 5473 C CA . VAL B 1 228 ? -12.414 -13.57 -9.062 1 87 228 VAL B CA 1
ATOM 5474 C C . VAL B 1 228 ? -13.891 -13.93 -9.164 1 87 228 VAL B C 1
ATOM 5476 O O . VAL B 1 228 ? -14.594 -14 -8.156 1 87 228 VAL B O 1
ATOM 5479 N N . GLY B 1 229 ? -14.375 -14.211 -10.289 1 85.19 229 GLY B N 1
ATOM 5480 C CA . GLY B 1 229 ? -15.758 -14.617 -10.492 1 85.19 229 GLY B CA 1
ATOM 5481 C C . GLY B 1 229 ? -15.953 -16.125 -10.453 1 85.19 229 GLY B C 1
ATOM 5482 O O . GLY B 1 229 ? -17.078 -16.609 -10.531 1 85.19 229 GLY B O 1
ATOM 5483 N N . SER B 1 230 ? -14.906 -16.875 -10.273 1 90.88 230 SER B N 1
ATOM 5484 C CA . SER B 1 230 ? -14.984 -18.328 -10.266 1 90.88 230 SER B CA 1
ATOM 5485 C C . SER B 1 230 ? -15.656 -18.844 -8.992 1 90.88 230 SER B C 1
ATOM 5487 O O . SER B 1 230 ? -15.742 -18.109 -7.996 1 90.88 230 SER B O 1
ATOM 5489 N N . ARG B 1 231 ? -16.094 -20.078 -9.07 1 92.25 231 ARG B N 1
ATOM 5490 C CA . ARG B 1 231 ? -16.672 -20.734 -7.895 1 92.25 231 ARG B CA 1
ATOM 5491 C C . ARG B 1 231 ? -15.633 -20.844 -6.777 1 92.25 231 ARG B C 1
ATOM 5493 O O . ARG B 1 231 ? -15.977 -20.703 -5.598 1 92.25 231 ARG B O 1
ATOM 5500 N N . PHE B 1 232 ? -14.461 -21.094 -7.172 1 95.25 232 PHE B N 1
ATOM 5501 C CA . PHE B 1 232 ? -13.383 -21.188 -6.199 1 95.25 232 PHE B CA 1
ATOM 5502 C C . PHE B 1 232 ? -13.203 -19.875 -5.453 1 95.25 232 PHE B C 1
ATOM 5504 O O . PHE B 1 232 ? -13.102 -19.859 -4.223 1 95.25 232 PHE B O 1
ATOM 5511 N N . ALA B 1 233 ? -13.188 -18.781 -6.176 1 93.75 233 ALA B N 1
ATOM 5512 C CA . ALA B 1 233 ? -12.938 -17.453 -5.613 1 93.75 233 ALA B CA 1
ATOM 5513 C C . ALA B 1 233 ? -14.055 -17.047 -4.664 1 93.75 233 ALA B C 1
ATOM 5515 O O . ALA B 1 233 ? -13.82 -16.297 -3.707 1 93.75 233 ALA B O 1
ATOM 5516 N N . ARG B 1 234 ? -15.211 -17.562 -4.902 1 90.62 234 ARG B N 1
ATOM 5517 C CA . ARG B 1 234 ? -16.375 -17.203 -4.09 1 90.62 234 ARG B CA 1
ATOM 5518 C C . ARG B 1 234 ? -16.391 -18.016 -2.791 1 90.62 234 ARG B C 1
ATOM 5520 O O . ARG B 1 234 ? -17.125 -17.672 -1.862 1 90.62 234 ARG B O 1
ATOM 5527 N N . ASN B 1 235 ? -15.641 -19 -2.766 1 94.44 235 ASN B N 1
ATOM 5528 C CA . ASN B 1 235 ? -15.562 -19.844 -1.574 1 94.44 235 ASN B CA 1
ATOM 5529 C C . ASN B 1 235 ? -14.484 -19.344 -0.615 1 94.44 235 ASN B C 1
ATOM 5531 O O . ASN B 1 235 ? -13.297 -19.609 -0.822 1 94.44 235 ASN B O 1
ATOM 5535 N N . VAL B 1 236 ? -14.922 -18.75 0.421 1 92.88 236 VAL B N 1
ATOM 5536 C CA . VAL B 1 236 ? -14.023 -18.125 1.396 1 92.88 236 VAL B CA 1
ATOM 5537 C C . VAL B 1 236 ? -13.125 -19.203 2.018 1 92.88 236 VAL B C 1
ATOM 5539 O O . VAL B 1 236 ? -11.93 -18.984 2.199 1 92.88 236 VAL B O 1
ATOM 5542 N N . ASP B 1 237 ? -13.688 -20.297 2.238 1 92.62 237 ASP B N 1
ATOM 5543 C CA . ASP B 1 237 ? -12.93 -21.391 2.859 1 92.62 237 ASP B CA 1
ATOM 5544 C C . ASP B 1 237 ? -11.797 -21.859 1.951 1 92.62 237 ASP B C 1
ATOM 5546 O O . ASP B 1 237 ? -10.68 -22.094 2.412 1 92.62 237 ASP B O 1
ATOM 5550 N N . ALA B 1 238 ? -12.125 -22 0.721 1 95.94 238 ALA B N 1
ATOM 5551 C CA . ALA B 1 238 ? -11.117 -22.422 -0.242 1 95.94 238 ALA B CA 1
ATOM 5552 C C . ALA B 1 238 ? -9.977 -21.422 -0.33 1 95.94 238 ALA B C 1
ATOM 5554 O O . ALA B 1 238 ? -8.805 -21.797 -0.326 1 95.94 238 ALA B O 1
ATOM 5555 N N . MET B 1 239 ? -10.336 -20.188 -0.302 1 96.75 239 MET B N 1
ATOM 5556 C CA . MET B 1 239 ? -9.344 -19.125 -0.379 1 96.75 239 MET B CA 1
ATOM 5557 C C . MET B 1 239 ? -8.43 -19.141 0.844 1 96.75 239 MET B C 1
ATOM 5559 O O . MET B 1 239 ? -7.211 -19.016 0.716 1 96.75 239 MET B O 1
ATOM 5563 N N . VAL B 1 240 ? -8.992 -19.328 1.946 1 96.38 240 VAL B N 1
ATOM 5564 C CA . VAL B 1 240 ? -8.242 -19.344 3.195 1 96.38 240 VAL B CA 1
ATOM 5565 C C . VAL B 1 240 ? -7.309 -20.547 3.232 1 96.38 240 VAL B C 1
ATOM 5567 O O . VAL B 1 240 ? -6.176 -20.453 3.707 1 96.38 240 VAL B O 1
ATOM 5570 N N . GLN B 1 241 ? -7.746 -21.609 2.697 1 96.5 241 GLN B N 1
ATOM 5571 C CA . GLN B 1 241 ? -6.965 -22.844 2.727 1 96.5 241 GLN B CA 1
ATOM 5572 C C . GLN B 1 241 ? -5.684 -22.703 1.907 1 96.5 241 GLN B C 1
ATOM 5574 O O . GLN B 1 241 ? -4.664 -23.312 2.23 1 96.5 241 GLN B O 1
ATOM 5579 N N . PHE B 1 242 ? -5.723 -21.969 0.869 1 98 242 PHE B N 1
ATOM 5580 C CA . PHE B 1 242 ? -4.516 -21.688 0.103 1 98 242 PHE B CA 1
ATOM 5581 C C . PHE B 1 242 ? -3.404 -21.172 1.011 1 98 242 PHE B C 1
ATOM 5583 O O . PHE B 1 242 ? -2.279 -21.672 0.971 1 98 242 PHE B O 1
ATOM 5590 N N . PHE B 1 243 ? -3.764 -20.203 1.814 1 97.69 243 PHE B N 1
ATOM 5591 C CA . PHE B 1 243 ? -2.781 -19.562 2.686 1 97.69 243 PHE B CA 1
ATOM 5592 C C . PHE B 1 243 ? -2.375 -20.5 3.816 1 97.69 243 PHE B C 1
ATOM 5594 O O . PHE B 1 243 ? -1.187 -20.656 4.105 1 97.69 243 PHE B O 1
ATOM 5601 N N . LEU B 1 244 ? -3.318 -21.156 4.391 1 95.44 244 LEU B N 1
ATOM 5602 C CA . LEU B 1 244 ? -3.053 -22.016 5.535 1 95.44 244 LEU B CA 1
ATOM 5603 C C . LEU B 1 244 ? -2.213 -23.219 5.125 1 95.44 244 LEU B C 1
ATOM 5605 O O . LEU B 1 244 ? -1.317 -23.641 5.863 1 95.44 244 LEU B O 1
ATOM 5609 N N . PHE B 1 245 ? -2.502 -23.734 4.02 1 96.19 245 PHE B N 1
ATOM 5610 C CA . PHE B 1 245 ? -1.762 -24.891 3.521 1 96.19 245 PHE B CA 1
ATOM 5611 C C . PHE B 1 245 ? -0.293 -24.547 3.314 1 96.19 245 PHE B C 1
ATOM 5613 O O . PHE B 1 245 ? 0.592 -25.281 3.754 1 96.19 245 PHE B O 1
ATOM 5620 N N . HIS B 1 246 ? -0.06 -23.453 2.666 1 97.31 246 HIS B N 1
ATOM 5621 C CA . HIS B 1 246 ? 1.321 -23.078 2.391 1 97.31 246 HIS B CA 1
ATOM 5622 C C . HIS B 1 246 ? 2.029 -22.609 3.658 1 97.31 246 HIS B C 1
ATOM 5624 O O . HIS B 1 246 ? 3.246 -22.766 3.787 1 97.31 246 HIS B O 1
ATOM 5630 N N . GLN B 1 247 ? 1.267 -22.047 4.566 1 94 247 GLN B N 1
ATOM 5631 C CA . GLN B 1 247 ? 1.854 -21.734 5.871 1 94 247 GLN B CA 1
ATOM 5632 C C . GLN B 1 247 ? 2.322 -23.016 6.566 1 94 247 GLN B C 1
ATOM 5634 O O . GLN B 1 247 ? 3.391 -23.031 7.18 1 94 247 GLN B O 1
ATOM 5639 N N . ALA B 1 248 ? 1.535 -24.031 6.477 1 91.31 248 ALA B N 1
ATOM 5640 C CA . ALA B 1 248 ? 1.896 -25.312 7.059 1 91.31 248 ALA B CA 1
ATOM 5641 C C . ALA B 1 248 ? 3.168 -25.875 6.422 1 91.31 248 ALA B C 1
ATOM 5643 O O . ALA B 1 248 ? 3.922 -26.609 7.066 1 91.31 248 ALA B O 1
ATOM 5644 N N . LEU B 1 249 ? 3.383 -25.5 5.211 1 94 249 LEU B N 1
ATOM 5645 C CA . LEU B 1 249 ? 4.574 -25.938 4.496 1 94 249 LEU B CA 1
ATOM 5646 C C . LEU B 1 249 ? 5.797 -25.125 4.926 1 94 249 LEU B C 1
ATOM 5648 O O . LEU B 1 249 ? 6.926 -25.469 4.562 1 94 249 LEU B O 1
ATOM 5652 N N . GLY B 1 250 ? 5.551 -24.031 5.605 1 90.62 250 GLY B N 1
ATOM 5653 C CA . GLY B 1 250 ? 6.672 -23.25 6.105 1 90.62 250 GLY B CA 1
ATOM 5654 C C . GLY B 1 250 ? 6.742 -21.844 5.516 1 90.62 250 GLY B C 1
ATOM 5655 O O . GLY B 1 250 ? 7.672 -21.094 5.801 1 90.62 250 GLY B O 1
ATOM 5656 N N . VAL B 1 251 ? 5.781 -21.484 4.723 1 94.69 251 VAL B N 1
ATOM 5657 C CA . VAL B 1 251 ? 5.754 -20.156 4.137 1 94.69 251 VAL B CA 1
ATOM 5658 C C . VAL B 1 251 ? 5.074 -19.188 5.098 1 94.69 251 VAL B C 1
ATOM 5660 O O . VAL B 1 251 ? 3.918 -19.375 5.48 1 94.69 251 VAL B O 1
ATOM 5663 N N . GLN B 1 252 ? 5.793 -18.109 5.391 1 92.06 252 GLN B N 1
ATOM 5664 C CA . GLN B 1 252 ? 5.23 -17.156 6.34 1 92.06 252 GLN B CA 1
ATOM 5665 C C . GLN B 1 252 ? 4.938 -15.812 5.668 1 92.06 252 GLN B C 1
ATOM 5667 O O . GLN B 1 252 ? 4.207 -14.984 6.211 1 92.06 252 GLN B O 1
ATOM 5672 N N . HIS B 1 253 ? 5.516 -15.602 4.555 1 94.69 253 HIS B N 1
ATOM 5673 C CA . HIS B 1 253 ? 5.414 -14.312 3.887 1 94.69 253 HIS B CA 1
ATOM 5674 C C . HIS B 1 253 ? 4.699 -14.438 2.547 1 94.69 253 HIS B C 1
ATOM 5676 O O . HIS B 1 253 ? 5.152 -15.172 1.662 1 94.69 253 HIS B O 1
ATOM 5682 N N . PHE B 1 254 ? 3.574 -13.742 2.455 1 96.94 254 PHE B N 1
ATOM 5683 C CA . PHE B 1 254 ? 2.768 -13.75 1.241 1 96.94 254 PHE B CA 1
ATOM 5684 C C . PHE B 1 254 ? 2.676 -12.352 0.642 1 96.94 254 PHE B C 1
ATOM 5686 O O . PHE B 1 254 ? 2.201 -11.422 1.294 1 96.94 254 PHE B O 1
ATOM 5693 N N . LEU B 1 255 ? 3.23 -12.188 -0.554 1 97.75 255 LEU B N 1
ATOM 5694 C CA . LEU B 1 255 ? 3.102 -10.938 -1.305 1 97.75 255 LEU B CA 1
ATOM 5695 C C . LEU B 1 255 ? 1.896 -10.992 -2.236 1 97.75 255 LEU B C 1
ATOM 5697 O O . LEU B 1 255 ? 1.917 -11.695 -3.248 1 97.75 255 LEU B O 1
ATOM 5701 N N . VAL B 1 256 ? 0.879 -10.219 -1.893 1 97.44 256 VAL B N 1
ATOM 5702 C CA . VAL B 1 256 ? -0.384 -10.336 -2.613 1 97.44 256 VAL B CA 1
ATOM 5703 C C . VAL B 1 256 ? -0.519 -9.188 -3.609 1 97.44 256 VAL B C 1
ATOM 5705 O O . VAL B 1 256 ? -0.747 -8.039 -3.217 1 97.44 256 VAL B O 1
ATOM 5708 N N . TYR B 1 257 ? -0.436 -9.523 -4.898 1 98.06 257 TYR B N 1
ATOM 5709 C CA . TYR B 1 257 ? -0.654 -8.539 -5.957 1 98.06 257 TYR B CA 1
ATOM 5710 C C . TYR B 1 257 ? -2.143 -8.305 -6.18 1 98.06 257 TYR B C 1
ATOM 5712 O O . TYR B 1 257 ? -2.916 -9.25 -6.32 1 98.06 257 TYR B O 1
ATOM 5720 N N . ASN B 1 258 ? -2.496 -6.973 -6.277 1 96.69 258 ASN B N 1
ATOM 5721 C CA . ASN B 1 258 ? -3.902 -6.594 -6.375 1 96.69 258 ASN B CA 1
ATOM 5722 C C . ASN B 1 258 ? -4.684 -7.008 -5.129 1 96.69 258 ASN B C 1
ATOM 5724 O O . ASN B 1 258 ? -5.738 -7.637 -5.234 1 96.69 258 ASN B O 1
ATOM 5728 N N . TYR B 1 259 ? -4.113 -6.645 -3.996 1 94.75 259 TYR B N 1
ATOM 5729 C CA . TYR B 1 259 ? -4.566 -7.035 -2.666 1 94.75 259 TYR B CA 1
ATOM 5730 C C . TYR B 1 259 ? -6.023 -6.641 -2.447 1 94.75 259 TYR B C 1
ATOM 5732 O O . TYR B 1 259 ? -6.762 -7.336 -1.749 1 94.75 259 TYR B O 1
ATOM 5740 N N . ASP B 1 260 ? -6.496 -5.605 -3.033 1 93.62 260 ASP B N 1
ATOM 5741 C CA . ASP B 1 260 ? -7.836 -5.086 -2.795 1 93.62 260 ASP B CA 1
ATOM 5742 C C . ASP B 1 260 ? -8.898 -6.066 -3.283 1 93.62 260 ASP B C 1
ATOM 5744 O O . ASP B 1 260 ? -10.07 -5.965 -2.904 1 93.62 260 ASP B O 1
ATOM 5748 N N . GLU B 1 261 ? -8.5 -7.023 -4.074 1 94 261 GLU B N 1
ATOM 5749 C CA . GLU B 1 261 ? -9.43 -8.031 -4.566 1 94 261 GLU B CA 1
ATOM 5750 C C . GLU B 1 261 ? -9.664 -9.125 -3.523 1 94 261 GLU B C 1
ATOM 5752 O O . GLU B 1 261 ? -10.602 -9.914 -3.645 1 94 261 GLU B O 1
ATOM 5757 N N . LEU B 1 262 ? -8.773 -9.219 -2.619 1 93.81 262 LEU B N 1
ATOM 5758 C CA . LEU B 1 262 ? -8.945 -10.211 -1.557 1 93.81 262 LEU B CA 1
ATOM 5759 C C . LEU B 1 262 ? -10.156 -9.875 -0.698 1 93.81 262 LEU B C 1
ATOM 5761 O O . LEU B 1 262 ? -10.266 -8.773 -0.164 1 93.81 262 LEU B O 1
ATOM 5765 N N . PRO B 1 263 ? -11.086 -10.781 -0.603 1 89.62 263 PRO B N 1
ATOM 5766 C CA . PRO B 1 263 ? -12.297 -10.5 0.181 1 89.62 263 PRO B CA 1
ATOM 5767 C C . PRO B 1 263 ? -11.984 -10.164 1.638 1 89.62 263 PRO B C 1
ATOM 5769 O O . PRO B 1 263 ? -11.07 -10.734 2.227 1 89.62 263 PRO B O 1
ATOM 5772 N N . GLU B 1 264 ? -12.812 -9.32 2.199 1 86.25 264 GLU B N 1
ATOM 5773 C CA . GLU B 1 264 ? -12.602 -8.852 3.568 1 86.25 264 GLU B CA 1
ATOM 5774 C C . GLU B 1 264 ? -12.68 -10.008 4.562 1 86.25 264 GLU B C 1
ATOM 5776 O O . GLU B 1 264 ? -11.945 -10.039 5.551 1 86.25 264 GLU B O 1
ATOM 5781 N N . GLN B 1 265 ? -13.547 -10.891 4.309 1 87 265 GLN B N 1
ATOM 5782 C CA . GLN B 1 265 ? -13.695 -12.039 5.195 1 87 265 GLN B CA 1
ATOM 5783 C C . GLN B 1 265 ? -12.414 -12.867 5.246 1 87 265 GLN B C 1
ATOM 5785 O O . GLN B 1 265 ? -12.016 -13.336 6.316 1 87 265 GLN B O 1
ATOM 5790 N N . VAL B 1 266 ? -11.828 -13.023 4.121 1 93 266 VAL B N 1
ATOM 5791 C CA . VAL B 1 266 ? -10.586 -13.773 4.051 1 93 266 VAL B CA 1
ATOM 5792 C C . VAL B 1 266 ? -9.492 -13.047 4.836 1 93 266 VAL B C 1
ATOM 5794 O O . VAL B 1 266 ? -8.773 -13.656 5.625 1 93 266 VAL B O 1
ATOM 5797 N N . VAL B 1 267 ? -9.445 -11.742 4.688 1 90.12 267 VAL B N 1
ATOM 5798 C CA . VAL B 1 267 ? -8.438 -10.922 5.352 1 90.12 267 VAL B CA 1
ATOM 5799 C C . VAL B 1 267 ? -8.602 -11.031 6.863 1 90.12 267 VAL B C 1
ATOM 5801 O O . VAL B 1 267 ? -7.621 -11.211 7.59 1 90.12 267 VAL B O 1
ATOM 5804 N N . ARG B 1 268 ? -9.758 -10.977 7.324 1 83.94 268 ARG B N 1
ATOM 5805 C CA . ARG B 1 268 ? -10.047 -11.039 8.75 1 83.94 268 ARG B CA 1
ATOM 5806 C C . ARG B 1 268 ? -9.602 -12.375 9.336 1 83.94 268 ARG B C 1
ATOM 5808 O O . ARG B 1 268 ? -9.031 -12.422 10.43 1 83.94 268 ARG B O 1
ATOM 5815 N N . LEU B 1 269 ? -9.828 -13.383 8.578 1 87.31 269 LEU B N 1
ATOM 5816 C CA . LEU B 1 269 ? -9.461 -14.719 9.031 1 87.31 269 LEU B CA 1
ATOM 5817 C C . LEU B 1 269 ? -7.945 -14.891 9.047 1 87.31 269 LEU B C 1
ATOM 5819 O O . LEU B 1 269 ? -7.391 -15.484 9.969 1 87.31 269 LEU B O 1
ATOM 5823 N N . LEU B 1 270 ? -7.344 -14.344 8.055 1 90.56 270 LEU B N 1
ATOM 5824 C CA . LEU B 1 270 ? -5.898 -14.492 7.945 1 90.56 270 LEU B CA 1
ATOM 5825 C C . LEU B 1 270 ? -5.18 -13.641 8.984 1 90.56 270 LEU B C 1
ATOM 5827 O O . LEU B 1 270 ? -4.066 -13.961 9.406 1 90.56 270 LEU B O 1
ATOM 5831 N N . GLU B 1 271 ? -5.777 -12.531 9.367 1 81.06 271 GLU B N 1
ATOM 5832 C CA . GLU B 1 271 ? -5.195 -11.641 10.367 1 81.06 271 GLU B CA 1
ATOM 5833 C C . GLU B 1 271 ? -5.062 -12.352 11.719 1 81.06 271 GLU B C 1
ATOM 5835 O O . GLU B 1 271 ? -4.238 -11.961 12.547 1 81.06 271 GLU B O 1
ATOM 5840 N N . ARG B 1 272 ? -5.805 -13.312 11.828 1 76.38 272 ARG B N 1
ATOM 5841 C CA . ARG B 1 272 ? -5.773 -14.062 13.078 1 76.38 272 ARG B CA 1
ATOM 5842 C C . ARG B 1 272 ? -4.605 -15.047 13.094 1 76.38 272 ARG B C 1
ATOM 5844 O O . ARG B 1 272 ? -4.293 -15.625 14.141 1 76.38 272 ARG B O 1
ATOM 5851 N N . THR B 1 273 ? -4.07 -15.109 11.977 1 81.62 273 THR B N 1
ATOM 5852 C CA . THR B 1 273 ? -2.928 -16 11.867 1 81.62 273 THR B CA 1
ATOM 5853 C C . THR B 1 273 ? -1.618 -15.227 11.969 1 81.62 273 THR B C 1
ATOM 5855 O O . THR B 1 273 ? -1.623 -14 12.008 1 81.62 273 THR B O 1
ATOM 5858 N N . LYS B 1 274 ? -0.489 -15.836 12.219 1 78.12 274 LYS B N 1
ATOM 5859 C CA . LYS B 1 274 ? 0.809 -15.188 12.383 1 78.12 274 LYS B CA 1
ATOM 5860 C C . LYS B 1 274 ? 1.51 -15.023 11.039 1 78.12 274 LYS B C 1
ATOM 5862 O O . LYS B 1 274 ? 2.723 -14.805 10.984 1 78.12 274 LYS B O 1
ATOM 5867 N N . MET B 1 275 ? 0.704 -15.117 9.984 1 88.69 275 MET B N 1
ATOM 5868 C CA . MET B 1 275 ? 1.339 -14.93 8.68 1 88.69 275 MET B CA 1
ATOM 5869 C C . MET B 1 275 ? 1.46 -13.445 8.344 1 88.69 275 MET B C 1
ATOM 5871 O O . MET B 1 275 ? 0.777 -12.609 8.945 1 88.69 275 MET B O 1
ATOM 5875 N N . HIS B 1 276 ? 2.414 -13.141 7.5 1 90.06 276 HIS B N 1
ATOM 5876 C CA . HIS B 1 276 ? 2.617 -11.773 7.035 1 90.06 276 HIS B CA 1
ATOM 5877 C C . HIS B 1 276 ? 2.074 -11.586 5.621 1 90.06 276 HIS B C 1
ATOM 5879 O O . HIS B 1 276 ? 2.553 -12.227 4.68 1 90.06 276 HIS B O 1
ATOM 5885 N N . LEU B 1 277 ? 1.07 -10.789 5.594 1 92.31 277 LEU B N 1
ATOM 5886 C CA . LEU B 1 277 ? 0.503 -10.445 4.293 1 92.31 277 LEU B CA 1
ATOM 5887 C C . LEU B 1 277 ? 0.979 -9.07 3.832 1 92.31 277 LEU B C 1
ATOM 5889 O O . LEU B 1 277 ? 0.861 -8.094 4.57 1 92.31 277 LEU B O 1
ATOM 5893 N N . TYR B 1 278 ? 1.606 -9.023 2.695 1 93.44 278 TYR B N 1
ATOM 5894 C CA . TYR B 1 278 ? 2.025 -7.766 2.092 1 93.44 278 TYR B CA 1
ATOM 5895 C C . TYR B 1 278 ? 1.068 -7.348 0.98 1 93.44 278 TYR B C 1
ATOM 5897 O O . TYR B 1 278 ? 0.873 -8.086 0.011 1 93.44 278 TYR B O 1
ATOM 5905 N N . SER B 1 279 ? 0.465 -6.203 1.166 1 93.06 279 SER B N 1
ATOM 5906 C CA . SER B 1 279 ? -0.497 -5.691 0.196 1 93.06 279 SER B CA 1
ATOM 5907 C C . SER B 1 279 ? 0.198 -4.906 -0.912 1 93.06 279 SER B C 1
ATOM 5909 O O . SER B 1 279 ? 0.756 -3.836 -0.665 1 93.06 279 SER B O 1
ATOM 5911 N N . LEU B 1 280 ? 0.156 -5.438 -2.088 1 96.56 280 LEU B N 1
ATOM 5912 C CA . LEU B 1 280 ? 0.742 -4.766 -3.242 1 96.56 280 LEU B CA 1
ATOM 5913 C C . LEU B 1 280 ? -0.336 -4.371 -4.246 1 96.56 280 LEU B C 1
ATOM 5915 O O . LEU B 1 280 ? -1.072 -5.227 -4.742 1 96.56 280 LEU B O 1
ATOM 5919 N N . PRO B 1 281 ? -0.438 -3.084 -4.531 1 96.19 281 PRO B N 1
ATOM 5920 C CA . PRO B 1 281 ? -1.417 -2.664 -5.535 1 96.19 281 PRO B CA 1
ATOM 5921 C C . PRO B 1 281 ? -0.983 -3.006 -6.957 1 96.19 281 PRO B C 1
ATOM 5923 O O . PRO B 1 281 ? 0.19 -3.305 -7.195 1 96.19 281 PRO B O 1
ATOM 5926 N N . PHE B 1 282 ? -1.935 -3.092 -7.84 1 96.56 282 PHE B N 1
ATOM 5927 C CA . PHE B 1 282 ? -1.649 -3.271 -9.258 1 96.56 282 PHE B CA 1
ATOM 5928 C C . PHE B 1 282 ? -2.584 -2.422 -10.109 1 96.56 282 PHE B C 1
ATOM 5930 O O . PHE B 1 282 ? -3.484 -2.947 -10.766 1 96.56 282 PHE B O 1
ATOM 5937 N N . ASN B 1 283 ? -2.348 -1.147 -10.164 1 94.94 283 ASN B N 1
ATOM 5938 C CA . ASN B 1 283 ? -3.117 -0.17 -10.922 1 94.94 283 ASN B CA 1
ATOM 5939 C C . ASN B 1 283 ? -2.65 -0.098 -12.375 1 94.94 283 ASN B C 1
ATOM 5941 O O . ASN B 1 283 ? -2.314 0.978 -12.875 1 94.94 283 ASN B O 1
ATOM 5945 N N . PHE B 1 284 ? -2.783 -1.206 -13.086 1 95.75 284 PHE B N 1
ATOM 5946 C CA . PHE B 1 284 ? -2.248 -1.358 -14.438 1 95.75 284 PHE B CA 1
ATOM 5947 C C . PHE B 1 284 ? -2.865 -0.337 -15.383 1 95.75 284 PHE B C 1
ATOM 5949 O O . PHE B 1 284 ? -4.09 -0.194 -15.438 1 95.75 284 PHE B O 1
ATOM 5956 N N . PRO B 1 285 ? -2.104 0.337 -16.172 1 93.94 285 PRO B N 1
ATOM 5957 C CA . PRO B 1 285 ? -2.58 1.5 -16.938 1 93.94 285 PRO B CA 1
ATOM 5958 C C . PRO B 1 285 ? -3.242 1.116 -18.25 1 93.94 285 PRO B C 1
ATOM 5960 O O . PRO B 1 285 ? -3.873 1.957 -18.906 1 93.94 285 PRO B O 1
ATOM 5963 N N . PHE B 1 286 ? -3.135 -0.103 -18.703 1 91.94 286 PHE B N 1
ATOM 5964 C CA . PHE B 1 286 ? -3.672 -0.504 -20 1 91.94 286 PHE B CA 1
ATOM 5965 C C . PHE B 1 286 ? -4.797 -1.518 -19.828 1 91.94 286 PHE B C 1
ATOM 5967 O O . PHE B 1 286 ? -5.031 -2.01 -18.719 1 91.94 286 PHE B O 1
ATOM 5974 N N . LEU B 1 287 ? -5.453 -1.73 -20.891 1 86.56 287 LEU B N 1
ATOM 5975 C CA . LEU B 1 287 ? -6.566 -2.672 -20.875 1 86.56 287 LEU B CA 1
ATOM 5976 C C . LEU B 1 287 ? -6.066 -4.098 -20.656 1 86.56 287 LEU B C 1
ATOM 5978 O O . LEU B 1 287 ? -5.105 -4.527 -21.312 1 86.56 287 LEU B O 1
ATOM 5982 N N . GLN B 1 288 ? -6.695 -4.723 -19.719 1 86.69 288 GLN B N 1
ATOM 5983 C CA . GLN B 1 288 ? -6.383 -6.121 -19.453 1 86.69 288 GLN B CA 1
ATOM 5984 C C . GLN B 1 288 ? -7.402 -7.051 -20.109 1 86.69 288 GLN B C 1
ATOM 5986 O O . GLN B 1 288 ? -8.609 -6.914 -19.891 1 86.69 288 GLN B O 1
ATOM 5991 N N . THR B 1 289 ? -6.938 -7.844 -20.969 1 83.75 289 THR B N 1
ATOM 5992 C CA . THR B 1 289 ? -7.77 -8.836 -21.641 1 83.75 289 THR B CA 1
ATOM 5993 C C . THR B 1 289 ? -7.203 -10.242 -21.438 1 83.75 289 THR B C 1
ATOM 5995 O O . THR B 1 289 ? -6.137 -10.406 -20.859 1 83.75 289 THR B O 1
ATOM 5998 N N . ASN B 1 290 ? -7.922 -11.203 -21.891 1 80.75 290 ASN B N 1
ATOM 5999 C CA . ASN B 1 290 ? -7.449 -12.578 -21.812 1 80.75 290 ASN B CA 1
ATOM 6000 C C . ASN B 1 290 ? -6.16 -12.773 -22.609 1 80.75 290 ASN B C 1
ATOM 6002 O O . ASN B 1 290 ? -5.305 -13.57 -22.234 1 80.75 290 ASN B O 1
ATOM 6006 N N . GLY B 1 291 ? -6.016 -11.992 -23.641 1 80.38 291 GLY B N 1
ATOM 6007 C CA . GLY B 1 291 ? -4.836 -12.102 -24.484 1 80.38 291 GLY B CA 1
ATOM 6008 C C . GLY B 1 291 ? -3.596 -11.492 -23.844 1 80.38 291 GLY B C 1
ATOM 6009 O O . GLY B 1 291 ? -2.473 -11.812 -24.25 1 80.38 291 GLY B O 1
ATOM 6010 N N . THR B 1 292 ? -3.793 -10.664 -22.844 1 88.06 292 THR B N 1
ATOM 6011 C CA . THR B 1 292 ? -2.65 -9.969 -22.25 1 88.06 292 THR B CA 1
ATOM 6012 C C . THR B 1 292 ? -2.27 -10.602 -20.922 1 88.06 292 THR B C 1
ATOM 6014 O O . THR B 1 292 ? -1.324 -10.156 -20.266 1 88.06 292 THR B O 1
ATOM 6017 N N . THR B 1 293 ? -2.951 -11.641 -20.547 1 88.62 293 THR B N 1
ATOM 6018 C CA . THR B 1 293 ? -2.77 -12.234 -19.234 1 88.62 293 THR B CA 1
ATOM 6019 C C . THR B 1 293 ? -1.347 -12.766 -19.062 1 88.62 293 THR B C 1
ATOM 6021 O O . THR B 1 293 ? -0.72 -12.562 -18.031 1 88.62 293 THR B O 1
ATOM 6024 N N . ALA B 1 294 ? -0.856 -13.445 -20.047 1 86.69 294 ALA B N 1
ATOM 6025 C CA . ALA B 1 294 ? 0.482 -14.023 -19.969 1 86.69 294 ALA B CA 1
ATOM 6026 C C . ALA B 1 294 ? 1.545 -12.938 -19.844 1 86.69 294 ALA B C 1
ATOM 6028 O O . ALA B 1 294 ? 2.502 -13.078 -19.078 1 86.69 294 ALA B O 1
ATOM 6029 N N . ARG B 1 295 ? 1.357 -11.859 -20.562 1 89.12 295 ARG B N 1
ATOM 6030 C CA . ARG B 1 295 ? 2.309 -10.758 -20.531 1 89.12 295 ARG B CA 1
ATOM 6031 C C . ARG B 1 295 ? 2.297 -10.062 -19.172 1 89.12 295 ARG B C 1
ATOM 6033 O O . ARG B 1 295 ? 3.35 -9.695 -18.656 1 89.12 295 ARG B O 1
ATOM 6040 N N . ILE B 1 296 ? 1.166 -9.883 -18.703 1 93.5 296 ILE B N 1
ATOM 6041 C CA . ILE B 1 296 ? 1.022 -9.25 -17.406 1 93.5 296 ILE B CA 1
ATOM 6042 C C . ILE B 1 296 ? 1.613 -10.148 -16.328 1 93.5 296 ILE B C 1
ATOM 6044 O O . ILE B 1 296 ? 2.266 -9.664 -15.391 1 93.5 296 ILE B O 1
ATOM 6048 N N . ARG B 1 297 ? 1.372 -11.406 -16.422 1 92.69 297 ARG B N 1
ATOM 6049 C CA . ARG B 1 297 ? 1.923 -12.352 -15.453 1 92.69 297 ARG B CA 1
ATOM 6050 C C . ARG B 1 297 ? 3.447 -12.312 -15.461 1 92.69 297 ARG B C 1
ATOM 6052 O O . ARG B 1 297 ? 4.082 -12.477 -14.414 1 92.69 297 ARG B O 1
ATOM 6059 N N . GLN B 1 298 ? 4.008 -12.094 -16.609 1 91.44 298 GLN B N 1
ATOM 6060 C CA . GLN B 1 298 ? 5.457 -11.977 -16.719 1 91.44 298 GLN B CA 1
ATOM 6061 C C . GLN B 1 298 ? 5.969 -10.773 -15.922 1 91.44 298 GLN B C 1
ATOM 6063 O O . GLN B 1 298 ? 7.035 -10.836 -15.305 1 91.44 298 GLN B O 1
ATOM 6068 N N . LEU B 1 299 ? 5.234 -9.711 -16 1 95.12 299 LEU B N 1
ATOM 6069 C CA . LEU B 1 299 ? 5.586 -8.531 -15.219 1 95.12 299 LEU B CA 1
ATOM 6070 C C . LEU B 1 299 ? 5.594 -8.852 -13.727 1 95.12 299 LEU B C 1
ATOM 6072 O O . LEU B 1 299 ? 6.52 -8.469 -13.016 1 95.12 299 LEU B O 1
ATOM 6076 N N . LEU B 1 300 ? 4.578 -9.562 -13.344 1 96.81 300 LEU B N 1
ATOM 6077 C CA . LEU B 1 300 ? 4.469 -9.938 -11.938 1 96.81 300 LEU B CA 1
ATOM 6078 C C . LEU B 1 300 ? 5.613 -10.859 -11.531 1 96.81 300 LEU B C 1
ATOM 6080 O O . LEU B 1 300 ? 6.18 -10.719 -10.445 1 96.81 300 LEU B O 1
ATOM 6084 N N . GLN B 1 301 ? 5.91 -11.758 -12.383 1 94.44 301 GLN B N 1
ATOM 6085 C CA . GLN B 1 301 ? 6.996 -12.695 -12.109 1 94.44 301 GLN B CA 1
ATOM 6086 C C . GLN B 1 301 ? 8.32 -11.953 -11.938 1 94.44 301 GLN B C 1
ATOM 6088 O O . GLN B 1 301 ? 9.094 -12.258 -11.023 1 94.44 301 GLN B O 1
ATOM 6093 N N . THR B 1 302 ? 8.57 -11.039 -12.797 1 94.31 302 THR B N 1
ATOM 6094 C CA . THR B 1 302 ? 9.797 -10.258 -12.719 1 94.31 302 THR B CA 1
ATOM 6095 C C . THR B 1 302 ? 9.875 -9.5 -11.398 1 94.31 302 THR B C 1
ATOM 6097 O O . THR B 1 302 ? 10.898 -9.523 -10.719 1 94.31 302 THR B O 1
ATOM 6100 N N . ASP B 1 303 ? 8.797 -8.82 -11.078 1 96.88 303 ASP B N 1
ATOM 6101 C CA . ASP B 1 303 ? 8.781 -8.086 -9.812 1 96.88 303 ASP B CA 1
ATOM 6102 C C . ASP B 1 303 ? 8.961 -9.031 -8.625 1 96.88 303 ASP B C 1
ATOM 6104 O O . ASP B 1 303 ? 9.703 -8.734 -7.691 1 96.88 303 ASP B O 1
ATOM 6108 N N . CYS B 1 304 ? 8.258 -10.109 -8.648 1 96.75 304 CYS B N 1
ATOM 6109 C CA . CYS B 1 304 ? 8.336 -11.109 -7.59 1 96.75 304 CYS B CA 1
ATOM 6110 C C . CYS B 1 304 ? 9.766 -11.586 -7.398 1 96.75 304 CYS B C 1
ATOM 6112 O O . CYS B 1 304 ? 10.266 -11.625 -6.273 1 96.75 304 CYS B O 1
ATOM 6114 N N . LEU B 1 305 ? 10.422 -11.906 -8.453 1 95.44 305 LEU B N 1
ATOM 6115 C CA . LEU B 1 305 ? 11.789 -12.406 -8.383 1 95.44 305 LEU B CA 1
ATOM 6116 C C . LEU B 1 305 ? 12.734 -11.344 -7.836 1 95.44 305 LEU B C 1
ATOM 6118 O O . LEU B 1 305 ? 13.516 -11.602 -6.918 1 95.44 305 LEU B O 1
ATOM 6122 N N . LEU B 1 306 ? 12.633 -10.195 -8.352 1 95.44 306 LEU B N 1
ATOM 6123 C CA . LEU B 1 306 ? 13.531 -9.117 -7.945 1 95.44 306 LEU B CA 1
ATOM 6124 C C . LEU B 1 306 ? 13.297 -8.734 -6.488 1 95.44 306 LEU B C 1
ATOM 6126 O O . LEU B 1 306 ? 14.242 -8.43 -5.762 1 95.44 306 LEU B O 1
ATOM 6130 N N . ARG B 1 307 ? 12.094 -8.758 -6.07 1 95.44 307 ARG B N 1
ATOM 6131 C CA . ARG B 1 307 ? 11.75 -8.375 -4.703 1 95.44 307 ARG B CA 1
ATOM 6132 C C . ARG B 1 307 ? 12.266 -9.406 -3.703 1 95.44 307 ARG B C 1
ATOM 6134 O O . ARG B 1 307 ? 12.539 -9.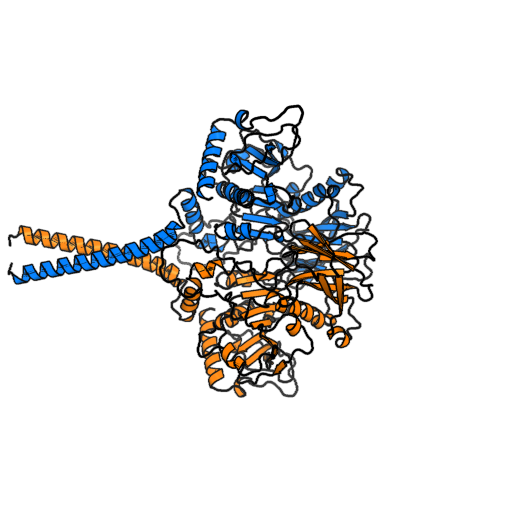07 -2.549 1 95.44 307 ARG B O 1
ATOM 6141 N N . ASN B 1 308 ? 12.391 -10.594 -4.152 1 94.81 308 ASN B N 1
ATOM 6142 C CA . ASN B 1 308 ? 12.711 -11.664 -3.219 1 94.81 308 ASN B CA 1
ATOM 6143 C C . ASN B 1 308 ? 14.18 -12.055 -3.289 1 94.81 308 ASN B C 1
ATOM 6145 O O . ASN B 1 308 ? 14.695 -12.734 -2.396 1 94.81 308 ASN B O 1
ATOM 6149 N N . VAL B 1 309 ? 14.859 -11.641 -4.273 1 91.88 309 VAL B N 1
ATOM 6150 C CA . VAL B 1 309 ? 16.266 -12.016 -4.43 1 91.88 309 VAL B CA 1
ATOM 6151 C C . VAL B 1 309 ? 17.047 -11.562 -3.201 1 91.88 309 VAL B C 1
ATOM 6153 O O . VAL B 1 309 ? 16.922 -10.422 -2.752 1 91.88 309 VAL B O 1
ATOM 6156 N N . ASN B 1 310 ? 17.797 -12.461 -2.588 1 88.94 310 ASN B N 1
ATOM 6157 C CA . ASN B 1 310 ? 18.641 -12.266 -1.413 1 88.94 310 ASN B CA 1
ATOM 6158 C C . ASN B 1 310 ? 17.812 -12.109 -0.145 1 88.94 310 ASN B C 1
ATOM 6160 O O . ASN B 1 310 ? 18.359 -11.945 0.947 1 88.94 310 ASN B O 1
ATOM 6164 N N . TYR B 1 311 ? 16.5 -12.164 -0.244 1 90.75 311 TYR B N 1
ATOM 6165 C CA . TYR B 1 311 ? 15.641 -12.062 0.925 1 90.75 311 TYR B CA 1
ATOM 6166 C C . TYR B 1 311 ? 15 -13.406 1.253 1 90.75 311 TYR B C 1
ATOM 6168 O O . TYR B 1 311 ? 14.656 -13.672 2.408 1 90.75 311 TYR B O 1
ATOM 6176 N N . ALA B 1 312 ? 14.875 -14.195 0.252 1 92.38 312 ALA B N 1
ATOM 6177 C CA . ALA B 1 312 ? 14.312 -15.531 0.412 1 92.38 312 ALA B CA 1
ATOM 6178 C C . ALA B 1 312 ? 15.125 -16.562 -0.363 1 92.38 312 ALA B C 1
ATOM 6180 O O . ALA B 1 312 ? 15.875 -16.219 -1.274 1 92.38 312 ALA B 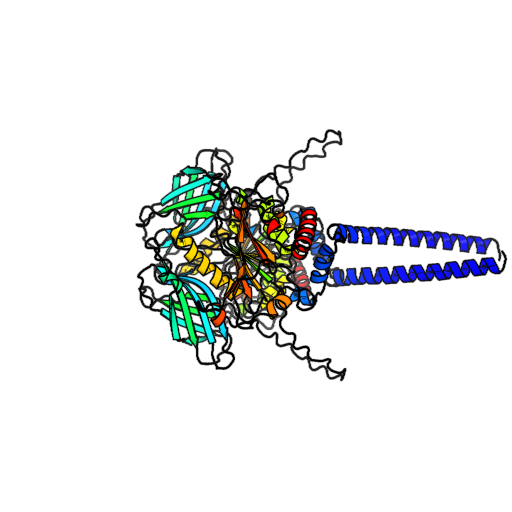O 1
ATOM 6181 N N . SER B 1 313 ? 14.992 -17.797 0.082 1 91.06 313 SER B N 1
ATOM 6182 C CA . SER B 1 313 ? 15.68 -18.859 -0.622 1 91.06 313 SER B CA 1
ATOM 6183 C C . SER B 1 313 ? 14.875 -19.344 -1.821 1 91.06 313 SER B C 1
ATOM 6185 O O . SER B 1 313 ? 15.445 -19.672 -2.865 1 91.06 313 SER B O 1
ATOM 6187 N N . PHE B 1 314 ? 13.578 -19.406 -1.619 1 94.06 314 PHE B N 1
ATOM 6188 C CA . PHE B 1 314 ? 12.68 -19.844 -2.684 1 94.06 314 PHE B CA 1
ATOM 6189 C C . PHE B 1 314 ? 11.5 -18.891 -2.818 1 94.06 314 PHE B C 1
ATOM 6191 O O . PHE B 1 314 ? 11.102 -18.25 -1.846 1 94.06 314 PHE B O 1
ATOM 6198 N N . THR B 1 315 ? 11.008 -18.797 -4.043 1 96.38 315 THR B N 1
ATOM 6199 C CA . THR B 1 315 ? 9.773 -18.047 -4.242 1 96.38 315 THR B CA 1
ATOM 6200 C C . THR B 1 315 ? 8.945 -18.672 -5.367 1 96.38 315 THR B C 1
ATOM 6202 O O . THR B 1 315 ? 9.461 -19.453 -6.168 1 96.38 315 THR B O 1
ATOM 6205 N N . MET B 1 316 ? 7.641 -18.391 -5.309 1 97.5 316 MET B N 1
ATOM 6206 C CA . MET B 1 316 ? 6.699 -18.859 -6.324 1 97.5 316 MET B CA 1
ATOM 6207 C C . MET B 1 316 ? 5.637 -17.797 -6.598 1 97.5 316 MET B C 1
ATOM 6209 O O . MET B 1 316 ? 5.254 -17.047 -5.695 1 97.5 316 MET B O 1
ATOM 6213 N N . LEU B 1 317 ? 5.289 -17.719 -7.828 1 97.88 317 LEU B N 1
ATOM 6214 C CA . LEU B 1 317 ? 4.117 -16.938 -8.211 1 97.88 317 LEU B CA 1
ATOM 6215 C C . LEU B 1 317 ? 2.91 -17.844 -8.422 1 97.88 317 LEU B C 1
ATOM 6217 O O . LEU B 1 317 ? 2.877 -18.641 -9.367 1 97.88 317 LEU B O 1
ATOM 6221 N N . LEU B 1 318 ? 1.895 -17.672 -7.5 1 98.44 318 LEU B N 1
ATOM 6222 C CA . LEU B 1 318 ? 0.755 -18.594 -7.539 1 98.44 318 LEU B CA 1
ATOM 6223 C C . LEU B 1 318 ? -0.559 -17.812 -7.527 1 98.44 318 LEU B C 1
ATOM 6225 O O . LEU B 1 318 ? -0.625 -16.703 -6.996 1 98.44 318 LEU B O 1
ATOM 6229 N N . THR B 1 319 ? -1.532 -18.344 -8.18 1 97.69 319 THR B N 1
ATOM 6230 C CA . THR B 1 319 ? -2.914 -17.938 -7.945 1 97.69 319 THR B CA 1
ATOM 6231 C C . THR B 1 319 ? -3.52 -18.734 -6.793 1 97.69 319 THR B C 1
ATOM 6233 O O . THR B 1 319 ? -3.062 -19.844 -6.488 1 97.69 319 THR B O 1
ATOM 6236 N N . PRO B 1 320 ? -4.535 -18.234 -6.176 1 98 320 PRO B N 1
ATOM 6237 C CA . PRO B 1 320 ? -5.078 -18.875 -4.98 1 98 320 PRO B CA 1
ATOM 6238 C C . PRO B 1 320 ? -5.586 -20.297 -5.254 1 98 320 PRO B C 1
ATOM 6240 O O . PRO B 1 320 ? -5.715 -21.094 -4.328 1 98 320 PRO B O 1
ATOM 6243 N N . ASN B 1 321 ? -5.926 -20.625 -6.461 1 97.69 321 ASN B N 1
ATOM 6244 C CA . ASN B 1 321 ? -6.418 -21.953 -6.766 1 97.69 321 ASN B CA 1
ATOM 6245 C C . ASN B 1 321 ? -5.273 -22.906 -7.098 1 97.69 321 ASN B C 1
ATOM 6247 O O . ASN B 1 321 ? -5.496 -23.984 -7.656 1 97.69 321 ASN B O 1
ATOM 6251 N N . GLU B 1 322 ? -4.078 -22.516 -6.816 1 98.06 322 GLU B N 1
ATOM 6252 C CA . GLU B 1 322 ? -2.904 -23.359 -7.031 1 98.06 322 GLU B CA 1
ATOM 6253 C C . GLU B 1 322 ? -2.238 -23.734 -5.707 1 98.06 322 GLU B C 1
ATOM 6255 O O . GLU B 1 322 ? -1.842 -22.844 -4.941 1 98.06 322 GLU B O 1
ATOM 6260 N N . LEU B 1 323 ? -2.129 -24.984 -5.434 1 97.81 323 LEU B N 1
ATOM 6261 C CA . LEU B 1 323 ? -1.425 -25.484 -4.258 1 97.81 323 LEU B CA 1
ATOM 6262 C C . LEU B 1 323 ? -0.186 -26.281 -4.66 1 97.81 323 LEU B C 1
ATOM 6264 O O . LEU B 1 323 ? -0.224 -27.047 -5.621 1 97.81 323 LEU B O 1
ATOM 6268 N N . VAL B 1 324 ? 0.862 -26.078 -3.973 1 97.81 324 VAL B N 1
ATOM 6269 C CA . VAL B 1 324 ? 2.107 -26.781 -4.273 1 97.81 324 VAL B CA 1
ATOM 6270 C C . VAL B 1 324 ? 2.395 -27.812 -3.188 1 97.81 324 VAL B C 1
ATOM 6272 O O . VAL B 1 324 ? 2.184 -27.547 -2 1 97.81 324 VAL B O 1
ATOM 6275 N N . TYR B 1 325 ? 2.838 -29 -3.637 1 95.5 325 TYR B N 1
ATOM 6276 C CA . TYR B 1 325 ? 3.135 -30.125 -2.756 1 95.5 325 TYR B CA 1
ATOM 6277 C C . TYR B 1 325 ? 4.586 -30.562 -2.904 1 95.5 325 TYR B C 1
ATOM 6279 O O . TYR B 1 325 ? 4.875 -31.547 -3.6 1 95.5 325 TYR B O 1
ATOM 6287 N N . PRO B 1 326 ? 5.453 -29.891 -2.225 1 93.88 326 PRO B N 1
ATOM 6288 C CA . PRO B 1 326 ? 6.824 -30.406 -2.191 1 93.88 326 PRO B CA 1
ATOM 6289 C C . PRO B 1 326 ? 6.977 -31.641 -1.309 1 93.88 326 PRO B C 1
ATOM 6291 O O . PRO B 1 326 ? 6.094 -31.938 -0.496 1 93.88 326 PRO B O 1
ATOM 6294 N N . ASN B 1 327 ? 8.023 -32.375 -1.475 1 90.75 327 ASN B N 1
ATOM 6295 C CA . ASN B 1 327 ? 8.234 -33.594 -0.702 1 90.75 327 ASN B CA 1
ATOM 6296 C C . ASN B 1 327 ? 8.734 -33.281 0.707 1 90.75 327 ASN B C 1
ATOM 6298 O O . ASN B 1 327 ? 8.844 -34.156 1.542 1 90.75 327 ASN B O 1
ATOM 6302 N N . ALA B 1 328 ? 9.078 -32.031 0.891 1 90.69 328 ALA B N 1
ATOM 6303 C CA . ALA B 1 328 ? 9.516 -31.562 2.207 1 90.69 328 ALA B CA 1
ATOM 6304 C C . ALA B 1 328 ? 9.055 -30.141 2.469 1 90.69 328 ALA B C 1
ATOM 6306 O O . ALA B 1 328 ? 8.641 -29.438 1.545 1 90.69 328 ALA B O 1
ATOM 6307 N N . ARG B 1 329 ? 9.117 -29.797 3.715 1 90.94 329 ARG B N 1
ATOM 6308 C CA . ARG B 1 329 ? 8.727 -28.438 4.102 1 90.94 329 ARG B CA 1
ATOM 6309 C C . ARG B 1 329 ? 9.836 -27.438 3.789 1 90.94 329 ARG B C 1
ATOM 6311 O O . ARG B 1 329 ? 11 -27.828 3.633 1 90.94 329 ARG B O 1
ATOM 6318 N N . PHE B 1 330 ? 9.297 -26.219 3.645 1 90 330 PHE B N 1
ATOM 6319 C CA . PHE B 1 330 ? 10.281 -25.141 3.547 1 90 330 PHE B CA 1
ATOM 6320 C C . PHE B 1 330 ? 10.859 -24.812 4.918 1 90 330 PHE B C 1
ATOM 6322 O O . PHE B 1 330 ? 10.125 -24.453 5.84 1 90 330 PHE B O 1
ATOM 6329 N N . ALA B 1 331 ? 11.945 -25.281 5.285 1 73.25 331 ALA B N 1
ATOM 6330 C CA . ALA B 1 331 ? 12.523 -25.062 6.605 1 73.25 331 ALA B CA 1
ATOM 6331 C C . ALA B 1 331 ? 13.922 -24.469 6.492 1 73.25 331 ALA B C 1
ATOM 6333 O O . ALA B 1 331 ? 14.508 -24.422 5.402 1 73.25 331 ALA B O 1
ATOM 6334 N N . ASP B 1 332 ? 14.227 -23.828 7.676 1 62.25 332 ASP B N 1
ATOM 6335 C CA . ASP B 1 332 ? 15.578 -23.266 7.754 1 62.25 332 ASP B CA 1
ATOM 6336 C C . ASP B 1 332 ? 16.625 -24.375 7.609 1 62.25 332 ASP B C 1
ATOM 6338 O O . ASP B 1 332 ? 16.328 -25.547 7.77 1 62.25 332 ASP B O 1
ATOM 6342 N N . ASN B 1 333 ? 17.672 -24.125 6.969 1 53.62 333 ASN B N 1
ATOM 6343 C CA . ASN B 1 333 ? 18.812 -24.953 6.598 1 53.62 333 ASN B CA 1
ATOM 6344 C C . ASN B 1 333 ? 19.047 -26.062 7.613 1 53.62 333 ASN B C 1
ATOM 6346 O O . ASN B 1 333 ? 19.812 -26.984 7.359 1 53.62 333 ASN B O 1
ATOM 6350 N N . SER B 1 334 ? 18.516 -25.891 8.734 1 48.5 334 SER B N 1
ATOM 6351 C CA . SER B 1 334 ? 19.016 -26.828 9.734 1 48.5 334 SER B CA 1
ATOM 6352 C C . SER B 1 334 ? 18.234 -28.141 9.695 1 48.5 334 SER B C 1
ATOM 6354 O O . SER B 1 334 ? 18.625 -29.125 10.352 1 48.5 334 SER B O 1
ATOM 6356 N N . GLY B 1 335 ? 17.188 -28.141 8.969 1 51.53 335 GLY B N 1
ATOM 6357 C CA . GLY B 1 335 ? 16.422 -29.375 9.172 1 51.53 335 GLY B CA 1
ATOM 6358 C C . GLY B 1 335 ? 16.812 -30.469 8.203 1 51.53 335 GLY B C 1
ATOM 6359 O O . GLY B 1 335 ? 17.203 -30.203 7.066 1 51.53 335 GLY B O 1
ATOM 6360 N N . LYS B 1 336 ? 17.281 -31.703 8.578 1 54.41 336 LYS B N 1
ATOM 6361 C CA . LYS B 1 336 ? 17.703 -32.906 7.848 1 54.41 336 LYS B CA 1
ATOM 6362 C C . LYS B 1 336 ? 16.812 -33.156 6.641 1 54.41 336 LYS B C 1
ATOM 6364 O O . LYS B 1 336 ? 17.266 -33.688 5.625 1 54.41 336 LYS B O 1
ATOM 6369 N N . ASN B 1 337 ? 15.516 -32.719 6.68 1 62.56 337 ASN B N 1
ATOM 6370 C CA . ASN B 1 337 ? 14.594 -33.031 5.59 1 62.56 337 ASN B CA 1
ATOM 6371 C C . ASN B 1 337 ? 13.93 -31.766 5.035 1 62.56 337 ASN B C 1
ATOM 6373 O O . ASN B 1 337 ? 12.703 -31.641 5.086 1 62.56 337 ASN B O 1
ATOM 6377 N N . SER B 1 338 ? 14.938 -30.859 4.453 1 70.69 338 SER B N 1
ATOM 6378 C CA . SER B 1 338 ? 14.406 -29.625 3.877 1 70.69 338 SER B CA 1
ATOM 6379 C C . SER B 1 338 ? 14.422 -29.688 2.354 1 70.69 338 SER B C 1
ATOM 6381 O O . SER B 1 338 ? 15.164 -30.469 1.759 1 70.69 338 SER B O 1
ATOM 6383 N N . LEU B 1 339 ? 13.414 -29.062 1.748 1 78.81 339 LEU B N 1
ATOM 6384 C CA . LEU B 1 339 ? 13.352 -28.969 0.294 1 78.81 339 LEU B CA 1
ATOM 6385 C C . LEU B 1 339 ? 14.664 -28.438 -0.276 1 78.81 339 LEU B C 1
ATOM 6387 O O . LEU B 1 339 ? 15.094 -28.859 -1.35 1 78.81 339 LEU B O 1
ATOM 6391 N N . GLN B 1 340 ? 15.258 -27.609 0.513 1 76.62 340 GLN B N 1
ATOM 6392 C CA . GLN B 1 340 ? 16.531 -27.031 0.085 1 76.62 340 GLN B CA 1
ATOM 6393 C C . GLN B 1 340 ? 17.594 -28.125 -0.087 1 76.62 340 GLN B C 1
ATOM 6395 O O . GLN B 1 340 ? 18.344 -28.109 -1.064 1 76.62 340 GLN B O 1
ATOM 6400 N N . ARG B 1 341 ? 17.594 -28.938 0.788 1 76.25 341 ARG B N 1
ATOM 6401 C CA . ARG B 1 341 ? 18.562 -30.016 0.737 1 76.25 341 ARG B CA 1
ATOM 6402 C C . ARG B 1 341 ? 18.281 -30.969 -0.427 1 76.25 341 ARG B C 1
ATOM 6404 O O . ARG B 1 341 ? 19.203 -31.406 -1.109 1 76.25 341 ARG B O 1
ATOM 6411 N N . ASN B 1 342 ? 17.047 -31.188 -0.675 1 78.88 342 ASN B N 1
ATOM 6412 C CA . ASN B 1 342 ? 16.656 -32.062 -1.763 1 78.88 342 ASN B CA 1
ATOM 6413 C C . ASN B 1 342 ? 17 -31.484 -3.125 1 78.88 342 ASN B C 1
ATOM 6415 O O . ASN B 1 342 ? 17.406 -32.219 -4.043 1 78.88 342 ASN B O 1
ATOM 6419 N N . LEU B 1 343 ? 16.984 -30.188 -3.127 1 82.06 343 LEU B N 1
ATOM 6420 C CA . LEU B 1 343 ? 17.188 -29.547 -4.418 1 82.06 343 LEU B CA 1
ATOM 6421 C C . LEU B 1 343 ? 18.656 -29.188 -4.609 1 82.06 343 LEU B C 1
ATOM 6423 O O . LEU B 1 343 ? 19.047 -28.719 -5.684 1 82.06 343 LEU B O 1
ATOM 6427 N N . ARG B 1 344 ? 19.469 -29.453 -3.58 1 78.5 344 ARG B N 1
ATOM 6428 C CA . ARG B 1 344 ? 20.906 -29.219 -3.695 1 78.5 344 ARG B CA 1
ATOM 6429 C C . ARG B 1 344 ? 21.547 -30.219 -4.652 1 78.5 344 ARG B C 1
ATOM 6431 O O . ARG B 1 344 ? 22.656 -30 -5.133 1 78.5 344 ARG B O 1
ATOM 6438 N N . ALA B 1 345 ? 20.797 -31.266 -4.93 1 80.25 345 ALA B N 1
ATOM 6439 C CA . ALA B 1 345 ? 21.297 -32.281 -5.863 1 80.25 345 ALA B CA 1
ATOM 6440 C C . ALA B 1 345 ? 21.422 -31.703 -7.273 1 80.25 345 ALA B C 1
ATOM 6442 O O . ALA B 1 345 ? 22.188 -32.219 -8.094 1 80.25 345 ALA B O 1
ATOM 6443 N N . TYR B 1 346 ? 20.703 -30.719 -7.473 1 85.19 346 TYR B N 1
ATOM 6444 C CA . TYR B 1 346 ? 20.766 -30.078 -8.789 1 85.19 346 TYR B CA 1
ATOM 6445 C C . TYR B 1 346 ? 21.859 -29.031 -8.836 1 85.19 346 TYR B C 1
ATOM 6447 O O . TYR B 1 346 ? 22.266 -28.484 -7.801 1 85.19 346 TYR B O 1
ATOM 6455 N N . GLU B 1 347 ? 22.312 -28.781 -10.023 1 81.06 347 GLU B N 1
ATOM 6456 C CA . GLU B 1 347 ? 23.391 -27.812 -10.211 1 81.06 347 GLU B CA 1
ATOM 6457 C C . GLU B 1 347 ? 23 -26.438 -9.648 1 81.06 347 GLU B C 1
ATOM 6459 O O . GLU B 1 347 ? 21.828 -26.094 -9.625 1 81.06 347 GLU B O 1
ATOM 6464 N N . SER B 1 348 ? 24 -25.734 -9.242 1 77.75 348 SER B N 1
ATOM 6465 C CA . SER B 1 348 ? 23.781 -24.438 -8.625 1 77.75 348 SER B CA 1
ATOM 6466 C C . SER B 1 348 ? 23.219 -23.438 -9.633 1 77.75 348 SER B C 1
ATOM 6468 O O . SER B 1 348 ? 22.594 -22.453 -9.25 1 77.75 348 SER B O 1
ATOM 6470 N N . ASP B 1 349 ? 23.375 -23.812 -10.859 1 80.69 349 ASP B N 1
ATOM 6471 C CA . ASP B 1 349 ? 22.922 -22.875 -11.867 1 80.69 349 ASP B CA 1
ATOM 6472 C C . ASP B 1 349 ? 21.469 -23.109 -12.242 1 80.69 349 ASP B C 1
ATOM 6474 O O . ASP B 1 349 ? 20.875 -22.344 -13.008 1 80.69 349 ASP B O 1
ATOM 6478 N N . THR B 1 350 ? 20.906 -24.141 -11.656 1 86.56 350 THR B N 1
ATOM 6479 C CA . THR B 1 350 ? 19.484 -24.359 -11.859 1 86.56 350 THR B CA 1
ATOM 6480 C C . THR B 1 350 ? 18.656 -23.453 -10.969 1 86.56 350 THR B C 1
ATOM 6482 O O . THR B 1 350 ? 18.672 -23.578 -9.742 1 86.56 350 THR B O 1
ATOM 6485 N N . VAL B 1 351 ? 17.922 -22.578 -11.633 1 88.69 351 VAL B N 1
ATOM 6486 C CA . VAL B 1 351 ? 17.203 -21.578 -10.859 1 88.69 351 VAL B CA 1
ATOM 6487 C C . VAL B 1 351 ? 15.695 -21.844 -10.938 1 88.69 351 VAL B C 1
ATOM 6489 O O . VAL B 1 351 ? 14.93 -21.406 -10.07 1 88.69 351 VAL B O 1
ATOM 6492 N N . ARG B 1 352 ? 15.297 -22.578 -11.93 1 91.44 352 ARG B N 1
ATOM 6493 C CA . ARG B 1 352 ? 13.867 -22.781 -12.172 1 91.44 352 ARG B CA 1
ATOM 6494 C C . ARG B 1 352 ? 13.5 -24.25 -12.125 1 91.44 352 ARG B C 1
ATOM 6496 O O . ARG B 1 352 ? 14.102 -25.078 -12.828 1 91.44 352 ARG B O 1
ATOM 6503 N N . PHE B 1 353 ? 12.555 -24.578 -11.281 1 92.81 353 PHE B N 1
ATOM 6504 C CA . PHE B 1 353 ? 12.023 -25.938 -11.203 1 92.81 353 PHE B CA 1
ATOM 6505 C C . PHE B 1 353 ? 10.562 -25.969 -11.633 1 92.81 353 PHE B C 1
ATOM 6507 O O . PHE B 1 353 ? 9.727 -25.266 -11.07 1 92.81 353 PHE B O 1
ATOM 6514 N N . GLU B 1 354 ? 10.289 -26.75 -12.617 1 94.06 354 GLU B N 1
ATOM 6515 C CA . GLU B 1 354 ? 8.922 -26.906 -13.102 1 94.06 354 GLU B CA 1
ATOM 6516 C C . GLU B 1 354 ? 8.219 -28.062 -12.406 1 94.06 354 GLU B C 1
ATOM 6518 O O . GLU B 1 354 ? 8.727 -29.188 -12.398 1 94.06 354 GLU B O 1
ATOM 6523 N N . LEU B 1 355 ? 7.098 -27.75 -11.859 1 95.25 355 LEU B N 1
ATOM 6524 C CA . LEU B 1 355 ? 6.316 -28.766 -11.18 1 95.25 355 LEU B CA 1
ATOM 6525 C C . LEU B 1 355 ? 5.203 -29.297 -12.078 1 95.25 355 LEU B C 1
ATOM 6527 O O . LEU B 1 355 ? 4.539 -28.516 -12.766 1 95.25 355 LEU B O 1
ATOM 6531 N N . SER B 1 356 ? 5.113 -30.625 -12.07 1 93.19 356 SER B N 1
ATOM 6532 C CA . SER B 1 356 ? 3.934 -31.188 -12.719 1 93.19 356 SER B CA 1
ATOM 6533 C C . SER B 1 356 ? 2.65 -30.719 -12.039 1 93.19 356 SER B C 1
ATOM 6535 O O . SER B 1 356 ? 2.553 -30.734 -10.812 1 93.19 356 SER B O 1
ATOM 6537 N N . THR B 1 357 ? 1.719 -30.281 -12.867 1 96.31 357 THR B N 1
ATOM 6538 C CA . THR B 1 357 ? 0.51 -29.703 -12.305 1 96.31 357 THR B CA 1
ATOM 6539 C C . THR B 1 357 ? -0.722 -30.5 -12.695 1 96.31 357 THR B C 1
ATOM 6541 O O . THR B 1 357 ? -0.957 -30.75 -13.883 1 96.31 357 THR B O 1
ATOM 6544 N N . PHE B 1 358 ? -1.513 -30.953 -11.703 1 95.94 358 PHE B N 1
ATOM 6545 C CA . PHE B 1 358 ? -2.777 -31.656 -11.922 1 95.94 358 PHE B CA 1
ATOM 6546 C C . PHE B 1 358 ? -3.941 -30.656 -11.922 1 95.94 358 PHE B C 1
ATOM 6548 O O . PHE B 1 358 ? -4.105 -29.891 -10.977 1 95.94 358 PHE B O 1
ATOM 6555 N N . ALA B 1 359 ? -4.68 -30.703 -12.992 1 96.19 359 ALA B N 1
ATOM 6556 C CA . ALA B 1 359 ? -5.914 -29.906 -13.023 1 96.19 359 ALA B CA 1
ATOM 6557 C C . ALA B 1 359 ? -7.027 -30.609 -12.242 1 96.19 359 ALA B C 1
ATOM 6559 O O . ALA B 1 359 ? -7.832 -31.344 -12.82 1 96.19 359 ALA B O 1
ATOM 6560 N N . VAL B 1 360 ? -7.121 -30.297 -10.984 1 96.94 360 VAL B N 1
ATOM 6561 C CA . VAL B 1 360 ? -8.016 -31.016 -10.078 1 96.94 360 VAL B CA 1
ATOM 6562 C C . VAL B 1 360 ? -9.398 -30.391 -10.109 1 96.94 360 VAL B C 1
ATOM 6564 O O . VAL B 1 360 ? -9.531 -29.156 -10.07 1 96.94 360 VAL B O 1
ATOM 6567 N N . CYS B 1 361 ? -10.43 -31.25 -10.133 1 96.5 361 CYS B N 1
ATOM 6568 C CA . CYS B 1 361 ? -11.805 -30.766 -10.148 1 96.5 361 CYS B CA 1
ATOM 6569 C C . CYS B 1 361 ? -12.211 -30.25 -8.766 1 96.5 361 CYS B C 1
ATOM 6571 O O . CYS B 1 361 ? -12.203 -31.016 -7.793 1 96.5 361 CYS B O 1
ATOM 6573 N N . PHE B 1 362 ? -12.594 -29 -8.742 1 96.75 362 PHE B N 1
ATOM 6574 C CA . PHE B 1 362 ? -12.992 -28.375 -7.492 1 96.75 362 PHE B CA 1
ATOM 6575 C C . PHE B 1 362 ? -14.43 -28.734 -7.137 1 96.75 362 PHE B C 1
ATOM 6577 O O . PHE B 1 362 ? -15.352 -28.484 -7.918 1 96.75 362 PHE B O 1
ATOM 6584 N N . ASP B 1 363 ? -14.602 -29.328 -5.961 1 93.81 363 ASP B N 1
ATOM 6585 C CA . ASP B 1 363 ? -15.906 -29.688 -5.402 1 93.81 363 ASP B CA 1
ATOM 6586 C C . ASP B 1 363 ? -16.141 -28.969 -4.078 1 93.81 363 ASP B C 1
ATOM 6588 O O . ASP B 1 363 ? -15.477 -29.25 -3.082 1 93.81 363 ASP B O 1
ATOM 6592 N N . GLU B 1 364 ? -17.125 -28.141 -4.004 1 90.44 364 GLU B N 1
ATOM 6593 C CA . GLU B 1 364 ? -17.406 -27.297 -2.838 1 90.44 364 GLU B CA 1
ATOM 6594 C C . GLU B 1 364 ? -17.875 -28.156 -1.657 1 90.44 364 GLU B C 1
ATOM 6596 O O . GLU B 1 364 ? -17.859 -27.688 -0.512 1 90.44 364 GLU B O 1
ATOM 6601 N N . ARG B 1 365 ? -18.312 -29.359 -1.888 1 89.62 365 ARG B N 1
ATOM 6602 C CA . ARG B 1 365 ? -18.828 -30.234 -0.839 1 89.62 365 ARG B CA 1
ATOM 6603 C C . ARG B 1 365 ? -17.703 -30.812 0.005 1 89.62 365 ARG B C 1
ATOM 6605 O O . ARG B 1 365 ? -17.922 -31.266 1.128 1 89.62 365 ARG B O 1
ATOM 6612 N N . ARG B 1 366 ? -16.484 -30.781 -0.546 1 92.12 366 ARG B N 1
ATOM 6613 C CA . ARG B 1 366 ? -15.336 -31.266 0.206 1 92.12 366 ARG B CA 1
ATOM 6614 C C . ARG B 1 366 ? -14.836 -30.203 1.179 1 92.12 366 ARG B C 1
ATOM 6616 O O . ARG B 1 366 ? -14.656 -29.047 0.801 1 92.12 366 ARG B O 1
ATOM 6623 N N . LYS B 1 367 ? -14.602 -30.609 2.283 1 91 367 LYS B N 1
ATOM 6624 C CA . LYS B 1 367 ? -14.156 -29.688 3.318 1 91 367 LYS B CA 1
ATOM 6625 C C . LYS B 1 367 ? -12.766 -29.141 3.004 1 91 367 LYS B C 1
ATOM 6627 O O . LYS B 1 367 ? -12.539 -27.922 3.068 1 91 367 LYS B O 1
ATOM 6632 N N . LEU B 1 368 ? -11.922 -30.062 2.67 1 95.19 368 LEU B N 1
ATOM 6633 C CA . LEU B 1 368 ? -10.547 -29.656 2.385 1 95.19 368 LEU B CA 1
ATOM 6634 C C . LEU B 1 368 ? -10.242 -29.766 0.895 1 95.19 368 LEU B C 1
ATOM 6636 O O . LEU B 1 368 ? -10.68 -30.719 0.237 1 95.19 368 LEU B O 1
ATOM 6640 N N . LEU B 1 369 ? -9.453 -28.828 0.414 1 95.88 369 LEU B N 1
ATOM 6641 C CA . LEU B 1 369 ? -9.062 -28.812 -0.991 1 95.88 369 LEU B CA 1
ATOM 6642 C C . LEU B 1 369 ? -8.328 -30.109 -1.358 1 95.88 369 LEU B C 1
ATOM 6644 O O . LEU B 1 369 ? -8.562 -30.672 -2.426 1 95.88 369 LEU B O 1
ATOM 6648 N N . ILE B 1 370 ? -7.52 -30.578 -0.451 1 94.56 370 ILE B N 1
ATOM 6649 C CA . ILE B 1 370 ? -6.66 -31.719 -0.697 1 94.56 370 ILE B CA 1
ATOM 6650 C C . ILE B 1 370 ? -7.512 -32.969 -0.873 1 94.56 370 ILE B C 1
ATOM 6652 O O . ILE B 1 370 ? -7.051 -33.969 -1.436 1 94.56 370 ILE B O 1
ATOM 6656 N N . ASP B 1 371 ? -8.766 -32.938 -0.502 1 95.19 371 ASP B N 1
ATOM 6657 C CA . ASP B 1 371 ? -9.648 -34.094 -0.574 1 95.19 371 ASP B CA 1
ATOM 6658 C C . ASP B 1 371 ? -10.266 -34.25 -1.964 1 95.19 371 ASP B C 1
ATOM 6660 O O . ASP B 1 371 ? -10.922 -35.25 -2.264 1 95.19 371 ASP B O 1
ATOM 6664 N N . ASN B 1 372 ? -10.07 -33.25 -2.811 1 96.44 372 ASN B N 1
ATOM 6665 C CA . ASN B 1 372 ? -10.445 -33.406 -4.215 1 96.44 372 ASN B CA 1
ATOM 6666 C C . ASN B 1 372 ? -9.477 -34.344 -4.953 1 96.44 372 ASN B C 1
ATOM 6668 O O . ASN B 1 372 ? -8.305 -34 -5.133 1 96.44 372 ASN B O 1
ATOM 6672 N N . VAL B 1 373 ? -9.953 -35.438 -5.516 1 95.12 373 VAL B N 1
ATOM 6673 C CA . VAL B 1 373 ? -9.023 -36.469 -5.953 1 95.12 373 VAL B CA 1
ATOM 6674 C C . VAL B 1 373 ? -9.039 -36.562 -7.477 1 95.12 373 VAL B C 1
ATOM 6676 O O . VAL B 1 373 ? -8.078 -37.031 -8.086 1 95.12 373 VAL B O 1
ATOM 6679 N N . GLN B 1 374 ? -10.055 -36.125 -8.148 1 95.25 374 GLN B N 1
ATOM 6680 C CA . GLN B 1 374 ? -10.195 -36.281 -9.594 1 95.25 374 GLN B CA 1
ATOM 6681 C C . GLN B 1 374 ? -9.539 -35.125 -10.336 1 95.25 374 GLN B C 1
ATOM 6683 O O . GLN B 1 374 ? -9.688 -33.969 -9.953 1 95.25 374 GLN B O 1
ATOM 6688 N N . TYR B 1 375 ? -8.711 -35.5 -11.328 1 95.38 375 TYR B N 1
ATOM 6689 C CA . TYR B 1 375 ? -8.102 -34.438 -12.141 1 95.38 375 TYR B CA 1
ATOM 6690 C C . TYR B 1 375 ? -8.297 -34.719 -13.625 1 95.38 375 TYR B C 1
ATOM 6692 O O . TYR B 1 375 ? -8.539 -35.875 -14.023 1 95.38 375 TYR B O 1
ATOM 6700 N N . ASP B 1 376 ? -8.336 -33.719 -14.477 1 94.56 376 ASP B N 1
ATOM 6701 C CA . ASP B 1 376 ? -8.406 -33.781 -15.93 1 94.56 376 ASP B CA 1
ATOM 6702 C C . ASP B 1 376 ? -7.016 -33.781 -16.547 1 94.56 376 ASP B C 1
ATOM 6704 O O . ASP B 1 376 ? -6.332 -32.75 -16.547 1 94.56 376 ASP B O 1
ATOM 6708 N N . PRO B 1 377 ? -6.562 -34.875 -17.141 1 91.75 377 PRO B N 1
ATOM 6709 C CA . PRO B 1 377 ? -5.207 -34.938 -17.688 1 91.75 377 PRO B CA 1
ATOM 6710 C C . PRO B 1 377 ? -5.039 -34.094 -18.953 1 91.75 377 PRO B C 1
ATOM 6712 O O . PRO B 1 377 ? -3.912 -33.875 -19.391 1 91.75 377 PRO B O 1
ATOM 6715 N N . GLU B 1 378 ? -6.07 -33.594 -19.547 1 90.88 378 GLU B N 1
ATOM 6716 C CA . GLU B 1 378 ? -6 -32.844 -20.812 1 90.88 378 GLU B CA 1
ATOM 6717 C C . GLU B 1 378 ? -5.617 -31.406 -20.562 1 90.88 378 GLU B C 1
ATOM 6719 O O . GLU B 1 378 ? -5.156 -30.703 -21.469 1 90.88 378 GLU B O 1
ATOM 6724 N N . LEU B 1 379 ? -5.895 -30.969 -19.328 1 89.5 379 LEU B N 1
ATOM 6725 C CA . LEU B 1 379 ? -5.547 -29.594 -18.969 1 89.5 379 LEU B CA 1
ATOM 6726 C C . LEU B 1 379 ? -4.129 -29.516 -18.406 1 89.5 379 LEU B C 1
ATOM 6728 O O . LEU B 1 379 ? -3.84 -30.109 -17.359 1 89.5 379 LEU B O 1
ATOM 6732 N N . LYS B 1 380 ? -3.344 -28.859 -19.188 1 85.88 380 LYS B N 1
ATOM 6733 C CA . LYS B 1 380 ? -1.949 -28.75 -18.766 1 85.88 380 LYS B CA 1
ATOM 6734 C C . LYS B 1 380 ? -1.612 -27.328 -18.328 1 85.88 380 LYS B C 1
ATOM 6736 O O . LYS B 1 380 ? -2.102 -26.359 -18.922 1 85.88 380 LYS B O 1
ATOM 6741 N N . SER B 1 381 ? -0.981 -27.219 -17.219 1 87.44 381 SER B N 1
ATOM 6742 C CA . SER B 1 381 ? -0.454 -25.953 -16.719 1 87.44 381 SER B CA 1
ATOM 6743 C C . SER B 1 381 ? 0.891 -26.141 -16.031 1 87.44 381 SER B C 1
ATOM 6745 O O . SER B 1 381 ? 1.282 -27.281 -15.734 1 87.44 381 SER B O 1
ATOM 6747 N N . LYS B 1 382 ? 1.578 -25.016 -15.938 1 85.69 382 LYS B N 1
ATOM 6748 C CA . LYS B 1 382 ? 2.906 -25.109 -15.336 1 85.69 382 LYS B CA 1
ATOM 6749 C C . LYS B 1 382 ? 3.031 -24.172 -14.133 1 85.69 382 LYS B C 1
ATOM 6751 O O . LYS B 1 382 ? 2.566 -23.031 -14.18 1 85.69 382 LYS B O 1
ATOM 6756 N N . VAL B 1 383 ? 3.475 -24.781 -13.062 1 95.06 383 VAL B N 1
ATOM 6757 C CA . VAL B 1 383 ? 3.832 -24 -11.875 1 95.06 383 VAL B CA 1
ATOM 6758 C C . VAL B 1 383 ? 5.344 -24.031 -11.68 1 95.06 383 VAL B C 1
ATOM 6760 O O . VAL B 1 383 ? 5.98 -25.078 -11.812 1 95.06 383 VAL B O 1
ATOM 6763 N N . LEU B 1 384 ? 5.898 -22.891 -11.461 1 94.19 384 LEU B N 1
ATOM 6764 C CA . LEU B 1 384 ? 7.348 -22.766 -11.375 1 94.19 384 LEU B CA 1
ATOM 6765 C C . LEU B 1 384 ? 7.785 -22.453 -9.945 1 94.19 384 LEU B C 1
ATOM 6767 O O . LEU B 1 384 ? 7.164 -21.625 -9.273 1 94.19 384 LEU B O 1
ATOM 6771 N N . LEU B 1 385 ? 8.758 -23.141 -9.5 1 95.19 385 LEU B N 1
ATOM 6772 C CA . LEU B 1 385 ? 9.477 -22.859 -8.258 1 95.19 385 LEU B CA 1
ATOM 6773 C C . LEU B 1 385 ? 10.859 -22.297 -8.547 1 95.19 385 LEU B C 1
ATOM 6775 O O . LEU B 1 385 ? 11.625 -22.875 -9.32 1 95.19 385 LEU B O 1
ATOM 6779 N N . TYR B 1 386 ? 11.141 -21.188 -7.922 1 94.06 386 TYR B N 1
ATOM 6780 C CA . TYR B 1 386 ? 12.422 -20.531 -8.195 1 94.06 386 TYR B CA 1
ATOM 6781 C C . TYR B 1 386 ? 13.344 -20.625 -6.984 1 94.06 386 TYR B C 1
ATOM 6783 O O . TYR B 1 386 ? 12.938 -20.344 -5.855 1 94.06 386 TYR B O 1
ATOM 6791 N N . ARG B 1 387 ? 14.516 -21.047 -7.238 1 92.38 387 ARG B N 1
ATOM 6792 C CA . ARG B 1 387 ? 15.594 -20.953 -6.266 1 92.38 387 ARG B CA 1
ATOM 6793 C C . ARG B 1 387 ? 16.344 -19.625 -6.395 1 92.38 387 ARG B C 1
ATOM 6795 O O . ARG B 1 387 ? 16.828 -19.281 -7.473 1 92.38 387 ARG B O 1
ATOM 6802 N N . LEU B 1 388 ? 16.469 -18.844 -5.32 1 90.69 388 LEU B N 1
ATOM 6803 C CA . LEU B 1 388 ? 16.984 -17.484 -5.395 1 90.69 388 LEU B CA 1
ATOM 6804 C C . LEU B 1 388 ? 18.406 -17.422 -4.871 1 90.69 388 LEU B C 1
ATOM 6806 O O . LEU B 1 388 ? 18.734 -16.562 -4.043 1 90.69 388 LEU B O 1
ATOM 6810 N N . GLU B 1 389 ? 19.281 -18.203 -5.301 1 82.38 389 GLU B N 1
ATOM 6811 C CA . GLU B 1 389 ? 20.672 -18.219 -4.859 1 82.38 389 GLU B CA 1
ATOM 6812 C C . GLU B 1 389 ? 21.562 -17.453 -5.836 1 82.38 389 GLU B C 1
ATOM 6814 O O . GLU B 1 389 ? 22.609 -16.938 -5.453 1 82.38 389 GLU B O 1
ATOM 6819 N N . LEU B 1 390 ? 21.094 -17.359 -7.09 1 77.75 390 LEU B N 1
ATOM 6820 C CA . LEU B 1 390 ? 21.875 -16.688 -8.125 1 77.75 390 LEU B CA 1
ATOM 6821 C C . LEU B 1 390 ? 21.531 -15.203 -8.172 1 77.75 390 LEU B C 1
ATOM 6823 O O . LEU B 1 390 ? 20.484 -14.781 -7.668 1 77.75 390 LEU B O 1
ATOM 6827 N N . PRO B 1 391 ? 22.469 -14.484 -8.82 1 76.12 391 PRO B N 1
ATOM 6828 C CA . PRO B 1 391 ? 22.188 -13.062 -9 1 76.12 391 PRO B CA 1
ATOM 6829 C C . PRO B 1 391 ? 20.953 -12.805 -9.859 1 76.12 391 PRO B C 1
ATOM 6831 O O . PRO B 1 391 ? 20.578 -13.641 -10.688 1 76.12 391 PRO B O 1
ATOM 6834 N N . ALA B 1 392 ? 20.422 -11.672 -9.656 1 74.88 392 ALA B N 1
ATOM 6835 C CA . ALA B 1 392 ? 19.156 -11.281 -10.289 1 74.88 392 ALA B CA 1
ATOM 6836 C C . ALA B 1 392 ? 19.266 -11.359 -11.805 1 74.88 392 ALA B C 1
ATOM 6838 O O . ALA B 1 392 ? 18.312 -11.797 -12.477 1 74.88 392 ALA B O 1
ATOM 6839 N N . ALA B 1 393 ? 20.344 -10.992 -12.352 1 73.44 393 ALA B N 1
ATOM 6840 C CA . ALA B 1 393 ? 20.5 -10.969 -13.805 1 73.44 393 ALA B CA 1
ATOM 6841 C C . ALA B 1 393 ? 20.359 -12.359 -14.398 1 73.44 393 ALA B C 1
ATOM 6843 O O . ALA B 1 393 ? 19.812 -12.523 -15.484 1 73.44 393 ALA B O 1
ATOM 6844 N N . GLN B 1 394 ? 20.781 -13.289 -13.695 1 76 394 GLN B N 1
ATOM 6845 C CA . GLN B 1 394 ? 20.719 -14.664 -14.164 1 76 394 GLN B CA 1
ATOM 6846 C C . GLN B 1 394 ? 19.312 -15.25 -13.977 1 76 394 GLN B C 1
ATOM 6848 O O . GLN B 1 394 ? 18.859 -16.062 -14.789 1 76 394 GLN B O 1
ATOM 6853 N N . LEU B 1 395 ? 18.719 -14.703 -13.016 1 78.69 395 LEU B N 1
ATOM 6854 C CA . LEU B 1 395 ? 17.375 -15.203 -12.703 1 78.69 395 LEU B CA 1
ATOM 6855 C C . LEU B 1 395 ? 16.375 -14.781 -13.773 1 78.69 395 LEU B C 1
ATOM 6857 O O . LEU B 1 395 ? 15.422 -15.508 -14.055 1 78.69 395 LEU B O 1
ATOM 6861 N N . LEU B 1 396 ? 16.656 -13.656 -14.359 1 77 396 LEU B N 1
ATOM 6862 C CA . LEU B 1 396 ? 15.672 -13.062 -15.258 1 77 396 LEU B CA 1
ATOM 6863 C C . LEU B 1 396 ? 15.953 -13.461 -16.703 1 77 396 LEU B C 1
ATOM 6865 O O . LEU B 1 396 ? 15.148 -13.18 -17.594 1 77 396 LEU B O 1
ATOM 6869 N N . LEU B 1 397 ? 17.031 -14.141 -16.891 1 74.5 397 LEU B N 1
ATOM 6870 C CA . LEU B 1 397 ? 17.359 -14.547 -18.25 1 74.5 397 LEU B CA 1
ATOM 6871 C C . LEU B 1 397 ? 16.391 -15.617 -18.75 1 74.5 397 LEU B C 1
ATOM 6873 O O . LEU B 1 397 ? 16.047 -16.531 -18 1 74.5 397 LEU B O 1
ATOM 6877 N N . PRO B 1 398 ? 15.945 -15.422 -19.984 1 66.62 398 PRO B N 1
ATOM 6878 C CA . PRO B 1 398 ? 15.078 -16.453 -20.562 1 66.62 398 PRO B CA 1
ATOM 6879 C C . PRO B 1 398 ? 15.766 -17.812 -20.656 1 66.62 398 PRO B C 1
ATOM 6881 O O . PRO B 1 398 ? 15.094 -18.844 -20.641 1 66.62 398 PRO B O 1
ATOM 6884 N N . THR B 1 399 ? 17.078 -17.734 -20.703 1 65.5 399 THR B N 1
ATOM 6885 C CA . THR B 1 399 ? 17.875 -18.938 -20.859 1 65.5 399 THR B CA 1
ATOM 6886 C C . THR B 1 399 ? 18.172 -19.578 -19.5 1 65.5 399 THR B C 1
ATOM 6888 O O . THR B 1 399 ? 18.984 -20.5 -19.406 1 65.5 399 THR B O 1
ATOM 6891 N N . ALA B 1 400 ? 17.469 -18.953 -18.625 1 73.62 400 ALA B N 1
ATOM 6892 C CA . ALA B 1 400 ? 17.719 -19.562 -17.312 1 73.62 400 ALA B CA 1
ATOM 6893 C C . ALA B 1 400 ? 17.375 -21.047 -17.328 1 73.62 400 ALA B C 1
ATOM 6895 O O . ALA B 1 400 ? 16.344 -21.453 -17.859 1 73.62 400 ALA B O 1
ATOM 6896 N N . LYS B 1 401 ? 18.328 -21.891 -16.859 1 79.81 401 LYS B N 1
ATOM 6897 C CA . LYS B 1 401 ? 18.188 -23.344 -16.875 1 79.81 401 LYS B CA 1
ATOM 6898 C C . LYS B 1 401 ? 17.047 -23.797 -15.977 1 79.81 401 LYS B C 1
ATOM 6900 O O . LYS B 1 401 ? 16.906 -23.344 -14.844 1 79.81 401 LYS B O 1
ATOM 6905 N N . GLY B 1 402 ? 16.172 -24.547 -16.641 1 86.88 402 GLY B N 1
ATOM 6906 C CA . GLY B 1 402 ? 15.062 -25.109 -15.898 1 86.88 402 GLY B CA 1
ATOM 6907 C C . GLY B 1 402 ? 14.992 -26.625 -15.977 1 86.88 402 GLY B C 1
ATOM 6908 O O . GLY B 1 402 ? 15.477 -27.219 -16.938 1 86.88 402 GLY B O 1
ATOM 6909 N N . VAL B 1 403 ? 14.594 -27.203 -14.836 1 90.56 403 VAL B N 1
ATOM 6910 C CA . VAL B 1 403 ? 14.445 -28.656 -14.773 1 90.56 403 VAL B CA 1
ATOM 6911 C C . VAL B 1 403 ? 13.031 -29.016 -14.328 1 90.56 403 VAL B C 1
ATOM 6913 O O . VAL B 1 403 ? 12.445 -28.328 -13.484 1 90.56 403 VAL B O 1
ATOM 6916 N N . GLU B 1 404 ? 12.531 -30.016 -14.938 1 92.31 404 GLU B N 1
ATOM 6917 C CA . GLU B 1 404 ? 11.25 -30.547 -14.492 1 92.31 404 GLU B CA 1
ATOM 6918 C C . GLU B 1 404 ? 11.445 -31.516 -13.312 1 92.31 404 GLU B C 1
ATOM 6920 O O . GLU B 1 404 ? 12.211 -32.469 -13.406 1 92.31 404 GLU B O 1
ATOM 6925 N N . LEU B 1 405 ? 10.797 -31.234 -12.289 1 92.31 405 LEU B N 1
ATOM 6926 C CA . LEU B 1 405 ? 10.914 -32.094 -11.109 1 92.31 405 LEU B CA 1
ATOM 6927 C C . LEU B 1 405 ? 10.062 -33.344 -11.25 1 92.31 405 LEU B C 1
ATOM 6929 O O . LEU B 1 405 ? 8.945 -33.281 -11.758 1 92.31 405 LEU B O 1
ATOM 6933 N N . PRO B 1 406 ? 10.672 -34.438 -10.836 1 91 406 PRO B N 1
ATOM 6934 C CA . PRO B 1 406 ? 9.844 -35.656 -10.797 1 91 406 PRO B CA 1
ATOM 6935 C C . PRO B 1 406 ? 8.711 -35.562 -9.773 1 91 406 PRO B C 1
ATOM 6937 O O . PRO B 1 406 ? 8.797 -34.781 -8.82 1 91 406 PRO B O 1
ATOM 6940 N N . LEU B 1 407 ? 7.723 -36.375 -9.914 1 91.5 407 LEU B N 1
ATOM 6941 C CA . LEU B 1 407 ? 6.543 -36.375 -9.055 1 91.5 407 LEU B CA 1
ATOM 6942 C C . LEU B 1 407 ? 6.926 -36.688 -7.605 1 91.5 407 LEU B C 1
ATOM 6944 O O . LEU B 1 407 ? 6.25 -36.25 -6.676 1 91.5 407 LEU B O 1
ATOM 6948 N N . SER B 1 408 ? 7.996 -37.375 -7.422 1 89.38 408 SER B N 1
ATOM 6949 C CA . SER B 1 408 ? 8.43 -37.781 -6.082 1 89.38 408 SER B CA 1
ATOM 6950 C C . SER B 1 408 ? 9.016 -36.594 -5.332 1 89.38 408 SER B C 1
ATOM 6952 O O . SER B 1 408 ? 9.055 -36.562 -4.102 1 89.38 408 SER B O 1
ATOM 6954 N N . SER B 1 409 ? 9.438 -35.594 -6.129 1 90.31 409 SER B N 1
ATOM 6955 C CA . SER B 1 409 ? 10.039 -34.406 -5.512 1 90.31 409 SER B CA 1
ATOM 6956 C C . SER B 1 409 ? 8.992 -33.344 -5.234 1 90.31 409 SER B C 1
ATOM 6958 O O . SER B 1 409 ? 9.164 -32.5 -4.34 1 90.31 409 SER B O 1
ATOM 6960 N N . GLY B 1 410 ? 8.016 -33.344 -6.035 1 93.06 410 GLY B N 1
ATOM 6961 C CA . GLY B 1 410 ? 6.961 -32.375 -5.809 1 93.06 410 GLY B CA 1
ATOM 6962 C C . GLY B 1 410 ? 6.043 -32.188 -7 1 93.06 410 GLY B C 1
ATOM 6963 O O . GLY B 1 410 ? 6.422 -32.5 -8.133 1 93.06 410 GLY B O 1
ATOM 6964 N N . PHE B 1 411 ? 4.887 -31.75 -6.809 1 95.44 411 PHE B N 1
ATOM 6965 C CA . PHE B 1 411 ? 3.895 -31.438 -7.832 1 95.44 411 PHE B CA 1
ATOM 6966 C C . PHE B 1 411 ? 2.945 -30.344 -7.363 1 95.44 411 PHE B C 1
ATOM 6968 O O . PHE B 1 411 ? 3.117 -29.797 -6.273 1 95.44 411 PHE B O 1
ATOM 6975 N N . ALA B 1 412 ? 2.049 -29.953 -8.234 1 97.69 412 ALA B N 1
ATOM 6976 C CA . ALA B 1 412 ? 1.105 -28.891 -7.887 1 97.69 412 ALA B CA 1
ATOM 6977 C C . ALA B 1 412 ? -0.313 -29.266 -8.312 1 97.69 412 ALA B C 1
ATOM 6979 O O . ALA B 1 412 ? -0.506 -30.109 -9.172 1 97.69 412 ALA B O 1
ATOM 6980 N N . HIS B 1 413 ? -1.271 -28.75 -7.57 1 97.62 413 HIS B N 1
ATOM 6981 C CA . HIS B 1 413 ? -2.676 -28.797 -7.961 1 97.62 413 HIS B CA 1
ATOM 6982 C C . HIS B 1 413 ? -3.148 -27.438 -8.477 1 97.62 413 HIS B C 1
ATOM 6984 O O . HIS B 1 413 ? -2.789 -26.391 -7.922 1 97.62 413 HIS B O 1
ATOM 6990 N N . ARG B 1 414 ? -3.816 -27.484 -9.523 1 97.44 414 ARG B N 1
ATOM 6991 C CA . ARG B 1 414 ? -4.637 -26.359 -9.953 1 97.44 414 ARG B CA 1
ATOM 6992 C C . ARG B 1 414 ? -6.117 -26.719 -9.953 1 97.44 414 ARG B C 1
ATOM 6994 O O . ARG B 1 414 ? -6.551 -27.578 -10.719 1 97.44 414 ARG B O 1
ATOM 7001 N N . TYR B 1 415 ? -6.82 -26.062 -9.109 1 97.06 415 TYR B N 1
ATOM 7002 C CA . TYR B 1 415 ? -8.234 -26.391 -8.984 1 97.06 415 TYR B CA 1
ATOM 7003 C C . TYR B 1 415 ? -9.047 -25.688 -10.07 1 97.06 415 TYR B C 1
ATOM 7005 O O . TYR B 1 415 ? -8.984 -24.469 -10.211 1 97.06 415 TYR B O 1
ATOM 7013 N N . VAL B 1 416 ? -9.805 -26.484 -10.805 1 95.06 416 VAL B N 1
ATOM 7014 C CA . VAL B 1 416 ? -10.57 -26 -11.945 1 95.06 416 VAL B CA 1
ATOM 7015 C C . VAL B 1 416 ? -12.008 -26.484 -11.852 1 95.06 416 VAL B C 1
ATOM 7017 O O . VAL B 1 416 ? -12.328 -27.344 -11.023 1 95.06 416 VAL B O 1
ATOM 7020 N N . GLU B 1 417 ? -12.789 -25.781 -12.688 1 91.44 417 GLU B N 1
ATOM 7021 C CA . GLU B 1 417 ? -14.172 -26.234 -12.828 1 91.44 417 GLU B CA 1
ATOM 7022 C C . GLU B 1 417 ? -14.273 -27.328 -13.891 1 91.44 417 GLU B C 1
ATOM 7024 O O . GLU B 1 417 ? -13.922 -27.109 -15.047 1 91.44 417 GLU B O 1
ATOM 7029 N N . CYS B 1 418 ? -14.484 -28.578 -13.5 1 88.69 418 CYS B N 1
ATOM 7030 C CA . CYS B 1 418 ? -14.523 -29.719 -14.43 1 88.69 418 CYS B CA 1
ATOM 7031 C C . CYS B 1 418 ? -15.883 -29.828 -15.094 1 88.69 418 CYS B C 1
ATOM 7033 O O . CYS B 1 418 ? -16.578 -30.828 -14.922 1 88.69 418 CYS B O 1
ATOM 7035 N N . GLN B 1 419 ? -16.328 -28.859 -15.711 1 79.75 419 GLN B N 1
ATOM 7036 C CA . GLN B 1 419 ? -17.609 -28.922 -16.406 1 79.75 419 GLN B CA 1
ATOM 7037 C C . GLN B 1 419 ? -17.484 -29.641 -17.734 1 79.75 419 GLN B C 1
ATOM 7039 O O . GLN B 1 419 ? -18.375 -30.406 -18.125 1 79.75 419 GLN B O 1
ATOM 7044 N N . GLN B 1 420 ? -16.391 -29.484 -18.469 1 81.06 420 GLN B N 1
ATOM 7045 C CA . GLN B 1 420 ? -16.188 -30.156 -19.734 1 81.06 420 GLN B CA 1
ATOM 7046 C C . GLN B 1 420 ? -15.039 -31.156 -19.641 1 81.06 420 GLN B C 1
ATOM 7048 O O . GLN B 1 420 ? -13.875 -30.797 -19.828 1 81.06 420 GLN B O 1
ATOM 7053 N N . VAL B 1 421 ? -15.422 -32.344 -19.328 1 81.38 421 VAL B N 1
ATOM 7054 C CA . VAL B 1 421 ? -14.414 -33.375 -19.141 1 81.38 421 VAL B CA 1
ATOM 7055 C C . VAL B 1 421 ? -14.031 -33.938 -20.5 1 81.38 421 VAL B C 1
ATOM 7057 O O . VAL B 1 421 ? -14.898 -34.188 -21.344 1 81.38 421 VAL B O 1
ATOM 7060 N N . GLY B 1 422 ? -12.828 -33.938 -20.781 1 78.12 422 GLY B N 1
ATOM 7061 C CA . GLY B 1 422 ? -12.312 -34.438 -22.047 1 78.12 422 GLY B CA 1
ATOM 7062 C C . GLY B 1 422 ? -12.578 -35.906 -22.266 1 78.12 422 GLY B C 1
ATOM 7063 O O . GLY B 1 422 ? -13.203 -36.562 -21.438 1 78.12 422 GLY B O 1
ATOM 7064 N N . ALA B 1 423 ? -12.156 -36.375 -23.359 1 81.94 423 ALA B N 1
ATOM 7065 C CA . ALA B 1 423 ? -12.398 -37.75 -23.828 1 81.94 423 ALA B CA 1
ATOM 7066 C C . ALA B 1 423 ? -11.742 -38.781 -22.922 1 81.94 423 ALA B C 1
ATOM 7068 O O . ALA B 1 423 ? -12.234 -39.906 -22.766 1 81.94 423 ALA B O 1
ATOM 7069 N N . ASP B 1 424 ? -10.625 -38.406 -22.312 1 86.88 424 ASP B N 1
ATOM 7070 C CA . ASP B 1 424 ? -9.852 -39.344 -21.484 1 86.88 424 ASP B CA 1
ATOM 7071 C C . ASP B 1 424 ? -10.508 -39.531 -20.109 1 86.88 424 ASP B C 1
ATOM 7073 O O . ASP B 1 424 ? -10.141 -40.438 -19.359 1 86.88 424 ASP B O 1
ATOM 7077 N N . GLY B 1 425 ? -11.477 -38.594 -19.812 1 89.56 425 GLY B N 1
ATOM 7078 C CA . GLY B 1 425 ? -12.172 -38.719 -18.531 1 89.56 425 GLY B CA 1
ATOM 7079 C C . GLY B 1 425 ? -11.344 -38.219 -17.359 1 89.56 425 GLY B C 1
ATOM 7080 O O . GLY B 1 425 ? -10.305 -37.594 -17.562 1 89.56 425 GLY B O 1
ATOM 7081 N N . LEU B 1 426 ? -11.852 -38.438 -16.203 1 94.12 426 LEU B N 1
ATOM 7082 C CA . LEU B 1 426 ? -11.203 -38 -14.977 1 94.12 426 LEU B CA 1
ATOM 7083 C C . LEU B 1 426 ? -10.383 -39.125 -14.359 1 94.12 426 LEU B C 1
ATOM 7085 O O . LEU B 1 426 ? -10.758 -40.281 -14.453 1 94.12 426 LEU B O 1
ATOM 7089 N N . HIS B 1 427 ? -9.234 -38.812 -13.797 1 94.88 427 HIS B N 1
ATOM 7090 C CA . HIS B 1 427 ? -8.336 -39.781 -13.156 1 94.88 427 HIS B CA 1
ATOM 7091 C C . HIS B 1 427 ? -8.039 -39.375 -11.711 1 94.88 427 HIS B C 1
ATOM 7093 O O . HIS B 1 427 ? -8.281 -38.219 -11.32 1 94.88 427 HIS B O 1
ATOM 7099 N N . ASP B 1 428 ? -7.637 -40.312 -10.938 1 96.12 428 ASP B N 1
ATOM 7100 C CA . ASP B 1 428 ? -7.203 -40.062 -9.562 1 96.12 428 ASP B CA 1
ATOM 7101 C C . ASP B 1 428 ? -5.719 -39.719 -9.516 1 96.12 428 ASP B C 1
ATOM 7103 O O . ASP B 1 428 ? -4.867 -40.531 -9.891 1 96.12 428 ASP B O 1
ATOM 7107 N N . TRP B 1 429 ? -5.383 -38.531 -8.992 1 95.12 429 TRP B N 1
ATOM 7108 C CA . TRP B 1 429 ? -4 -38.062 -9.023 1 95.12 429 TRP B CA 1
ATOM 7109 C C . TRP B 1 429 ? -3.137 -38.844 -8.039 1 95.12 429 TRP B C 1
ATOM 7111 O O . TRP B 1 429 ? -1.912 -38.875 -8.172 1 95.12 429 TRP B O 1
ATOM 7121 N N . ARG B 1 430 ? -3.729 -39.562 -6.988 1 94.5 430 ARG B N 1
ATOM 7122 C CA . ARG B 1 430 ? -3.008 -40.281 -5.949 1 94.5 430 ARG B CA 1
ATOM 7123 C C . ARG B 1 430 ? -2.336 -41.531 -6.516 1 94.5 430 ARG B C 1
ATOM 7125 O O . ARG B 1 430 ? -1.374 -42.031 -5.938 1 94.5 430 ARG B O 1
ATOM 7132 N N . THR B 1 431 ? -2.854 -41.969 -7.629 1 91.62 431 THR B N 1
ATOM 7133 C CA . THR B 1 431 ? -2.344 -43.219 -8.211 1 91.62 431 THR B CA 1
ATOM 7134 C C . THR B 1 431 ? -0.898 -43.031 -8.672 1 91.62 431 THR B C 1
ATOM 7136 O O . THR B 1 431 ? -0.117 -44 -8.648 1 91.62 431 THR B O 1
ATOM 7139 N N . GLY B 1 432 ? -0.419 -41.906 -8.992 1 85.62 432 GLY B N 1
ATOM 7140 C CA . GLY B 1 432 ? 0.929 -41.656 -9.484 1 85.62 432 GLY B CA 1
ATOM 7141 C C . GLY B 1 432 ? 1.882 -41.188 -8.406 1 85.62 432 GLY B C 1
ATOM 7142 O O . GLY B 1 432 ? 3.07 -40.969 -8.664 1 85.62 432 GLY B O 1
ATOM 7143 N N . VAL B 1 433 ? 1.428 -41.188 -7.148 1 92.06 433 VAL B N 1
ATOM 7144 C CA . VAL B 1 433 ? 2.232 -40.594 -6.082 1 92.06 433 VAL B CA 1
ATOM 7145 C C . VAL B 1 433 ? 2.762 -41.688 -5.164 1 92.06 433 VAL B C 1
ATOM 7147 O O . VAL B 1 433 ? 2.025 -42.594 -4.797 1 92.06 433 VAL B O 1
ATOM 7150 N N . ARG B 1 434 ? 4.027 -41.625 -4.82 1 91.81 434 ARG B N 1
ATOM 7151 C CA . ARG B 1 434 ? 4.672 -42.625 -3.961 1 91.81 434 ARG B CA 1
ATOM 7152 C C . ARG B 1 434 ? 4.113 -42.562 -2.543 1 91.81 434 ARG B C 1
ATOM 7154 O O . ARG B 1 434 ? 3.572 -41.531 -2.125 1 91.81 434 ARG B O 1
ATOM 7161 N N . GLU B 1 435 ? 4.332 -43.594 -1.805 1 92.31 435 GLU B N 1
ATOM 7162 C CA . GLU B 1 435 ? 3.764 -43.719 -0.468 1 92.31 435 GLU B CA 1
ATOM 7163 C C . GLU B 1 435 ? 4.348 -42.688 0.496 1 92.31 435 GLU B C 1
ATOM 7165 O O . GLU B 1 435 ? 3.627 -42.156 1.327 1 92.31 435 GLU B O 1
ATOM 7170 N N . GLU B 1 436 ? 5.586 -42.5 0.397 1 90.44 436 GLU B N 1
ATOM 7171 C CA . GLU B 1 436 ? 6.234 -41.562 1.292 1 90.44 436 GLU B CA 1
ATOM 7172 C C . GLU B 1 436 ? 5.668 -40.156 1.103 1 90.44 436 GLU B C 1
ATOM 7174 O O . GLU B 1 436 ? 5.441 -39.438 2.076 1 90.44 436 GLU B O 1
ATOM 7179 N N . MET B 1 437 ? 5.523 -39.844 -0.112 1 91.81 437 MET B N 1
ATOM 7180 C CA . MET B 1 437 ? 4.957 -38.562 -0.439 1 91.81 437 MET B CA 1
ATOM 7181 C C . MET B 1 437 ? 3.516 -38.438 0.05 1 91.81 437 MET B C 1
ATOM 7183 O O . MET B 1 437 ? 3.111 -37.406 0.583 1 91.81 437 MET B O 1
ATOM 7187 N N . MET B 1 438 ? 2.781 -39.5 -0.079 1 93.88 438 MET B N 1
ATOM 7188 C CA . MET B 1 438 ? 1.39 -39.469 0.363 1 93.88 438 MET B CA 1
ATOM 7189 C C . MET B 1 438 ? 1.301 -39.344 1.878 1 93.88 438 MET B C 1
ATOM 7191 O O . MET B 1 438 ? 0.386 -38.688 2.391 1 93.88 438 MET B O 1
ATOM 7195 N N . GLU B 1 439 ? 2.211 -39.938 2.602 1 93.44 439 GLU B N 1
ATOM 7196 C CA . GLU B 1 439 ? 2.262 -39.75 4.051 1 93.44 439 GLU B CA 1
ATOM 7197 C C . GLU B 1 439 ? 2.525 -38.312 4.438 1 93.44 439 GLU B C 1
ATOM 7199 O O . GLU B 1 439 ? 1.887 -37.781 5.352 1 93.44 439 GLU B O 1
ATOM 7204 N N . HIS B 1 440 ? 3.465 -37.75 3.748 1 92.19 440 HIS B N 1
ATOM 7205 C CA . HIS B 1 440 ? 3.773 -36.344 3.973 1 92.19 440 HIS B CA 1
ATOM 7206 C C . HIS B 1 440 ? 2.551 -35.469 3.723 1 92.19 440 HIS B C 1
ATOM 7208 O O . HIS B 1 440 ? 2.246 -34.594 4.52 1 92.19 440 HIS B O 1
ATOM 7214 N N . ILE B 1 441 ? 1.827 -35.75 2.693 1 94.31 441 ILE B N 1
ATOM 7215 C CA . ILE B 1 441 ? 0.647 -34.969 2.32 1 94.31 441 ILE B CA 1
ATOM 7216 C C . ILE B 1 441 ? -0.448 -35.188 3.367 1 94.31 441 ILE B C 1
ATOM 7218 O O . ILE B 1 441 ? -1.147 -34.219 3.723 1 94.31 441 ILE B O 1
ATOM 7222 N N . THR B 1 442 ? -0.562 -36.344 3.875 1 93.88 442 THR B N 1
ATOM 7223 C CA . THR B 1 442 ? -1.564 -36.656 4.895 1 93.88 442 THR B CA 1
ATOM 7224 C C . THR B 1 442 ? -1.261 -35.875 6.184 1 93.88 442 THR B C 1
ATOM 7226 O O . THR B 1 442 ? -2.174 -35.406 6.859 1 93.88 442 THR B O 1
ATOM 7229 N N . GLN B 1 443 ? -0.042 -35.781 6.484 1 92.12 443 GLN B N 1
ATOM 7230 C CA . GLN B 1 443 ? 0.346 -35 7.66 1 92.12 443 GLN B CA 1
ATOM 7231 C C . GLN B 1 443 ? -0.019 -33.531 7.488 1 92.12 443 GLN B C 1
ATOM 7233 O O . GLN B 1 443 ? -0.551 -32.906 8.406 1 92.12 443 GLN B O 1
ATOM 7238 N N . LEU B 1 444 ? 0.293 -33.062 6.34 1 91.56 444 LEU B N 1
ATOM 7239 C CA . LEU B 1 444 ? -0.057 -31.672 6.047 1 91.56 444 LEU B CA 1
ATOM 7240 C C . LEU B 1 444 ? -1.569 -31.469 6.086 1 91.56 444 LEU B C 1
ATOM 7242 O O . LEU B 1 444 ? -2.055 -30.484 6.629 1 91.56 444 LEU B O 1
ATOM 7246 N N . ARG B 1 445 ? -2.289 -32.406 5.516 1 93.5 445 ARG B N 1
ATOM 7247 C CA . ARG B 1 445 ? -3.748 -32.375 5.523 1 93.5 445 ARG B CA 1
ATOM 7248 C C . ARG B 1 445 ? -4.285 -32.25 6.949 1 93.5 445 ARG B C 1
ATOM 7250 O O . ARG B 1 445 ? -5.176 -31.453 7.223 1 93.5 445 ARG B O 1
ATOM 7257 N N . ASN B 1 446 ? -3.752 -33 7.844 1 90.81 446 ASN B N 1
ATOM 7258 C CA . ASN B 1 446 ? -4.203 -33.031 9.227 1 90.81 446 ASN B CA 1
ATOM 7259 C C . ASN B 1 446 ? -3.902 -31.703 9.93 1 90.81 446 ASN B C 1
ATOM 7261 O O . ASN B 1 446 ? -4.711 -31.219 10.727 1 90.81 446 ASN B O 1
ATOM 7265 N N . GLU B 1 447 ? -2.863 -31.219 9.602 1 89.81 447 GLU B N 1
ATOM 7266 C CA . GLU B 1 447 ? -2.494 -29.938 10.188 1 89.81 447 GLU B CA 1
ATOM 7267 C C . GLU B 1 447 ? -3.439 -28.828 9.727 1 89.81 447 GLU B C 1
ATOM 7269 O O . GLU B 1 447 ? -3.883 -28.016 10.531 1 89.81 447 GLU B O 1
ATOM 7274 N N . VAL B 1 448 ? -3.754 -28.828 8.461 1 90.56 448 VAL B N 1
ATOM 7275 C CA . VAL B 1 448 ? -4.645 -27.812 7.906 1 90.56 448 VAL B CA 1
ATOM 7276 C C . VAL B 1 448 ? -6.055 -28 8.453 1 90.56 448 VAL B C 1
ATOM 7278 O O . VAL B 1 448 ? -6.75 -27.031 8.766 1 90.56 448 VAL B O 1
ATOM 7281 N N . ASP B 1 449 ? -6.426 -29.203 8.625 1 88.81 449 ASP B N 1
ATOM 7282 C CA . ASP B 1 449 ? -7.746 -29.516 9.156 1 88.81 449 ASP B CA 1
ATOM 7283 C C . ASP B 1 449 ? -7.918 -28.953 10.562 1 88.81 449 ASP B C 1
ATOM 7285 O O . ASP B 1 449 ? -9 -28.5 10.93 1 88.81 449 ASP B O 1
ATOM 7289 N N . LEU B 1 450 ? -6.895 -28.891 11.258 1 82.62 450 LEU B N 1
ATOM 7290 C CA . LEU B 1 450 ? -6.926 -28.391 12.625 1 82.62 450 LEU B CA 1
ATOM 7291 C C . LEU B 1 450 ? -7.078 -26.859 12.641 1 82.62 450 LEU B C 1
ATOM 7293 O O . LEU B 1 450 ? -7.605 -26.297 13.602 1 82.62 450 LEU B O 1
ATOM 7297 N N . LEU B 1 451 ? -6.645 -26.25 11.672 1 79.19 451 LEU B N 1
ATOM 7298 C CA . LEU B 1 451 ? -6.633 -24.797 11.641 1 79.19 451 LEU B CA 1
ATOM 7299 C C . LEU B 1 451 ? -7.965 -24.25 11.133 1 79.19 451 LEU B C 1
ATOM 7301 O O . LEU B 1 451 ? -8.258 -23.062 11.297 1 79.19 451 LEU B O 1
ATOM 7305 N N . ILE B 1 452 ? -8.664 -25.078 10.461 1 78.19 452 ILE B N 1
ATOM 7306 C CA . ILE B 1 452 ? -9.922 -24.625 9.883 1 78.19 452 ILE B CA 1
ATOM 7307 C C . ILE B 1 452 ? -11.086 -25.031 10.797 1 78.19 452 ILE B C 1
ATOM 7309 O O . ILE B 1 452 ? -12.016 -24.25 11 1 78.19 452 ILE B O 1
#

InterPro domains:
  IPR008166 Glycosyltransferase family 92 [PF01697] (235-359)

Nearest PDB structures (foldseek):
  5hs2-assembly1_B  TM=3.828E-01  e=2.178E-04  Bacillus subtilis subsp. subtilis str. 168
  5mrq-assembly1_A-2  TM=4.304E-01  e=2.463E-03  Arabidopsis thaliana
  4nal-assembly1_A-2  TM=4.161E-01  e=2.463E-03  Arabidopsis thaliana
  8xnh-assembly1_F  TM=4.623E-01  e=2.086E-02  Macaca
  8u0y-assembly1_D  TM=3.627E-01  e=2.648E-01  Mus musculus

Foldseek 3Di:
DDPVVVVVVVVVVVVVVVVVVVVVVVVVVVVVVVVVVCVLVDPDPLSVVVVVVVPDPVNVVPPPLCLLCVPFFDWDDQADQKTWGAKAWDADDPAAWIKIKIKMKGFPPDDDDKWKWFADPNDTGGWDKDKDWDPCCVVLPLVVDGMTIMIIMTIDRHHPDDTQWMWMFGPPHPDTDIDIHGYDYLADDPPPPPPPPPPDPPPPPPPPPPLPDAQLEEEEADPPLDDCPDPQNVDLLLLLLLVLLLVSLPYQEYEYECQVSRDPVNVVLCVSPNGRYHYHYDPDDDDDDPSCSVVVVLSVVLSQLSSRASRYFKYWYDYSQKHKQFLHGRDDPPDPGHLVVVCPVDDPQQFKEKAWEFAFEDDPPDNHPVPGFKTAPVDGDIIIMGGRPDDSVLNSDPPRDYDYDDVAGIHMYGYDHPPDHDPVGIDGPCVRYDPSSVVVVVVSVVSSVVSD/DDPVVVVVVVVVVVVVVVVVVVVVVVVVVVVVVVVVVCVLVDPDPLSVVVVVCVPDPVNVVPPPLCLLCVPFFDWDDQADQKTWGAKAWDADDPAAWIKIKIKMKGFPPDDDDKWKWFADPNDTGGWDKDKDWDPCCVVLPLVVDGMTIMIIMTIDRHHDDDTQWMWMFGPPHPDTDIDIHGYDYLADDPPPPPPPPPPDPPPPPPPPPPLPDAQLEEEEADPPLDDCPDPQNPDLLLLLLLVLLLVLLPYQEYEYECQVSRDPVNVVLCVSPNGRYHYHYDPDPDDDDPSCSVVVVLSVVLSQLSSRASRYFKYWYYYSQKHKQFLHGRDDPPDPGHLVVVCPVDDPQQFKEKAWEFAFEDDPPDNHRVPGFKTAPVDGDIIIMGGRPDDSVLRSDPPRDYDYDDVAGIHMYGYDHPPDHDPVGIDGPCVRYDPSSVVVVVVSVVSSVVSD

Radius of gyration: 30.93 Å; Cα contacts (8 Å, |Δi|>4): 1617; chains: 2; bounding box: 74×87×106 Å

pLDDT: mean 80.36, std 20.37, range [26.06, 98.69]